Protein AF-A0A7J2TAK3-F1 (afdb_monomer)

Solvent-accessible surface area (backbone atoms only — not comparable to full-atom values): 46030 Å² total; per-residue (Å²): 134,83,87,86,80,85,81,80,74,77,54,67,67,63,58,49,37,69,74,68,71,42,61,80,59,68,40,57,73,60,48,61,27,37,39,28,51,55,88,46,75,88,52,72,43,82,33,35,56,68,49,40,39,70,77,58,27,58,76,41,50,37,58,92,56,64,46,81,28,64,81,44,62,29,28,11,36,32,45,41,62,66,52,39,29,75,47,44,73,47,36,70,60,52,43,52,39,35,40,47,46,31,66,73,40,34,87,84,36,78,68,59,37,30,60,67,46,42,42,23,35,68,48,78,74,84,84,28,30,39,65,47,31,41,51,31,43,30,31,45,68,47,43,84,53,54,41,31,44,78,47,38,40,42,40,56,65,65,50,68,34,40,38,36,40,39,54,50,71,66,58,53,51,52,50,50,51,58,52,45,68,69,35,70,84,70,77,68,54,74,67,59,58,51,56,37,63,72,30,55,50,58,40,44,62,38,64,73,59,54,47,53,42,52,51,48,31,68,72,55,80,78,52,62,58,47,42,36,38,40,31,25,23,19,49,56,45,36,37,34,27,18,27,62,84,44,51,78,34,72,32,79,84,33,69,83,44,87,77,86,50,80,42,40,35,98,39,74,21,16,18,15,17,23,70,45,99,50,68,50,66,56,50,48,56,32,61,38,41,34,70,39,68,72,57,49,59,62,56,54,71,70,46,36,34,63,33,27,35,33,41,33,46,56,46,47,30,29,44,38,34,49,44,36,35,36,49,48,87,74,38,43,42,77,44,44,38,80,61,27,46,31,44,68,80,42,39,14,26,36,42,37,35,42,32,50,45,68,58,53,52,41,51,53,53,27,42,59,63,14,40,92,32,30,32,33,57,44,77,49,86,95,50,66,47,77,29,28,51,47,33,45,52,46,29,52,52,51,42,50,34,36,32,42,31,30,64,52,36,45,73,49,50,47,50,38,80,89,78,71,39,63,42,50,31,45,31,52,62,94,47,78,31,49,44,62,39,45,70,38,37,50,55,51,44,53,61,48,68,70,34,68,67,46,52,50,48,52,51,48,38,51,34,35,48,50,3,50,44,38,31,53,18,43,37,75,76,27,87,65,33,75,79,45,39,42,54,28,52,36,80,56,97,63,37,33,38,22,13,30,31,42,41,23,54,57,24,65,80,50,70,65,52,61,55,56,62,77,38,51,92,39,57,72,47,74,40,79,91,61,45,32,38,33,27,40,56,74,47,52,55,74,40,30,38,65,60,48,47,56,56,44,64,67,78,74,59,66,64,32,54,53,44,56,70,46,36,68,60,52,53,52,52,52,38,51,52,45,53,51,51,42,46,55,64,39,67,60,79,76,57,102,80,41,78,73,55,42,61,51,41,47,64,57,56,70,40,57,69,56,54,42,48,50,54,51,48,49,52,50,50,51,41,52,37,51,53,37,25,45,73,24,38,37,57,80,52,41,56,42,42,46,57,40,54,52,48,43,42,76,68,36,66,69,35,32,48,27,52,48,52,48,45,52,59,62,50,48,79,36,82,92,50,64,84,62,55,71,70,61,54,49,52,49,53,53,48,50,58,55,43,40,56,75,70,58,42,58,64,57,52,35,42,61,68,40,35,57,72,44,51,74,77,55,91,42,73,80,65,62,73,73,86,76,85,66,78,89,51,64,48,67,68,58,48,49,53,50,52,51,50,41,35,67,51,16,40,96,74,74,41,84,51,46,49,68,80,54,44,28,34,34,38,54,47,56,49,54,53,58,69,58,41,54,58,33,36,39,36,38,21,37,51,71,41,73,55,25,54,49,52,52,50,51,49,56,75,76,33,90,76,38,34,38,40,38,39,33,21,40,67,40,66,79,73,38,57,72,55,49,51,55,48,54,53,50,28,64,75,38,62,92,29,42,46,85,43,66,41,96,59,84,53,81,60,27,35,40,32,24,54,39,27,33,36,42,35,71,51,37,48,47,53,59,51,79,50,82,22,50,46,46,44,34,63,108

Foldseek 3Di:
DDDDDDDPPPDVCVVCCPPPVCVVFLDFDFQWEWEDEPPRRVDTDIDGPVCCCVQQNAPAQHQPAWDDAAPATAGSQWHWHFLQWPFWPCSVVVLQQQVQLCVVCCVVVVQFDSHRTTGARWDCPPQFIAGHYHYIYTQAPRGQPHFWDWTWGAFQQRQIAIEIQGADPVLVVVLLVVVCVVCVVPPDDSVVSVVQVSGSNSSVNDPVVVVVQVVLCVVVVPDRQSYQQWWWAALLRSYIYSHSPQAQAFDPVLPPVPDDFQQCDSDDRRGGTHTDPDTAFDKFWFWAKDFDQVLLVVVCLLAFPAKWKKKFFFTKIKTKTQWIWTQTSLFIEITGGPGIHIGPIFTFIWTKIKGWLLSLVLLLQLLVQCQVFKWFWDDAAVGTFTFRLLQALLLQVLLLCQRSVNHQWAWFWFQDPVVLAIWIWITGRPDIATLLALVSSNVSSVVSSPDPVSSVQLLLLLLLLLQVLLQVLLCVVFPCCLVFKAWHFDDDPTITMHYMIGSTGSNSVVRCVVLCVVQVVQWDDDDVVRRMTMGDPLSSCNSNVVVLVLLAPPDDDVLNNVLLVCLVVLLVVLLVQLLVVLVVQLPDDDDPPCVVPNVLSVVLSVPSVLSSLLSVQLLVSLLRNQVSSSVSNHHDALCSCVSHVLSCCSGDPVRVVSSLVSSVSVSCVPPVPVPDDPVSSSVSSVSSSVSCVVVVVSSSSSCSNHVQQDDVPVSRSRGHNDPRPPVNHDDRSSVSSNVSVCQLSAHDGDGPRMGGPFTKAFLVSVLSLQLSFQAEKEKEAAEDDPQLLVSVLVSCVVHPRYAYEYEYEQVRVVVPVVVVVSLVVSCVVNPPRYHYHYDPHGDHWTWMDRRQKIWGKNDGRRPGRPDMMTTGIHGD

Radius of gyration: 32.24 Å; Cα contacts (8 Å, |Δi|>4): 1624; chains: 1; bounding box: 97×80×96 Å

Secondary structure (DSSP, 8-state):
-----------HHHHHHHHH--TTTS-B---EEEEEETT-TT-EEEEEHHHHHHHS-TTS-B-SSPEEETTEEEBT-B----S-BTTBTTHHHHHHHHHHHHHHHTTT-TT-EESSS-EEEEEE-SS-EEEEEEEE-BSSSSSSSTTEEEEEEEPTTSPEEEEEEE--HHHHHHHHHHHHHHHTTTT--HHHHHHHHT-HHHHTT-HHHHHHHHHHHHHHSS--TTBTTEEEEEGGGTEEE--GGGTTSBPHHHHS--SS-GGGSSSBTTTBPEEEEEES--EEE--EEEE-HHHHHHHHTT--SSEEEEEEEEEEEEEEEEEEEEEETTEEEEEEEEEEEEPPPEEEEEEEEEEEHHHHHHHHHHHHHTTTTEEEEEEETTEEEEEEHHHHHHHHHHHHHHHTT-TTEEEEEEEETTTTEEEEEEEETTEEEETTSHHHHHHHHHHHHTSHHHHHHHHHHHHHHHHHHHHHHHHHHSTTHHHHEEEEEEE-SSEEEEEEEE-BGGGTT-TTHHHHHHTGGGEEEEETTTTEEEE-TTHHHHHSHHHHHHHHH--S-HHHHHHHHTHHHHHHHHHHHHHHHHHHHHSS---TT-HHHHHHHHHHHT-HHHHHHHHHHHHHHHHHHHHHHHHTT----HHHIIIIIIHHHHH-HHHHHHHHHHHHHHHHTSGGGTTS-HHHHHHHHHHHHHHHHHTTTHHHHHHHH---S----SSSTTT-S---S-TTS--HHHHHHHHHHHHHTT-----TTEEES-EEE-HHHHHHHHTT-SSEEEEEES---HHHHHHHHHHHHH-TT-EEEEEE-HHHHHH-HHHHHHHHHHHHHTBTTEEEEE-SS-----EEEETTEEEEES--TTS-TTS-EEEEEEE-

pLDDT: mean 80.83, std 14.64, range [25.64, 97.62]

Nearest PDB structures (foldseek):
  4urj-assembly2_C  TM=7.783E-01  e=2.666E-03  Homo sapiens
  4urj-assembly1_B-2  TM=7.807E-01  e=3.561E-03  Homo sapiens
  4urj-assembly1_A  TM=7.771E-01  e=4.116E-03  Homo sapiens
  7wh9-assembly1_C-2  TM=1.720E-01  e=3.175E-01  Aspergillus terreus

Mean predicted aligned error: 11.28 Å

Structure (mmCIF, N/CA/C/O backbone):
data_AF-A0A7J2TAK3-F1
#
_entry.id   AF-A0A7J2TAK3-F1
#
loop_
_atom_site.group_PDB
_atom_site.id
_atom_site.type_symbol
_atom_site.label_atom_id
_atom_site.label_alt_id
_atom_site.label_comp_id
_atom_site.label_asym_id
_atom_site.label_entity_id
_atom_site.label_seq_id
_atom_site.pdbx_PDB_ins_code
_atom_site.Cartn_x
_atom_site.Cartn_y
_atom_site.Cartn_z
_atom_site.occupancy
_atom_site.B_iso_or_equiv
_atom_site.auth_seq_id
_atom_site.auth_comp_id
_atom_site.auth_asym_id
_atom_site.auth_atom_id
_atom_site.pdbx_PDB_model_num
ATOM 1 N N . MET A 1 1 ? 51.349 2.290 15.892 1.00 32.50 1 MET A N 1
ATOM 2 C CA . MET A 1 1 ? 51.416 1.454 14.673 1.00 32.50 1 MET A CA 1
ATOM 3 C C . MET A 1 1 ? 50.927 0.058 15.023 1.00 32.50 1 MET A C 1
ATOM 5 O O . MET A 1 1 ? 51.165 -0.361 16.147 1.00 32.50 1 MET A O 1
ATOM 9 N N . SER A 1 2 ? 50.256 -0.596 14.066 1.00 25.98 2 SER A N 1
ATOM 10 C CA . SER A 1 2 ? 49.608 -1.926 14.119 1.00 25.98 2 SER A CA 1
ATOM 11 C C . SER A 1 2 ? 48.403 -2.078 15.063 1.00 25.98 2 SER A C 1
ATOM 13 O O . SER A 1 2 ? 48.522 -1.979 16.279 1.00 25.98 2 SER A O 1
ATOM 15 N N . ALA A 1 3 ? 47.239 -2.351 14.461 1.00 31.78 3 ALA A N 1
ATOM 16 C CA . ALA A 1 3 ? 46.054 -2.881 15.135 1.00 31.78 3 ALA A CA 1
ATOM 17 C C . ALA A 1 3 ? 46.351 -4.247 15.774 1.00 31.78 3 ALA A C 1
ATOM 19 O O . ALA A 1 3 ? 47.253 -4.951 15.306 1.00 31.78 3 ALA A O 1
ATOM 20 N N . PRO A 1 4 ? 45.539 -4.663 16.762 1.00 31.47 4 PRO A N 1
ATOM 21 C CA . PRO A 1 4 ? 44.892 -5.958 16.565 1.00 31.47 4 PRO A CA 1
ATOM 22 C C . PRO A 1 4 ? 43.457 -6.088 17.127 1.00 31.47 4 PRO A C 1
ATOM 24 O O . PRO A 1 4 ? 43.064 -5.445 18.093 1.00 31.47 4 PRO A O 1
ATOM 27 N N . HIS A 1 5 ? 42.744 -7.029 16.500 1.00 25.64 5 HIS A N 1
ATOM 28 C CA . HIS A 1 5 ? 41.582 -7.799 16.966 1.00 25.64 5 HIS A CA 1
ATOM 29 C C . HIS A 1 5 ? 40.221 -7.102 17.101 1.00 25.64 5 HIS A C 1
ATOM 31 O O . HIS A 1 5 ? 39.834 -6.577 18.141 1.00 25.64 5 HIS A O 1
ATOM 37 N N . GLY A 1 6 ? 39.427 -7.260 16.034 1.00 25.98 6 GLY A N 1
ATOM 38 C CA . GLY A 1 6 ? 37.974 -7.239 16.119 1.00 25.98 6 GLY A CA 1
ATOM 39 C C . GLY A 1 6 ? 37.487 -8.342 17.055 1.00 25.98 6 GLY A C 1
ATOM 40 O O . GLY A 1 6 ? 37.754 -9.525 16.843 1.00 25.98 6 GLY A O 1
ATOM 41 N N . ILE A 1 7 ? 36.775 -7.933 18.097 1.00 25.84 7 ILE A N 1
ATOM 42 C CA . ILE A 1 7 ? 36.016 -8.830 18.957 1.00 25.84 7 ILE A CA 1
ATOM 43 C C . ILE A 1 7 ? 34.811 -9.291 18.131 1.00 25.84 7 ILE A C 1
ATOM 45 O O . ILE A 1 7 ? 33.858 -8.541 17.931 1.00 25.84 7 ILE A O 1
ATOM 49 N N . TYR A 1 8 ? 34.872 -10.520 17.616 1.00 31.34 8 TYR A N 1
ATOM 50 C CA . TYR A 1 8 ? 33.673 -11.272 17.262 1.00 31.34 8 TYR A CA 1
ATOM 51 C C . TYR A 1 8 ? 32.900 -11.495 18.563 1.00 31.34 8 TYR A C 1
ATOM 53 O O . TYR A 1 8 ? 33.270 -12.356 19.356 1.00 31.34 8 TYR A O 1
ATOM 61 N N . THR A 1 9 ? 31.852 -10.717 18.817 1.00 30.14 9 THR A N 1
ATOM 62 C CA . THR A 1 9 ? 30.815 -11.122 19.769 1.00 30.14 9 THR A CA 1
ATOM 63 C C . THR A 1 9 ? 29.998 -12.214 19.076 1.00 30.14 9 THR A C 1
ATOM 65 O O . THR A 1 9 ? 29.328 -11.911 18.084 1.00 30.14 9 THR A O 1
ATOM 68 N N . PRO A 1 10 ? 30.054 -13.484 19.519 1.00 34.38 10 PRO A N 1
ATOM 69 C CA . PRO A 1 10 ? 29.175 -14.514 18.976 1.00 34.38 10 PRO A CA 1
ATOM 70 C C . PRO A 1 10 ? 27.734 -14.070 19.238 1.00 34.38 10 PRO A C 1
ATOM 72 O O . PRO A 1 10 ? 27.425 -13.613 20.344 1.00 34.38 10 PRO A O 1
ATOM 75 N N . ARG A 1 11 ? 26.849 -14.147 18.235 1.00 40.47 11 ARG A N 1
ATOM 76 C CA . ARG A 1 11 ? 25.433 -13.832 18.471 1.00 40.47 11 ARG A CA 1
ATOM 77 C C . ARG A 1 11 ? 24.904 -14.858 19.468 1.00 40.47 11 ARG A C 1
ATOM 79 O O . ARG A 1 11 ? 25.290 -16.021 19.403 1.00 40.47 11 ARG A O 1
ATOM 86 N N . LEU A 1 12 ? 24.003 -14.465 20.372 1.00 41.81 12 LEU A N 1
ATOM 87 C CA . LEU A 1 12 ? 23.429 -15.408 21.342 1.00 41.81 12 LEU A CA 1
ATOM 88 C C . LEU A 1 12 ? 22.787 -16.623 20.637 1.00 41.81 12 LEU A C 1
ATOM 90 O O . LEU A 1 12 ? 22.801 -17.711 21.201 1.00 41.81 12 LEU A O 1
ATOM 94 N N . LYS A 1 13 ? 22.335 -16.466 19.376 1.00 39.38 13 LYS A N 1
ATOM 95 C CA . LYS A 1 13 ? 21.905 -17.573 18.506 1.00 39.38 13 LYS A CA 1
ATOM 96 C C . LYS A 1 13 ? 22.957 -18.685 18.414 1.00 39.38 13 LYS A C 1
ATOM 98 O O . LYS A 1 13 ? 22.604 -19.842 18.564 1.00 39.38 13 LYS A O 1
ATOM 103 N N . ASP A 1 14 ? 24.229 -18.333 18.226 1.00 40.69 14 ASP A N 1
ATOM 104 C CA . ASP A 1 14 ? 25.319 -19.292 18.025 1.00 40.69 14 ASP A CA 1
ATOM 105 C C . ASP A 1 14 ? 25.689 -19.965 19.364 1.00 40.69 14 ASP A C 1
ATOM 107 O O . ASP A 1 14 ? 26.089 -21.122 19.404 1.00 40.69 14 ASP A O 1
ATOM 111 N N . ILE A 1 15 ? 25.466 -19.268 20.487 1.00 42.84 15 ILE A N 1
ATOM 112 C CA . ILE A 1 15 ? 25.710 -19.776 21.848 1.00 42.84 15 ILE A CA 1
ATOM 113 C C . ILE A 1 15 ? 24.562 -20.683 22.335 1.00 42.84 15 ILE A C 1
ATOM 115 O O . ILE A 1 15 ? 24.816 -21.652 23.052 1.00 42.84 15 ILE A O 1
ATOM 119 N N . ILE A 1 16 ? 23.311 -20.389 21.965 1.00 44.22 16 ILE A N 1
ATOM 120 C CA . ILE A 1 16 ? 22.124 -21.185 22.325 1.00 44.22 16 ILE A CA 1
ATOM 121 C C . ILE A 1 16 ? 21.993 -22.420 21.420 1.00 44.22 16 ILE A C 1
ATOM 123 O O . ILE A 1 16 ? 21.718 -23.503 21.945 1.00 44.22 16 ILE A O 1
ATOM 127 N N . ASP A 1 17 ? 22.226 -22.287 20.104 1.00 47.31 17 ASP A N 1
ATOM 128 C CA . ASP A 1 17 ? 22.142 -23.403 19.143 1.00 47.31 17 ASP A CA 1
ATOM 129 C C . ASP A 1 17 ? 23.120 -24.531 19.491 1.00 47.31 17 ASP A C 1
ATOM 131 O O . ASP A 1 17 ? 22.739 -25.704 19.465 1.00 47.31 17 ASP A O 1
ATOM 135 N N . GLU A 1 18 ? 24.361 -24.192 19.857 1.00 42.88 18 GLU A N 1
ATOM 136 C CA . GLU A 1 18 ? 25.398 -25.194 20.127 1.00 42.88 18 GLU A CA 1
ATOM 137 C C . GLU A 1 18 ? 25.330 -25.790 21.540 1.00 42.88 18 GLU A C 1
ATOM 139 O O . GLU A 1 18 ? 25.600 -26.978 21.709 1.00 42.88 18 GLU A O 1
ATOM 144 N N . ARG A 1 19 ? 24.969 -25.016 22.576 1.00 39.50 19 ARG A N 1
ATOM 145 C CA . ARG A 1 19 ? 25.058 -25.502 23.972 1.00 39.50 19 ARG A CA 1
ATOM 146 C C . ARG A 1 19 ? 23.868 -26.326 24.451 1.00 39.50 19 ARG A C 1
ATOM 148 O O . ARG A 1 19 ? 24.023 -27.075 25.411 1.00 39.50 19 ARG A O 1
ATOM 155 N N . LEU A 1 20 ? 22.693 -26.174 23.840 1.00 44.03 20 LEU A N 1
ATOM 156 C CA . LEU A 1 20 ? 21.459 -26.811 24.319 1.00 44.03 20 LEU A CA 1
ATOM 157 C C . LEU A 1 20 ? 20.864 -27.835 23.331 1.00 44.03 20 LEU A C 1
ATOM 159 O O . LEU A 1 20 ? 19.877 -28.485 23.665 1.00 44.03 20 LEU A O 1
ATOM 163 N N . GLY A 1 21 ? 21.425 -27.987 22.124 1.00 41.50 21 GLY A N 1
ATOM 164 C CA . GLY A 1 21 ? 20.898 -28.914 21.108 1.00 41.50 21 GLY A CA 1
ATOM 165 C C . GLY A 1 21 ? 19.514 -28.529 20.559 1.00 41.50 21 GLY A C 1
ATOM 166 O O . GLY A 1 21 ? 18.783 -29.384 20.067 1.00 41.50 21 GLY A O 1
ATOM 167 N N . VAL A 1 22 ? 19.130 -27.248 20.651 1.00 46.75 22 VAL A N 1
ATOM 168 C CA . VAL A 1 22 ? 17.756 -26.744 20.407 1.00 46.75 22 VAL A CA 1
ATOM 169 C C . VAL A 1 22 ? 17.540 -26.310 18.946 1.00 46.75 22 VAL A C 1
ATOM 171 O O . VAL A 1 22 ? 16.461 -25.833 18.599 1.00 46.75 22 VAL A O 1
ATOM 174 N N . SER A 1 23 ? 18.516 -26.509 18.052 1.00 46.81 23 SER A N 1
ATOM 175 C CA . SER A 1 23 ? 18.500 -25.929 16.693 1.00 46.81 23 SER A CA 1
ATOM 176 C C . SER A 1 23 ? 17.376 -26.417 15.770 1.00 46.81 23 SER A C 1
ATOM 178 O O . SER A 1 23 ? 17.109 -25.797 14.739 1.00 46.81 23 SER A O 1
ATOM 180 N N . GLU A 1 24 ? 16.672 -27.499 16.119 1.00 43.91 24 GLU A N 1
ATOM 181 C CA . GLU A 1 24 ? 15.434 -27.911 15.440 1.00 43.91 24 GLU A CA 1
ATOM 182 C C . GLU A 1 24 ? 14.173 -27.212 15.982 1.00 43.91 24 GLU A C 1
ATOM 184 O O . GLU A 1 24 ? 13.219 -27.018 15.229 1.00 43.91 24 GLU A O 1
ATOM 189 N N . PHE A 1 25 ? 14.165 -26.780 17.249 1.00 46.09 25 PHE A N 1
ATOM 190 C CA . PHE A 1 25 ? 13.003 -26.182 17.926 1.00 46.09 25 PHE A CA 1
ATOM 191 C C . PHE A 1 25 ? 12.935 -24.650 17.820 1.00 46.09 25 PHE A C 1
ATOM 193 O O . PHE A 1 25 ? 11.857 -24.080 18.003 1.00 46.09 25 PHE A O 1
ATOM 200 N N . VAL A 1 26 ? 14.056 -23.989 17.506 1.00 52.34 26 VAL A N 1
ATOM 201 C CA . VAL A 1 26 ? 14.146 -22.527 17.282 1.00 52.34 26 VAL A CA 1
ATOM 202 C C . VAL A 1 26 ? 13.926 -22.154 15.806 1.00 52.34 26 VAL A C 1
ATOM 204 O O . VAL A 1 26 ? 13.909 -20.978 15.446 1.00 52.34 26 VAL A O 1
ATOM 207 N N . ARG A 1 27 ? 13.726 -23.136 14.911 1.00 53.94 27 ARG A N 1
ATOM 208 C CA . ARG A 1 27 ? 13.572 -22.837 13.481 1.00 53.94 27 ARG A CA 1
ATOM 209 C C . ARG A 1 27 ? 12.295 -22.034 13.221 1.00 53.94 27 ARG A C 1
ATOM 211 O O . ARG A 1 27 ? 11.221 -22.427 13.695 1.00 53.94 27 ARG A O 1
ATOM 218 N N . PRO A 1 28 ? 12.381 -20.956 12.421 1.00 59.78 28 PRO A N 1
ATOM 219 C CA . PRO A 1 28 ? 11.207 -20.232 11.985 1.00 59.78 28 PRO A CA 1
ATOM 220 C C . PRO A 1 28 ? 10.205 -21.144 11.291 1.00 59.78 28 PRO A C 1
ATOM 222 O O . PRO A 1 28 ? 10.577 -22.128 10.640 1.00 59.78 28 PRO A O 1
ATOM 225 N N . ILE A 1 29 ? 8.924 -20.796 11.388 1.00 64.31 29 ILE A N 1
ATOM 226 C CA . ILE A 1 29 ? 7.881 -21.550 10.700 1.00 64.31 29 ILE A CA 1
ATOM 227 C C . ILE A 1 29 ? 8.069 -21.372 9.195 1.00 64.31 29 ILE A C 1
ATOM 229 O O . ILE A 1 29 ? 7.879 -20.292 8.623 1.00 64.31 29 ILE A O 1
ATOM 233 N N . THR A 1 30 ? 8.474 -22.465 8.558 1.00 67.69 30 THR A N 1
ATOM 234 C CA . THR A 1 30 ? 8.828 -22.511 7.147 1.00 67.69 30 THR A CA 1
ATOM 235 C C . THR A 1 30 ? 7.935 -23.524 6.455 1.00 67.69 30 THR A C 1
ATOM 237 O O . THR A 1 30 ? 8.177 -24.728 6.456 1.00 67.69 30 THR A O 1
ATOM 240 N N . HIS A 1 31 ? 6.869 -23.016 5.839 1.00 82.88 31 HIS A N 1
ATOM 241 C CA . HIS A 1 31 ? 6.178 -23.769 4.801 1.00 82.88 31 HIS A CA 1
ATOM 242 C C . HIS A 1 31 ? 7.172 -24.002 3.670 1.00 82.88 31 HIS A C 1
ATOM 244 O O . HIS A 1 31 ? 7.650 -23.039 3.072 1.00 82.88 31 HIS A O 1
ATOM 250 N N . THR A 1 32 ? 7.560 -25.256 3.459 1.00 87.94 32 THR A N 1
ATOM 251 C CA . THR A 1 32 ? 8.576 -25.605 2.467 1.00 87.94 32 THR A CA 1
ATOM 252 C C . THR A 1 32 ? 7.905 -25.815 1.122 1.00 87.94 32 THR A C 1
ATOM 254 O O . THR A 1 32 ? 6.969 -26.601 1.006 1.00 87.94 32 THR A O 1
ATOM 257 N N . ILE A 1 33 ? 8.406 -25.121 0.110 1.00 90.62 33 ILE A N 1
ATOM 258 C CA . ILE A 1 33 ? 8.011 -25.271 -1.281 1.00 90.62 33 ILE A CA 1
ATOM 259 C C . ILE A 1 33 ? 9.182 -25.921 -2.009 1.00 90.62 33 ILE A C 1
ATOM 261 O O . ILE A 1 33 ? 10.312 -25.424 -1.985 1.00 90.62 33 ILE A O 1
ATOM 265 N N . GLU A 1 34 ? 8.908 -27.045 -2.654 1.00 94.25 34 GLU A N 1
ATOM 266 C CA . GLU A 1 34 ? 9.864 -27.691 -3.544 1.00 94.25 34 GLU A CA 1
ATOM 267 C C . GLU A 1 34 ? 9.886 -26.959 -4.887 1.00 94.25 34 GLU A C 1
ATOM 269 O O . GLU A 1 34 ? 8.843 -26.671 -5.458 1.00 94.25 34 GLU A O 1
ATOM 274 N N . VAL A 1 35 ? 11.062 -26.638 -5.406 1.00 93.50 35 VAL A N 1
ATOM 275 C CA . VAL A 1 35 ? 11.251 -25.944 -6.679 1.00 93.50 35 VAL A CA 1
ATOM 276 C C . VAL A 1 35 ? 12.054 -26.840 -7.603 1.00 93.50 35 VAL A C 1
ATOM 278 O O . VAL A 1 35 ? 13.119 -27.330 -7.229 1.00 93.50 35 VAL A O 1
ATOM 281 N N . VAL A 1 36 ? 11.549 -27.022 -8.819 1.00 92.31 36 VAL A N 1
ATOM 282 C CA . VAL A 1 36 ? 12.165 -27.857 -9.852 1.00 92.31 36 VAL A CA 1
ATOM 283 C C . VAL A 1 36 ? 12.317 -27.042 -11.132 1.00 92.31 36 VAL A C 1
ATOM 285 O O . VAL A 1 36 ? 11.351 -26.460 -11.634 1.00 92.31 36 VAL A O 1
ATOM 288 N N . PHE A 1 37 ? 13.534 -27.015 -11.674 1.00 91.06 37 PHE A N 1
ATOM 289 C CA . PHE A 1 37 ? 13.861 -26.343 -12.932 1.00 91.06 37 PHE A CA 1
ATOM 290 C C . PHE A 1 37 ? 13.795 -27.344 -14.089 1.00 91.06 37 PHE A C 1
ATOM 292 O O . PHE A 1 37 ? 14.625 -28.249 -14.189 1.00 91.06 37 PHE A O 1
ATOM 299 N N . LEU A 1 38 ? 12.812 -27.198 -14.976 1.00 89.19 38 LEU A N 1
ATOM 300 C CA . LEU A 1 38 ? 12.600 -28.141 -16.080 1.00 89.19 38 LEU A CA 1
ATOM 301 C C . LEU A 1 38 ? 13.701 -28.010 -17.153 1.00 89.19 38 LEU A C 1
ATOM 303 O O . LEU A 1 38 ? 14.136 -26.897 -17.436 1.00 89.19 38 LEU A O 1
ATOM 307 N N . PRO A 1 39 ? 14.164 -29.108 -17.785 1.00 85.00 39 PRO A N 1
ATOM 308 C CA . PRO A 1 39 ? 13.696 -30.495 -17.681 1.00 85.00 39 PRO A CA 1
ATOM 309 C C . PRO A 1 39 ? 14.374 -31.324 -16.570 1.00 85.00 39 PRO A C 1
ATOM 311 O O . PRO A 1 39 ? 14.222 -32.541 -16.563 1.00 85.00 39 PRO A O 1
ATOM 314 N N . ASN A 1 40 ? 15.144 -30.721 -15.659 1.00 85.12 40 ASN A N 1
ATOM 315 C CA . ASN A 1 40 ? 15.936 -31.454 -14.661 1.00 85.12 40 ASN A CA 1
ATOM 316 C C . ASN A 1 40 ? 15.063 -31.888 -13.470 1.00 85.12 40 ASN A C 1
ATOM 318 O O . ASN A 1 40 ? 15.146 -31.316 -12.387 1.00 85.12 40 ASN A O 1
ATOM 322 N N . ILE A 1 41 ? 14.194 -32.877 -13.686 1.00 84.50 41 ILE A N 1
ATOM 323 C CA . ILE A 1 41 ? 13.166 -33.298 -12.715 1.00 84.50 41 ILE A CA 1
ATOM 324 C C . ILE A 1 41 ? 13.784 -33.866 -11.426 1.00 84.50 41 ILE A C 1
ATOM 326 O O . ILE A 1 41 ? 13.212 -33.695 -10.352 1.00 84.50 41 ILE A O 1
ATOM 330 N N . ASP A 1 42 ? 14.965 -34.480 -11.521 1.00 85.25 42 ASP A N 1
ATOM 331 C CA . ASP A 1 42 ? 15.661 -35.087 -10.379 1.00 85.25 42 ASP A CA 1
ATOM 332 C C . ASP A 1 42 ? 16.314 -34.049 -9.445 1.00 85.25 42 ASP A C 1
ATOM 334 O O . ASP A 1 42 ? 16.671 -34.358 -8.308 1.00 85.25 42 ASP A O 1
ATOM 338 N N . GLU A 1 43 ? 16.459 -32.799 -9.897 1.00 87.00 43 GLU A N 1
ATOM 339 C CA . GLU A 1 43 ? 17.036 -31.716 -9.103 1.00 87.00 43 GLU A CA 1
ATOM 340 C C . GLU A 1 43 ? 15.940 -30.914 -8.390 1.00 87.00 43 GLU A C 1
ATOM 342 O O . GLU A 1 43 ? 15.370 -29.959 -8.927 1.00 87.00 43 GLU A O 1
ATOM 347 N N . VAL A 1 44 ? 15.661 -31.302 -7.143 1.00 89.31 44 VAL A N 1
ATOM 348 C CA . VAL A 1 44 ? 14.654 -30.657 -6.292 1.00 89.31 44 VAL A CA 1
ATOM 349 C C . VAL A 1 44 ? 15.320 -29.739 -5.270 1.00 89.31 44 VAL A C 1
ATOM 351 O O . VAL A 1 44 ? 16.072 -30.184 -4.402 1.00 89.31 44 VAL A O 1
ATOM 354 N N . TYR A 1 45 ? 14.982 -28.454 -5.322 1.00 90.06 45 TYR A N 1
ATOM 355 C CA . TYR A 1 45 ? 15.431 -27.453 -4.357 1.00 90.06 45 TYR A CA 1
ATOM 356 C C . TYR A 1 45 ? 14.329 -27.167 -3.343 1.00 90.06 45 TYR A C 1
ATOM 358 O O . TYR A 1 45 ? 13.170 -27.009 -3.708 1.00 90.06 45 TYR A O 1
ATOM 366 N N . LYS A 1 46 ? 14.670 -27.070 -2.059 1.00 89.25 46 LYS A N 1
ATOM 367 C CA . LYS A 1 46 ? 13.706 -26.758 -0.997 1.00 89.25 46 LYS A CA 1
ATOM 368 C C . LYS A 1 46 ? 13.915 -25.331 -0.524 1.00 89.25 46 LYS A C 1
ATOM 370 O O . LYS A 1 46 ? 14.995 -24.996 -0.047 1.00 89.25 46 LYS A O 1
ATOM 375 N N . TYR A 1 47 ? 12.875 -24.516 -0.641 1.00 86.06 47 TYR A N 1
ATOM 376 C CA . TYR A 1 47 ? 12.862 -23.135 -0.168 1.00 86.06 47 TYR A CA 1
ATOM 377 C C . TYR A 1 47 ? 11.704 -22.938 0.802 1.00 86.06 47 TYR A C 1
ATOM 379 O O . TYR A 1 47 ? 10.664 -23.583 0.680 1.00 86.06 47 TYR A O 1
ATOM 387 N N . SER A 1 48 ? 11.849 -22.021 1.754 1.00 85.06 48 SER A N 1
ATOM 388 C CA . SER A 1 48 ? 10.685 -21.561 2.516 1.00 85.06 48 SER A CA 1
ATOM 389 C C . SER A 1 48 ? 9.737 -20.730 1.637 1.00 85.06 48 SER A C 1
ATOM 391 O O . SER A 1 48 ? 10.150 -20.169 0.624 1.00 85.06 48 SER A O 1
ATOM 393 N N . PHE A 1 49 ? 8.469 -20.612 2.041 1.00 85.50 49 PHE A N 1
ATOM 394 C CA . PHE A 1 49 ? 7.451 -19.798 1.368 1.00 85.50 49 PHE A CA 1
ATOM 395 C C . PHE A 1 49 ? 7.961 -18.389 1.055 1.00 85.50 49 PHE A C 1
ATOM 397 O O . PHE A 1 49 ? 7.901 -17.950 -0.089 1.00 85.50 49 PHE A O 1
ATOM 404 N N . ASP A 1 50 ? 8.545 -17.714 2.048 1.00 81.56 50 ASP A N 1
ATOM 405 C CA . ASP A 1 50 ? 9.086 -16.367 1.867 1.00 81.56 50 ASP A CA 1
ATOM 406 C C . ASP A 1 50 ? 10.275 -16.366 0.897 1.00 81.56 50 ASP A C 1
ATOM 408 O O . ASP A 1 50 ? 10.376 -15.490 0.044 1.00 81.56 50 ASP A O 1
ATOM 412 N N . GLU A 1 51 ? 11.170 -17.356 0.981 1.00 84.62 51 GLU A N 1
ATOM 413 C CA . GLU A 1 51 ? 12.327 -17.447 0.086 1.00 84.62 51 GLU A CA 1
ATOM 414 C C . GLU A 1 51 ? 11.950 -17.711 -1.366 1.00 84.62 51 GLU A C 1
ATOM 416 O O . GLU A 1 51 ? 12.617 -17.160 -2.237 1.00 84.62 51 GLU A O 1
ATOM 421 N N . VAL A 1 52 ? 10.901 -18.491 -1.648 1.00 87.31 52 VAL A N 1
ATOM 422 C CA . VAL A 1 52 ? 10.415 -18.660 -3.027 1.00 87.31 52 VAL A CA 1
ATOM 423 C C . VAL A 1 52 ? 10.039 -17.308 -3.606 1.00 87.31 52 VAL A C 1
ATOM 425 O O . VAL A 1 52 ? 10.550 -16.927 -4.651 1.00 87.31 52 VAL A O 1
ATOM 428 N N . PHE A 1 53 ? 9.213 -16.538 -2.905 1.00 84.50 53 PHE A N 1
ATOM 429 C CA . PHE A 1 53 ? 8.737 -15.260 -3.426 1.00 84.50 53 PHE A CA 1
ATOM 430 C C . PHE A 1 53 ? 9.774 -14.127 -3.354 1.00 84.50 53 PHE A C 1
ATOM 432 O O . PHE A 1 53 ? 9.594 -13.113 -4.019 1.00 84.50 53 PHE A O 1
ATOM 439 N N . LEU A 1 54 ? 10.855 -14.286 -2.583 1.00 78.06 54 LEU A N 1
ATOM 440 C CA . LEU A 1 54 ? 11.948 -13.308 -2.492 1.00 78.06 54 LEU A CA 1
ATOM 441 C C . LEU A 1 54 ? 13.133 -13.611 -3.415 1.00 78.06 54 LEU A C 1
ATOM 443 O O . LEU A 1 54 ? 13.765 -12.683 -3.908 1.00 78.06 54 LEU A O 1
ATOM 447 N N . ARG A 1 55 ? 13.494 -14.887 -3.594 1.00 79.81 55 ARG A N 1
ATOM 448 C CA . ARG A 1 55 ? 14.650 -15.306 -4.410 1.00 79.81 55 ARG A CA 1
ATOM 449 C C . ARG A 1 55 ? 14.255 -15.722 -5.818 1.00 79.81 55 ARG A C 1
ATOM 451 O O . ARG A 1 55 ? 15.085 -15.665 -6.718 1.00 79.81 55 ARG A O 1
ATOM 458 N N . LEU A 1 56 ? 13.022 -16.189 -5.977 1.00 87.06 56 LEU A N 1
ATOM 459 C CA . LEU A 1 56 ? 12.460 -16.672 -7.229 1.00 87.06 56 LEU A CA 1
ATOM 460 C C . LEU A 1 56 ? 11.108 -15.995 -7.488 1.00 87.06 56 LEU A C 1
ATOM 462 O O . LEU A 1 56 ? 10.130 -16.706 -7.716 1.00 87.06 56 LEU A O 1
ATOM 466 N N . PRO A 1 57 ? 10.990 -14.658 -7.407 1.00 86.88 57 PRO A N 1
ATOM 467 C CA . PRO A 1 57 ? 9.714 -14.004 -7.658 1.00 86.88 57 PRO A CA 1
ATOM 468 C C . PRO A 1 57 ? 9.208 -14.319 -9.080 1.00 86.88 57 PRO A C 1
ATOM 470 O O . PRO A 1 57 ? 10.004 -14.498 -10.008 1.00 86.88 57 PRO A O 1
ATOM 473 N N . PRO A 1 58 ? 7.881 -14.410 -9.278 1.00 89.44 58 PRO A N 1
ATOM 474 C CA . PRO A 1 58 ? 7.316 -14.610 -10.609 1.00 89.44 58 PRO A CA 1
ATOM 475 C C . PRO A 1 58 ? 7.663 -13.426 -11.511 1.00 89.44 58 PRO A C 1
ATOM 477 O O . PRO A 1 58 ? 7.858 -12.319 -11.026 1.00 89.44 58 PRO A O 1
ATOM 480 N N . PHE A 1 59 ? 7.677 -13.641 -12.824 1.00 88.81 59 PHE A N 1
ATOM 481 C CA . PHE A 1 59 ? 8.037 -12.644 -13.840 1.00 88.81 59 PHE A CA 1
ATOM 482 C C . PHE A 1 59 ? 9.509 -12.190 -13.824 1.00 88.81 59 PHE A C 1
ATOM 484 O O . PHE A 1 59 ? 9.909 -11.479 -14.740 1.00 88.81 59 PHE A O 1
ATOM 491 N N . GLU A 1 60 ? 10.355 -12.615 -12.884 1.00 87.62 60 GLU A N 1
ATOM 492 C CA . 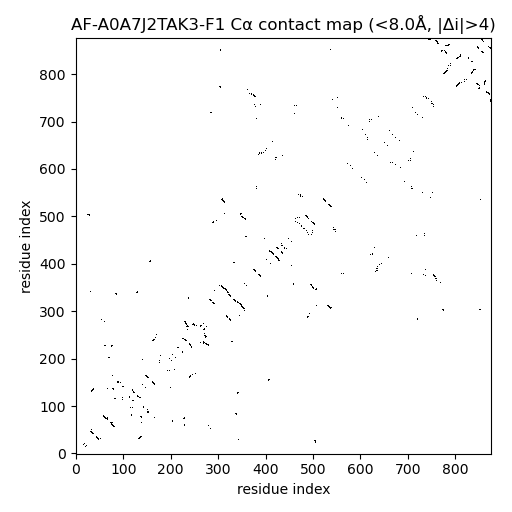GLU A 1 60 ? 11.788 -12.293 -12.940 1.00 87.62 60 GLU A CA 1
ATOM 493 C C . GLU A 1 60 ? 12.620 -13.406 -13.597 1.00 87.62 60 GLU A C 1
ATOM 495 O O . GLU A 1 60 ? 12.438 -14.579 -13.263 1.00 87.62 60 GLU A O 1
ATOM 500 N N . PRO A 1 61 ? 13.575 -13.061 -14.487 1.00 87.62 61 PRO A N 1
ATOM 501 C CA . PRO A 1 61 ? 14.620 -13.970 -14.962 1.00 87.62 61 PRO A CA 1
ATOM 502 C C . PRO A 1 61 ? 15.472 -14.539 -13.824 1.00 87.62 61 PRO A C 1
ATOM 504 O O . PRO A 1 61 ? 16.208 -13.821 -13.147 1.00 87.62 61 PRO A O 1
ATOM 507 N N . ILE A 1 62 ? 15.437 -15.859 -13.657 1.00 86.94 62 ILE A N 1
ATOM 508 C CA . ILE A 1 62 ? 16.166 -16.572 -12.608 1.00 86.94 62 ILE A CA 1
ATOM 509 C C . ILE A 1 62 ? 17.532 -17.008 -13.141 1.00 86.94 62 ILE A C 1
ATOM 511 O O . ILE A 1 62 ? 17.642 -17.836 -14.046 1.00 86.94 62 ILE A O 1
ATOM 515 N N . ALA A 1 63 ? 18.597 -16.462 -12.548 1.00 79.31 63 ALA A N 1
ATOM 516 C CA . ALA A 1 63 ? 19.981 -16.710 -12.963 1.00 79.31 63 ALA A CA 1
ATOM 517 C C . ALA A 1 63 ? 20.723 -17.766 -12.123 1.00 79.31 63 ALA A C 1
ATOM 519 O O . ALA A 1 63 ? 21.915 -17.974 -12.336 1.00 79.31 63 ALA A O 1
ATOM 520 N N . ILE A 1 64 ? 20.042 -18.424 -11.174 1.00 75.44 64 ILE A N 1
ATOM 521 C CA . ILE A 1 64 ? 20.660 -19.395 -10.250 1.00 75.44 64 ILE A CA 1
ATOM 522 C C . ILE A 1 64 ? 21.307 -20.562 -11.009 1.00 75.44 64 ILE A C 1
ATOM 524 O O . ILE A 1 64 ? 22.377 -21.024 -10.620 1.00 75.44 64 ILE A O 1
ATOM 528 N N . LYS A 1 65 ? 20.680 -21.012 -12.102 1.00 78.00 65 LYS A N 1
ATOM 529 C CA . LYS A 1 65 ? 21.179 -22.089 -12.956 1.00 78.00 65 LYS A CA 1
ATOM 530 C C . LYS A 1 65 ? 21.112 -21.669 -14.428 1.00 78.00 65 LYS A C 1
ATOM 532 O O . LYS A 1 65 ? 20.088 -21.123 -14.843 1.00 78.00 65 LYS A O 1
ATOM 537 N N . PRO A 1 66 ? 22.163 -21.908 -15.224 1.00 85.81 66 PRO A N 1
ATOM 538 C CA . PRO A 1 66 ? 22.103 -21.699 -16.660 1.00 85.81 66 PRO A CA 1
ATOM 539 C C . PRO A 1 66 ? 21.388 -22.846 -17.389 1.00 85.81 66 PRO A C 1
ATOM 541 O O . PRO A 1 66 ? 21.359 -23.989 -16.928 1.00 85.81 66 PRO A O 1
ATOM 544 N N . SER A 1 67 ? 20.868 -22.550 -18.576 1.00 88.69 67 SER A N 1
ATOM 545 C CA . SER A 1 67 ? 20.421 -23.545 -19.552 1.00 88.69 67 SER A CA 1
ATOM 546 C C . SER A 1 67 ? 21.488 -23.742 -20.624 1.00 88.69 67 SER A C 1
ATOM 548 O O . SER A 1 67 ? 21.995 -22.768 -21.174 1.00 88.69 67 SER A O 1
ATOM 550 N N . ILE A 1 68 ? 21.803 -24.990 -20.965 1.00 88.62 68 ILE A N 1
ATOM 551 C CA . ILE A 1 68 ? 22.795 -25.307 -22.000 1.00 88.62 68 ILE A CA 1
ATOM 552 C C . ILE A 1 68 ? 22.071 -25.681 -23.296 1.00 88.62 68 ILE A C 1
ATOM 554 O O . ILE A 1 68 ? 21.267 -26.613 -23.316 1.00 88.62 68 ILE A O 1
ATOM 558 N N . TYR A 1 69 ? 22.382 -24.974 -24.385 1.00 87.19 69 TYR A N 1
ATOM 559 C CA . TYR A 1 69 ? 21.860 -25.239 -25.727 1.00 87.19 69 TYR A CA 1
ATOM 560 C C . TYR A 1 69 ? 23.008 -25.317 -26.734 1.00 87.19 69 TYR A C 1
ATOM 562 O O . TYR A 1 69 ? 23.575 -24.301 -27.139 1.00 87.19 69 TYR A O 1
ATOM 570 N N . GLY A 1 70 ? 23.351 -26.526 -27.179 1.00 83.50 70 GLY A N 1
ATOM 571 C CA . GLY A 1 70 ? 24.495 -26.703 -28.075 1.00 83.50 70 GLY A CA 1
ATOM 572 C C . GLY A 1 70 ? 25.798 -26.288 -27.387 1.00 83.50 70 GLY A C 1
ATOM 573 O O . GLY A 1 70 ? 26.206 -26.950 -26.439 1.00 83.50 70 GLY A O 1
ATOM 574 N N . GLN A 1 71 ? 26.441 -25.221 -27.874 1.00 83.81 71 GLN A N 1
ATOM 575 C CA . GLN A 1 71 ? 27.677 -24.665 -27.293 1.00 83.81 71 GLN A CA 1
ATOM 576 C C . GLN A 1 71 ? 27.444 -23.402 -26.446 1.00 83.81 71 GLN A C 1
ATOM 578 O O . GLN A 1 71 ? 28.396 -22.851 -25.904 1.00 83.81 71 GLN A O 1
ATOM 583 N N . VAL A 1 72 ? 26.198 -22.928 -26.337 1.00 88.00 72 VAL A N 1
ATOM 584 C CA . VAL A 1 72 ? 25.867 -21.683 -25.635 1.00 88.00 72 VAL A CA 1
ATOM 585 C C . VAL A 1 72 ? 25.206 -21.994 -24.295 1.00 88.00 72 VAL A C 1
ATOM 587 O O . VAL A 1 72 ? 24.228 -22.739 -24.221 1.00 88.00 72 VAL A O 1
ATOM 590 N N . GLU A 1 73 ? 25.731 -21.385 -23.237 1.00 90.62 73 GLU A N 1
ATOM 591 C CA . GLU A 1 73 ? 25.177 -21.415 -21.886 1.00 90.62 73 GLU A CA 1
ATOM 592 C C . GLU A 1 73 ? 24.389 -20.123 -21.636 1.00 90.62 73 GLU A C 1
ATOM 594 O O . GLU A 1 73 ? 24.983 -19.051 -21.625 1.00 90.62 73 GLU A O 1
ATOM 599 N N . LEU A 1 74 ? 23.070 -20.197 -21.437 1.00 90.56 74 LEU A N 1
ATOM 600 C CA . LEU A 1 74 ? 22.211 -19.033 -21.198 1.00 90.56 74 LEU A CA 1
ATOM 601 C C . LEU A 1 74 ? 21.850 -18.891 -19.717 1.00 90.56 74 LEU A C 1
ATOM 603 O O . LEU A 1 74 ? 21.201 -19.763 -19.139 1.00 90.56 74 LEU A O 1
ATOM 607 N N . LYS A 1 75 ? 22.210 -17.758 -19.108 1.00 89.38 75 LYS A N 1
ATOM 608 C CA . LYS A 1 75 ? 21.825 -17.397 -17.730 1.00 89.38 75 LYS A CA 1
ATOM 609 C C . LYS A 1 75 ? 20.558 -16.547 -17.743 1.00 89.38 75 LYS A C 1
ATOM 611 O O . LYS A 1 75 ? 20.432 -15.669 -18.586 1.00 89.38 75 LYS A O 1
ATOM 616 N N . GLY A 1 76 ? 19.635 -16.764 -16.804 1.00 86.56 76 GLY A N 1
ATOM 617 C CA . GLY A 1 76 ? 18.354 -16.036 -16.770 1.00 86.56 76 GLY A CA 1
ATOM 618 C C . GLY A 1 76 ? 17.270 -16.627 -17.677 1.00 86.56 76 GLY A C 1
ATOM 619 O O . GLY A 1 76 ? 16.224 -16.017 -17.856 1.00 86.56 76 GLY A O 1
ATOM 620 N N . ASP A 1 77 ? 17.504 -17.811 -18.245 1.00 90.31 77 ASP A N 1
ATOM 621 C CA . ASP A 1 77 ? 16.550 -18.500 -19.120 1.00 90.31 77 ASP A CA 1
ATOM 622 C C . ASP A 1 77 ? 15.351 -19.100 -18.360 1.00 90.31 77 ASP A C 1
ATOM 624 O O . ASP A 1 77 ? 14.373 -19.512 -18.966 1.00 90.31 77 ASP A O 1
ATOM 628 N N . TYR A 1 78 ? 15.370 -19.142 -17.030 1.00 91.25 78 TYR A N 1
ATOM 629 C CA . TYR A 1 78 ? 14.260 -19.666 -16.233 1.00 91.25 78 TYR A CA 1
ATOM 630 C C . TYR A 1 78 ? 13.339 -18.544 -15.761 1.00 91.25 78 TYR A C 1
ATOM 632 O O . TYR A 1 78 ? 13.795 -17.630 -15.081 1.00 91.25 78 TYR A O 1
ATOM 640 N N . VAL A 1 79 ? 12.042 -18.635 -16.071 1.00 90.56 79 VAL A N 1
ATOM 641 C CA . VAL A 1 79 ? 11.006 -17.718 -15.560 1.00 90.56 79 VAL A CA 1
ATOM 642 C C . VAL A 1 79 ? 9.691 -18.466 -15.386 1.00 90.56 79 VAL A C 1
ATOM 644 O O . VAL A 1 79 ? 9.289 -19.260 -16.239 1.00 90.56 79 VAL A O 1
ATOM 647 N N . TRP A 1 80 ? 8.982 -18.160 -14.304 1.00 91.06 80 TRP A N 1
ATOM 648 C CA . TRP A 1 80 ? 7.614 -18.613 -14.072 1.00 91.06 80 TRP A CA 1
ATOM 649 C C . TRP A 1 80 ? 6.666 -17.419 -13.914 1.00 91.06 80 TRP A C 1
ATOM 651 O O . TRP A 1 80 ? 7.080 -16.302 -13.609 1.00 91.06 80 TRP A O 1
ATOM 661 N N . PHE A 1 81 ? 5.382 -17.653 -14.157 1.00 87.81 81 PHE A N 1
ATOM 662 C CA . PHE A 1 81 ? 4.327 -16.647 -14.202 1.00 87.81 81 PHE A CA 1
ATOM 663 C C . PHE A 1 81 ? 3.124 -17.140 -13.405 1.00 87.81 81 PHE A C 1
ATOM 665 O O . PHE A 1 81 ? 2.895 -18.346 -13.274 1.00 87.81 81 PHE A O 1
ATOM 672 N N . ILE A 1 82 ? 2.317 -16.192 -12.936 1.00 89.19 82 ILE A N 1
ATOM 673 C CA . ILE A 1 82 ? 1.002 -16.478 -12.368 1.00 89.19 82 ILE A CA 1
ATOM 674 C C . ILE A 1 82 ? -0.050 -16.032 -13.379 1.00 89.19 82 ILE A C 1
ATOM 676 O O . ILE A 1 82 ? -0.086 -14.865 -13.761 1.00 89.19 82 ILE A O 1
ATOM 680 N N . THR A 1 83 ? -0.886 -16.960 -13.844 1.00 86.00 83 THR A N 1
ATOM 681 C CA . THR A 1 83 ? -1.860 -16.678 -14.918 1.00 86.00 83 THR A CA 1
ATOM 682 C C . THR A 1 83 ? -3.187 -16.115 -14.398 1.00 86.00 83 THR A C 1
ATOM 684 O O . THR A 1 83 ? -3.883 -15.416 -15.133 1.00 86.00 83 THR A O 1
ATOM 687 N N . SER A 1 84 ? -3.491 -16.289 -13.109 1.00 82.94 84 SER A N 1
ATOM 688 C CA . SER A 1 84 ? -4.702 -15.793 -12.435 1.00 82.94 84 SER A CA 1
ATOM 689 C C . SER A 1 84 ? -4.591 -14.336 -11.965 1.00 82.94 84 SER A C 1
ATOM 691 O O . SER A 1 84 ? -5.087 -13.988 -10.891 1.00 82.94 84 SER A O 1
ATOM 693 N N . ILE A 1 85 ? -3.891 -13.488 -12.715 1.00 84.00 85 ILE A N 1
ATOM 694 C CA . ILE A 1 85 ? -3.735 -12.063 -12.396 1.00 84.00 85 ILE A CA 1
ATOM 695 C C . ILE A 1 85 ? -4.808 -11.280 -13.135 1.00 84.00 85 ILE A C 1
ATOM 697 O O . ILE A 1 85 ? -4.964 -11.473 -14.337 1.00 84.00 85 ILE A O 1
ATOM 701 N N . GLU A 1 86 ? -5.543 -10.402 -12.455 1.00 79.69 86 GLU A N 1
ATOM 702 C CA . GLU A 1 86 ? -6.652 -9.633 -13.051 1.00 79.69 86 GLU A CA 1
ATOM 703 C C . GLU A 1 86 ? -6.211 -8.832 -14.287 1.00 79.69 86 GLU A C 1
ATOM 705 O O . GLU A 1 86 ? -6.814 -8.992 -15.348 1.00 79.69 86 GLU A O 1
ATOM 710 N N . ASN A 1 87 ? -5.092 -8.113 -14.183 1.00 78.62 87 ASN A N 1
ATOM 711 C CA . ASN A 1 87 ? -4.592 -7.172 -15.192 1.00 78.62 87 ASN A CA 1
ATOM 712 C C . ASN A 1 87 ? -3.651 -7.785 -16.253 1.00 78.62 87 ASN A C 1
ATOM 714 O O . ASN A 1 87 ? -2.935 -7.070 -16.948 1.00 78.62 87 ASN A O 1
ATOM 718 N N . LEU A 1 88 ? -3.575 -9.110 -16.364 1.00 86.81 88 LEU A N 1
ATOM 719 C CA . LEU A 1 88 ? -2.775 -9.766 -17.404 1.00 86.81 88 LEU A CA 1
ATOM 720 C C . LEU A 1 88 ? -3.599 -9.841 -18.704 1.00 86.81 88 LEU A C 1
ATOM 722 O O . LEU A 1 88 ? -4.645 -10.479 -18.713 1.00 86.81 88 LEU A O 1
ATOM 726 N N . ASN A 1 89 ? -3.159 -9.224 -19.804 1.00 86.69 89 ASN A N 1
ATOM 727 C CA . ASN A 1 89 ? -3.958 -9.149 -21.042 1.00 86.69 89 ASN A CA 1
ATOM 728 C C . ASN A 1 89 ? -3.922 -10.440 -21.858 1.00 86.69 89 ASN A C 1
ATOM 730 O O . ASN A 1 89 ? -4.919 -10.859 -22.442 1.00 86.69 89 ASN A O 1
ATOM 734 N N . ASN A 1 90 ? -2.777 -11.115 -21.871 1.00 87.38 90 ASN A N 1
ATOM 735 C CA . ASN A 1 90 ? -2.543 -12.274 -22.721 1.00 87.38 90 ASN A CA 1
ATOM 736 C C . ASN A 1 90 ? -2.689 -13.616 -21.975 1.00 87.38 90 ASN A C 1
ATOM 738 O O . ASN A 1 90 ? -2.014 -14.592 -22.323 1.00 87.38 90 ASN A O 1
ATOM 742 N N . LYS A 1 91 ? -3.594 -13.693 -20.976 1.00 86.56 91 LYS A N 1
ATOM 743 C CA . LYS A 1 91 ? -3.779 -14.884 -20.109 1.00 86.56 91 LYS A CA 1
ATOM 744 C C . LYS A 1 91 ? -3.973 -16.156 -20.918 1.00 86.56 91 LYS A C 1
ATOM 746 O O . LYS A 1 91 ? -3.269 -17.130 -20.695 1.00 86.56 91 LYS A O 1
ATOM 751 N N . GLU A 1 92 ? -4.874 -16.136 -21.900 1.00 84.94 92 GLU A N 1
ATOM 752 C CA . GLU A 1 92 ? -5.172 -17.317 -22.717 1.00 84.94 92 GLU A CA 1
ATOM 753 C C . GLU A 1 92 ? -3.956 -17.821 -23.500 1.00 84.94 92 GLU A C 1
ATOM 755 O O . GLU A 1 92 ? -3.770 -19.029 -23.656 1.00 84.94 92 GLU A O 1
ATOM 760 N N . SER A 1 93 ? -3.124 -16.901 -23.998 1.00 84.62 93 SER A N 1
ATOM 761 C CA . SER A 1 93 ? -1.897 -17.241 -24.719 1.00 84.62 93 SER A CA 1
ATOM 762 C C . SER A 1 93 ? -0.896 -17.918 -23.782 1.00 84.62 93 SER A C 1
ATOM 764 O O . SER A 1 93 ? -0.404 -19.010 -24.077 1.00 84.62 93 SER A O 1
ATOM 766 N N . LEU A 1 94 ? -0.675 -17.336 -22.599 1.00 85.19 94 LEU A N 1
ATOM 767 C CA . LEU A 1 94 ? 0.205 -17.900 -21.575 1.00 85.19 94 LEU A CA 1
ATOM 768 C C . LEU A 1 94 ? -0.309 -19.248 -21.054 1.00 85.19 94 LEU A C 1
ATOM 770 O O . LEU A 1 94 ? 0.465 -20.201 -20.967 1.00 85.19 94 LEU A O 1
ATOM 774 N N . SER A 1 95 ? -1.614 -19.383 -20.810 1.00 85.44 95 SER A N 1
ATOM 775 C CA . SER A 1 95 ? -2.237 -20.649 -20.411 1.00 85.44 95 SER A CA 1
ATOM 776 C C . SER A 1 95 ? -2.066 -21.739 -21.473 1.00 85.44 95 SER A C 1
ATOM 778 O O . SER A 1 95 ? -1.856 -22.897 -21.123 1.00 85.44 95 SER A O 1
ATOM 780 N N . LYS A 1 96 ? -2.106 -21.406 -22.773 1.00 85.12 96 LYS A N 1
ATOM 781 C CA . LYS A 1 96 ? -1.809 -22.371 -23.850 1.00 85.12 96 LYS A CA 1
ATOM 782 C C . LYS A 1 96 ? -0.352 -22.830 -23.809 1.00 85.12 96 LYS A C 1
ATOM 784 O O . LYS A 1 96 ? -0.099 -24.023 -23.941 1.00 85.12 96 LYS A O 1
ATOM 789 N N . VAL A 1 97 ? 0.597 -21.916 -23.593 1.00 82.50 97 VAL A N 1
ATOM 790 C CA . VAL A 1 97 ? 2.020 -22.273 -23.423 1.00 82.50 97 VAL A CA 1
ATOM 791 C C . VAL A 1 97 ? 2.197 -23.207 -22.223 1.00 82.50 97 VAL A C 1
ATOM 793 O O . VAL A 1 97 ? 2.905 -24.205 -22.316 1.00 82.50 97 VAL A O 1
ATOM 796 N N . TYR A 1 98 ? 1.511 -22.916 -21.122 1.00 87.06 98 TYR A N 1
ATOM 797 C CA . TYR A 1 98 ? 1.582 -23.668 -19.870 1.00 87.06 98 TYR A CA 1
ATOM 798 C C . TYR A 1 98 ? 0.981 -25.068 -19.987 1.00 87.06 98 TYR A C 1
ATOM 800 O O . TYR A 1 98 ? 1.590 -26.029 -19.524 1.00 87.06 98 TYR A O 1
ATOM 808 N N . LYS A 1 99 ? -0.142 -25.213 -20.698 1.00 87.62 99 LYS A N 1
ATOM 809 C CA . LYS A 1 99 ? -0.718 -26.525 -21.024 1.00 87.62 99 LYS A CA 1
ATOM 810 C C . LYS A 1 99 ? 0.234 -27.397 -21.839 1.00 87.62 99 LYS A C 1
ATOM 812 O O . LYS A 1 99 ? 0.324 -28.585 -21.572 1.00 87.62 99 LYS A O 1
ATOM 817 N N . ILE A 1 100 ? 0.978 -26.819 -22.783 1.00 87.12 100 ILE A N 1
ATOM 818 C CA . ILE A 1 100 ? 1.962 -27.574 -23.577 1.00 87.12 100 ILE A CA 1
ATOM 819 C C . ILE A 1 100 ? 3.106 -28.076 -22.692 1.00 87.12 100 ILE A C 1
ATOM 821 O O . ILE A 1 100 ? 3.524 -29.222 -22.832 1.00 87.12 100 ILE A O 1
ATOM 825 N N . VAL A 1 101 ? 3.593 -27.244 -21.764 1.00 88.38 101 VAL A N 1
ATOM 826 C CA . VAL A 1 101 ? 4.587 -27.672 -20.767 1.00 88.38 101 VAL A CA 1
ATOM 827 C C . VAL A 1 101 ? 4.013 -28.803 -19.905 1.00 88.38 101 VAL A C 1
ATOM 829 O O . VAL A 1 101 ? 4.669 -29.824 -19.728 1.00 88.38 101 VAL A O 1
ATOM 832 N N . GLU A 1 102 ? 2.775 -28.668 -19.423 1.00 90.50 102 GLU A N 1
ATOM 833 C CA . GLU A 1 102 ? 2.095 -29.719 -18.657 1.00 90.50 102 GLU A CA 1
ATOM 834 C C . GLU A 1 102 ? 2.017 -31.032 -19.438 1.00 90.50 102 GLU A C 1
ATOM 836 O O . GLU A 1 102 ? 2.449 -32.060 -18.935 1.00 90.50 102 GLU A O 1
ATOM 841 N N . GLU A 1 103 ? 1.518 -31.003 -20.674 1.00 89.62 103 GLU A N 1
ATOM 842 C CA . GLU A 1 103 ? 1.385 -32.177 -21.544 1.00 89.62 103 GLU A CA 1
ATOM 843 C C . GLU A 1 103 ? 2.735 -32.842 -21.827 1.00 89.62 103 GLU A C 1
ATOM 845 O O . GLU A 1 103 ? 2.834 -34.068 -21.769 1.00 89.62 103 GLU A O 1
ATOM 850 N N . GLN A 1 104 ? 3.778 -32.044 -22.074 1.00 88.44 104 GLN A N 1
ATOM 851 C CA . GLN A 1 104 ? 5.131 -32.532 -22.335 1.00 88.44 104 GLN A CA 1
ATOM 852 C C . GLN A 1 104 ? 5.709 -33.308 -21.143 1.00 88.44 104 GLN A C 1
ATOM 854 O O . GLN A 1 104 ? 6.391 -34.311 -21.349 1.00 88.44 104 GLN A O 1
ATOM 859 N N . TYR A 1 105 ? 5.451 -32.862 -19.909 1.00 89.31 105 TYR A N 1
ATOM 860 C CA . TYR A 1 105 ? 6.063 -33.446 -18.710 1.00 89.31 105 TYR A CA 1
ATOM 861 C C . TYR A 1 105 ? 5.125 -34.337 -17.887 1.00 89.31 105 TYR A C 1
ATOM 863 O O . TYR A 1 105 ? 5.614 -35.057 -17.020 1.00 89.31 105 TYR A O 1
ATOM 871 N N . ARG A 1 106 ? 3.813 -34.376 -18.165 1.00 87.88 106 ARG A N 1
ATOM 872 C CA . ARG A 1 106 ? 2.822 -35.162 -17.399 1.00 87.88 106 ARG A CA 1
ATOM 873 C C . ARG A 1 106 ? 3.170 -36.650 -17.300 1.00 87.88 106 ARG A C 1
ATOM 875 O O . ARG A 1 106 ? 2.873 -37.266 -16.283 1.00 87.88 106 ARG A O 1
ATOM 882 N N . GLY A 1 107 ? 3.810 -37.219 -18.325 1.00 86.19 107 GLY A N 1
ATOM 883 C CA . GLY A 1 107 ? 4.261 -38.617 -18.307 1.00 86.19 107 GLY A CA 1
ATOM 884 C C . GLY A 1 107 ? 5.326 -38.904 -17.240 1.00 86.19 107 GLY A C 1
ATOM 885 O O . GLY A 1 107 ? 5.279 -39.950 -16.602 1.00 86.19 107 GLY A O 1
ATOM 886 N N . ASN A 1 108 ? 6.234 -37.952 -17.004 1.00 86.06 108 ASN A N 1
ATOM 887 C CA . ASN A 1 108 ? 7.307 -38.069 -16.009 1.00 86.06 108 ASN A CA 1
ATOM 888 C C . ASN A 1 108 ? 6.916 -37.452 -14.656 1.00 86.06 108 ASN A C 1
ATOM 890 O O . ASN A 1 108 ? 7.494 -37.788 -13.628 1.00 86.06 108 ASN A O 1
ATOM 894 N N . ILE A 1 109 ? 5.934 -36.546 -14.656 1.00 88.12 109 ILE A N 1
ATOM 895 C CA . ILE A 1 109 ? 5.471 -35.793 -13.492 1.00 88.12 109 ILE A CA 1
ATOM 896 C C . ILE A 1 109 ? 3.936 -35.874 -13.419 1.00 88.12 109 ILE A C 1
ATOM 898 O O . ILE A 1 109 ? 3.250 -34.918 -13.780 1.00 88.12 109 ILE A O 1
ATOM 902 N N . PRO A 1 110 ? 3.345 -36.984 -12.945 1.00 83.50 110 PRO A N 1
ATOM 903 C CA . PRO A 1 110 ? 1.888 -37.160 -12.971 1.00 83.50 110 PRO A CA 1
ATOM 904 C C . PRO A 1 110 ? 1.108 -36.094 -12.182 1.00 83.50 110 PRO A C 1
ATOM 906 O O . PRO A 1 110 ? -0.052 -35.821 -12.487 1.00 83.50 110 PRO A O 1
ATOM 909 N N . GLY A 1 111 ? 1.737 -35.491 -11.166 1.00 84.38 111 GLY A N 1
ATOM 910 C CA . GLY A 1 111 ? 1.137 -34.477 -10.296 1.00 84.38 111 GLY A CA 1
ATOM 911 C C . GLY A 1 111 ? 1.144 -33.045 -10.845 1.00 84.38 111 GLY A C 1
ATOM 912 O O . GLY A 1 111 ? 0.490 -32.186 -10.251 1.00 84.38 111 GLY A O 1
ATOM 913 N N . ILE A 1 112 ? 1.851 -32.766 -11.951 1.00 89.19 112 ILE A N 1
ATOM 914 C CA . ILE A 1 112 ? 1.974 -31.402 -12.485 1.00 89.19 112 ILE A CA 1
ATOM 915 C C . ILE A 1 112 ? 0.615 -30.850 -12.925 1.00 89.19 112 ILE A C 1
ATOM 917 O O . ILE A 1 112 ? -0.110 -31.462 -13.708 1.00 89.19 112 ILE A O 1
ATOM 921 N N . LYS A 1 113 ? 0.280 -29.656 -12.429 1.00 89.44 113 LYS A N 1
ATOM 922 C CA . LYS A 1 113 ? -0.884 -28.875 -12.853 1.00 89.44 113 LYS A CA 1
ATOM 923 C C . LYS A 1 113 ? -0.387 -27.517 -13.332 1.00 89.44 113 LYS A C 1
ATOM 925 O O . LYS A 1 113 ? 0.114 -26.747 -12.521 1.00 89.44 113 LYS A O 1
ATOM 930 N N . CYS A 1 114 ? -0.575 -27.188 -14.605 1.00 85.44 114 CYS A N 1
ATOM 931 C CA . CYS A 1 114 ? -0.345 -25.856 -15.167 1.00 85.44 114 CYS A CA 1
ATOM 932 C C . CYS A 1 114 ? -1.681 -25.249 -15.617 1.00 85.44 114 CYS A C 1
ATOM 934 O O . CYS A 1 114 ? -1.902 -24.930 -16.787 1.00 85.44 114 CYS A O 1
ATOM 936 N N . ARG A 1 115 ? -2.605 -25.139 -14.657 1.00 73.00 115 ARG A N 1
ATOM 937 C CA . ARG A 1 115 ? -3.956 -24.595 -14.863 1.00 73.00 115 ARG A CA 1
ATOM 938 C C . ARG A 1 115 ? -3.948 -23.062 -14.743 1.00 73.00 115 ARG A C 1
ATOM 940 O O . ARG A 1 115 ? -2.974 -22.415 -15.101 1.00 73.00 115 ARG A O 1
ATOM 947 N N . GLU A 1 116 ? -5.029 -22.482 -14.232 1.00 66.06 116 GLU A N 1
ATOM 948 C CA . GLU A 1 116 ? -5.272 -21.033 -14.201 1.00 66.06 116 GLU A CA 1
ATOM 949 C C . GLU A 1 116 ? -4.372 -20.239 -13.251 1.00 66.06 116 GLU A C 1
ATOM 951 O O . GLU A 1 116 ? -4.411 -19.018 -13.289 1.00 66.06 116 GLU A O 1
ATOM 956 N N . ILE A 1 117 ? -3.583 -20.887 -12.388 1.00 72.94 117 ILE A N 1
ATOM 957 C CA . ILE A 1 117 ? -2.808 -20.184 -11.358 1.00 72.94 117 ILE A CA 1
ATOM 958 C C . ILE A 1 117 ? -1.315 -20.255 -11.676 1.00 72.94 117 ILE A C 1
ATOM 960 O O . ILE A 1 117 ? -0.723 -19.249 -12.051 1.00 72.94 117 ILE A O 1
ATOM 964 N N . ILE A 1 118 ? -0.707 -21.437 -11.586 1.00 88.12 118 ILE A N 1
ATOM 965 C CA . ILE A 1 118 ? 0.744 -21.653 -11.687 1.00 88.12 118 ILE A CA 1
ATOM 966 C C . ILE A 1 118 ? 1.025 -23.069 -12.209 1.00 88.12 118 ILE A C 1
ATOM 968 O O . ILE A 1 118 ? 0.159 -23.936 -12.084 1.00 88.12 118 ILE A O 1
ATOM 972 N N . CYS A 1 119 ? 2.219 -23.314 -12.758 1.00 91.19 119 CYS A N 1
ATOM 973 C CA . CYS A 1 119 ? 2.744 -24.664 -12.984 1.00 91.19 119 CYS A CA 1
ATOM 974 C C . CYS A 1 119 ? 3.296 -25.249 -11.677 1.00 91.19 119 CYS A C 1
ATOM 976 O O . CYS A 1 119 ? 4.363 -24.851 -11.213 1.00 91.19 119 CYS A O 1
ATOM 978 N N . GLY A 1 120 ? 2.582 -26.196 -11.071 1.00 93.50 120 GLY A N 1
ATOM 979 C CA . GLY A 1 120 ? 2.970 -26.748 -9.774 1.00 93.50 120 GLY A CA 1
ATOM 980 C C . GLY A 1 120 ? 2.122 -27.924 -9.302 1.00 93.50 120 GLY A C 1
ATOM 981 O O . GLY A 1 120 ? 1.176 -28.345 -9.966 1.00 93.50 120 GLY A O 1
ATOM 982 N N . GLU A 1 121 ? 2.446 -28.415 -8.110 1.00 93.06 121 GLU A N 1
ATOM 983 C CA . GLU A 1 121 ? 1.580 -29.255 -7.285 1.00 93.06 121 GLU A CA 1
ATOM 984 C C . GLU A 1 121 ? 1.037 -28.406 -6.139 1.00 93.06 121 GLU A C 1
ATOM 986 O O . GLU A 1 121 ? 1.787 -27.903 -5.298 1.00 93.06 121 GLU A O 1
ATOM 991 N N . TYR A 1 122 ? -0.279 -28.231 -6.117 1.00 91.88 122 TYR A N 1
ATOM 992 C CA . TYR A 1 122 ? -0.966 -27.445 -5.102 1.00 91.88 122 TYR A CA 1
ATOM 993 C C . TYR A 1 122 ? -2.357 -28.001 -4.796 1.00 91.88 122 TYR A C 1
ATOM 995 O O . TYR A 1 122 ? -2.965 -28.736 -5.594 1.00 91.88 122 TYR A O 1
ATOM 1003 N N . GLU A 1 123 ? -2.835 -27.620 -3.616 1.00 91.19 123 GLU A N 1
ATOM 1004 C CA . GLU A 1 123 ? -4.159 -27.904 -3.071 1.00 91.19 123 GLU A CA 1
ATOM 1005 C C . GLU A 1 123 ? -4.993 -26.616 -3.051 1.00 91.19 123 GLU A C 1
ATOM 1007 O O . GLU A 1 123 ? -4.488 -25.563 -2.667 1.00 91.19 123 GLU A O 1
ATOM 1012 N N . ASP A 1 124 ? -6.246 -26.683 -3.503 1.00 88.25 124 ASP A N 1
ATOM 1013 C CA . ASP A 1 124 ? -7.189 -25.556 -3.493 1.00 88.25 124 ASP A CA 1
ATOM 1014 C C . ASP A 1 124 ? -8.174 -25.760 -2.344 1.00 88.25 124 ASP A C 1
ATOM 1016 O O . ASP A 1 124 ? -8.954 -26.712 -2.363 1.00 88.25 124 ASP A O 1
ATOM 1020 N N . ILE A 1 125 ? -8.120 -24.881 -1.343 1.00 87.31 125 ILE A N 1
ATOM 1021 C CA . ILE A 1 125 ? -8.954 -24.970 -0.135 1.00 87.31 125 ILE A CA 1
ATOM 1022 C C . ILE A 1 125 ? -10.124 -23.972 -0.157 1.00 87.31 125 ILE A C 1
ATOM 1024 O O . ILE A 1 125 ? -10.726 -23.673 0.874 1.00 87.31 125 ILE A O 1
ATOM 1028 N N . GLY A 1 126 ? -10.428 -23.391 -1.322 1.00 83.00 126 GLY A N 1
ATOM 1029 C CA . GLY A 1 126 ? -11.478 -22.387 -1.503 1.00 83.00 126 GLY A CA 1
ATOM 1030 C C . GLY A 1 126 ? -11.042 -20.967 -1.132 1.00 83.00 126 GLY A C 1
ATOM 1031 O O . GLY A 1 126 ? -11.188 -20.059 -1.948 1.00 83.00 126 GLY A O 1
ATOM 1032 N N . THR A 1 127 ? -10.462 -20.761 0.055 1.00 78.44 127 THR A N 1
ATOM 1033 C CA . THR A 1 127 ? -9.984 -19.439 0.526 1.00 78.44 127 THR A CA 1
ATOM 1034 C C . THR A 1 127 ? -8.610 -19.039 -0.026 1.00 78.44 127 THR A C 1
ATOM 1036 O O . THR A 1 127 ? -8.198 -17.887 0.120 1.00 78.44 127 THR A O 1
ATOM 1039 N N . GLY A 1 128 ? -7.909 -19.972 -0.672 1.00 88.19 128 GLY A N 1
ATOM 1040 C CA . GLY A 1 128 ? -6.591 -19.800 -1.274 1.00 88.19 128 GLY A CA 1
ATOM 1041 C C . GLY A 1 128 ? -6.038 -21.130 -1.784 1.00 88.19 128 GLY A C 1
ATOM 1042 O O . GLY A 1 128 ? -6.717 -22.158 -1.712 1.00 88.19 128 GLY A O 1
ATOM 1043 N N . ILE A 1 129 ? -4.803 -21.107 -2.288 1.00 90.38 129 ILE A N 1
ATOM 1044 C CA . ILE A 1 129 ? -4.071 -22.322 -2.667 1.00 90.38 129 ILE A CA 1
ATOM 1045 C C . ILE A 1 129 ? -2.834 -22.540 -1.796 1.00 90.38 129 ILE A C 1
ATOM 1047 O O . ILE A 1 129 ? -2.109 -21.593 -1.494 1.00 90.38 129 ILE A O 1
ATOM 1051 N N . ILE A 1 130 ? -2.568 -23.796 -1.444 1.00 91.62 130 ILE A N 1
ATOM 1052 C CA . ILE A 1 130 ? -1.351 -24.218 -0.742 1.00 91.62 130 ILE A CA 1
ATOM 1053 C C . ILE A 1 130 ? -0.400 -24.819 -1.777 1.00 91.62 130 ILE A C 1
ATOM 1055 O O . ILE A 1 130 ? -0.647 -25.904 -2.312 1.00 91.62 130 ILE A O 1
ATOM 1059 N N . LEU A 1 131 ? 0.679 -24.096 -2.082 1.00 92.31 131 LEU A N 1
ATOM 1060 C CA . LEU A 1 131 ? 1.692 -24.521 -3.050 1.00 92.31 131 LEU A CA 1
ATOM 1061 C C . LEU A 1 131 ? 2.687 -25.480 -2.389 1.00 92.31 131 LEU A C 1
ATOM 1063 O O . LEU A 1 131 ? 3.397 -25.082 -1.469 1.00 92.31 131 LEU A O 1
ATOM 1067 N N . LYS A 1 132 ? 2.750 -26.729 -2.864 1.00 91.94 132 LYS A N 1
ATOM 1068 C CA . LYS A 1 132 ? 3.675 -27.761 -2.359 1.00 91.94 132 LYS A CA 1
ATOM 1069 C C . LYS A 1 132 ? 4.935 -27.841 -3.222 1.00 91.94 132 LYS A C 1
ATOM 1071 O O . LYS A 1 132 ? 6.044 -27.873 -2.692 1.00 91.94 132 LYS A O 1
ATOM 1076 N N . ARG A 1 133 ? 4.770 -27.805 -4.549 1.00 93.44 133 ARG A N 1
ATOM 1077 C CA . ARG A 1 133 ? 5.879 -27.840 -5.511 1.00 93.44 133 ARG A CA 1
ATOM 1078 C C . ARG A 1 133 ? 5.662 -26.869 -6.670 1.00 93.44 133 ARG A C 1
ATOM 1080 O O . ARG A 1 133 ? 4.564 -26.805 -7.215 1.00 93.44 133 ARG A O 1
ATOM 1087 N N . LEU A 1 134 ? 6.702 -26.142 -7.059 1.00 94.56 134 LEU A N 1
ATOM 1088 C CA . LEU A 1 134 ? 6.757 -25.188 -8.163 1.00 94.56 134 LEU A CA 1
ATOM 1089 C C . LEU A 1 134 ? 7.637 -25.740 -9.290 1.00 94.56 134 LEU A C 1
ATOM 1091 O O . LEU A 1 134 ? 8.808 -26.047 -9.072 1.00 94.56 134 LEU A O 1
ATOM 1095 N N . TYR A 1 135 ? 7.090 -25.807 -10.502 1.00 93.69 135 TYR A N 1
ATOM 1096 C CA . TYR A 1 135 ? 7.834 -26.168 -11.708 1.00 93.69 135 TYR A CA 1
ATOM 1097 C C . TYR A 1 135 ? 8.138 -24.916 -12.533 1.00 93.69 135 TYR A C 1
ATOM 1099 O O . TYR A 1 135 ? 7.220 -24.225 -12.980 1.00 93.69 135 TYR A O 1
ATOM 1107 N N . ILE A 1 136 ? 9.423 -24.630 -12.751 1.00 93.19 136 ILE A N 1
ATOM 1108 C CA . ILE A 1 136 ? 9.888 -23.436 -13.467 1.00 93.19 136 ILE A CA 1
ATOM 1109 C C . ILE A 1 136 ? 10.364 -23.842 -14.871 1.00 93.19 136 ILE A C 1
ATOM 1111 O O . ILE A 1 136 ? 11.399 -24.505 -14.990 1.00 93.19 136 ILE A O 1
ATOM 1115 N N . PRO A 1 137 ? 9.629 -23.477 -15.939 1.00 91.44 137 PRO A N 1
ATOM 1116 C CA . PRO A 1 137 ? 10.026 -23.777 -17.310 1.00 91.44 137 PRO A CA 1
ATOM 1117 C C . PRO A 1 137 ? 11.095 -22.804 -17.827 1.00 91.44 137 PRO A C 1
ATOM 1119 O O . PRO A 1 137 ? 11.168 -21.647 -17.403 1.00 91.44 137 PRO A O 1
ATOM 1122 N N . ARG A 1 138 ? 11.859 -23.238 -18.829 1.00 91.62 138 ARG A N 1
ATOM 1123 C CA . ARG A 1 138 ? 12.791 -22.386 -19.581 1.00 91.62 138 ARG A CA 1
ATOM 1124 C C . ARG A 1 138 ? 12.040 -21.491 -20.563 1.00 91.62 138 ARG A C 1
ATOM 1126 O O . ARG A 1 138 ? 11.007 -21.882 -21.111 1.00 91.62 138 ARG A O 1
ATOM 1133 N N . ILE A 1 139 ? 12.497 -20.261 -20.762 1.00 89.94 139 ILE A N 1
ATOM 1134 C CA . ILE A 1 139 ? 11.952 -19.311 -21.736 1.00 89.94 139 ILE A CA 1
ATOM 1135 C C . ILE A 1 139 ? 12.278 -19.805 -23.141 1.00 89.94 139 ILE A C 1
ATOM 1137 O O . ILE A 1 139 ? 11.397 -19.905 -23.995 1.00 89.94 139 ILE A O 1
ATOM 1141 N N . VAL A 1 140 ? 13.546 -20.132 -23.366 1.00 89.94 140 VAL A N 1
ATOM 1142 C CA . VAL A 1 140 ? 14.043 -20.806 -24.556 1.00 89.94 140 VAL A CA 1
ATOM 1143 C C . VAL A 1 140 ? 13.782 -22.308 -24.392 1.00 89.94 140 VAL A C 1
ATOM 1145 O O . VAL A 1 140 ? 13.744 -22.837 -23.293 1.00 89.94 140 VAL A O 1
ATOM 1148 N N . GLY A 1 141 ? 13.528 -23.031 -25.479 1.00 84.88 141 GLY A N 1
ATOM 1149 C CA . GLY A 1 141 ? 13.422 -24.496 -25.438 1.00 84.88 141 GLY A CA 1
ATOM 1150 C C . GLY A 1 141 ? 12.071 -25.076 -24.997 1.00 84.88 141 GLY A C 1
ATOM 1151 O O . GLY A 1 141 ? 11.608 -25.995 -25.672 1.00 84.88 141 GLY A O 1
ATOM 1152 N N . ASP A 1 142 ? 11.418 -24.544 -23.956 1.00 83.38 142 ASP A N 1
ATOM 1153 C CA . ASP A 1 142 ? 10.154 -25.102 -23.440 1.00 83.38 142 ASP A CA 1
ATOM 1154 C C . ASP A 1 142 ? 8.908 -24.374 -23.992 1.00 83.38 142 ASP A C 1
ATOM 1156 O O . ASP A 1 142 ? 8.763 -23.154 -23.884 1.00 83.38 142 ASP A O 1
ATOM 1160 N N . GLY A 1 143 ? 7.964 -25.142 -24.548 1.00 78.50 143 GLY A N 1
ATOM 1161 C CA . GLY A 1 143 ? 6.718 -24.637 -25.138 1.00 78.50 143 GLY A CA 1
ATOM 1162 C C . GLY A 1 143 ? 6.760 -24.450 -26.664 1.00 78.50 143 GLY A C 1
ATOM 1163 O O . GLY A 1 143 ? 7.677 -24.893 -27.356 1.00 78.50 143 GLY A O 1
ATOM 1164 N N . LYS A 1 144 ? 5.714 -23.816 -27.216 1.00 70.75 144 LYS A N 1
ATOM 1165 C CA . LYS A 1 144 ? 5.512 -23.685 -28.675 1.00 70.75 144 LYS A CA 1
ATOM 1166 C C . LYS A 1 144 ? 6.355 -22.577 -29.309 1.00 70.75 144 LYS A C 1
ATOM 1168 O O . LYS A 1 144 ? 6.963 -22.792 -30.354 1.00 70.75 144 LYS A O 1
ATOM 1173 N N . SER A 1 145 ? 6.388 -21.399 -28.691 1.00 71.25 145 SER A N 1
ATOM 1174 C CA . SER A 1 145 ? 7.237 -20.275 -29.091 1.00 71.25 145 SER A CA 1
ATOM 1175 C C . SER A 1 145 ? 8.619 -20.450 -28.474 1.00 71.25 145 SER A C 1
ATOM 1177 O O . SER A 1 145 ? 8.997 -19.773 -27.524 1.00 71.25 145 SER A O 1
ATOM 1179 N N . LYS A 1 146 ? 9.383 -21.413 -28.996 1.00 82.25 146 LYS A N 1
ATOM 1180 C CA . LYS A 1 146 ? 10.803 -21.526 -28.650 1.00 82.25 146 LYS A CA 1
ATOM 1181 C C . LYS A 1 146 ? 11.459 -20.164 -28.922 1.00 82.25 146 LYS A C 1
ATOM 1183 O O . LYS A 1 146 ? 11.062 -19.505 -29.879 1.00 82.25 146 LYS A O 1
ATOM 1188 N N . TRP A 1 147 ? 12.420 -19.769 -28.084 1.00 89.75 147 TRP A N 1
ATOM 1189 C CA . TRP A 1 147 ? 13.173 -18.495 -28.093 1.00 89.75 147 TRP A CA 1
ATOM 1190 C C . TRP A 1 147 ? 12.602 -17.328 -27.311 1.00 89.75 147 TRP A C 1
ATOM 1192 O O . TRP A 1 147 ? 13.398 -16.486 -26.893 1.00 89.75 147 TRP A O 1
ATOM 1202 N N . SER A 1 148 ? 11.287 -17.242 -27.126 1.00 90.50 148 SER A N 1
ATOM 1203 C CA . SER A 1 148 ? 10.725 -16.121 -26.383 1.00 90.50 148 SER A CA 1
ATOM 1204 C C . SER A 1 148 ? 9.354 -16.386 -25.787 1.00 90.50 148 SER A C 1
ATOM 1206 O O . SER A 1 148 ? 8.543 -17.174 -26.286 1.00 90.50 148 SER A O 1
ATOM 1208 N N . LYS A 1 149 ? 9.093 -15.677 -24.691 1.00 89.75 149 LYS A N 1
ATOM 1209 C CA . LYS A 1 149 ? 7.788 -15.610 -24.042 1.00 89.75 149 LYS A CA 1
ATOM 1210 C C . LYS A 1 149 ? 7.427 -14.150 -23.858 1.00 89.75 149 LYS A C 1
ATOM 1212 O O . LYS A 1 149 ? 8.239 -13.357 -23.390 1.00 89.75 149 LYS A O 1
ATOM 1217 N N . GLU A 1 150 ? 6.207 -13.812 -24.235 1.00 91.19 150 GLU A N 1
ATOM 1218 C CA . GLU A 1 150 ? 5.690 -12.459 -24.124 1.00 91.19 150 GLU A CA 1
ATOM 1219 C C . GLU A 1 150 ? 4.662 -12.391 -23.000 1.00 91.19 150 GLU A C 1
ATOM 1221 O O . GLU A 1 150 ? 3.775 -13.240 -22.907 1.00 91.19 150 GLU A O 1
ATOM 1226 N N . VAL A 1 151 ? 4.781 -11.375 -22.154 1.00 91.50 151 VAL A N 1
ATOM 1227 C CA . VAL A 1 151 ? 3.823 -11.052 -21.099 1.00 91.50 151 VAL A CA 1
ATOM 1228 C C . VAL A 1 151 ? 3.322 -9.638 -21.350 1.00 91.50 151 VAL A C 1
ATOM 1230 O O . VAL A 1 151 ? 4.118 -8.707 -21.474 1.00 91.50 151 VAL A O 1
ATOM 1233 N N . GLU A 1 152 ? 2.003 -9.488 -21.419 1.00 92.38 152 GLU A N 1
ATOM 1234 C CA . GLU A 1 152 ? 1.350 -8.191 -21.571 1.00 92.38 152 GLU A CA 1
ATOM 1235 C C . GLU A 1 152 ? 0.614 -7.843 -20.281 1.00 92.38 152 GLU A C 1
ATOM 1237 O O . GLU A 1 152 ? -0.386 -8.474 -19.928 1.00 92.38 152 GLU A O 1
ATOM 1242 N N . LEU A 1 153 ? 1.118 -6.840 -19.569 1.00 89.81 153 LEU A N 1
ATOM 1243 C CA . LEU A 1 153 ? 0.526 -6.338 -18.336 1.00 89.81 153 LEU A CA 1
ATOM 1244 C C . LEU A 1 153 ? -0.248 -5.064 -18.636 1.00 89.81 153 LEU A C 1
ATOM 1246 O O . LEU A 1 153 ? 0.289 -4.125 -19.218 1.00 89.81 153 LEU A O 1
ATOM 1250 N N . GLN A 1 154 ? -1.501 -5.020 -18.213 1.00 86.50 154 GLN A N 1
ATOM 1251 C CA . GLN A 1 154 ? -2.301 -3.813 -18.259 1.00 86.50 154 GLN A CA 1
ATOM 1252 C C . GLN A 1 154 ? -2.075 -2.994 -16.986 1.00 86.50 154 GLN A C 1
ATOM 1254 O O . GLN A 1 154 ? -2.197 -3.487 -15.865 1.00 86.50 154 GLN A O 1
ATOM 1259 N N . LEU A 1 155 ? -1.734 -1.728 -17.167 1.00 80.56 155 LEU A N 1
ATOM 1260 C CA . LEU A 1 155 ? -1.791 -0.706 -16.134 1.00 80.56 155 LEU A CA 1
ATOM 1261 C C . LEU A 1 155 ? -3.250 -0.416 -15.788 1.00 80.56 155 LEU A C 1
ATOM 1263 O O . LEU A 1 155 ? -4.151 -0.650 -16.595 1.00 80.56 155 LEU A O 1
ATOM 1267 N N . ASN A 1 156 ? -3.497 0.109 -14.592 1.00 75.44 156 ASN A N 1
ATOM 1268 C CA . ASN A 1 156 ? -4.860 0.424 -14.173 1.00 75.44 156 ASN A CA 1
ATOM 1269 C C . ASN A 1 156 ? -5.503 1.514 -15.073 1.00 75.44 156 ASN A C 1
ATOM 1271 O O . ASN A 1 156 ? -6.715 1.500 -15.278 1.00 75.44 156 ASN A O 1
ATOM 1275 N N . ASP A 1 157 ? -4.700 2.374 -15.714 1.00 71.75 157 ASP A N 1
ATOM 1276 C CA . ASP A 1 157 ? -5.118 3.381 -16.707 1.00 71.75 157 ASP A CA 1
ATOM 1277 C C . ASP A 1 157 ? -5.358 2.796 -18.116 1.00 71.75 157 ASP A C 1
ATOM 1279 O O . ASP A 1 157 ? -5.628 3.529 -19.067 1.00 71.75 157 ASP A O 1
ATOM 1283 N N . ARG A 1 158 ? -5.283 1.465 -18.249 1.00 80.06 158 ARG A N 1
ATOM 1284 C CA . ARG A 1 158 ? -5.386 0.672 -19.485 1.00 80.06 158 ARG A CA 1
ATOM 1285 C C . ARG A 1 158 ? -4.174 0.725 -20.413 1.00 80.06 158 ARG A C 1
ATOM 1287 O O . ARG A 1 158 ? -4.208 0.051 -21.446 1.00 80.06 158 ARG A O 1
ATOM 1294 N N . THR A 1 159 ? -3.108 1.444 -20.069 1.00 80.44 159 THR A N 1
ATOM 1295 C CA . THR A 1 159 ? -1.837 1.372 -20.801 1.00 80.44 159 THR A CA 1
ATOM 1296 C C . THR A 1 159 ? -1.300 -0.059 -20.749 1.00 80.44 159 THR A C 1
ATOM 1298 O O . THR A 1 159 ? -1.356 -0.716 -19.715 1.00 80.44 159 THR A O 1
ATOM 1301 N N . VAL A 1 160 ? -0.758 -0.566 -21.856 1.00 86.62 160 VAL A N 1
ATOM 1302 C CA . VAL A 1 160 ? -0.185 -1.919 -21.905 1.00 86.62 160 VAL A CA 1
ATOM 1303 C C . VAL A 1 160 ? 1.335 -1.844 -21.817 1.00 86.62 160 VAL A C 1
ATOM 1305 O O . VAL A 1 160 ? 1.973 -1.118 -22.581 1.00 86.62 160 VAL A O 1
ATOM 1308 N N . ILE A 1 161 ? 1.906 -2.605 -20.886 1.00 88.12 161 ILE A N 1
ATOM 1309 C CA . ILE A 1 161 ? 3.334 -2.895 -20.792 1.00 88.12 161 ILE A CA 1
ATOM 1310 C C . ILE A 1 161 ? 3.586 -4.255 -21.424 1.00 88.12 161 ILE A C 1
ATOM 1312 O O . ILE A 1 161 ? 2.985 -5.257 -21.033 1.00 88.12 161 ILE A O 1
ATOM 1316 N N . LYS A 1 162 ? 4.520 -4.297 -22.367 1.00 91.31 162 LYS A N 1
ATOM 1317 C CA . LYS A 1 162 ? 4.933 -5.510 -23.063 1.00 91.31 162 LYS A CA 1
ATOM 1318 C C . LYS A 1 162 ? 6.321 -5.925 -22.600 1.00 91.31 162 LYS A C 1
ATOM 1320 O O . LYS A 1 162 ? 7.282 -5.167 -22.737 1.00 91.31 162 LYS A O 1
ATOM 1325 N N . ILE A 1 163 ? 6.429 -7.141 -22.078 1.00 91.19 163 ILE A N 1
ATOM 1326 C CA . ILE A 1 163 ? 7.685 -7.728 -21.615 1.00 91.19 163 ILE A CA 1
ATOM 1327 C C . ILE A 1 163 ? 8.003 -8.951 -22.469 1.00 91.19 163 ILE A C 1
ATOM 1329 O O . ILE A 1 163 ? 7.247 -9.921 -22.493 1.00 91.19 163 ILE A O 1
ATOM 1333 N N . ILE A 1 164 ? 9.135 -8.901 -23.168 1.00 91.56 164 ILE A N 1
ATOM 1334 C CA . ILE A 1 164 ? 9.617 -9.970 -24.043 1.00 91.56 164 ILE A CA 1
ATOM 1335 C C . ILE A 1 164 ? 10.810 -10.648 -23.371 1.00 91.56 164 ILE A C 1
ATOM 1337 O O . ILE A 1 164 ? 11.933 -10.137 -23.403 1.00 91.56 164 ILE A O 1
ATOM 1341 N N . TYR A 1 165 ? 10.565 -11.817 -22.793 1.00 91.50 165 TYR A N 1
ATOM 1342 C CA . TYR A 1 165 ? 11.612 -12.690 -22.282 1.00 91.50 165 TYR A CA 1
ATOM 1343 C C . TYR A 1 165 ? 12.221 -13.496 -23.429 1.00 91.50 165 TYR A C 1
ATOM 1345 O O . TYR A 1 165 ? 11.490 -14.009 -24.276 1.00 91.50 165 TYR A O 1
ATOM 1353 N N . GLY A 1 166 ? 13.541 -13.658 -23.429 1.00 91.50 166 GLY A N 1
ATOM 1354 C CA . GLY A 1 166 ? 14.295 -14.301 -24.503 1.00 91.50 166 GLY A CA 1
ATOM 1355 C C . GLY A 1 166 ? 14.675 -13.327 -25.619 1.00 91.50 166 GLY A C 1
ATOM 1356 O O . GLY A 1 166 ? 15.066 -12.192 -25.345 1.00 91.50 166 GLY A O 1
ATOM 1357 N N . PHE A 1 167 ? 14.589 -13.779 -26.872 1.00 90.69 167 PHE A N 1
ATOM 1358 C CA . PHE A 1 167 ? 15.033 -13.024 -28.050 1.00 90.69 167 PHE A CA 1
ATOM 1359 C C . PHE A 1 167 ? 13.861 -12.379 -28.805 1.00 90.69 167 PHE A C 1
ATOM 1361 O O . PHE A 1 167 ? 12.805 -12.988 -28.991 1.00 90.69 167 PHE A O 1
ATOM 1368 N N . THR A 1 168 ? 14.050 -11.150 -29.290 1.00 89.06 168 THR A N 1
ATOM 1369 C CA . THR A 1 168 ? 13.041 -10.424 -30.075 1.00 89.06 168 THR A CA 1
ATOM 1370 C C . THR A 1 168 ? 12.854 -11.027 -31.468 1.00 89.06 168 THR A C 1
ATOM 1372 O O . THR A 1 168 ? 13.735 -11.691 -32.026 1.00 89.06 168 THR A O 1
ATOM 1375 N N . HIS A 1 169 ? 11.705 -10.744 -32.088 1.00 85.31 169 HIS A N 1
ATOM 1376 C CA . HIS A 1 169 ? 11.445 -11.147 -33.471 1.00 85.31 169 HIS A CA 1
ATOM 1377 C C . HIS A 1 169 ? 12.474 -10.580 -34.453 1.00 85.31 169 HIS A C 1
ATOM 1379 O O . HIS A 1 169 ? 12.835 -11.267 -35.409 1.00 85.31 169 HIS A O 1
ATOM 1385 N N . GLU A 1 170 ? 12.969 -9.361 -34.233 1.00 84.75 170 GLU A N 1
ATOM 1386 C CA . GLU A 1 170 ? 14.020 -8.773 -35.062 1.00 84.75 170 GLU A CA 1
ATOM 1387 C C . GLU A 1 170 ? 15.327 -9.569 -34.989 1.00 84.75 170 GLU A C 1
ATOM 1389 O O . GLU A 1 170 ? 15.936 -9.852 -36.026 1.00 84.75 170 GLU A O 1
ATOM 1394 N N . THR A 1 171 ? 15.759 -9.967 -33.792 1.00 88.38 171 THR A N 1
ATOM 1395 C CA . THR A 1 171 ? 16.960 -10.796 -33.620 1.00 88.38 171 THR A CA 1
ATOM 1396 C C . THR A 1 171 ? 16.821 -12.118 -34.365 1.00 88.38 171 THR A C 1
ATOM 1398 O O . THR A 1 171 ? 17.696 -12.470 -35.161 1.00 88.38 171 THR A O 1
ATOM 1401 N N . LEU A 1 172 ? 15.672 -12.786 -34.227 1.00 87.50 172 LEU A N 1
ATOM 1402 C CA . LEU A 1 172 ? 15.389 -14.035 -34.937 1.00 87.50 172 LEU A CA 1
ATOM 1403 C C . LEU A 1 172 ? 15.350 -13.847 -36.463 1.00 87.50 172 LEU A C 1
ATOM 1405 O O . LEU A 1 172 ? 15.943 -14.641 -37.191 1.00 87.50 172 LEU A O 1
ATOM 1409 N N . ARG A 1 173 ? 14.726 -12.775 -36.975 1.00 85.00 173 ARG A N 1
ATOM 1410 C CA . ARG A 1 173 ? 14.737 -12.446 -38.418 1.00 85.00 173 ARG A CA 1
ATOM 1411 C C . ARG A 1 173 ? 16.152 -12.197 -38.933 1.00 85.00 173 ARG A C 1
ATOM 1413 O O . ARG A 1 173 ? 16.503 -12.659 -40.017 1.00 85.00 173 ARG A O 1
ATOM 1420 N N . ASN A 1 174 ? 16.979 -11.500 -38.158 1.00 85.44 174 ASN A N 1
ATOM 1421 C CA . ASN A 1 174 ? 18.376 -11.267 -38.509 1.00 85.44 174 ASN A CA 1
ATOM 1422 C C . ASN A 1 174 ? 19.184 -12.568 -38.530 1.00 85.44 174 ASN A C 1
ATOM 1424 O O . ASN A 1 174 ? 20.048 -12.726 -39.389 1.00 85.44 174 ASN A O 1
ATOM 1428 N N . TRP A 1 175 ? 18.907 -13.512 -37.629 1.00 88.19 175 TRP A N 1
ATOM 1429 C CA . TRP A 1 175 ? 19.521 -14.841 -37.667 1.00 88.19 175 TRP A CA 1
ATOM 1430 C C . TRP A 1 175 ? 19.060 -15.650 -38.882 1.00 88.19 175 TRP A C 1
ATOM 1432 O O . TRP A 1 175 ? 19.907 -16.224 -39.561 1.00 88.19 175 TRP A O 1
ATOM 1442 N N . ILE A 1 176 ? 17.764 -15.614 -39.228 1.00 84.06 176 ILE A N 1
ATOM 1443 C CA . ILE A 1 176 ? 17.239 -16.217 -40.467 1.00 84.06 176 ILE A CA 1
ATOM 1444 C C . ILE A 1 176 ? 18.000 -15.683 -41.679 1.00 84.06 176 ILE A C 1
ATOM 1446 O O . ILE A 1 176 ? 18.468 -16.473 -42.493 1.00 84.06 176 ILE A O 1
ATOM 1450 N N . ARG A 1 177 ? 18.138 -14.357 -41.802 1.00 83.19 177 ARG A N 1
ATOM 1451 C CA . ARG A 1 177 ? 18.830 -13.730 -42.935 1.00 83.19 177 ARG A CA 1
ATOM 1452 C C . ARG A 1 177 ? 20.294 -14.165 -43.023 1.00 83.19 177 ARG A C 1
ATOM 1454 O O . ARG A 1 177 ? 20.723 -14.586 -44.089 1.00 83.19 177 ARG A O 1
ATOM 1461 N N . THR A 1 178 ? 21.017 -14.146 -41.904 1.00 81.88 178 THR A N 1
ATOM 1462 C CA . THR A 1 178 ? 22.422 -14.585 -41.858 1.00 81.88 178 THR A CA 1
ATOM 1463 C C . THR A 1 178 ? 22.584 -16.057 -42.239 1.00 81.88 178 THR A C 1
ATOM 1465 O O . THR A 1 178 ? 23.494 -16.397 -42.989 1.00 81.88 178 THR A O 1
ATOM 1468 N N . ILE A 1 179 ? 21.689 -16.937 -41.777 1.00 79.62 179 ILE A N 1
ATOM 1469 C CA . ILE A 1 179 ? 21.710 -18.349 -42.179 1.00 79.62 179 ILE A CA 1
ATOM 1470 C C . ILE A 1 179 ? 21.391 -18.473 -43.677 1.00 79.62 179 ILE A C 1
ATOM 1472 O O . ILE A 1 179 ? 22.112 -19.162 -44.395 1.00 79.62 179 ILE A O 1
ATOM 1476 N N . LYS A 1 180 ? 20.352 -17.782 -44.171 1.00 78.50 180 LYS A N 1
ATOM 1477 C CA . LYS A 1 180 ? 19.962 -17.799 -45.591 1.00 78.50 180 LYS A CA 1
ATOM 1478 C C . LYS A 1 180 ? 21.126 -17.414 -46.498 1.00 78.50 180 LYS A C 1
ATOM 1480 O O . LYS A 1 180 ? 21.448 -18.187 -47.388 1.00 78.50 180 LYS A O 1
ATOM 1485 N N . GLU A 1 181 ? 21.797 -16.295 -46.232 1.00 77.00 181 GLU A N 1
ATOM 1486 C CA . GLU A 1 181 ? 22.937 -15.806 -47.027 1.00 77.00 181 GLU A CA 1
ATOM 1487 C C . GLU A 1 181 ? 24.046 -16.862 -47.190 1.00 77.00 181 GLU A C 1
ATOM 1489 O O . GLU A 1 181 ? 24.610 -16.998 -48.276 1.00 77.00 181 GLU A O 1
ATOM 1494 N N . ARG A 1 182 ? 24.300 -17.683 -46.161 1.00 70.12 182 ARG A N 1
ATOM 1495 C CA . ARG A 1 182 ? 25.278 -18.783 -46.216 1.00 70.12 182 ARG A CA 1
ATOM 1496 C C . ARG A 1 182 ? 24.821 -19.950 -47.096 1.00 70.12 182 ARG A C 1
ATOM 1498 O O . ARG A 1 182 ? 25.635 -20.550 -47.797 1.00 70.12 182 ARG A O 1
ATOM 1505 N N . PHE A 1 183 ? 23.536 -20.288 -47.053 1.00 71.88 183 PHE A N 1
ATOM 1506 C CA . PHE A 1 183 ? 22.971 -21.439 -47.762 1.00 71.88 183 PHE A CA 1
ATOM 1507 C C . PHE A 1 183 ? 22.399 -21.113 -49.151 1.00 71.88 183 PHE A C 1
ATOM 1509 O O . PHE A 1 183 ? 22.108 -22.041 -49.909 1.00 71.88 183 PHE A O 1
ATOM 1516 N N . SER A 1 184 ? 22.328 -19.832 -49.534 1.00 61.91 184 SER A N 1
ATOM 1517 C CA . SER A 1 184 ? 21.962 -19.372 -50.885 1.00 61.91 184 SER A CA 1
ATOM 1518 C C . SER A 1 184 ? 22.829 -19.990 -51.991 1.00 61.91 184 SER A C 1
ATOM 1520 O O . SER A 1 184 ? 22.382 -20.122 -53.124 1.00 61.91 184 SER A O 1
ATOM 1522 N N . SER A 1 185 ? 24.050 -20.424 -51.662 1.00 57.09 185 SER A N 1
ATOM 1523 C CA . SER A 1 185 ? 24.975 -21.115 -52.572 1.00 57.09 185 SER A CA 1
ATOM 1524 C C . SER A 1 185 ? 24.749 -22.635 -52.682 1.00 57.09 185 SER A C 1
ATOM 1526 O O . SER A 1 185 ? 25.394 -23.285 -53.501 1.00 57.09 185 SER A O 1
ATOM 1528 N N . ARG A 1 186 ? 23.850 -23.222 -51.873 1.00 57.62 186 ARG A N 1
ATOM 1529 C CA . ARG A 1 186 ? 23.636 -24.682 -51.748 1.00 57.62 186 ARG A CA 1
ATOM 1530 C C . ARG A 1 186 ? 22.199 -25.150 -52.024 1.00 57.62 186 ARG A C 1
ATOM 1532 O O . ARG A 1 186 ? 21.909 -26.324 -51.827 1.00 57.62 186 ARG A O 1
ATOM 1539 N N . GLY A 1 187 ? 21.303 -24.264 -52.466 1.00 57.53 187 GLY A N 1
ATOM 1540 C CA . GLY A 1 187 ? 19.930 -24.630 -52.854 1.00 57.53 187 GLY A CA 1
ATOM 1541 C C . GLY A 1 187 ? 19.005 -25.047 -51.699 1.00 57.53 187 GLY A C 1
ATOM 1542 O O . GLY A 1 187 ? 18.024 -25.747 -51.930 1.00 57.53 187 GLY A O 1
ATOM 1543 N N . VAL A 1 188 ? 19.306 -24.641 -50.461 1.00 58.47 188 VAL A N 1
ATOM 1544 C CA . VAL A 1 188 ? 18.492 -24.964 -49.273 1.00 58.47 188 VAL A CA 1
ATOM 1545 C C . VAL A 1 188 ? 17.192 -24.158 -49.278 1.00 58.47 188 VAL A C 1
ATOM 1547 O O . VAL A 1 188 ? 17.205 -22.934 -49.411 1.00 58.47 188 VAL A O 1
ATOM 1550 N N . TYR A 1 189 ? 16.064 -24.846 -49.093 1.00 65.31 189 TYR A N 1
ATOM 1551 C CA . TYR A 1 189 ? 14.731 -24.243 -49.078 1.00 65.31 189 TYR A CA 1
ATOM 1552 C C . TYR A 1 189 ? 14.416 -23.584 -47.726 1.00 65.31 189 TYR A C 1
ATOM 1554 O O . TYR A 1 189 ? 14.780 -24.097 -46.667 1.00 65.31 189 TYR A O 1
ATOM 1562 N N . ASP A 1 190 ? 13.619 -22.509 -47.742 1.00 68.75 190 ASP A N 1
ATOM 1563 C CA . ASP A 1 190 ? 13.151 -21.776 -46.549 1.00 68.75 190 ASP A CA 1
ATOM 1564 C C . ASP A 1 190 ? 12.599 -22.678 -45.426 1.00 68.75 190 ASP A C 1
ATOM 1566 O O . ASP A 1 190 ? 12.731 -22.361 -44.243 1.00 68.75 190 ASP A O 1
ATOM 1570 N N . LYS A 1 191 ? 12.026 -23.835 -45.784 1.00 74.81 191 LYS A N 1
ATOM 1571 C CA . LYS A 1 191 ? 11.488 -24.821 -44.836 1.00 74.81 191 LYS A CA 1
ATOM 1572 C C . LYS A 1 191 ? 12.560 -25.461 -43.941 1.00 74.81 191 LYS A C 1
ATOM 1574 O O . LYS A 1 191 ? 12.290 -25.653 -42.758 1.00 74.81 191 LYS A O 1
ATOM 1579 N N . GLU A 1 192 ? 13.757 -25.758 -44.451 1.00 76.88 192 GLU A N 1
ATOM 1580 C CA . GLU A 1 192 ? 14.838 -26.360 -43.647 1.00 76.88 192 GLU A CA 1
ATOM 1581 C C . GLU A 1 192 ? 15.415 -25.364 -42.635 1.00 76.88 192 GLU A C 1
ATOM 1583 O O . GLU A 1 192 ? 15.645 -25.711 -41.476 1.00 76.88 192 GLU A O 1
ATOM 1588 N N . ILE A 1 193 ? 15.566 -24.097 -43.026 1.00 77.69 193 ILE A N 1
ATOM 1589 C CA . ILE A 1 193 ? 16.049 -23.030 -42.133 1.00 77.69 193 ILE A CA 1
ATOM 1590 C C . ILE A 1 193 ? 15.055 -22.791 -40.991 1.00 77.69 193 ILE A C 1
ATOM 1592 O O . ILE A 1 193 ? 15.450 -22.665 -39.829 1.00 77.69 193 ILE A O 1
ATOM 1596 N N . ILE A 1 194 ? 13.755 -22.792 -41.302 1.00 77.50 194 ILE A N 1
ATOM 1597 C CA . ILE A 1 194 ? 12.694 -22.692 -40.294 1.00 77.50 194 ILE A CA 1
ATOM 1598 C C . ILE A 1 194 ? 12.730 -23.901 -39.344 1.00 77.50 194 ILE A C 1
ATOM 1600 O O . ILE A 1 194 ? 12.594 -23.726 -38.134 1.00 77.50 194 ILE A O 1
ATOM 1604 N N . GLN A 1 195 ? 12.971 -25.116 -39.848 1.00 80.81 195 GLN A N 1
ATOM 1605 C CA . GLN A 1 195 ? 13.110 -26.307 -39.001 1.00 80.81 195 GLN A CA 1
ATOM 1606 C C . GLN A 1 195 ? 14.335 -26.241 -38.079 1.00 80.81 195 GLN A C 1
ATOM 1608 O O . GLN A 1 195 ? 14.223 -26.606 -36.908 1.00 80.81 195 GLN A O 1
ATOM 1613 N N . ILE A 1 196 ? 15.477 -25.740 -38.556 1.00 80.75 196 ILE A N 1
ATOM 1614 C CA . ILE A 1 196 ? 16.674 -25.535 -37.725 1.00 80.75 196 ILE A CA 1
ATOM 1615 C C . ILE A 1 196 ? 16.371 -24.556 -36.591 1.00 80.75 196 ILE A C 1
ATOM 1617 O O . ILE A 1 196 ? 16.603 -24.871 -35.424 1.00 80.75 196 ILE A O 1
ATOM 1621 N N . LEU A 1 197 ? 15.791 -23.398 -36.915 1.00 81.75 197 LEU A N 1
ATOM 1622 C CA . LEU A 1 197 ? 15.439 -22.391 -35.916 1.00 81.75 197 LEU A CA 1
ATOM 1623 C C . LEU A 1 197 ? 14.295 -22.832 -35.005 1.00 81.75 197 LEU A C 1
ATOM 1625 O O . LEU A 1 197 ? 14.189 -22.336 -33.895 1.00 81.75 197 LEU A O 1
ATOM 1629 N N . SER A 1 198 ? 13.486 -23.819 -35.380 1.00 82.69 198 SER A N 1
ATOM 1630 C CA . SER A 1 198 ? 12.503 -24.417 -34.466 1.00 82.69 198 SER A CA 1
ATOM 1631 C C . SER A 1 198 ? 13.132 -25.277 -33.350 1.00 82.69 198 SER A C 1
ATOM 1633 O O . SER A 1 198 ? 12.416 -25.861 -32.535 1.00 82.69 198 SER A O 1
ATOM 1635 N N . SER A 1 199 ? 14.462 -25.386 -33.283 1.00 87.12 199 SER A N 1
ATOM 1636 C CA . SER A 1 199 ? 15.191 -26.086 -32.224 1.00 87.12 199 SER A CA 1
ATOM 1637 C C . SER A 1 199 ? 16.381 -25.241 -31.749 1.00 87.12 199 SER A C 1
ATOM 1639 O O . SER A 1 199 ? 17.395 -25.177 -32.446 1.00 87.12 199 SER A O 1
ATOM 1641 N N . PRO A 1 200 ? 16.301 -24.629 -30.550 1.00 88.69 200 PRO A N 1
ATOM 1642 C CA . PRO A 1 200 ? 17.418 -23.883 -29.973 1.00 88.69 200 PRO A CA 1
ATOM 1643 C C . PRO A 1 200 ? 18.724 -24.671 -29.911 1.00 88.69 200 PRO A C 1
ATOM 1645 O O . PRO A 1 200 ? 19.774 -24.150 -30.272 1.00 88.69 200 PRO A O 1
ATOM 1648 N N . GLU A 1 201 ? 18.650 -25.959 -29.573 1.00 86.88 201 GLU A N 1
ATOM 1649 C CA . GLU A 1 201 ? 19.801 -26.868 -29.545 1.00 86.88 201 GLU A CA 1
ATOM 1650 C C . GLU A 1 201 ? 20.476 -27.057 -30.909 1.00 86.88 201 GLU A C 1
ATOM 1652 O O . GLU A 1 201 ? 21.688 -27.264 -30.968 1.00 86.88 201 GLU A O 1
ATOM 1657 N N . LYS A 1 202 ? 19.713 -27.021 -32.012 1.00 86.31 202 LYS A N 1
ATOM 1658 C CA . LYS A 1 202 ? 20.265 -27.108 -33.372 1.00 86.31 202 LYS A CA 1
ATOM 1659 C C . LYS A 1 202 ? 20.791 -25.756 -33.842 1.00 86.31 202 LYS A C 1
ATOM 1661 O O . LYS A 1 202 ? 21.875 -25.695 -34.411 1.00 86.31 202 LYS A O 1
ATOM 1666 N N . ALA A 1 203 ? 20.043 -24.683 -33.602 1.00 86.31 203 ALA A N 1
ATOM 1667 C CA . ALA A 1 203 ? 20.405 -23.339 -34.039 1.00 86.31 203 ALA A CA 1
ATOM 1668 C C . ALA A 1 203 ? 21.665 -22.802 -33.335 1.00 86.31 203 ALA A C 1
ATOM 1670 O O . ALA A 1 203 ? 22.545 -22.265 -34.000 1.00 86.31 203 ALA A O 1
ATOM 1671 N N . LEU A 1 204 ? 21.814 -23.019 -32.023 1.00 87.12 204 LEU A N 1
ATOM 1672 C CA . LEU A 1 204 ? 22.984 -22.584 -31.236 1.00 87.12 204 LEU A CA 1
ATOM 1673 C C . LEU A 1 204 ? 24.217 -23.498 -31.400 1.00 87.12 204 LEU A C 1
ATOM 1675 O O . LEU A 1 204 ? 25.141 -23.463 -30.591 1.00 87.12 204 LEU A O 1
ATOM 1679 N N . LYS A 1 205 ? 24.250 -24.315 -32.461 1.00 85.62 205 LYS A N 1
ATOM 1680 C CA . LYS A 1 205 ? 25.458 -24.994 -32.965 1.00 85.62 205 LYS A CA 1
ATOM 1681 C C . LYS A 1 205 ? 26.038 -24.318 -34.211 1.00 85.62 205 LYS A C 1
ATOM 1683 O O . LYS A 1 205 ? 27.120 -24.692 -34.653 1.00 85.62 205 LYS A O 1
ATOM 1688 N N . PHE A 1 206 ? 25.330 -23.351 -34.800 1.00 85.56 206 PHE A N 1
ATOM 1689 C CA . PHE A 1 206 ? 25.803 -22.636 -35.982 1.00 85.56 206 PHE A CA 1
ATOM 1690 C C . PHE A 1 206 ? 26.831 -21.572 -35.600 1.00 85.56 206 PHE A C 1
ATOM 1692 O O . PHE A 1 206 ? 26.526 -20.643 -34.852 1.00 85.56 206 PHE A O 1
ATOM 1699 N N . THR A 1 207 ? 28.032 -21.690 -36.167 1.00 83.88 207 THR A N 1
ATOM 1700 C CA . THR A 1 207 ? 29.175 -20.814 -35.881 1.00 83.88 207 THR A CA 1
ATOM 1701 C C . THR A 1 207 ? 28.855 -19.335 -36.097 1.00 83.88 207 THR A C 1
ATOM 1703 O O . THR A 1 207 ? 29.275 -18.518 -35.293 1.00 83.88 207 THR A O 1
ATOM 1706 N N . GLU A 1 208 ? 28.056 -18.972 -37.105 1.00 85.69 208 GLU A N 1
ATOM 1707 C CA . GLU A 1 208 ? 27.691 -17.570 -37.374 1.00 85.69 208 GLU A CA 1
ATOM 1708 C C . GLU A 1 208 ? 26.831 -16.958 -36.268 1.00 85.69 208 GLU A C 1
ATOM 1710 O O . GLU A 1 208 ? 26.929 -15.765 -35.992 1.00 85.69 208 GLU A O 1
ATOM 1715 N N . ILE A 1 209 ? 25.951 -17.752 -35.650 1.00 85.62 209 ILE A N 1
ATOM 1716 C CA . ILE A 1 209 ? 25.148 -17.269 -34.525 1.00 85.62 209 ILE A CA 1
ATOM 1717 C C . ILE A 1 209 ? 26.053 -17.110 -33.306 1.00 85.62 209 ILE A C 1
ATOM 1719 O O . ILE A 1 209 ? 25.995 -16.070 -32.659 1.00 85.62 209 ILE A O 1
ATOM 1723 N N . ILE A 1 210 ? 26.921 -18.089 -33.036 1.00 87.06 210 ILE A N 1
ATOM 1724 C CA . ILE A 1 210 ? 27.877 -18.049 -31.918 1.00 87.06 210 ILE A CA 1
ATOM 1725 C C . ILE A 1 210 ? 28.809 -16.833 -32.042 1.00 87.06 210 ILE A C 1
ATOM 1727 O O . ILE A 1 210 ? 28.950 -16.072 -31.088 1.00 87.06 210 ILE A O 1
ATOM 1731 N N . GLN A 1 211 ? 29.344 -16.571 -33.238 1.00 85.94 211 GLN A N 1
ATOM 1732 C CA . GLN A 1 211 ? 30.188 -15.405 -33.515 1.00 85.94 211 GLN A CA 1
ATOM 1733 C C . GLN A 1 211 ? 29.496 -14.082 -33.171 1.00 85.94 211 GLN A C 1
ATOM 1735 O O . GLN A 1 211 ? 30.142 -13.179 -32.652 1.00 85.94 211 GLN A O 1
ATOM 1740 N N . LYS A 1 212 ? 28.175 -13.962 -33.368 1.00 86.88 212 LYS A N 1
ATOM 1741 C CA . LYS A 1 212 ? 27.441 -12.748 -32.972 1.00 86.88 212 LYS A CA 1
ATOM 1742 C C . LYS A 1 212 ? 27.420 -12.526 -31.460 1.00 86.88 212 LYS A C 1
ATOM 1744 O O . LYS A 1 212 ? 27.432 -11.373 -31.034 1.00 86.88 212 LYS A O 1
ATOM 1749 N N . PHE A 1 213 ? 27.375 -13.589 -30.653 1.00 87.62 213 PHE A N 1
ATOM 1750 C CA . PHE A 1 213 ? 27.535 -13.459 -29.202 1.00 87.62 213 PHE A CA 1
ATOM 1751 C C . PHE A 1 213 ? 28.953 -12.962 -28.884 1.00 87.62 213 PHE A C 1
ATOM 1753 O O . PHE A 1 213 ? 29.100 -11.941 -28.220 1.00 87.62 213 PHE A O 1
ATOM 1760 N N . GLU A 1 214 ? 29.991 -13.585 -29.446 1.00 84.56 214 GLU A N 1
ATOM 1761 C CA . GLU A 1 214 ? 31.386 -13.168 -29.219 1.00 84.56 214 GLU A CA 1
ATOM 1762 C C . GLU A 1 214 ? 31.664 -11.717 -29.658 1.00 84.56 214 GLU A C 1
ATOM 1764 O O . GLU A 1 214 ? 32.398 -10.982 -28.998 1.00 84.56 214 GLU A O 1
ATOM 1769 N N . GLU A 1 215 ? 31.083 -11.275 -30.776 1.00 83.44 215 GLU A N 1
ATOM 1770 C CA . GLU A 1 215 ? 31.226 -9.906 -31.282 1.00 83.44 215 GLU A CA 1
ATOM 1771 C C . GLU A 1 215 ? 30.620 -8.864 -30.337 1.00 83.44 215 GLU A C 1
ATOM 1773 O O . GLU A 1 215 ? 31.211 -7.801 -30.130 1.00 83.44 215 GLU A O 1
ATOM 1778 N N . ILE A 1 216 ? 29.445 -9.144 -29.763 1.00 81.19 216 ILE A N 1
ATOM 1779 C CA . ILE A 1 216 ? 28.810 -8.245 -28.790 1.00 81.19 216 ILE A CA 1
ATOM 1780 C C . ILE A 1 216 ? 29.596 -8.218 -27.484 1.00 81.19 216 ILE A C 1
ATOM 1782 O O . ILE A 1 216 ? 29.796 -7.145 -26.910 1.00 81.19 216 ILE A O 1
ATOM 1786 N N . GLU A 1 217 ? 30.072 -9.373 -27.031 1.00 81.19 217 GLU A N 1
ATOM 1787 C CA . GLU A 1 217 ? 30.900 -9.476 -25.832 1.00 81.19 217 GLU A CA 1
ATOM 1788 C C . GLU A 1 217 ? 32.172 -8.624 -25.972 1.00 81.19 217 GLU A C 1
ATOM 1790 O O . GLU A 1 217 ? 32.456 -7.787 -25.114 1.00 81.19 217 GLU A O 1
ATOM 1795 N N . LYS A 1 218 ? 32.858 -8.713 -27.122 1.00 80.31 218 LYS A N 1
ATOM 1796 C CA . LYS A 1 218 ? 34.043 -7.894 -27.441 1.00 80.31 218 LYS A CA 1
ATOM 1797 C C . LYS A 1 218 ? 33.751 -6.392 -27.488 1.00 80.31 218 LYS A C 1
ATOM 1799 O O . LYS A 1 218 ? 34.570 -5.604 -27.027 1.00 80.31 218 LYS A O 1
ATOM 1804 N N . LYS A 1 219 ? 32.608 -5.978 -28.051 1.00 72.50 219 LYS A N 1
ATOM 1805 C CA . LYS A 1 219 ? 32.242 -4.553 -28.198 1.00 72.50 219 LYS A CA 1
ATOM 1806 C C . LYS A 1 219 ? 31.780 -3.903 -26.898 1.00 72.50 219 LYS A C 1
ATOM 1808 O O . LYS A 1 219 ? 31.966 -2.706 -26.719 1.00 72.50 219 LYS A O 1
ATOM 1813 N N . SER A 1 220 ? 31.126 -4.661 -26.024 1.00 64.06 220 SER A N 1
ATOM 1814 C CA . SER A 1 220 ? 30.436 -4.097 -24.860 1.00 64.06 220 SER A CA 1
ATOM 1815 C C . SER A 1 220 ? 31.348 -3.855 -23.653 1.00 64.06 220 SER A C 1
ATOM 1817 O O . SER A 1 220 ? 30.968 -3.101 -22.754 1.00 64.06 220 SER A O 1
ATOM 1819 N N . GLY A 1 221 ? 32.523 -4.502 -23.598 1.00 59.56 221 GLY A N 1
ATOM 1820 C CA . GLY A 1 221 ? 33.552 -4.352 -22.555 1.00 59.56 221 GLY A CA 1
ATOM 1821 C C . GLY A 1 221 ? 33.115 -4.690 -21.119 1.00 59.56 221 GLY A C 1
ATOM 1822 O O . GLY A 1 221 ? 33.943 -4.709 -20.215 1.00 59.56 221 GLY A O 1
ATOM 1823 N N . SER A 1 222 ? 31.820 -4.931 -20.886 1.00 57.19 222 SER A N 1
ATOM 1824 C CA . SER A 1 222 ? 31.207 -5.028 -19.557 1.00 57.19 222 SER A CA 1
ATOM 1825 C C . SER A 1 222 ? 29.934 -5.887 -19.497 1.00 57.19 222 SER A C 1
ATOM 1827 O O . SER A 1 222 ? 29.339 -5.988 -18.424 1.00 57.19 222 SER A O 1
ATOM 1829 N N . TYR A 1 223 ? 29.498 -6.510 -20.603 1.00 69.69 223 TYR A N 1
ATOM 1830 C CA . TYR A 1 223 ? 28.256 -7.292 -20.656 1.00 69.69 223 TYR A CA 1
ATOM 1831 C C . TYR A 1 223 ? 28.418 -8.619 -21.419 1.00 69.69 223 TYR A C 1
ATOM 1833 O O . TYR A 1 223 ? 28.969 -8.659 -22.517 1.00 69.69 223 TYR A O 1
ATOM 1841 N N . ALA A 1 224 ? 27.880 -9.700 -20.844 1.00 77.50 224 ALA A N 1
ATOM 1842 C CA . ALA A 1 224 ? 27.854 -11.025 -21.457 1.00 77.50 224 ALA A CA 1
ATOM 1843 C C . ALA A 1 224 ? 26.520 -11.249 -22.203 1.00 77.50 224 ALA A C 1
ATOM 1845 O O . ALA A 1 224 ? 25.476 -11.364 -21.550 1.00 77.50 224 ALA A O 1
ATOM 1846 N N . PRO A 1 225 ? 26.516 -11.382 -23.544 1.00 82.56 225 PRO A N 1
ATOM 1847 C CA . PRO A 1 225 ? 25.294 -11.545 -24.340 1.00 82.56 225 PRO A CA 1
ATOM 1848 C C . PRO A 1 225 ? 24.579 -12.879 -24.116 1.00 82.56 225 PRO A C 1
ATOM 1850 O O . PRO A 1 225 ? 23.472 -13.090 -24.590 1.00 82.56 225 PRO A O 1
ATOM 1853 N N . THR A 1 226 ? 25.182 -13.789 -23.365 1.00 86.38 226 THR A N 1
ATOM 1854 C CA . THR A 1 226 ? 24.563 -15.034 -22.905 1.00 86.38 226 THR A CA 1
ATOM 1855 C C . THR A 1 226 ? 23.700 -14.861 -21.653 1.00 86.38 226 THR A C 1
ATOM 1857 O O . THR A 1 226 ? 23.097 -15.815 -21.162 1.00 86.38 226 THR A O 1
ATOM 1860 N N . THR A 1 227 ? 23.625 -13.646 -21.111 1.00 85.19 227 THR A N 1
ATOM 1861 C CA . THR A 1 227 ? 22.929 -13.363 -19.859 1.00 85.19 227 THR A CA 1
ATOM 1862 C C . THR A 1 227 ? 21.616 -12.611 -20.121 1.00 85.19 227 THR A C 1
ATOM 1864 O O . THR A 1 227 ? 21.608 -11.403 -20.361 1.00 85.19 227 THR A O 1
ATOM 1867 N N . LEU A 1 228 ? 20.498 -13.343 -20.045 1.00 86.06 228 LEU A N 1
ATOM 1868 C CA . LEU A 1 228 ? 19.113 -12.914 -20.301 1.00 86.06 228 LEU A CA 1
ATOM 1869 C C . LEU A 1 228 ? 18.391 -12.361 -19.056 1.00 86.06 228 LEU A C 1
ATOM 1871 O O . LEU A 1 228 ? 17.167 -12.272 -19.036 1.00 86.06 228 LEU A O 1
ATOM 1875 N N . ASN A 1 229 ? 19.110 -12.011 -17.988 1.00 79.19 229 ASN A N 1
ATOM 1876 C CA . ASN A 1 229 ? 18.510 -11.379 -16.804 1.00 79.19 229 ASN A CA 1
ATOM 1877 C C . ASN A 1 229 ? 18.617 -9.840 -16.796 1.00 79.19 229 ASN A C 1
ATOM 1879 O O . ASN A 1 229 ? 18.071 -9.187 -15.904 1.00 79.19 229 ASN A O 1
ATOM 1883 N N . TYR A 1 230 ? 19.293 -9.260 -17.791 1.00 76.81 230 TYR A N 1
ATOM 1884 C CA . TYR A 1 230 ? 19.346 -7.818 -18.026 1.00 76.81 230 TYR A CA 1
ATOM 1885 C C . TYR A 1 230 ? 18.240 -7.390 -18.983 1.00 76.81 230 TYR A C 1
ATOM 1887 O O . TYR A 1 230 ? 17.826 -8.176 -19.832 1.00 76.81 230 TYR A O 1
ATOM 1895 N N . VAL A 1 231 ? 17.785 -6.139 -18.871 1.00 82.31 231 VAL A N 1
ATOM 1896 C CA . VAL A 1 231 ? 16.707 -5.604 -19.710 1.00 82.31 231 VAL A CA 1
ATOM 1897 C C . VAL A 1 231 ? 17.142 -4.403 -20.539 1.00 82.31 231 VAL A C 1
ATOM 1899 O O . VAL A 1 231 ? 17.794 -3.470 -20.065 1.00 82.31 231 VAL A O 1
ATOM 1902 N N . SER A 1 232 ? 16.698 -4.404 -21.789 1.00 86.12 232 SER A N 1
ATOM 1903 C CA . SER A 1 232 ? 16.632 -3.219 -22.634 1.00 86.12 232 SER A CA 1
ATOM 1904 C C . SER A 1 232 ? 15.210 -2.668 -22.603 1.00 86.12 232 SER A C 1
ATOM 1906 O O . SER A 1 232 ? 14.239 -3.425 -22.664 1.00 86.12 232 SER A O 1
ATOM 1908 N N . SER A 1 233 ? 15.086 -1.346 -22.516 1.00 85.69 233 SER A N 1
ATOM 1909 C CA . SER A 1 233 ? 13.798 -0.654 -22.423 1.00 85.69 233 SER A CA 1
ATOM 1910 C C . SER A 1 233 ? 13.575 0.280 -23.605 1.00 85.69 233 SER A C 1
ATOM 1912 O O . SER A 1 233 ? 14.521 0.881 -24.117 1.00 85.69 233 SER A O 1
ATOM 1914 N N . CYS A 1 234 ? 12.322 0.403 -24.031 1.00 84.44 234 CYS A N 1
ATOM 1915 C CA . CYS A 1 234 ? 11.882 1.343 -25.050 1.00 84.44 234 CYS A CA 1
ATOM 1916 C C . CYS A 1 234 ? 10.501 1.928 -24.730 1.00 84.44 234 CYS A C 1
ATOM 1918 O O . CYS A 1 234 ? 9.782 1.427 -23.862 1.00 84.44 234 CYS A O 1
ATOM 1920 N N . TYR A 1 235 ? 10.124 2.985 -25.454 1.00 79.69 235 TYR A N 1
ATOM 1921 C CA . TYR A 1 235 ? 8.837 3.664 -25.357 1.00 79.69 235 TYR A CA 1
ATOM 1922 C C . TYR A 1 235 ? 8.599 4.180 -23.927 1.00 79.69 235 TYR A C 1
ATOM 1924 O O . TYR A 1 235 ? 7.558 3.955 -23.312 1.00 79.69 235 TYR A O 1
ATOM 1932 N N . GLY A 1 236 ? 9.641 4.793 -23.357 1.00 72.69 236 GLY A N 1
ATOM 1933 C CA . GLY A 1 236 ? 9.706 5.269 -21.978 1.00 72.69 236 GLY A CA 1
ATOM 1934 C C . GLY A 1 236 ? 9.804 4.164 -20.923 1.00 72.69 236 GLY A C 1
ATOM 1935 O O . GLY A 1 236 ? 9.875 4.495 -19.749 1.00 72.69 236 GLY A O 1
ATOM 1936 N N . GLY A 1 237 ? 9.822 2.880 -21.309 1.00 79.00 237 GLY A N 1
ATOM 1937 C CA . GLY A 1 237 ? 9.733 1.718 -20.412 1.00 79.00 237 GLY A CA 1
ATOM 1938 C C . GLY A 1 237 ? 8.470 0.866 -20.604 1.00 79.00 237 GLY A C 1
ATOM 1939 O O . GLY A 1 237 ? 8.261 -0.078 -19.850 1.00 79.00 237 GLY A O 1
ATOM 1940 N N . ARG A 1 238 ? 7.632 1.172 -21.608 1.00 82.81 238 ARG A N 1
ATOM 1941 C CA . ARG A 1 238 ? 6.436 0.381 -21.969 1.00 82.81 238 ARG A CA 1
ATOM 1942 C C . ARG A 1 238 ? 6.768 -0.920 -22.692 1.00 82.81 238 ARG A C 1
ATOM 1944 O O . ARG A 1 238 ? 6.000 -1.871 -22.604 1.00 82.81 238 ARG A O 1
ATOM 1951 N N . VAL A 1 239 ? 7.898 -0.966 -23.394 1.00 88.00 239 VAL A N 1
ATOM 1952 C CA . VAL A 1 239 ? 8.388 -2.183 -24.047 1.00 88.00 239 VAL A CA 1
ATOM 1953 C C . VAL A 1 239 ? 9.714 -2.563 -23.417 1.00 88.00 239 VAL A C 1
ATOM 1955 O O . VAL A 1 239 ? 10.688 -1.814 -23.499 1.00 88.00 239 VAL A O 1
ATOM 1958 N N . LEU A 1 240 ? 9.752 -3.738 -22.802 1.00 89.50 240 LEU A N 1
ATOM 1959 C CA . LEU A 1 240 ? 10.937 -4.299 -22.173 1.00 89.50 240 LEU A CA 1
ATOM 1960 C C . LEU A 1 240 ? 11.321 -5.596 -22.858 1.00 89.50 240 LEU A C 1
ATOM 1962 O O . LEU A 1 240 ? 10.466 -6.395 -23.241 1.00 89.50 240 LEU A O 1
ATOM 1966 N N . THR A 1 241 ? 12.618 -5.836 -22.983 1.00 90.19 241 THR A N 1
ATOM 1967 C CA . THR A 1 241 ? 13.112 -7.104 -23.501 1.00 90.19 241 THR A CA 1
ATOM 1968 C C . THR A 1 241 ? 14.400 -7.521 -22.824 1.00 90.19 241 THR A C 1
ATOM 1970 O O . THR A 1 241 ? 15.253 -6.682 -22.544 1.00 90.19 241 THR A O 1
ATOM 1973 N N . THR A 1 242 ? 14.556 -8.822 -22.592 1.00 90.50 242 THR A N 1
ATOM 1974 C CA . THR A 1 242 ? 15.822 -9.398 -22.123 1.00 90.50 242 THR A CA 1
ATOM 1975 C C . THR A 1 242 ? 16.813 -9.676 -23.255 1.00 90.50 242 THR A C 1
ATOM 1977 O O . THR A 1 242 ? 17.861 -10.270 -23.021 1.00 90.50 242 THR A O 1
ATOM 1980 N N . ASP A 1 243 ? 16.468 -9.313 -24.494 1.00 89.88 243 ASP A N 1
ATOM 1981 C CA . ASP A 1 243 ? 17.279 -9.593 -25.673 1.00 89.88 243 ASP A CA 1
ATOM 1982 C C . ASP A 1 243 ? 18.584 -8.763 -25.670 1.00 89.88 243 ASP A C 1
ATOM 1984 O O . ASP A 1 243 ? 18.525 -7.529 -25.788 1.00 89.88 243 ASP A O 1
ATOM 1988 N N . PRO A 1 244 ? 19.760 -9.420 -25.610 1.00 86.50 244 PRO A N 1
ATOM 1989 C CA . PRO A 1 244 ? 21.076 -8.776 -25.674 1.00 86.50 244 PRO A CA 1
ATOM 1990 C C . PRO A 1 244 ? 21.275 -7.920 -26.923 1.00 86.50 244 PRO A C 1
ATOM 1992 O O . PRO A 1 244 ? 21.992 -6.919 -26.916 1.00 86.50 244 PRO A O 1
ATOM 1995 N N . PHE A 1 245 ? 20.679 -8.359 -28.032 1.00 87.31 245 PHE A N 1
ATOM 1996 C CA . PHE A 1 245 ? 20.940 -7.839 -29.366 1.00 87.31 245 PHE A CA 1
ATOM 1997 C C . PHE A 1 245 ? 20.098 -6.602 -29.679 1.00 87.31 245 PHE A C 1
ATOM 1999 O O . PHE A 1 245 ? 20.273 -6.027 -30.755 1.00 87.31 245 PHE A O 1
ATOM 2006 N N . SER A 1 246 ? 19.188 -6.199 -28.790 1.00 87.56 246 SER A N 1
ATOM 2007 C CA . SER A 1 246 ? 18.286 -5.062 -29.004 1.00 87.56 246 SER A CA 1
ATOM 2008 C C . SER A 1 246 ? 18.914 -3.715 -28.650 1.00 87.56 246 SER A C 1
ATOM 2010 O O . SER A 1 246 ? 18.493 -2.702 -29.201 1.00 87.56 246 SER A O 1
ATOM 2012 N N . ASN A 1 247 ? 19.920 -3.675 -27.770 1.00 85.06 247 ASN A N 1
ATOM 2013 C CA . ASN A 1 247 ? 20.521 -2.425 -27.297 1.00 85.06 247 ASN A CA 1
ATOM 2014 C C . ASN A 1 247 ? 21.012 -1.529 -28.452 1.00 85.06 247 ASN A C 1
ATOM 2016 O O . ASN A 1 247 ? 21.665 -2.002 -29.384 1.00 85.06 247 ASN A O 1
ATOM 2020 N N . GLY A 1 248 ? 20.691 -0.234 -28.388 1.00 80.12 248 GLY A N 1
ATOM 2021 C CA . GLY A 1 248 ? 21.074 0.756 -29.397 1.00 80.12 248 GLY A CA 1
ATOM 2022 C C . GLY A 1 248 ? 20.325 0.637 -30.729 1.00 80.12 248 GLY A C 1
ATOM 2023 O O . GLY A 1 248 ? 20.581 1.420 -31.642 1.00 80.12 248 GLY A O 1
ATOM 2024 N N . LYS A 1 249 ? 19.385 -0.309 -30.869 1.00 85.19 249 LYS A N 1
ATOM 2025 C CA . LYS A 1 249 ? 18.556 -0.445 -32.073 1.00 85.19 249 LYS A CA 1
ATOM 2026 C C . LYS A 1 249 ? 17.256 0.330 -31.948 1.00 85.19 249 LYS A C 1
ATOM 2028 O O . LYS A 1 249 ? 16.692 0.471 -30.862 1.00 85.19 249 LYS A O 1
ATOM 2033 N N . LYS A 1 250 ? 16.751 0.789 -33.095 1.00 86.00 250 LYS A N 1
ATOM 2034 C CA . LYS A 1 250 ? 15.423 1.393 -33.191 1.00 86.00 250 LYS A CA 1
ATOM 2035 C C . LYS A 1 250 ? 14.368 0.362 -32.811 1.00 86.00 250 LYS A C 1
ATOM 2037 O O . LYS A 1 250 ? 14.388 -0.756 -33.322 1.00 86.00 250 LYS A O 1
ATOM 2042 N N . CYS A 1 251 ? 13.447 0.747 -31.945 1.00 84.06 251 CYS A N 1
ATOM 2043 C CA . CYS A 1 251 ? 12.422 -0.163 -31.462 1.00 84.06 251 CYS A CA 1
ATOM 2044 C C . CYS A 1 251 ? 11.432 -0.508 -32.559 1.00 84.06 251 CYS A C 1
ATOM 2046 O O . CYS A 1 251 ? 11.056 0.369 -33.340 1.00 84.06 251 CYS A O 1
ATOM 2048 N N . ASP A 1 252 ? 10.981 -1.762 -32.583 1.00 79.38 252 ASP A N 1
ATOM 2049 C CA . ASP A 1 252 ? 10.077 -2.263 -33.620 1.00 79.38 252 ASP A CA 1
ATOM 2050 C C . ASP A 1 252 ? 8.832 -1.372 -33.776 1.00 79.38 252 ASP A C 1
ATOM 2052 O O . ASP A 1 252 ? 8.492 -0.990 -34.892 1.00 79.38 252 ASP A O 1
ATOM 2056 N N . GLU A 1 253 ? 8.230 -0.920 -32.672 1.00 76.75 253 GLU A N 1
ATOM 2057 C CA . GLU A 1 253 ? 7.029 -0.066 -32.687 1.00 76.75 253 GLU A CA 1
ATOM 2058 C C . GLU A 1 253 ? 7.262 1.373 -33.186 1.00 76.75 253 GLU A C 1
ATOM 2060 O O . GLU A 1 253 ? 6.322 2.042 -33.621 1.00 76.75 253 GLU A O 1
ATOM 2065 N N . CYS A 1 254 ? 8.503 1.866 -33.141 1.00 78.44 254 CYS A N 1
ATOM 2066 C CA . CYS A 1 254 ? 8.858 3.218 -33.582 1.00 78.44 254 CYS A CA 1
ATOM 2067 C C . CYS A 1 254 ? 9.431 3.243 -35.009 1.00 78.44 254 CYS A C 1
ATOM 2069 O O . CYS A 1 254 ? 9.697 4.322 -35.546 1.00 78.44 254 CYS A O 1
ATOM 2071 N N . LYS A 1 255 ? 9.629 2.082 -35.654 1.00 76.00 255 LYS A N 1
ATOM 2072 C CA . LYS A 1 255 ? 10.108 2.006 -37.047 1.00 76.00 255 LYS A CA 1
ATOM 2073 C C . LYS A 1 255 ? 9.114 2.637 -38.025 1.00 76.00 255 LYS A C 1
ATOM 2075 O O . LYS A 1 255 ? 9.554 3.397 -38.885 1.00 76.00 255 LYS A O 1
ATOM 2080 N N . ASP A 1 256 ? 7.815 2.440 -37.797 1.00 67.44 256 ASP A N 1
ATOM 2081 C CA . ASP A 1 256 ? 6.740 2.900 -38.692 1.00 67.44 256 ASP A CA 1
ATOM 2082 C C . ASP A 1 256 ? 6.160 4.283 -38.324 1.00 67.44 256 ASP A C 1
ATOM 2084 O O . ASP A 1 256 ? 5.470 4.910 -39.126 1.00 67.44 256 ASP A O 1
ATOM 2088 N N . LYS A 1 257 ? 6.450 4.804 -37.122 1.00 61.69 257 LYS A N 1
ATOM 2089 C CA . LYS A 1 257 ? 5.924 6.089 -36.619 1.00 61.69 257 LYS A CA 1
ATOM 2090 C C . LYS A 1 257 ? 7.009 7.161 -36.643 1.00 61.69 257 LYS A C 1
ATOM 2092 O O . LYS A 1 257 ? 7.698 7.389 -35.656 1.00 61.69 257 LYS A O 1
ATOM 2097 N N . SER A 1 258 ? 7.179 7.836 -37.775 1.00 51.50 258 SER A N 1
ATOM 2098 C CA . SER A 1 258 ? 8.367 8.662 -38.017 1.00 51.50 258 SER A CA 1
ATOM 2099 C C . SER A 1 258 ? 8.424 10.041 -37.338 1.00 51.50 258 SER A C 1
ATOM 2101 O O . SER A 1 258 ? 9.451 10.682 -37.535 1.00 51.50 258 SER A O 1
ATOM 2103 N N . ARG A 1 259 ? 7.442 10.525 -36.537 1.00 50.81 259 ARG A N 1
ATOM 2104 C CA . ARG A 1 259 ? 7.607 11.811 -35.785 1.00 50.81 259 ARG A CA 1
ATOM 2105 C C . ARG A 1 259 ? 6.568 12.253 -34.729 1.00 50.81 259 ARG A C 1
ATOM 2107 O O . ARG A 1 259 ? 6.646 13.387 -34.275 1.00 50.81 259 ARG A O 1
ATOM 2114 N N . GLY A 1 260 ? 5.601 11.435 -34.313 1.00 55.00 260 GLY A N 1
ATOM 2115 C CA . GLY A 1 260 ? 4.415 11.974 -33.615 1.00 55.00 260 GLY A CA 1
ATOM 2116 C C . GLY A 1 260 ? 4.444 12.093 -32.082 1.00 55.00 260 GLY A C 1
ATOM 2117 O O . GLY A 1 260 ? 3.661 12.860 -31.534 1.00 55.00 260 GLY A O 1
ATOM 2118 N N . THR A 1 261 ? 5.276 11.334 -31.360 1.00 64.69 261 THR A N 1
ATOM 2119 C CA . THR A 1 261 ? 5.148 11.204 -29.889 1.00 64.69 261 THR A CA 1
ATOM 2120 C C . THR A 1 261 ? 6.503 11.241 -29.188 1.00 64.69 261 THR A C 1
ATOM 2122 O O . THR A 1 261 ? 7.448 10.640 -29.698 1.00 64.69 261 THR A O 1
ATOM 2125 N N . LEU A 1 262 ? 6.588 11.850 -27.994 1.00 65.94 262 LEU A N 1
ATOM 2126 C CA . LEU A 1 262 ? 7.807 11.918 -27.158 1.00 65.94 262 LEU A CA 1
ATOM 2127 C C . LEU A 1 262 ? 8.477 10.554 -26.962 1.00 65.94 262 LEU A C 1
ATOM 2129 O O . LEU A 1 262 ? 9.692 10.451 -26.888 1.00 65.94 262 LEU A O 1
ATOM 2133 N N . LEU A 1 263 ? 7.663 9.505 -26.943 1.00 70.81 263 LEU A N 1
ATOM 2134 C CA . LEU A 1 263 ? 8.074 8.132 -26.718 1.00 70.81 263 LEU A CA 1
ATOM 2135 C C . LEU A 1 263 ? 8.701 7.423 -27.947 1.00 70.81 263 LEU A C 1
ATOM 2137 O O . LEU A 1 263 ? 9.175 6.303 -27.784 1.00 70.81 263 LEU A O 1
ATOM 2141 N N . CYS A 1 264 ? 8.722 8.038 -29.143 1.00 77.56 264 CYS A N 1
ATOM 2142 C CA . CYS A 1 264 ? 9.379 7.506 -30.361 1.00 77.56 264 CYS A CA 1
ATOM 2143 C C . CYS A 1 264 ? 10.426 8.466 -30.977 1.00 77.56 264 CYS A C 1
ATOM 2145 O O . CYS A 1 264 ? 10.647 8.473 -32.188 1.00 77.56 264 CY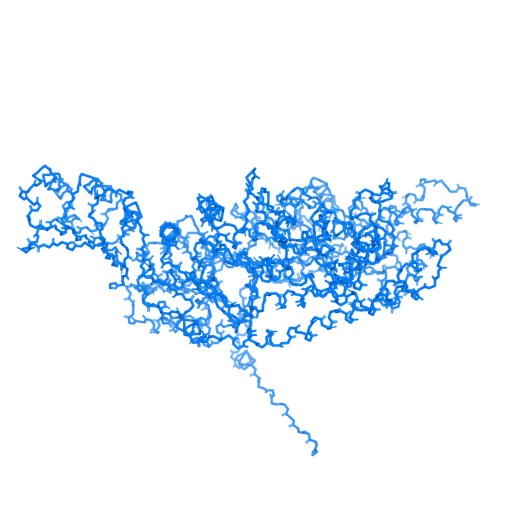S A O 1
ATOM 2147 N N . ARG A 1 265 ? 11.062 9.300 -30.153 1.00 73.25 265 ARG A N 1
ATOM 2148 C CA . ARG A 1 265 ? 12.248 10.086 -30.508 1.00 73.25 265 ARG A CA 1
ATOM 2149 C C . ARG A 1 265 ? 13.482 9.185 -30.687 1.00 73.25 265 ARG A C 1
ATOM 2151 O O . ARG A 1 265 ? 13.615 8.135 -30.069 1.00 73.25 265 ARG A O 1
ATOM 2158 N N . ASP A 1 266 ? 14.443 9.618 -31.497 1.00 72.88 266 ASP A N 1
ATOM 2159 C CA . ASP A 1 266 ? 15.727 8.913 -31.644 1.00 72.88 266 ASP A CA 1
ATOM 2160 C C . ASP A 1 266 ? 16.650 9.211 -30.443 1.00 72.88 266 ASP A C 1
ATOM 2162 O O . ASP A 1 266 ? 17.707 9.827 -30.590 1.00 72.88 266 ASP A O 1
ATOM 2166 N N . ILE A 1 267 ? 16.187 8.833 -29.248 1.00 67.81 267 ILE A N 1
ATOM 2167 C CA . ILE A 1 267 ? 16.840 8.992 -27.945 1.00 67.81 267 ILE A CA 1
ATOM 2168 C C . ILE A 1 267 ? 16.762 7.636 -27.225 1.00 67.81 267 ILE A C 1
ATOM 2170 O O . ILE A 1 267 ? 15.728 6.954 -27.319 1.00 67.81 267 ILE A O 1
ATOM 2174 N N . PRO A 1 268 ? 17.820 7.215 -26.510 1.00 73.00 268 PRO A N 1
ATOM 2175 C CA . PRO A 1 268 ? 17.787 5.986 -25.733 1.00 73.00 268 PRO A CA 1
ATOM 2176 C C . PRO A 1 268 ? 16.576 5.932 -24.776 1.00 73.00 268 PRO A C 1
ATOM 2178 O O . PRO A 1 268 ? 16.316 6.844 -24.000 1.00 73.00 268 PRO A O 1
ATOM 2181 N N . GLY A 1 269 ? 15.803 4.847 -24.853 1.00 75.31 269 GLY A N 1
ATOM 2182 C CA . GLY A 1 269 ? 14.620 4.578 -24.036 1.00 75.31 269 GLY A CA 1
ATOM 2183 C C . GLY A 1 269 ? 13.325 5.132 -24.628 1.00 75.31 269 GLY A C 1
ATOM 2184 O O . GLY A 1 269 ? 12.254 4.633 -24.297 1.00 75.31 269 GLY A O 1
ATOM 2185 N N . TYR A 1 270 ? 13.401 6.089 -25.552 1.00 75.62 270 TYR A N 1
ATOM 2186 C CA . TYR A 1 270 ? 12.256 6.804 -26.123 1.00 75.62 270 TYR A CA 1
ATOM 2187 C C . TYR A 1 270 ? 12.142 6.601 -27.634 1.00 75.62 270 TYR A C 1
ATOM 2189 O O . TYR A 1 270 ? 11.675 7.493 -28.314 1.00 75.62 270 TYR A O 1
ATOM 2197 N N . GLY A 1 271 ? 12.545 5.441 -28.161 1.00 79.00 271 GLY A N 1
ATOM 2198 C CA . GLY A 1 271 ? 12.459 5.085 -29.589 1.00 79.00 271 GLY A CA 1
ATOM 2199 C C . GLY A 1 271 ? 13.660 4.276 -30.074 1.00 79.00 271 GLY A C 1
ATOM 2200 O O . GLY A 1 271 ? 13.575 3.540 -31.062 1.00 79.00 271 GLY A O 1
ATOM 2201 N N . ILE A 1 272 ? 14.745 4.337 -29.304 1.00 82.62 272 ILE A N 1
ATOM 2202 C CA . ILE A 1 272 ? 15.888 3.431 -29.364 1.00 82.62 272 ILE A CA 1
ATOM 2203 C C . ILE A 1 272 ? 15.895 2.610 -28.077 1.00 82.62 272 ILE A C 1
ATOM 2205 O O . ILE A 1 272 ? 15.650 3.152 -27.002 1.00 82.62 272 ILE A O 1
ATOM 2209 N N . TYR A 1 273 ? 16.171 1.312 -28.156 1.00 84.69 273 TYR A N 1
ATOM 2210 C CA . TYR A 1 273 ? 16.336 0.495 -26.959 1.00 84.69 273 TYR A CA 1
ATOM 2211 C C . TYR A 1 273 ? 17.535 0.994 -26.156 1.00 84.69 273 TYR A C 1
ATOM 2213 O O . TYR A 1 273 ? 18.670 0.944 -26.630 1.00 84.69 273 TYR A O 1
ATOM 2221 N N . HIS A 1 274 ? 17.275 1.454 -24.935 1.00 79.00 274 HIS A N 1
ATOM 2222 C CA . HIS A 1 274 ? 18.319 1.802 -23.984 1.00 79.00 274 HIS A CA 1
ATOM 2223 C C . HIS A 1 274 ? 18.512 0.679 -22.991 1.00 79.00 274 HIS A C 1
ATOM 2225 O O . HIS A 1 274 ? 17.554 0.180 -22.382 1.00 79.00 274 HIS A O 1
ATOM 2231 N N . TRP A 1 275 ? 19.772 0.321 -22.815 1.00 71.69 275 TRP A N 1
ATOM 2232 C CA . TRP A 1 275 ? 20.167 -0.634 -21.814 1.00 71.69 275 TRP A CA 1
ATOM 2233 C C . TRP A 1 275 ? 20.078 -0.026 -20.418 1.00 71.69 275 TRP A C 1
ATOM 2235 O O . TRP A 1 275 ? 20.718 0.980 -20.114 1.00 71.69 275 TRP A O 1
ATOM 2245 N N . ARG A 1 276 ? 19.304 -0.660 -19.538 1.00 64.50 276 ARG A N 1
ATOM 2246 C CA . ARG A 1 276 ? 19.305 -0.299 -18.124 1.00 64.50 276 ARG A CA 1
ATOM 2247 C C . ARG A 1 276 ? 20.237 -1.250 -17.405 1.00 64.50 276 ARG A C 1
ATOM 2249 O O . ARG A 1 276 ? 19.989 -2.445 -17.315 1.00 64.50 276 ARG A O 1
ATOM 2256 N N . ARG A 1 277 ? 21.300 -0.679 -16.839 1.00 50.06 277 ARG A N 1
ATOM 2257 C CA . ARG A 1 277 ? 22.341 -1.357 -16.045 1.00 50.06 277 ARG A CA 1
ATOM 2258 C C . ARG A 1 277 ? 21.809 -1.974 -14.737 1.00 50.06 277 ARG A C 1
ATOM 2260 O O . ARG A 1 277 ? 22.586 -2.434 -13.906 1.00 50.06 277 ARG A O 1
ATOM 2267 N N . ARG A 1 278 ? 20.487 -1.982 -14.539 1.00 52.25 278 ARG A N 1
ATOM 2268 C CA . ARG A 1 278 ? 19.793 -2.584 -13.405 1.00 52.25 278 ARG A CA 1
ATOM 2269 C C . ARG A 1 278 ? 19.115 -3.874 -13.870 1.00 52.25 278 ARG A C 1
ATOM 2271 O O . ARG A 1 278 ? 18.605 -3.963 -14.982 1.00 52.25 278 ARG A O 1
ATOM 2278 N N . ILE A 1 279 ? 19.145 -4.861 -12.983 1.00 58.62 279 ILE A N 1
ATOM 2279 C CA . ILE A 1 279 ? 18.342 -6.090 -13.013 1.00 58.62 279 ILE A CA 1
ATOM 2280 C C . ILE A 1 279 ? 16.905 -5.745 -13.457 1.00 58.62 279 ILE A C 1
ATOM 2282 O O . ILE A 1 279 ? 16.435 -4.648 -13.148 1.00 58.62 279 ILE A O 1
ATOM 2286 N N . PHE A 1 280 ? 16.248 -6.654 -14.190 1.00 68.69 280 PHE A N 1
ATOM 2287 C CA . PHE A 1 280 ? 14.816 -6.622 -14.541 1.00 68.69 280 PHE A CA 1
ATOM 2288 C C . PHE A 1 280 ? 13.941 -5.889 -13.489 1.00 68.69 280 PHE A C 1
ATOM 2290 O O . PHE A 1 280 ? 14.239 -6.028 -12.298 1.00 68.69 280 PHE A O 1
ATOM 2297 N N . PRO A 1 281 ? 12.880 -5.133 -13.880 1.00 71.56 281 PRO A N 1
ATOM 2298 C CA . PRO A 1 281 ? 11.965 -4.473 -12.942 1.00 71.56 281 PRO A CA 1
ATOM 2299 C C . PRO A 1 281 ? 11.641 -5.359 -11.746 1.00 71.56 281 PRO A C 1
ATOM 2301 O O . PRO A 1 281 ? 11.032 -6.414 -11.910 1.00 71.56 281 PRO A O 1
ATOM 2304 N N . ARG A 1 282 ? 12.087 -4.956 -10.554 1.00 73.81 282 ARG A N 1
ATOM 2305 C CA . ARG A 1 282 ? 11.947 -5.804 -9.370 1.00 73.81 282 ARG A CA 1
ATOM 2306 C C . ARG A 1 282 ? 10.471 -6.070 -9.101 1.00 73.81 282 ARG A C 1
ATOM 2308 O O . ARG A 1 282 ? 9.656 -5.143 -9.058 1.00 73.81 282 ARG A O 1
ATOM 2315 N N . VAL A 1 283 ? 10.160 -7.341 -8.914 1.00 79.75 283 VAL A N 1
ATOM 2316 C CA . VAL A 1 283 ? 8.865 -7.872 -8.537 1.00 79.75 283 VAL A CA 1
ATOM 2317 C C . VAL A 1 283 ? 8.880 -8.053 -7.031 1.00 79.75 283 VAL A C 1
ATOM 2319 O O . VAL A 1 283 ? 9.479 -8.966 -6.465 1.00 79.75 283 VAL A O 1
ATOM 2322 N N . TYR A 1 284 ? 8.196 -7.145 -6.359 1.00 78.31 284 TYR A N 1
ATOM 2323 C CA . TYR A 1 284 ? 8.042 -7.150 -4.923 1.00 78.31 284 TYR A CA 1
ATOM 2324 C C . TYR A 1 284 ? 6.858 -8.037 -4.553 1.00 78.31 284 TYR A C 1
ATOM 2326 O O . TYR A 1 284 ? 5.689 -7.676 -4.710 1.00 78.31 284 TYR A O 1
ATOM 2334 N N . ALA A 1 285 ? 7.174 -9.217 -4.034 1.00 77.50 285 ALA A N 1
ATOM 2335 C CA . ALA A 1 285 ? 6.212 -10.039 -3.332 1.00 77.50 285 ALA A CA 1
ATOM 2336 C C . ALA A 1 285 ? 6.191 -9.668 -1.848 1.00 77.50 285 ALA A C 1
ATOM 2338 O O . ALA A 1 285 ? 7.233 -9.546 -1.204 1.00 77.50 285 ALA A O 1
ATOM 2339 N N . SER A 1 286 ? 4.988 -9.503 -1.302 1.00 68.69 286 SER A N 1
ATOM 2340 C CA . SER A 1 286 ? 4.781 -9.099 0.088 1.00 68.69 286 SER A CA 1
ATOM 2341 C C . SER A 1 286 ? 3.915 -10.113 0.819 1.00 68.69 286 SER A C 1
ATOM 2343 O O . SER A 1 286 ? 2.714 -9.884 1.001 1.00 68.69 286 SER A O 1
ATOM 2345 N N . PRO A 1 287 ? 4.491 -11.272 1.184 1.00 78.19 287 PRO A N 1
ATOM 2346 C CA . PRO A 1 287 ? 3.785 -12.226 2.013 1.00 78.19 287 PRO A CA 1
ATOM 2347 C C . PRO A 1 287 ? 3.485 -11.592 3.375 1.00 78.19 287 PRO A C 1
ATOM 2349 O O . PRO A 1 287 ? 4.314 -10.887 3.952 1.00 78.19 287 PRO A O 1
ATOM 2352 N N . ARG A 1 288 ? 2.281 -11.834 3.891 1.00 80.62 288 ARG A N 1
ATOM 2353 C CA . ARG A 1 288 ? 1.830 -11.335 5.193 1.00 80.62 288 ARG A CA 1
ATOM 2354 C C . ARG A 1 288 ? 1.395 -12.440 6.109 1.00 80.62 288 ARG A C 1
ATOM 2356 O O . ARG A 1 288 ? 0.782 -13.400 5.658 1.00 80.62 288 ARG A O 1
ATOM 2363 N N . ASN A 1 289 ? 1.593 -12.227 7.400 1.00 85.75 289 ASN A N 1
ATOM 2364 C CA . ASN A 1 289 ? 0.935 -13.035 8.410 1.00 85.75 289 ASN A CA 1
ATOM 2365 C C . ASN A 1 289 ? -0.533 -12.616 8.533 1.00 85.75 289 ASN A C 1
ATOM 2367 O O . ASN A 1 289 ? -0.845 -11.424 8.561 1.00 85.75 289 ASN A O 1
ATOM 2371 N N . ALA A 1 290 ? -1.420 -13.599 8.631 1.00 88.50 290 ALA A N 1
ATOM 2372 C CA . ALA A 1 290 ? -2.835 -13.411 8.917 1.00 88.50 290 ALA A CA 1
ATOM 2373 C C . ALA A 1 290 ? -3.306 -14.462 9.927 1.00 88.50 290 ALA A C 1
ATOM 2375 O O . ALA A 1 290 ? -2.839 -15.602 9.904 1.00 88.50 290 ALA A O 1
ATOM 2376 N N . VAL A 1 291 ? -4.236 -14.073 10.801 1.00 89.94 291 VAL A N 1
ATOM 2377 C CA . VAL A 1 291 ? -4.907 -14.998 11.720 1.00 89.94 291 VAL A CA 1
ATOM 2378 C C . VAL A 1 291 ? -5.960 -15.750 10.914 1.00 89.94 291 VAL A C 1
ATOM 2380 O O . VAL A 1 291 ? -6.605 -15.171 10.041 1.00 89.94 291 VAL A O 1
ATOM 2383 N N . ALA A 1 292 ? -6.143 -17.041 11.176 1.00 86.50 292 ALA A N 1
ATOM 2384 C CA . ALA A 1 292 ? -7.218 -17.793 10.543 1.00 86.50 292 ALA A CA 1
ATOM 2385 C C . ALA A 1 292 ? -8.592 -17.192 10.912 1.00 86.50 292 ALA A C 1
ATOM 2387 O O . ALA A 1 292 ? -8.843 -16.924 12.084 1.00 86.50 292 ALA A O 1
ATOM 2388 N N . SER A 1 293 ? -9.506 -17.020 9.949 1.00 83.31 293 SER A N 1
ATOM 2389 C CA . SER A 1 293 ? -10.774 -16.299 10.183 1.00 83.31 293 SER A CA 1
ATOM 2390 C C . SER A 1 293 ? -11.616 -16.851 11.344 1.00 83.31 293 SER A C 1
ATOM 2392 O O . SER A 1 293 ? -12.172 -16.077 12.111 1.00 83.31 293 SER A O 1
ATOM 2394 N N . TYR A 1 294 ? -11.656 -18.169 11.562 1.00 83.88 294 TYR A N 1
ATOM 2395 C CA . TYR A 1 294 ? -12.384 -18.738 12.708 1.00 83.88 294 TYR A CA 1
ATOM 2396 C C . TYR A 1 294 ? -11.743 -18.382 14.062 1.00 83.88 294 TYR A C 1
ATOM 2398 O O . TYR A 1 294 ? -12.454 -18.176 15.040 1.00 83.88 294 TYR A O 1
ATOM 2406 N N . ASN A 1 295 ? -10.412 -18.241 14.128 1.00 88.38 295 ASN A N 1
ATOM 2407 C CA . ASN A 1 295 ? -9.747 -17.717 15.321 1.00 88.38 295 ASN A CA 1
ATOM 2408 C C . ASN A 1 295 ? -10.062 -16.231 15.524 1.00 88.38 295 ASN A C 1
ATOM 2410 O O . ASN A 1 295 ? -10.154 -15.795 16.666 1.00 88.38 295 ASN A O 1
ATOM 2414 N N . VAL A 1 296 ? -10.249 -15.456 14.449 1.00 88.12 296 VAL A N 1
ATOM 2415 C CA . VAL A 1 296 ? -10.678 -14.053 14.556 1.00 88.12 296 VAL A CA 1
ATOM 2416 C C . VAL A 1 296 ? -12.063 -13.957 15.195 1.00 88.12 296 VAL A C 1
ATOM 2418 O O . VAL A 1 296 ? -12.243 -13.149 16.103 1.00 88.12 296 VAL A O 1
ATOM 2421 N N . ASP A 1 297 ? -13.013 -14.801 14.788 1.00 87.56 297 ASP A N 1
ATOM 2422 C CA . ASP A 1 297 ? -14.358 -14.832 15.379 1.00 87.56 297 ASP A CA 1
ATOM 2423 C C . ASP A 1 297 ? -14.332 -15.211 16.869 1.00 87.56 297 ASP A C 1
ATOM 2425 O O . ASP A 1 297 ? -15.040 -14.605 17.680 1.00 87.56 297 ASP A O 1
ATOM 2429 N N . ASP A 1 298 ? -13.486 -16.168 17.256 1.00 89.94 298 ASP A N 1
ATOM 2430 C CA . ASP A 1 298 ? -13.315 -16.564 18.657 1.00 89.94 298 ASP A CA 1
ATOM 2431 C C . ASP A 1 298 ? -12.689 -15.446 19.503 1.00 89.94 298 ASP A C 1
ATOM 2433 O O . ASP A 1 298 ? -13.201 -15.121 20.578 1.00 89.94 298 ASP A O 1
ATOM 2437 N N . LEU A 1 299 ? -11.640 -14.791 18.995 1.00 91.50 299 LEU A N 1
ATOM 2438 C CA . LEU A 1 299 ? -11.020 -13.627 19.638 1.00 91.50 299 LEU A CA 1
ATOM 2439 C C . LEU A 1 299 ? -11.987 -12.432 19.704 1.00 91.50 299 LEU A C 1
ATOM 2441 O O . LEU A 1 299 ? -12.019 -11.692 20.691 1.00 91.50 299 LEU A O 1
ATOM 2445 N N . GLY A 1 300 ? -12.832 -12.272 18.685 1.00 89.88 300 GLY A N 1
ATOM 2446 C CA . GLY A 1 300 ? -13.831 -11.214 18.568 1.00 89.88 300 GLY A CA 1
ATOM 2447 C C . GLY A 1 300 ? -14.883 -11.214 19.681 1.00 89.88 300 GLY A C 1
ATOM 2448 O O . GLY A 1 300 ? -15.476 -10.166 19.953 1.00 89.88 300 GLY A O 1
ATOM 2449 N N . ARG A 1 301 ? -15.088 -12.339 20.381 1.00 90.38 301 ARG A N 1
ATOM 2450 C CA . ARG A 1 301 ? -16.008 -12.440 21.536 1.00 90.38 301 ARG A CA 1
ATOM 2451 C C . ARG A 1 301 ? -15.533 -11.624 22.742 1.00 90.38 301 ARG A C 1
ATOM 2453 O O . ARG A 1 301 ? -16.349 -11.129 23.526 1.00 90.38 301 ARG A O 1
ATOM 2460 N N . TYR A 1 302 ? -14.220 -11.443 22.863 1.00 92.44 302 TYR A N 1
ATOM 2461 C CA . TYR A 1 302 ? -13.594 -10.670 23.935 1.00 92.44 302 TYR A CA 1
ATOM 2462 C C . TYR A 1 302 ? -13.546 -9.170 23.639 1.00 92.44 302 TYR A C 1
ATOM 2464 O O . TYR A 1 302 ? -13.268 -8.386 24.543 1.00 92.44 302 TYR A O 1
ATOM 2472 N N . TYR A 1 303 ? -13.854 -8.757 22.405 1.00 93.44 303 TYR A N 1
ATOM 2473 C CA . TYR A 1 303 ? -13.886 -7.351 22.020 1.00 93.44 303 TYR A CA 1
ATOM 2474 C C . TYR A 1 303 ? -14.790 -6.524 22.940 1.00 93.44 303 TYR A C 1
ATOM 2476 O O . TYR A 1 303 ? -15.940 -6.888 23.205 1.00 93.44 303 TYR A O 1
ATOM 2484 N N . ARG A 1 304 ? -14.276 -5.375 23.371 1.00 93.69 304 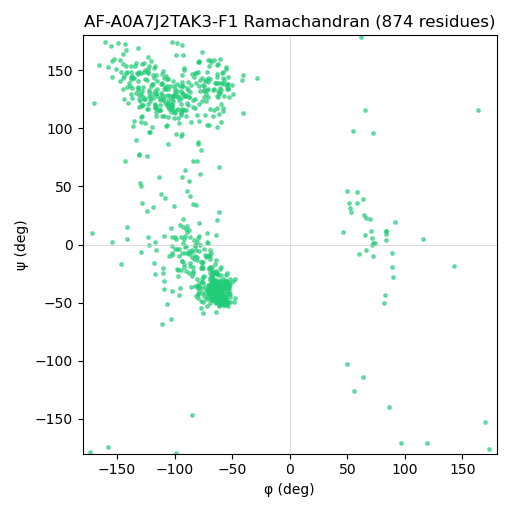ARG A N 1
ATOM 2485 C CA . ARG A 1 304 ? -14.981 -4.327 24.113 1.00 93.69 304 ARG A CA 1
ATOM 2486 C C . ARG A 1 304 ? -14.559 -2.975 23.553 1.00 93.69 304 ARG A C 1
ATOM 2488 O O . ARG A 1 304 ? -13.430 -2.839 23.086 1.00 93.69 304 ARG A O 1
ATOM 2495 N N . VAL A 1 305 ? -15.453 -1.992 23.584 1.00 95.12 305 VAL A N 1
ATOM 2496 C CA . VAL A 1 305 ? -15.159 -0.640 23.079 1.00 95.12 305 VAL A CA 1
ATOM 2497 C C . VAL A 1 305 ? -14.167 0.066 24.026 1.00 95.12 305 VAL A C 1
ATOM 2499 O O . VAL A 1 305 ? -14.366 -0.002 25.240 1.00 95.12 305 VAL A O 1
ATOM 2502 N N . PRO A 1 306 ? -13.101 0.726 23.519 1.00 95.06 306 PRO A N 1
ATOM 2503 C CA . PRO A 1 306 ? -12.765 0.917 22.102 1.00 95.06 306 PRO A CA 1
ATOM 2504 C C . PRO A 1 306 ? -12.094 -0.311 21.457 1.00 95.06 306 PRO A C 1
ATOM 2506 O O . PRO A 1 306 ? -12.391 -0.651 20.314 1.00 95.06 306 PRO A O 1
ATOM 2509 N N . PHE A 1 307 ? -11.232 -1.015 22.180 1.00 95.88 307 PHE A N 1
ATOM 2510 C CA . PHE A 1 307 ? -10.607 -2.267 21.755 1.00 95.88 307 PHE A CA 1
ATOM 2511 C C . PHE A 1 307 ? -10.083 -3.024 22.975 1.00 95.88 307 PHE A C 1
ATOM 2513 O O . PHE A 1 307 ? -10.078 -2.504 24.089 1.00 95.88 307 PHE A O 1
ATOM 2520 N N . VAL A 1 308 ? -9.598 -4.244 22.765 1.00 94.94 308 VAL A N 1
ATOM 2521 C CA . VAL A 1 308 ? -8.887 -5.016 23.793 1.00 94.94 308 VAL A CA 1
ATOM 2522 C C . VAL A 1 308 ? -7.537 -5.474 23.266 1.00 94.94 308 VAL A C 1
ATOM 2524 O O . VAL A 1 308 ? -7.392 -5.744 22.071 1.00 94.94 308 VAL A O 1
ATOM 2527 N N . CYS A 1 309 ? -6.565 -5.572 24.169 1.00 96.25 309 CYS A N 1
ATOM 2528 C CA . CYS A 1 309 ? -5.295 -6.234 23.898 1.00 96.25 309 CYS A CA 1
ATOM 2529 C C . CYS A 1 309 ? -5.414 -7.691 24.351 1.00 96.25 309 CYS A C 1
ATOM 2531 O O . CYS A 1 309 ? -5.943 -7.960 25.427 1.00 96.25 309 CYS A O 1
ATOM 2533 N N . ILE A 1 310 ? -4.935 -8.632 23.553 1.00 95.81 310 ILE A N 1
ATOM 2534 C CA . ILE A 1 310 ? -5.061 -10.063 23.802 1.00 95.81 310 ILE A CA 1
ATOM 2535 C C . ILE A 1 310 ? -3.693 -10.708 23.650 1.00 95.81 310 ILE A C 1
ATOM 2537 O O . ILE A 1 310 ? -3.088 -10.631 22.586 1.00 95.81 310 ILE A O 1
ATOM 2541 N N . PHE A 1 311 ? -3.243 -11.389 24.695 1.00 95.31 311 PHE A N 1
ATOM 2542 C CA . PHE A 1 311 ? -2.214 -12.411 24.585 1.00 95.31 311 PHE A CA 1
ATOM 2543 C C . PHE A 1 311 ? -2.897 -13.771 24.439 1.00 95.31 311 PHE A C 1
ATOM 2545 O O . PHE A 1 311 ? -3.813 -14.086 25.197 1.00 95.31 311 PHE A O 1
ATOM 2552 N N . THR A 1 312 ? -2.468 -14.574 23.475 1.00 93.75 312 THR A N 1
ATOM 2553 C CA . THR A 1 312 ? -2.989 -15.928 23.274 1.00 93.75 312 THR A CA 1
ATOM 2554 C C . THR A 1 312 ? -1.862 -16.870 22.892 1.00 93.75 312 THR A C 1
ATOM 2556 O O . THR A 1 312 ? -1.044 -16.552 22.026 1.00 93.75 312 THR A O 1
ATOM 2559 N N . GLU A 1 313 ? -1.843 -18.047 23.506 1.00 91.31 313 GLU A N 1
ATOM 2560 C CA . GLU A 1 313 ? -0.994 -19.157 23.084 1.00 91.31 313 GLU A CA 1
ATOM 2561 C C . GLU A 1 313 ? -1.686 -19.959 21.967 1.00 91.31 313 GLU A C 1
ATOM 2563 O O . GLU A 1 313 ? -2.913 -20.060 21.912 1.00 91.31 313 GLU A O 1
ATOM 2568 N N . GLY A 1 314 ? -0.902 -20.510 21.039 1.00 87.50 314 GLY A N 1
ATOM 2569 C CA . GLY A 1 314 ? -1.390 -21.465 20.036 1.00 87.50 314 GLY A CA 1
ATOM 2570 C C . GLY A 1 314 ? -2.418 -20.951 19.013 1.00 87.50 314 GLY A C 1
ATOM 2571 O O . GLY A 1 314 ? -3.163 -21.760 18.457 1.00 87.50 314 GLY A O 1
ATOM 2572 N N . VAL A 1 315 ? -2.465 -19.647 18.716 1.00 90.88 315 VAL A N 1
ATOM 2573 C CA . VAL A 1 315 ? -3.328 -19.110 17.651 1.00 90.88 315 VAL A CA 1
ATOM 2574 C C . VAL A 1 315 ? -2.886 -19.623 16.281 1.00 90.88 315 VAL A C 1
ATOM 2576 O O . VAL A 1 315 ? -1.690 -19.687 15.988 1.00 90.88 315 VAL A O 1
ATOM 2579 N N . ARG A 1 316 ? -3.852 -19.983 15.424 1.00 90.44 316 ARG A N 1
ATOM 2580 C CA . ARG A 1 316 ? -3.562 -20.421 14.055 1.00 90.44 316 ARG A CA 1
ATOM 2581 C C . ARG A 1 316 ? -3.373 -19.230 13.135 1.00 90.44 316 ARG A C 1
ATOM 2583 O O . ARG A 1 316 ? -4.268 -18.397 12.972 1.00 90.44 316 ARG A O 1
ATOM 2590 N N . CYS A 1 317 ? -2.230 -19.220 12.476 1.00 89.56 317 CYS A N 1
ATOM 2591 C CA . CYS A 1 317 ? -1.828 -18.216 11.512 1.00 89.56 317 CYS A CA 1
ATOM 2592 C C . CYS A 1 317 ? -1.493 -18.866 10.167 1.00 89.56 317 CYS A C 1
ATOM 2594 O O . CYS A 1 317 ? -1.248 -20.071 10.071 1.00 89.56 317 CYS A O 1
ATOM 2596 N N . VAL A 1 318 ? -1.484 -18.039 9.127 1.00 88.12 318 VAL A N 1
ATOM 2597 C CA . VAL A 1 318 ? -0.993 -18.371 7.786 1.00 88.12 318 VAL A CA 1
ATOM 2598 C C . VAL A 1 318 ? -0.116 -17.239 7.272 1.00 88.12 318 VAL A C 1
ATOM 2600 O O . VAL A 1 318 ? -0.312 -16.077 7.634 1.00 88.12 318 VAL A O 1
ATOM 2603 N N . LYS A 1 319 ? 0.815 -17.570 6.379 1.00 87.44 319 LYS A N 1
ATOM 2604 C CA . LYS A 1 319 ? 1.441 -16.604 5.477 1.00 87.44 319 LYS A CA 1
ATOM 2605 C C . LYS A 1 319 ? 0.606 -16.528 4.208 1.00 87.44 319 LYS A C 1
ATOM 2607 O O . LYS A 1 319 ? 0.190 -17.559 3.690 1.00 87.44 319 LYS A O 1
ATOM 2612 N N . LYS A 1 320 ? 0.335 -15.321 3.721 1.00 87.50 320 LYS A N 1
ATOM 2613 C CA . LYS A 1 320 ? -0.572 -15.058 2.602 1.00 87.50 320 LYS A CA 1
ATOM 2614 C C . LYS A 1 320 ? 0.058 -14.092 1.609 1.00 87.50 320 LYS A C 1
ATOM 2616 O O . LYS A 1 320 ? 0.519 -13.023 1.998 1.00 87.50 320 LYS A O 1
ATOM 2621 N N . LEU A 1 321 ? 0.024 -14.450 0.331 1.00 88.31 321 LEU A N 1
ATOM 2622 C CA . LEU A 1 321 ? 0.360 -13.591 -0.798 1.00 88.31 321 LEU A CA 1
ATOM 2623 C C . LEU A 1 321 ? -0.913 -13.319 -1.608 1.00 88.31 321 LEU A C 1
ATOM 2625 O O . LEU A 1 321 ? -1.496 -14.242 -2.172 1.00 88.31 321 LEU A O 1
ATOM 2629 N N . GLU A 1 322 ? -1.346 -12.059 -1.659 1.00 86.62 322 GLU A N 1
ATOM 2630 C CA . GLU A 1 322 ? -2.578 -11.632 -2.358 1.00 86.62 322 GLU A CA 1
ATOM 2631 C C . GLU A 1 322 ? -2.303 -10.807 -3.617 1.00 86.62 322 GLU A C 1
ATOM 2633 O O . GLU A 1 322 ? -3.137 -10.716 -4.516 1.00 86.62 322 GLU A O 1
ATOM 2638 N N . SER A 1 323 ? -1.140 -10.166 -3.675 1.00 86.06 323 SER A N 1
ATOM 2639 C CA . SER A 1 323 ? -0.741 -9.338 -4.801 1.00 86.06 323 SER A CA 1
ATOM 2640 C C . SER A 1 323 ? 0.773 -9.257 -4.907 1.00 86.06 323 SER A C 1
ATOM 2642 O O . SER A 1 323 ? 1.482 -9.428 -3.914 1.00 86.06 323 SER A O 1
ATOM 2644 N N . LEU A 1 324 ? 1.237 -8.938 -6.107 1.00 85.31 324 LEU A N 1
ATOM 2645 C CA . LEU A 1 324 ? 2.628 -8.635 -6.421 1.00 85.31 324 LEU A CA 1
ATOM 2646 C C . LEU A 1 324 ? 2.708 -7.206 -6.936 1.00 85.31 324 LEU A C 1
ATOM 2648 O O . LEU A 1 324 ? 1.758 -6.721 -7.547 1.00 85.31 324 LEU A O 1
ATOM 2652 N N . ASP A 1 325 ? 3.839 -6.554 -6.735 1.00 79.69 325 ASP A N 1
ATOM 2653 C CA . ASP A 1 325 ? 4.073 -5.211 -7.238 1.00 79.69 325 ASP A CA 1
ATOM 2654 C C . ASP A 1 325 ? 5.298 -5.195 -8.144 1.00 79.69 325 ASP A C 1
ATOM 2656 O O . ASP A 1 325 ? 6.360 -5.658 -7.744 1.00 79.69 325 ASP A O 1
ATOM 2660 N N . ILE A 1 326 ? 5.169 -4.659 -9.356 1.00 80.00 326 ILE A N 1
ATOM 2661 C CA . ILE A 1 326 ? 6.295 -4.500 -10.281 1.00 80.00 326 ILE A CA 1
ATOM 2662 C C . ILE A 1 326 ? 6.581 -3.016 -10.454 1.00 80.00 326 ILE A C 1
ATOM 2664 O O . ILE A 1 326 ? 5.684 -2.244 -10.801 1.00 80.00 326 ILE A O 1
ATOM 2668 N N . GLN A 1 327 ? 7.830 -2.618 -10.214 1.00 73.56 327 GLN A N 1
ATOM 2669 C CA . GLN A 1 327 ? 8.266 -1.234 -10.364 1.00 73.56 327 GLN A CA 1
ATOM 2670 C C . GLN A 1 327 ? 8.940 -1.017 -11.716 1.00 73.56 327 GLN A C 1
ATOM 2672 O O . GLN A 1 327 ? 10.067 -1.456 -11.939 1.00 73.56 327 GLN A O 1
ATOM 2677 N N . PHE A 1 328 ? 8.260 -0.295 -12.599 1.00 72.12 328 PHE A N 1
ATOM 2678 C CA . PHE A 1 328 ? 8.791 0.158 -13.875 1.00 72.12 328 PHE A CA 1
ATOM 2679 C C . PHE A 1 328 ? 9.259 1.604 -13.780 1.00 72.12 328 PHE A C 1
ATOM 2681 O O . PHE A 1 328 ? 8.816 2.392 -12.945 1.00 72.12 328 PHE A O 1
ATOM 2688 N N . ASP A 1 329 ? 10.071 2.004 -14.748 1.00 63.53 329 ASP A N 1
ATOM 2689 C CA . ASP A 1 329 ? 10.403 3.416 -14.949 1.00 63.53 329 ASP A CA 1
ATOM 2690 C C . ASP A 1 329 ? 9.187 4.240 -15.331 1.00 63.53 329 ASP A C 1
ATOM 2692 O O . ASP A 1 329 ? 9.155 5.446 -15.114 1.00 63.53 329 ASP A O 1
ATOM 2696 N N . ILE A 1 330 ? 8.171 3.568 -15.878 1.00 62.97 330 ILE A N 1
ATOM 2697 C CA . ILE A 1 330 ? 6.887 4.164 -16.208 1.00 62.97 330 ILE A CA 1
ATOM 2698 C C . ILE A 1 330 ? 5.879 4.180 -15.049 1.00 62.97 330 ILE A C 1
ATOM 2700 O O . ILE A 1 330 ? 4.743 4.600 -15.247 1.00 62.97 330 ILE A O 1
ATOM 2704 N N . GLY A 1 331 ? 6.267 3.787 -13.838 1.00 64.19 331 GLY A N 1
ATOM 2705 C CA . GLY A 1 331 ? 5.371 3.700 -12.683 1.00 64.19 331 GLY A CA 1
ATOM 2706 C C . GLY A 1 331 ? 5.270 2.282 -12.135 1.00 64.19 331 GLY A C 1
ATOM 2707 O O . GLY A 1 331 ? 6.027 1.393 -12.521 1.00 64.19 331 GLY A O 1
ATOM 2708 N N . ARG A 1 332 ? 4.347 2.061 -11.203 1.00 71.81 332 ARG A N 1
ATOM 2709 C CA . ARG A 1 332 ? 4.186 0.770 -10.528 1.00 71.81 332 ARG A CA 1
ATOM 2710 C C . ARG A 1 332 ? 2.926 0.065 -10.999 1.00 71.81 332 ARG A C 1
ATOM 2712 O O . ARG A 1 332 ? 1.904 0.696 -11.237 1.00 71.81 332 ARG A O 1
ATOM 2719 N N . VAL A 1 333 ? 2.995 -1.260 -11.073 1.00 75.75 333 VAL A N 1
ATOM 2720 C CA . VAL A 1 333 ? 1.844 -2.115 -11.372 1.00 75.75 333 VAL A CA 1
ATOM 2721 C C . VAL A 1 333 ? 1.598 -3.034 -10.217 1.00 75.75 333 VAL A C 1
ATOM 2723 O O . VAL A 1 333 ? 2.487 -3.784 -9.821 1.00 75.75 333 VAL A O 1
ATOM 2726 N N . ARG A 1 334 ? 0.364 -3.014 -9.729 1.00 81.06 334 ARG A N 1
ATOM 2727 C CA . ARG A 1 334 ? -0.079 -3.952 -8.720 1.00 81.06 334 ARG A CA 1
ATOM 2728 C C . ARG A 1 334 ? -0.865 -5.084 -9.359 1.00 81.06 334 ARG A C 1
ATOM 2730 O O . ARG A 1 334 ? -1.973 -4.902 -9.850 1.00 81.06 334 ARG A O 1
ATOM 2737 N N . LEU A 1 335 ? -0.296 -6.276 -9.308 1.00 83.25 335 LEU A N 1
ATOM 2738 C CA . LEU A 1 335 ? -0.861 -7.496 -9.857 1.00 83.25 335 LEU A CA 1
ATOM 2739 C C . LEU A 1 335 ? -1.650 -8.226 -8.766 1.00 83.25 335 LEU A C 1
ATOM 2741 O O . LEU A 1 335 ? -1.078 -8.960 -7.957 1.00 83.25 335 LEU A O 1
ATOM 2745 N N . LYS A 1 336 ? -2.966 -7.996 -8.716 1.00 85.94 336 LYS A N 1
ATOM 2746 C CA . LYS A 1 336 ? -3.873 -8.695 -7.794 1.00 85.94 336 LYS A CA 1
ATOM 2747 C C . LYS A 1 336 ? -4.111 -10.131 -8.257 1.00 85.94 336 LYS A C 1
ATOM 2749 O O . LYS A 1 336 ? -4.380 -10.378 -9.435 1.00 85.94 336 LYS A O 1
ATOM 2754 N N . LEU A 1 337 ? -4.002 -11.067 -7.318 1.00 87.62 337 LEU A N 1
ATOM 2755 C CA . LEU A 1 337 ? -4.262 -12.481 -7.549 1.00 87.62 337 LEU A CA 1
ATOM 2756 C C . LEU A 1 337 ? -5.752 -12.769 -7.360 1.00 87.62 337 LEU A C 1
ATOM 2758 O O . LEU A 1 337 ? -6.312 -12.427 -6.322 1.00 87.62 337 LEU A O 1
ATOM 2762 N N . ALA A 1 338 ? -6.375 -13.469 -8.312 1.00 85.38 338 ALA A N 1
ATOM 2763 C CA . ALA A 1 338 ? -7.771 -13.899 -8.178 1.00 85.38 338 ALA A CA 1
ATOM 2764 C C . ALA A 1 338 ? -7.986 -14.840 -6.974 1.00 85.38 338 ALA A C 1
ATOM 2766 O O . ALA A 1 338 ? -9.040 -14.828 -6.342 1.00 85.38 338 ALA A O 1
ATOM 2767 N N . LYS A 1 339 ? -6.969 -15.646 -6.641 1.00 87.31 339 LYS A N 1
ATOM 2768 C CA . LYS A 1 339 ? -6.896 -16.437 -5.409 1.00 87.31 339 LYS A CA 1
ATOM 2769 C C . LYS A 1 339 ? -5.528 -16.250 -4.752 1.00 87.31 339 LYS A C 1
ATOM 2771 O O . LYS A 1 339 ? -4.519 -16.329 -5.453 1.00 87.31 339 LYS A O 1
ATOM 2776 N N . PRO A 1 340 ? -5.466 -16.043 -3.427 1.00 89.88 340 PRO A N 1
ATOM 2777 C CA . PRO A 1 340 ? -4.196 -15.883 -2.738 1.00 89.88 340 PRO A CA 1
ATOM 2778 C C . PRO A 1 340 ? -3.432 -17.209 -2.651 1.00 89.88 340 PRO A C 1
ATOM 2780 O O . PRO A 1 340 ? -4.032 -18.278 -2.510 1.00 89.88 340 PRO A O 1
ATOM 2783 N N . ILE A 1 341 ? -2.102 -17.127 -2.673 1.00 90.69 341 ILE A N 1
ATOM 2784 C CA . ILE A 1 341 ? -1.227 -18.254 -2.330 1.00 90.69 341 ILE A CA 1
ATOM 2785 C C . ILE A 1 341 ? -0.958 -18.175 -0.829 1.00 90.69 341 ILE A C 1
ATOM 2787 O O . ILE A 1 341 ? -0.585 -17.115 -0.325 1.00 90.69 341 ILE A O 1
ATOM 2791 N N . ILE A 1 342 ? -1.173 -19.271 -0.111 1.00 91.12 342 ILE A N 1
ATOM 2792 C CA . ILE A 1 342 ? -1.042 -19.333 1.345 1.00 91.12 342 ILE A CA 1
ATOM 2793 C C . ILE A 1 342 ? -0.108 -20.463 1.778 1.00 91.12 342 ILE A C 1
ATOM 2795 O O . ILE A 1 342 ? 0.091 -21.437 1.051 1.00 91.12 342 ILE A O 1
ATOM 2799 N N . SER A 1 343 ? 0.467 -20.322 2.967 1.00 88.38 343 SER A N 1
ATOM 2800 C CA . SER A 1 343 ? 1.111 -21.430 3.667 1.00 88.38 343 SER A CA 1
ATOM 2801 C C . SER A 1 343 ? 0.080 -22.366 4.294 1.00 88.38 343 SER A C 1
ATOM 2803 O O . SER A 1 343 ? -1.069 -21.977 4.515 1.00 88.38 343 SER A O 1
ATOM 2805 N N . ASP A 1 344 ? 0.531 -23.552 4.703 1.00 84.19 344 ASP A N 1
ATOM 2806 C CA . ASP A 1 344 ? -0.195 -24.352 5.689 1.00 84.19 344 ASP A CA 1
ATOM 2807 C C . ASP A 1 344 ? -0.441 -23.560 6.987 1.00 84.19 344 ASP A C 1
ATOM 2809 O O . ASP A 1 344 ? 0.316 -22.640 7.337 1.00 84.19 344 ASP A O 1
ATOM 2813 N N . TYR A 1 345 ? -1.512 -23.923 7.702 1.00 85.56 345 TYR A N 1
ATOM 2814 C CA . TYR A 1 345 ? -1.807 -23.365 9.020 1.00 85.56 345 TYR A CA 1
ATOM 2815 C C . TYR A 1 345 ? -0.723 -23.746 10.021 1.00 85.56 345 TYR A C 1
ATOM 2817 O O . TYR A 1 345 ? -0.298 -24.900 10.100 1.00 85.56 345 TYR A O 1
ATOM 2825 N N . PHE A 1 346 ? -0.348 -22.787 10.857 1.00 85.06 346 PHE A N 1
ATOM 2826 C CA . PHE A 1 346 ? 0.586 -23.019 11.944 1.00 85.06 346 PHE A CA 1
ATOM 2827 C C . PHE A 1 346 ? 0.119 -22.364 13.237 1.00 85.06 346 PHE A C 1
ATOM 2829 O O . PHE A 1 346 ? -0.442 -21.273 13.220 1.00 85.06 346 PHE A O 1
ATOM 2836 N N . ASN A 1 347 ? 0.371 -23.030 14.361 1.00 88.56 347 ASN A N 1
ATOM 2837 C CA . ASN A 1 347 ? 0.074 -22.494 15.688 1.00 88.56 347 ASN A CA 1
ATOM 2838 C C . ASN A 1 347 ? 1.261 -21.676 16.200 1.00 88.56 347 ASN A C 1
ATOM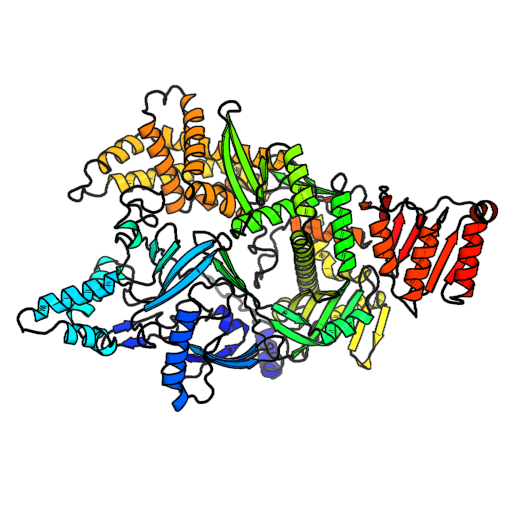 2840 O O . ASN A 1 347 ? 2.408 -22.110 16.051 1.00 88.56 347 ASN A O 1
ATOM 2844 N N . THR A 1 348 ? 0.995 -20.542 16.843 1.00 90.56 348 THR A N 1
ATOM 2845 C CA . THR A 1 348 ? 2.013 -19.748 17.539 1.00 90.56 348 THR A CA 1
ATOM 2846 C C . THR A 1 348 ? 1.410 -18.880 18.647 1.00 90.56 348 THR A C 1
ATOM 2848 O O . THR A 1 348 ? 0.192 -18.780 18.755 1.00 90.56 348 THR A O 1
ATOM 2851 N N . ASN A 1 349 ? 2.243 -18.250 19.473 1.00 92.00 349 ASN A N 1
ATOM 2852 C CA . ASN A 1 349 ? 1.785 -17.255 20.439 1.00 92.00 349 ASN A CA 1
ATOM 2853 C C . ASN A 1 349 ? 1.632 -15.896 19.756 1.00 92.00 349 ASN A C 1
ATOM 2855 O O . ASN A 1 349 ? 2.400 -15.550 18.851 1.00 92.00 349 ASN A O 1
ATOM 2859 N N . ALA A 1 350 ? 0.666 -15.107 20.215 1.00 93.75 350 ALA A N 1
ATOM 2860 C CA . ALA A 1 350 ? 0.394 -13.793 19.661 1.00 93.75 350 ALA A CA 1
ATOM 2861 C C . ALA A 1 350 ? 0.007 -12.774 20.730 1.00 93.75 350 ALA A C 1
ATOM 2863 O O . ALA A 1 350 ? -0.653 -13.100 21.715 1.00 93.75 350 ALA A O 1
ATOM 2864 N N . PHE A 1 351 ? 0.382 -11.524 20.473 1.00 95.38 351 PHE A N 1
ATOM 2865 C CA . PHE A 1 351 ? -0.101 -10.341 21.162 1.00 95.38 351 PHE A CA 1
ATOM 2866 C C . PHE A 1 351 ? -0.842 -9.476 20.142 1.00 95.38 351 PHE A C 1
ATOM 2868 O O . PHE A 1 351 ? -0.237 -8.938 19.213 1.00 95.38 351 PHE A O 1
ATOM 2875 N N . LEU A 1 352 ? -2.159 -9.380 20.286 1.00 95.69 352 LEU A N 1
ATOM 2876 C CA . LEU A 1 352 ? -3.078 -8.844 19.288 1.00 95.69 352 LEU A CA 1
ATOM 2877 C C . LEU A 1 352 ? -3.937 -7.733 19.885 1.00 95.69 352 LEU A C 1
ATOM 2879 O O . LEU A 1 352 ? -4.419 -7.837 21.006 1.00 95.69 352 LEU A O 1
ATOM 2883 N N . VAL A 1 353 ? -4.210 -6.702 19.102 1.00 96.12 353 VAL A N 1
ATOM 2884 C CA . VAL A 1 353 ? -5.268 -5.728 19.352 1.00 96.12 353 VAL A CA 1
ATOM 2885 C C . VAL A 1 353 ? -6.432 -6.064 18.436 1.00 96.12 353 VAL A C 1
ATOM 2887 O O . VAL A 1 353 ? -6.264 -6.165 17.218 1.00 96.12 353 VAL A O 1
ATOM 2890 N N . VAL A 1 354 ? -7.608 -6.246 19.034 1.00 95.69 354 VAL A N 1
ATOM 2891 C CA . VAL A 1 354 ? -8.848 -6.561 18.318 1.00 95.69 354 VAL A CA 1
ATOM 2892 C C . VAL A 1 354 ? -9.729 -5.324 18.291 1.00 95.69 354 VAL A C 1
ATOM 2894 O O . VAL A 1 354 ? -10.150 -4.835 19.340 1.00 95.69 354 VAL A O 1
ATOM 2897 N N . ILE A 1 355 ? -10.028 -4.831 17.091 1.00 94.94 355 ILE A N 1
ATOM 2898 C CA . ILE A 1 355 ? -10.812 -3.614 16.872 1.00 94.94 355 ILE A CA 1
ATOM 2899 C C . ILE A 1 355 ? -12.024 -3.960 16.015 1.00 94.94 355 ILE A C 1
ATOM 2901 O O . ILE A 1 355 ? -11.897 -4.629 14.993 1.00 94.94 355 ILE A O 1
ATOM 2905 N N . ASN A 1 356 ? -13.215 -3.508 16.402 1.00 94.19 356 ASN A N 1
ATOM 2906 C CA . ASN A 1 356 ? -14.379 -3.639 15.534 1.00 94.19 356 ASN A CA 1
ATOM 2907 C C . ASN A 1 356 ? -14.257 -2.673 14.348 1.00 94.19 356 ASN A C 1
ATOM 2909 O O . ASN A 1 356 ? -13.972 -1.489 14.531 1.00 94.19 356 ASN A O 1
ATOM 2913 N N . ARG A 1 357 ? -14.516 -3.163 13.135 1.00 93.25 357 ARG A N 1
ATOM 2914 C CA . ARG A 1 357 ? -14.435 -2.358 11.912 1.00 93.25 357 ARG A CA 1
ATOM 2915 C C . ARG A 1 357 ? -15.293 -1.084 11.968 1.00 93.25 357 ARG A C 1
ATOM 2917 O O . ARG A 1 357 ? -14.817 -0.023 11.571 1.00 93.25 357 ARG A O 1
ATOM 2924 N N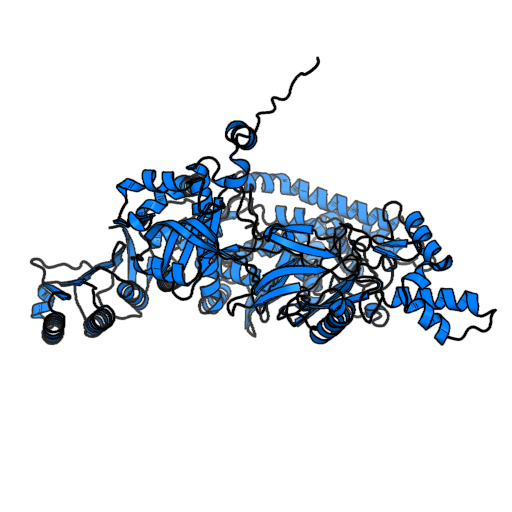 . GLN A 1 358 ? -16.502 -1.157 12.524 1.00 93.31 358 GLN A N 1
ATOM 2925 C CA . GLN A 1 358 ? -17.408 -0.005 12.628 1.00 93.31 358 GLN A CA 1
ATOM 2926 C C . GLN A 1 358 ? -16.858 1.100 13.545 1.00 93.31 358 GLN A C 1
ATOM 2928 O O . GLN A 1 358 ? -17.208 2.266 13.375 1.00 93.31 358 GLN A O 1
ATOM 2933 N N . LEU A 1 359 ? -15.966 0.774 14.492 1.00 94.06 359 LEU A N 1
ATOM 2934 C CA . LEU A 1 359 ? -15.297 1.793 15.305 1.00 94.06 359 LEU A CA 1
ATOM 2935 C C . LEU A 1 359 ? -14.351 2.648 14.454 1.00 94.06 359 LEU A C 1
ATOM 2937 O O . LEU A 1 359 ? -14.305 3.865 14.615 1.00 94.06 359 LEU A O 1
ATOM 2941 N N . ILE A 1 360 ? -13.608 2.019 13.540 1.00 91.88 360 ILE A N 1
ATOM 2942 C CA . ILE A 1 360 ? -12.687 2.721 12.637 1.00 91.88 360 ILE A CA 1
ATOM 2943 C C . ILE A 1 360 ? -13.475 3.535 11.602 1.00 91.88 360 ILE A C 1
ATOM 2945 O O . ILE A 1 360 ? -13.072 4.641 11.244 1.00 91.88 360 ILE A O 1
ATOM 2949 N N . GLU A 1 361 ? -14.632 3.038 11.162 1.00 91.31 361 GLU A N 1
ATOM 2950 C CA . GLU A 1 361 ? -15.554 3.796 10.306 1.00 91.31 361 GLU A CA 1
ATOM 2951 C C . GLU A 1 361 ? -16.094 5.041 11.035 1.00 91.31 361 GLU A C 1
ATOM 2953 O O . GLU A 1 361 ? -16.050 6.144 10.483 1.00 91.31 361 GLU A O 1
ATOM 2958 N N . ALA A 1 362 ? -16.504 4.907 12.303 1.00 92.38 362 ALA A N 1
ATOM 2959 C CA . ALA A 1 362 ? -16.914 6.039 13.137 1.00 92.38 362 ALA A CA 1
ATOM 2960 C C . ALA A 1 362 ? -15.770 7.050 13.334 1.00 92.38 362 ALA A C 1
ATOM 2962 O O . ALA A 1 362 ? -15.969 8.248 13.136 1.00 92.38 362 ALA A O 1
ATOM 2963 N N . PHE A 1 363 ? -14.561 6.575 13.640 1.00 93.56 363 PHE A N 1
ATOM 2964 C CA . PHE A 1 363 ? -13.352 7.398 13.729 1.00 93.56 363 PHE A CA 1
ATOM 2965 C C . PHE A 1 363 ? -13.085 8.183 12.438 1.00 93.56 363 PHE A C 1
ATOM 2967 O O . PHE A 1 363 ? -12.850 9.390 12.472 1.00 93.56 363 PHE A O 1
ATOM 2974 N N . THR A 1 364 ? -13.186 7.511 11.290 1.00 91.38 364 THR A N 1
ATOM 2975 C CA . THR A 1 364 ? -12.974 8.114 9.970 1.00 91.38 364 THR A CA 1
ATOM 2976 C C . THR A 1 364 ? -13.985 9.234 9.714 1.00 91.38 364 THR A C 1
ATOM 2978 O O . THR A 1 364 ? -13.610 10.314 9.261 1.00 91.38 364 THR A O 1
ATOM 2981 N N . ASN A 1 365 ? -15.258 9.030 10.065 1.00 91.12 365 ASN A N 1
ATOM 2982 C CA . ASN A 1 365 ? -16.294 10.060 9.935 1.00 91.12 365 ASN A CA 1
ATOM 2983 C C . ASN A 1 365 ? -16.102 11.233 10.906 1.00 91.12 365 ASN A C 1
ATOM 2985 O O . ASN A 1 365 ? -16.369 12.380 10.547 1.00 91.12 365 ASN A O 1
ATOM 2989 N N . ILE A 1 366 ? -15.597 10.970 12.110 1.00 91.56 366 ILE A N 1
ATOM 2990 C CA . ILE A 1 366 ? -15.278 12.012 13.090 1.00 91.56 366 ILE A CA 1
ATOM 2991 C C . ILE A 1 366 ? -14.111 12.872 12.609 1.00 91.56 366 ILE A C 1
ATOM 2993 O O . ILE A 1 366 ? -14.205 14.095 12.678 1.00 91.56 366 ILE A O 1
ATOM 2997 N N . ILE A 1 367 ? -13.048 12.278 12.055 1.00 91.69 367 ILE A N 1
ATOM 2998 C CA . ILE A 1 367 ? -11.939 13.055 11.479 1.00 91.69 367 ILE A CA 1
ATOM 2999 C C . ILE A 1 367 ? -12.434 13.956 10.342 1.00 91.69 367 ILE A C 1
ATOM 3001 O O . ILE A 1 367 ? -12.056 15.124 10.303 1.00 91.69 367 ILE A O 1
ATOM 3005 N N . LYS A 1 368 ? -13.323 13.460 9.467 1.00 90.25 368 LYS A N 1
ATOM 3006 C CA . LYS A 1 368 ? -13.937 14.280 8.404 1.00 90.25 368 LYS A CA 1
ATOM 3007 C C . LYS A 1 368 ? -14.666 15.496 8.977 1.00 90.25 368 LYS A C 1
ATOM 3009 O O . LYS A 1 368 ? -14.439 16.617 8.538 1.00 90.25 368 LYS A O 1
ATOM 3014 N N . LYS A 1 369 ? -15.516 15.285 9.988 1.00 89.25 369 LYS A N 1
ATOM 3015 C CA . LYS A 1 369 ? -16.289 16.361 10.635 1.00 89.25 369 LYS A CA 1
ATOM 3016 C C . LYS A 1 369 ? -15.417 17.314 11.456 1.00 89.25 369 LYS A C 1
ATOM 3018 O O . LYS A 1 369 ? -15.789 18.468 11.629 1.00 89.25 369 LYS A O 1
ATOM 3023 N N . SER A 1 370 ? -14.258 16.846 11.914 1.00 88.69 370 SER A N 1
ATOM 3024 C CA . SER A 1 370 ? -13.297 17.599 12.726 1.00 88.69 370 SER A CA 1
ATOM 3025 C C . SER A 1 370 ? -12.183 18.255 11.903 1.00 88.69 370 SER A C 1
ATOM 3027 O O . SER A 1 370 ? -11.162 18.630 12.477 1.00 88.69 370 SER A O 1
ATOM 3029 N N . ALA A 1 371 ? -12.342 18.399 10.581 1.00 85.75 371 ALA A N 1
ATOM 3030 C CA . ALA A 1 371 ? -11.311 18.949 9.693 1.00 85.75 371 ALA A CA 1
ATOM 3031 C C . ALA A 1 371 ? -10.772 20.316 10.155 1.00 85.75 371 ALA A C 1
ATOM 3033 O O . ALA A 1 371 ? -9.592 20.603 9.994 1.00 85.75 371 ALA A O 1
ATOM 3034 N N . SER A 1 372 ? -11.621 21.137 10.782 1.00 85.31 372 SER A N 1
ATOM 3035 C CA . SER A 1 372 ? -11.249 22.452 11.310 1.00 85.31 372 SER A CA 1
ATOM 3036 C C . SER A 1 372 ? -10.555 22.427 12.676 1.00 85.31 372 SER A C 1
ATOM 3038 O O . SER A 1 372 ? -10.166 23.490 13.150 1.00 85.31 372 SER A O 1
ATOM 3040 N N . ASN A 1 373 ? -10.422 21.266 13.326 1.00 87.25 373 ASN A N 1
ATOM 3041 C CA . ASN A 1 373 ? -9.974 21.156 14.724 1.00 87.25 373 ASN A CA 1
ATOM 3042 C C . ASN A 1 373 ? -8.829 20.148 14.924 1.00 87.25 373 ASN A C 1
ATOM 3044 O O . ASN A 1 373 ? -8.330 20.011 16.044 1.00 87.25 373 ASN A O 1
ATOM 3048 N N . ILE A 1 374 ? -8.453 19.406 13.875 1.00 90.56 374 ILE A N 1
ATOM 3049 C CA . ILE A 1 374 ? -7.411 18.375 13.912 1.00 90.56 374 ILE A CA 1
ATOM 3050 C C . ILE A 1 374 ? -6.412 18.639 12.795 1.00 90.56 374 ILE A C 1
ATOM 3052 O O . ILE A 1 374 ? -6.713 18.419 11.618 1.00 90.56 374 ILE A O 1
ATOM 3056 N N . TYR A 1 375 ? -5.206 19.044 13.174 1.00 90.00 375 TYR A N 1
ATOM 3057 C CA . TYR A 1 375 ? -4.171 19.440 12.230 1.00 90.00 375 TYR A CA 1
ATOM 3058 C C . TYR A 1 375 ? -2.834 18.803 12.551 1.00 90.00 375 TYR A C 1
ATOM 3060 O O . TYR A 1 375 ? -2.479 18.633 13.715 1.00 90.00 375 TYR A O 1
ATOM 3068 N N . CYS A 1 376 ? -2.062 18.539 11.505 1.00 85.94 376 CYS A N 1
ATOM 3069 C CA . CYS A 1 376 ? -0.657 18.203 11.634 1.00 85.94 376 CYS A CA 1
ATOM 3070 C C . CYS A 1 376 ? 0.217 19.341 11.127 1.00 85.94 376 CYS A C 1
ATOM 3072 O O . CYS A 1 376 ? -0.096 19.983 10.121 1.00 85.94 376 CYS A O 1
ATOM 3074 N N . PHE A 1 377 ? 1.335 19.546 11.811 1.00 81.06 377 PHE A N 1
ATOM 3075 C CA . PHE A 1 377 ? 2.378 20.465 11.390 1.00 81.06 377 PHE A CA 1
ATOM 3076 C C . PHE A 1 377 ? 3.366 19.740 10.480 1.00 81.06 377 PHE A C 1
ATOM 3078 O O . PHE A 1 377 ? 4.002 18.765 10.883 1.00 81.06 377 PHE A O 1
ATOM 3085 N N . VAL A 1 378 ? 3.495 20.235 9.252 1.00 77.81 378 VAL A N 1
ATOM 3086 C CA . VAL A 1 378 ? 4.448 19.747 8.254 1.00 77.81 378 VAL A CA 1
ATOM 3087 C C . VAL A 1 378 ? 5.627 20.720 8.190 1.00 77.81 378 VAL A C 1
ATOM 3089 O O . VAL A 1 378 ? 5.411 21.895 7.882 1.00 77.81 378 VAL A O 1
ATOM 3092 N N . PRO A 1 379 ? 6.863 20.288 8.494 1.00 72.31 379 PRO A N 1
ATOM 3093 C CA . PRO A 1 379 ? 8.031 21.160 8.437 1.00 72.31 379 PRO A CA 1
ATOM 3094 C C . PRO A 1 379 ? 8.407 21.502 6.985 1.00 72.31 379 PRO A C 1
ATOM 3096 O O . PRO A 1 379 ? 8.391 20.647 6.103 1.00 72.31 379 PRO A O 1
ATOM 3099 N N . THR A 1 380 ? 8.790 22.755 6.742 1.00 71.44 380 THR A N 1
ATOM 3100 C CA . THR A 1 380 ? 9.253 23.284 5.446 1.00 71.44 380 THR A CA 1
ATOM 3101 C C . THR A 1 380 ? 10.553 24.076 5.634 1.00 71.44 380 THR A C 1
ATOM 3103 O O . THR A 1 380 ? 10.952 24.369 6.762 1.00 71.44 380 THR A O 1
ATOM 3106 N N . CYS A 1 381 ? 11.252 24.443 4.550 1.00 67.25 381 CYS A N 1
ATOM 3107 C CA . CYS A 1 381 ? 12.444 25.293 4.665 1.00 67.25 381 CYS A CA 1
ATOM 3108 C C . CYS A 1 381 ? 12.097 26.648 5.309 1.00 67.25 381 CYS A C 1
ATOM 3110 O O . CYS A 1 381 ? 11.522 27.515 4.658 1.00 67.25 381 CYS A O 1
ATOM 3112 N N . GLY A 1 382 ? 12.477 26.830 6.578 1.00 65.38 382 GLY A N 1
ATOM 3113 C CA . GLY A 1 382 ? 12.299 28.077 7.330 1.00 65.38 382 GLY A CA 1
ATOM 3114 C C . GLY A 1 382 ? 10.924 28.279 7.982 1.00 65.38 382 GLY A C 1
ATOM 3115 O O . GLY A 1 382 ? 10.702 29.336 8.569 1.00 65.38 382 GLY A O 1
ATOM 3116 N N . SER A 1 383 ? 10.006 27.308 7.907 1.00 70.62 383 SER A N 1
ATOM 3117 C CA . SER A 1 383 ? 8.665 27.410 8.509 1.00 70.62 383 SER A CA 1
ATOM 3118 C C . SER A 1 383 ? 8.026 26.033 8.768 1.00 70.62 383 SER A C 1
ATOM 3120 O O . SER A 1 383 ? 8.662 24.991 8.613 1.00 70.62 383 SER A O 1
ATOM 3122 N N . SER A 1 384 ? 6.763 26.021 9.202 1.00 76.94 384 SER A N 1
ATOM 3123 C CA . SER A 1 384 ? 5.922 24.821 9.223 1.00 76.94 384 SER A CA 1
ATOM 3124 C C . SER A 1 384 ? 4.519 25.172 8.739 1.00 76.94 384 SER A C 1
ATOM 3126 O O . SER A 1 384 ? 4.020 26.256 9.046 1.00 76.94 384 SER A O 1
ATOM 3128 N N . THR A 1 385 ? 3.893 24.269 7.988 1.00 83.00 385 THR A N 1
ATOM 3129 C CA . THR A 1 385 ? 2.534 24.439 7.459 1.00 83.00 385 THR A CA 1
ATOM 3130 C C . THR A 1 385 ? 1.557 23.572 8.241 1.00 83.00 385 THR A C 1
ATOM 3132 O O . THR A 1 385 ? 1.818 22.395 8.487 1.00 83.00 385 THR A O 1
ATOM 3135 N N . LYS A 1 386 ? 0.419 24.150 8.631 1.00 87.44 386 LYS A N 1
ATOM 3136 C CA . LYS A 1 386 ? -0.657 23.463 9.352 1.00 87.44 386 LYS A CA 1
ATOM 3137 C C . LYS A 1 386 ? -1.646 22.869 8.346 1.00 87.44 386 LYS A C 1
ATOM 3139 O O . LYS A 1 386 ? -2.298 23.617 7.624 1.00 87.44 386 LYS A O 1
ATOM 3144 N N . ILE A 1 387 ? -1.774 21.542 8.305 1.00 88.69 387 ILE A N 1
ATOM 3145 C CA . ILE A 1 387 ? -2.655 20.838 7.357 1.00 88.69 387 ILE A CA 1
ATOM 3146 C C . ILE A 1 387 ? -3.673 19.981 8.124 1.00 88.69 387 ILE A C 1
ATOM 3148 O O . ILE A 1 387 ? -3.267 19.220 9.007 1.00 88.69 387 ILE A O 1
ATOM 3152 N N . PRO A 1 388 ? -4.983 20.056 7.809 1.00 91.44 388 PRO A N 1
ATOM 3153 C CA . PRO A 1 388 ? -5.981 19.161 8.391 1.00 91.44 388 PRO A CA 1
ATOM 3154 C C . PRO A 1 388 ? -5.627 17.684 8.189 1.00 91.44 388 PRO A C 1
ATOM 3156 O O . PRO A 1 388 ? -5.241 17.277 7.090 1.00 91.44 388 PRO A O 1
ATOM 3159 N N . LEU A 1 389 ? -5.826 16.844 9.211 1.00 89.88 389 LEU A N 1
ATOM 3160 C CA . LEU A 1 389 ? -5.522 15.409 9.099 1.00 89.88 389 LEU A CA 1
ATOM 3161 C C . LEU A 1 389 ? -6.318 14.729 7.976 1.00 89.88 389 LEU A C 1
ATOM 3163 O O . LEU A 1 389 ? -5.778 13.880 7.266 1.00 89.88 389 LEU A O 1
ATOM 3167 N N . ILE A 1 390 ? -7.584 15.110 7.774 1.00 91.44 390 ILE A N 1
ATOM 3168 C CA . ILE A 1 390 ? -8.378 14.550 6.675 1.00 91.44 390 ILE A CA 1
ATOM 3169 C C . ILE A 1 390 ? -7.768 14.890 5.310 1.00 91.44 390 ILE A C 1
ATOM 3171 O O . ILE A 1 390 ? -7.667 14.010 4.456 1.00 91.44 390 ILE A O 1
ATOM 3175 N N . ASN A 1 391 ? -7.275 16.118 5.130 1.00 91.62 391 ASN A N 1
ATOM 3176 C CA . ASN A 1 391 ? -6.638 16.545 3.890 1.00 91.62 391 ASN A CA 1
ATOM 3177 C C . ASN A 1 391 ? -5.327 15.793 3.647 1.00 91.62 391 ASN A C 1
ATOM 3179 O O . ASN A 1 391 ? -5.038 15.437 2.507 1.00 91.62 391 ASN A O 1
ATOM 3183 N N . LEU A 1 392 ? -4.553 15.499 4.698 1.00 87.56 392 LEU A N 1
ATOM 3184 C CA . LEU A 1 392 ? -3.343 14.671 4.606 1.00 87.56 392 LEU A CA 1
ATOM 3185 C C . LEU A 1 392 ? -3.660 13.258 4.105 1.00 87.56 392 LEU A C 1
ATOM 3187 O O . LEU A 1 392 ? -3.020 12.770 3.172 1.00 87.56 392 LEU A O 1
ATOM 3191 N N . LEU A 1 393 ? -4.678 12.618 4.686 1.00 87.19 393 LEU A N 1
ATOM 3192 C CA . LEU A 1 393 ? -5.115 11.280 4.281 1.00 87.19 393 LEU A CA 1
ATOM 3193 C C . LEU A 1 393 ? -5.640 11.272 2.840 1.00 87.19 393 LEU A C 1
ATOM 3195 O O . LEU A 1 393 ? -5.285 10.380 2.069 1.00 87.19 393 LEU A O 1
ATOM 3199 N N . VAL A 1 394 ? -6.449 12.269 2.465 1.00 91.31 394 VAL A N 1
ATOM 3200 C CA . VAL A 1 394 ? -6.954 12.427 1.093 1.00 91.31 394 VAL A CA 1
ATOM 3201 C C . VAL A 1 394 ? -5.809 12.666 0.115 1.00 91.31 394 VAL A C 1
ATOM 3203 O O . VAL A 1 394 ? -5.762 12.013 -0.923 1.00 91.31 394 VAL A O 1
ATOM 3206 N N . SER A 1 395 ? -4.852 13.531 0.456 1.00 89.19 395 SER A N 1
ATOM 3207 C CA . SER A 1 395 ? -3.681 13.790 -0.387 1.00 89.19 395 SER A CA 1
ATOM 3208 C C . SER A 1 395 ? -2.902 12.498 -0.642 1.00 89.19 395 SER A C 1
ATOM 3210 O O . SER A 1 395 ? -2.626 12.158 -1.789 1.00 89.19 395 SER A O 1
ATOM 3212 N N . LYS A 1 396 ? -2.634 11.710 0.411 1.00 83.38 396 LYS A N 1
ATOM 3213 C CA . LYS A 1 396 ? -1.951 10.411 0.295 1.00 83.38 396 LYS A CA 1
ATOM 3214 C C . LYS A 1 396 ? -2.735 9.425 -0.570 1.00 83.38 396 LYS A C 1
ATOM 3216 O O . LYS A 1 396 ? -2.137 8.730 -1.387 1.00 83.38 396 LYS A O 1
ATOM 3221 N N . PHE A 1 397 ? -4.058 9.375 -0.423 1.00 86.19 397 PHE A N 1
ATOM 3222 C CA . PHE A 1 397 ? -4.924 8.538 -1.254 1.00 86.19 397 PHE A CA 1
ATOM 3223 C C . PHE A 1 397 ? -4.865 8.944 -2.735 1.00 86.19 397 PHE A C 1
ATOM 3225 O O . PHE A 1 397 ? -4.654 8.090 -3.595 1.00 86.19 397 PHE A O 1
ATOM 3232 N N . ILE A 1 398 ? -4.980 10.241 -3.028 1.00 89.12 398 ILE A N 1
ATOM 3233 C CA . ILE A 1 398 ? -4.929 10.794 -4.386 1.00 89.12 398 ILE A CA 1
ATOM 3234 C C . ILE A 1 398 ? -3.571 10.509 -5.034 1.00 89.12 398 ILE A C 1
ATOM 3236 O O . ILE A 1 398 ? -3.520 9.915 -6.110 1.00 89.12 398 ILE A O 1
ATOM 3240 N N . TRP A 1 399 ? -2.465 10.863 -4.371 1.00 85.06 399 TRP A N 1
ATOM 3241 C CA . TRP A 1 399 ? -1.125 10.661 -4.929 1.00 85.06 399 TRP A CA 1
ATOM 3242 C C . TRP A 1 399 ? -0.774 9.194 -5.102 1.00 85.06 399 TRP A C 1
ATOM 3244 O O . TRP A 1 399 ? -0.185 8.837 -6.120 1.00 85.06 399 TRP A O 1
ATOM 3254 N N . LYS A 1 400 ? -1.182 8.332 -4.163 1.00 80.69 400 LYS A N 1
ATOM 3255 C CA . LYS A 1 400 ? -1.068 6.880 -4.319 1.00 80.69 400 LYS A CA 1
ATOM 3256 C C . LYS A 1 400 ? -1.797 6.421 -5.579 1.00 80.69 400 LYS A C 1
ATOM 3258 O O . LYS A 1 400 ? -1.207 5.691 -6.366 1.00 80.69 400 LYS A O 1
ATOM 3263 N N . ASN A 1 401 ? -3.046 6.839 -5.776 1.00 83.19 401 ASN A N 1
ATOM 3264 C CA . ASN A 1 401 ? -3.846 6.397 -6.915 1.00 83.19 401 ASN A CA 1
ATOM 3265 C C . ASN A 1 401 ? -3.274 6.902 -8.245 1.00 83.19 401 ASN A C 1
ATOM 3267 O O . ASN A 1 401 ? -3.156 6.114 -9.175 1.00 83.19 401 ASN A O 1
ATOM 3271 N N . ILE A 1 402 ? -2.827 8.159 -8.325 1.00 83.19 402 ILE A N 1
ATOM 3272 C CA . ILE A 1 402 ? -2.191 8.696 -9.541 1.00 83.19 402 ILE A CA 1
ATOM 3273 C C . ILE A 1 402 ? -0.849 8.000 -9.821 1.00 83.19 402 ILE A C 1
ATOM 3275 O O . ILE A 1 402 ? -0.574 7.611 -10.952 1.00 83.19 402 ILE A O 1
ATOM 3279 N N . SER A 1 403 ? -0.022 7.791 -8.792 1.00 77.50 403 SER A N 1
ATOM 3280 C CA . SER A 1 403 ? 1.268 7.089 -8.903 1.00 77.50 403 SER A CA 1
ATOM 3281 C C . SER A 1 403 ? 1.098 5.632 -9.360 1.00 77.50 403 SER A C 1
ATOM 3283 O O . SER A 1 403 ? 1.872 5.123 -10.174 1.00 77.50 403 SER A O 1
ATOM 3285 N N . MET A 1 404 ? 0.028 4.985 -8.890 1.00 73.75 404 MET A N 1
ATOM 3286 C CA . MET A 1 404 ? -0.406 3.647 -9.302 1.00 73.75 404 MET A CA 1
ATOM 3287 C C . MET A 1 404 ? -1.192 3.626 -10.621 1.00 73.75 404 MET A C 1
ATOM 3289 O O . MET A 1 404 ? -1.654 2.557 -11.031 1.00 73.75 404 MET A O 1
ATOM 3293 N N . GLN A 1 405 ? -1.360 4.785 -11.267 1.00 75.19 405 GLN A N 1
ATOM 3294 C CA . GLN A 1 405 ? -2.127 4.964 -12.501 1.00 75.19 405 GLN A CA 1
ATOM 3295 C C . GLN A 1 405 ? -3.538 4.377 -12.407 1.00 75.19 405 GLN A C 1
ATOM 3297 O O . GLN A 1 405 ? -4.033 3.799 -13.366 1.00 75.19 405 GLN A O 1
ATOM 3302 N N . GLU A 1 406 ? -4.172 4.460 -11.235 1.00 80.56 406 GLU A N 1
ATOM 3303 C CA . GLU A 1 406 ? -5.530 3.966 -11.021 1.00 80.56 406 GLU A CA 1
ATOM 3304 C C . GLU A 1 406 ? -6.506 4.634 -11.994 1.00 80.56 406 GLU A C 1
ATOM 3306 O O . GLU A 1 406 ? -6.454 5.843 -12.234 1.00 80.56 406 GLU A O 1
ATOM 3311 N N . TYR A 1 407 ? -7.420 3.837 -12.548 1.00 77.38 407 TYR A N 1
ATOM 3312 C CA . TYR A 1 407 ? -8.445 4.338 -13.458 1.00 77.38 407 TYR A CA 1
ATOM 3313 C C . TYR A 1 407 ? -9.215 5.493 -12.798 1.00 77.38 407 TYR A C 1
ATOM 3315 O O . TYR A 1 407 ? -9.569 5.398 -11.624 1.00 77.38 407 TYR A O 1
ATOM 3323 N N . ASN A 1 408 ? -9.500 6.556 -13.558 1.00 87.00 408 ASN A N 1
ATOM 3324 C CA . ASN A 1 408 ? -10.133 7.804 -13.102 1.00 87.00 408 ASN A CA 1
ATOM 3325 C C . ASN A 1 408 ? -9.275 8.736 -12.229 1.00 87.00 408 ASN A C 1
ATOM 3327 O O . ASN A 1 408 ? -9.810 9.740 -11.773 1.00 87.00 408 ASN A O 1
ATOM 3331 N N . TYR A 1 409 ? -7.991 8.467 -11.994 1.00 89.19 409 TYR A N 1
ATOM 3332 C CA . TYR A 1 409 ? -7.116 9.386 -11.260 1.00 89.19 409 TYR A CA 1
ATOM 3333 C C . TYR A 1 409 ? -5.983 9.871 -12.161 1.00 89.19 409 TYR A C 1
ATOM 3335 O O . TYR A 1 409 ? -5.184 9.072 -12.641 1.00 89.19 409 TYR A O 1
ATOM 3343 N N . ASP A 1 410 ? -5.890 11.183 -12.374 1.00 90.69 410 ASP A N 1
ATOM 3344 C CA . ASP A 1 410 ? -4.796 11.778 -13.146 1.00 90.69 410 ASP A CA 1
ATOM 3345 C C . ASP A 1 410 ? -4.462 13.195 -12.661 1.00 90.69 410 ASP A C 1
ATOM 3347 O O . ASP A 1 410 ? -5.159 13.770 -11.822 1.00 90.69 410 ASP A O 1
ATOM 3351 N N . ILE A 1 411 ? -3.389 13.770 -13.200 1.00 92.38 411 ILE A N 1
ATOM 3352 C CA . ILE A 1 411 ? -3.053 15.182 -13.042 1.00 92.38 411 ILE A CA 1
ATOM 3353 C C . ILE A 1 411 ? -2.802 15.857 -14.385 1.00 92.38 411 ILE A C 1
ATOM 3355 O O . ILE A 1 411 ? -2.370 15.233 -15.352 1.00 92.38 411 ILE A O 1
ATOM 3359 N N . ASP A 1 412 ? -3.003 17.165 -14.403 1.00 92.62 412 ASP A N 1
ATOM 3360 C CA . ASP A 1 412 ? -2.526 18.063 -15.446 1.00 92.62 412 ASP A CA 1
ATOM 3361 C C . ASP A 1 412 ? -1.712 19.197 -14.809 1.00 92.62 412 ASP A C 1
ATOM 3363 O O . ASP A 1 412 ? -1.952 19.574 -13.657 1.00 92.62 412 ASP A O 1
ATOM 3367 N N . LEU A 1 413 ? -0.738 19.728 -15.548 1.00 92.38 413 LEU A N 1
ATOM 3368 C CA . LEU A 1 413 ? 0.025 20.904 -15.140 1.00 92.38 413 LEU A CA 1
ATOM 3369 C C . LEU A 1 413 ? -0.108 21.980 -16.208 1.00 92.38 413 LEU A C 1
ATOM 3371 O O . LEU A 1 413 ? 0.299 21.781 -17.355 1.00 92.38 413 LEU A O 1
ATOM 3375 N N . LYS A 1 414 ? -0.627 23.142 -15.818 1.00 91.25 414 LYS A N 1
ATOM 3376 C CA . LYS A 1 414 ? -0.811 24.293 -16.708 1.00 91.25 414 LYS A CA 1
ATOM 3377 C C . LYS A 1 414 ? -0.003 25.471 -16.205 1.00 91.25 414 LYS A C 1
ATOM 3379 O O . LYS A 1 414 ? 0.034 25.732 -15.009 1.00 91.25 414 LYS A O 1
ATOM 3384 N N . PHE A 1 415 ? 0.643 26.184 -17.117 1.00 89.75 415 PHE A N 1
ATOM 3385 C CA . PHE A 1 415 ? 1.291 27.445 -16.786 1.00 89.75 415 PHE A CA 1
ATOM 3386 C C . PHE A 1 415 ? 0.330 28.594 -17.091 1.00 89.75 415 PHE A C 1
ATOM 3388 O O . PHE A 1 415 ? -0.129 28.733 -18.226 1.00 89.75 415 PHE A O 1
ATOM 3395 N N . ASP A 1 416 ? 0.004 29.377 -16.067 1.00 87.88 416 ASP A N 1
ATOM 3396 C CA . ASP A 1 416 ? -0.817 30.577 -16.183 1.00 87.88 416 ASP A CA 1
ATOM 3397 C C . ASP A 1 416 ? 0.086 31.781 -16.450 1.00 87.88 416 ASP A C 1
ATOM 3399 O O . ASP A 1 416 ? 0.850 32.202 -15.577 1.00 87.88 416 ASP A O 1
ATOM 3403 N N . ASP A 1 417 ? -0.012 32.322 -17.664 1.00 83.19 417 ASP A N 1
ATOM 3404 C CA . ASP A 1 417 ? 0.790 33.461 -18.111 1.00 83.19 417 ASP A CA 1
ATOM 3405 C C . ASP A 1 417 ? 0.483 34.731 -17.302 1.00 83.19 417 ASP A C 1
ATOM 3407 O O . ASP A 1 417 ? 1.388 35.518 -17.031 1.00 83.19 417 ASP A O 1
ATOM 3411 N N . ASN A 1 418 ? -0.773 34.920 -16.876 1.00 83.69 418 ASN A N 1
ATOM 3412 C CA . ASN A 1 418 ? -1.203 36.124 -16.161 1.00 83.69 418 ASN A CA 1
ATOM 3413 C C . ASN A 1 418 ? -0.693 36.114 -14.722 1.00 83.69 418 ASN A C 1
ATOM 3415 O O . ASN A 1 418 ? -0.198 37.123 -14.221 1.00 83.69 418 ASN A O 1
ATOM 3419 N N . ALA A 1 419 ? -0.804 34.963 -14.057 1.00 83.19 419 ALA A N 1
ATOM 3420 C CA . ALA A 1 419 ? -0.298 34.789 -12.701 1.00 83.19 419 ALA A CA 1
ATOM 3421 C C . ALA A 1 419 ? 1.218 34.527 -12.663 1.00 83.19 419 ALA A C 1
ATOM 3423 O O . ALA A 1 419 ? 1.809 34.593 -11.586 1.00 83.19 419 ALA A O 1
ATOM 3424 N N . ASN A 1 420 ? 1.839 34.215 -13.811 1.00 85.81 420 ASN A N 1
ATOM 3425 C CA . ASN A 1 420 ? 3.206 33.702 -13.927 1.00 85.81 420 ASN A CA 1
ATOM 3426 C C . ASN A 1 420 ? 3.440 32.523 -12.968 1.00 85.81 420 ASN A C 1
ATOM 3428 O O . ASN A 1 420 ? 4.434 32.483 -12.242 1.00 85.81 420 ASN A O 1
ATOM 3432 N N . LYS A 1 421 ? 2.504 31.571 -12.915 1.00 87.88 421 LYS A N 1
ATOM 3433 C CA . LYS A 1 421 ? 2.544 30.450 -11.965 1.00 87.88 421 LYS A CA 1
ATOM 3434 C C . LYS A 1 421 ? 2.192 29.134 -12.636 1.00 87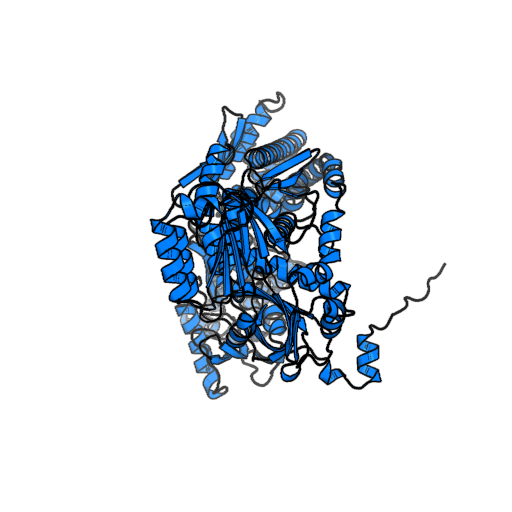.88 421 LYS A C 1
ATOM 3436 O O . LYS A 1 421 ? 1.319 29.060 -13.498 1.00 87.88 421 LYS A O 1
ATOM 3441 N N . LEU A 1 422 ? 2.874 28.082 -12.197 1.00 89.81 422 LEU A N 1
ATOM 3442 C CA . LEU A 1 422 ? 2.515 26.715 -12.539 1.00 89.81 422 LEU A CA 1
ATOM 3443 C C . LEU A 1 422 ? 1.337 26.269 -11.666 1.00 89.81 422 LEU A C 1
ATOM 3445 O O . LEU A 1 422 ? 1.322 26.520 -10.465 1.00 89.81 422 LEU A O 1
ATOM 3449 N N . GLN A 1 423 ? 0.361 25.605 -12.272 1.00 90.44 423 GLN A N 1
ATOM 3450 C CA . GLN A 1 423 ? -0.859 25.140 -11.627 1.00 90.44 423 GLN A CA 1
ATOM 3451 C C . GLN A 1 423 ? -0.965 23.625 -11.748 1.00 90.44 423 GLN A C 1
ATOM 3453 O O . GLN A 1 423 ? -0.731 23.080 -12.825 1.00 90.44 423 GLN A O 1
ATOM 3458 N N . VAL A 1 424 ? -1.355 22.960 -10.659 1.00 92.31 424 VAL A N 1
ATOM 3459 C CA . VAL A 1 424 ? -1.715 21.536 -10.660 1.00 92.31 424 VAL A CA 1
ATOM 3460 C C . VAL A 1 424 ? -3.227 21.406 -10.687 1.00 92.31 424 VAL A C 1
ATOM 3462 O O . VAL A 1 424 ? -3.931 21.994 -9.863 1.00 92.31 424 VAL A O 1
ATOM 3465 N N . ILE A 1 425 ? -3.715 20.595 -11.617 1.00 94.25 425 ILE A N 1
ATOM 3466 C CA . ILE A 1 425 ? -5.110 20.182 -11.697 1.00 94.25 425 ILE A CA 1
ATOM 3467 C C . ILE A 1 425 ? -5.155 18.688 -11.404 1.00 94.25 425 ILE A C 1
ATOM 3469 O O . ILE A 1 425 ? -4.537 17.901 -12.116 1.00 94.25 425 ILE A O 1
ATOM 3473 N N . VAL A 1 426 ? -5.878 18.295 -10.361 1.00 94.31 426 VAL A N 1
ATOM 3474 C CA . VAL A 1 426 ? -6.158 16.891 -10.047 1.00 94.31 426 VAL A CA 1
ATOM 3475 C C . VAL A 1 426 ? -7.458 16.496 -10.728 1.00 94.31 426 VAL A C 1
ATOM 3477 O O . VAL A 1 426 ? -8.475 17.166 -10.558 1.00 94.31 426 VAL A O 1
ATOM 3480 N N . LYS A 1 427 ? -7.429 15.402 -11.486 1.00 94.00 427 LYS A N 1
ATOM 3481 C CA . LYS A 1 427 ? -8.599 14.836 -12.155 1.00 94.00 427 LYS A CA 1
ATOM 3482 C C . LYS A 1 427 ? -9.071 13.608 -11.397 1.00 94.00 427 LYS A C 1
ATOM 3484 O O . LYS A 1 427 ? -8.277 12.706 -11.122 1.00 94.00 427 LYS A O 1
ATOM 3489 N N . VAL A 1 428 ? -10.357 13.586 -11.064 1.00 92.12 428 VAL A N 1
ATOM 3490 C CA . VAL A 1 428 ? -11.017 12.443 -10.428 1.00 92.12 428 VAL A CA 1
ATOM 3491 C C . VAL A 1 428 ? -12.269 12.127 -11.243 1.00 92.12 428 VAL A C 1
ATOM 3493 O O . VAL A 1 428 ? -13.234 12.887 -11.241 1.00 92.12 428 VAL A O 1
ATOM 3496 N N . GLY A 1 429 ? -12.281 11.012 -11.966 1.00 88.50 429 GLY A N 1
ATOM 3497 C CA . GLY A 1 429 ? -13.309 10.732 -12.974 1.00 88.50 429 GLY A CA 1
ATOM 3498 C C . GLY A 1 429 ? -13.378 11.863 -13.997 1.00 88.50 429 GLY A C 1
ATOM 3499 O O . GLY A 1 429 ? -12.351 12.248 -14.548 1.00 88.50 429 GLY A O 1
ATOM 3500 N N . ASP A 1 430 ? -14.573 12.417 -14.190 1.00 89.81 430 ASP A N 1
ATOM 3501 C CA . ASP A 1 430 ? -14.804 13.513 -15.135 1.00 89.81 430 ASP A CA 1
ATOM 3502 C C . ASP A 1 430 ? -14.596 14.917 -14.532 1.00 89.81 430 ASP A C 1
ATOM 3504 O O . ASP A 1 430 ? -14.611 15.897 -15.274 1.00 89.81 430 ASP A O 1
ATOM 3508 N N . ASP A 1 431 ? -14.382 15.041 -13.213 1.00 92.44 431 ASP A N 1
ATOM 3509 C CA . ASP A 1 431 ? -14.187 16.359 -12.593 1.00 92.44 431 ASP A CA 1
ATOM 3510 C C . ASP A 1 431 ? -12.705 16.726 -12.479 1.00 92.44 431 ASP A C 1
ATOM 3512 O O . ASP A 1 431 ? -11.841 15.890 -12.186 1.00 92.44 431 ASP A O 1
ATOM 3516 N N . GLU A 1 432 ? -12.437 18.022 -12.618 1.00 94.44 432 GLU A N 1
ATOM 3517 C CA . GLU A 1 432 ? -11.118 18.630 -12.500 1.00 94.44 432 GLU A CA 1
ATOM 3518 C C . GLU A 1 432 ? -11.080 19.611 -11.321 1.00 94.44 432 GLU A C 1
ATOM 3520 O O . GLU A 1 432 ? -11.941 20.480 -11.181 1.00 94.44 432 GLU A O 1
ATOM 3525 N N . PHE A 1 433 ? -10.050 19.502 -10.483 1.00 93.94 433 PHE A N 1
ATOM 3526 C CA . PHE A 1 433 ? -9.863 20.334 -9.297 1.00 93.94 433 PHE A CA 1
ATOM 3527 C C . PHE A 1 433 ? -8.509 21.024 -9.352 1.00 93.94 433 PHE A C 1
ATOM 3529 O O . PHE A 1 433 ? -7.465 20.377 -9.306 1.00 93.94 433 PHE A O 1
ATOM 3536 N N . GLN A 1 434 ? -8.507 22.351 -9.414 1.00 91.50 434 GLN A N 1
ATOM 3537 C CA . GLN A 1 434 ? -7.268 23.119 -9.381 1.00 91.50 434 GLN A CA 1
ATOM 3538 C C . GLN A 1 434 ? -6.759 23.265 -7.941 1.00 91.50 434 GLN A C 1
ATOM 3540 O O . GLN A 1 434 ? -7.352 23.987 -7.136 1.00 91.50 434 GLN A O 1
ATOM 3545 N N . VAL A 1 435 ? -5.636 22.613 -7.635 1.00 86.25 435 VAL A N 1
ATOM 3546 C CA . VAL A 1 435 ? -5.056 22.450 -6.284 1.00 86.25 435 VAL A CA 1
ATOM 3547 C C . VAL A 1 435 ? -4.143 23.627 -5.911 1.00 86.25 435 VAL A C 1
ATOM 3549 O O . VAL A 1 435 ? -3.057 23.462 -5.373 1.00 86.25 435 VAL A O 1
ATOM 3552 N N . LEU A 1 436 ? -4.582 24.840 -6.240 1.00 80.94 436 LEU A N 1
ATOM 3553 C CA . LEU A 1 436 ? -3.989 26.092 -5.748 1.00 80.94 436 LEU A CA 1
ATOM 3554 C C . LEU A 1 436 ? -4.993 26.909 -4.927 1.00 80.94 436 LEU A C 1
ATOM 3556 O O . LEU A 1 436 ? -4.616 27.827 -4.209 1.00 80.94 436 LEU A O 1
ATOM 3560 N N . TYR A 1 437 ? -6.285 26.586 -5.037 1.00 85.12 437 TYR A N 1
ATOM 3561 C CA . TYR A 1 437 ? -7.358 27.312 -4.373 1.00 85.12 437 TYR A CA 1
ATOM 3562 C C . TYR A 1 437 ? -7.994 26.430 -3.305 1.00 85.12 437 TYR A C 1
ATOM 3564 O O . TYR A 1 437 ? -8.501 25.348 -3.610 1.00 85.12 437 TYR A O 1
ATOM 3572 N N . SER A 1 438 ? -8.028 26.913 -2.063 1.00 86.88 438 SER A N 1
ATOM 3573 C CA . SER A 1 438 ? -8.569 26.163 -0.924 1.00 86.88 438 SER A CA 1
ATOM 3574 C C . SER A 1 438 ? -10.027 25.728 -1.127 1.00 86.88 438 SER A C 1
ATOM 3576 O O . SER A 1 438 ? -10.411 24.657 -0.672 1.00 86.88 438 SER A O 1
ATOM 3578 N N . GLU A 1 439 ? -10.842 26.501 -1.856 1.00 90.06 439 GLU A N 1
ATOM 3579 C CA . GLU A 1 439 ? -12.226 26.114 -2.175 1.00 90.06 439 GLU A CA 1
ATOM 3580 C C . GLU A 1 439 ? -12.288 24.837 -3.030 1.00 90.06 439 GLU A C 1
ATOM 3582 O O . GLU A 1 439 ? -13.073 23.932 -2.747 1.00 90.06 439 GLU A O 1
ATOM 3587 N N . ASN A 1 440 ? -11.430 24.731 -4.048 1.00 92.00 440 ASN A N 1
ATOM 3588 C CA . ASN A 1 440 ? -11.355 23.541 -4.896 1.00 92.00 440 ASN A CA 1
ATOM 3589 C C . ASN A 1 440 ? -10.782 22.347 -4.131 1.00 92.00 440 ASN A C 1
ATOM 3591 O O . ASN A 1 440 ? -11.254 21.226 -4.319 1.00 92.00 440 ASN A O 1
ATOM 3595 N N . VAL A 1 441 ? -9.810 22.585 -3.244 1.00 91.81 441 VAL A N 1
ATOM 3596 C CA . VAL A 1 441 ? -9.283 21.552 -2.343 1.00 91.81 441 VAL A CA 1
ATOM 3597 C C . VAL A 1 441 ? -10.377 21.019 -1.425 1.00 91.81 441 VAL A C 1
ATOM 3599 O O . VAL A 1 441 ? -10.510 19.806 -1.300 1.00 91.81 441 VAL A O 1
ATOM 3602 N N . ASN A 1 442 ? -11.206 21.884 -0.839 1.00 91.50 442 ASN A N 1
ATOM 3603 C CA . ASN A 1 442 ? -12.307 21.449 0.022 1.00 91.50 442 ASN A CA 1
ATOM 3604 C C . ASN A 1 442 ? -13.310 20.571 -0.743 1.00 91.50 442 ASN A C 1
ATOM 3606 O O . ASN A 1 442 ? -13.645 19.489 -0.265 1.00 91.50 442 ASN A O 1
ATOM 3610 N N . LYS A 1 443 ? -13.704 20.965 -1.965 1.00 93.50 443 LYS A N 1
ATOM 3611 C CA . LYS A 1 443 ? -14.587 20.152 -2.829 1.00 93.50 443 LYS A CA 1
ATOM 3612 C C . LYS A 1 443 ? -13.970 18.792 -3.175 1.00 93.50 443 LYS A C 1
ATOM 3614 O O . LYS A 1 443 ? -14.653 17.770 -3.138 1.00 93.50 443 LYS A O 1
ATOM 3619 N N . LEU A 1 444 ? -12.673 18.770 -3.488 1.00 94.06 444 LEU A N 1
ATOM 3620 C CA . LEU A 1 444 ? -11.927 17.539 -3.759 1.00 94.06 444 LEU A CA 1
ATOM 3621 C C . LEU A 1 444 ? -11.881 16.625 -2.524 1.00 94.06 444 LEU A C 1
ATOM 3623 O O . LEU A 1 444 ? -12.124 15.423 -2.634 1.00 94.06 444 LEU A O 1
ATOM 3627 N N . VAL A 1 445 ? -11.599 17.190 -1.347 1.00 93.06 445 VAL A N 1
ATOM 3628 C CA . VAL A 1 445 ? -11.554 16.463 -0.071 1.00 93.06 445 VAL A CA 1
ATOM 3629 C C . VAL A 1 445 ? -12.910 15.865 0.271 1.00 93.06 445 VAL A C 1
ATOM 3631 O O . VAL A 1 445 ? -12.962 14.677 0.583 1.00 93.06 445 VAL A O 1
ATOM 3634 N N . GLU A 1 446 ? -13.993 16.635 0.166 1.00 91.69 446 GLU A N 1
ATOM 3635 C CA . GLU A 1 446 ? -15.359 16.150 0.394 1.00 91.69 446 GLU A CA 1
ATOM 3636 C C . GLU A 1 446 ? -15.676 14.962 -0.518 1.00 91.69 446 GLU A C 1
ATOM 3638 O O . GLU A 1 446 ? -16.031 13.885 -0.035 1.00 91.69 446 GLU A O 1
ATOM 3643 N N . ARG A 1 447 ? -15.418 15.106 -1.823 1.00 92.12 447 ARG A N 1
ATOM 3644 C CA . ARG A 1 447 ? -15.675 14.045 -2.800 1.00 92.12 447 ARG A CA 1
ATOM 3645 C C . ARG A 1 447 ? -14.903 12.757 -2.509 1.00 92.12 447 ARG A C 1
ATOM 3647 O O . ARG A 1 447 ? -15.470 11.667 -2.576 1.00 92.12 447 ARG A O 1
ATOM 3654 N N . ILE A 1 448 ? -13.606 12.850 -2.213 1.00 93.31 448 ILE A N 1
ATOM 3655 C CA . ILE A 1 448 ? -12.785 11.660 -1.941 1.00 93.31 448 ILE A CA 1
ATOM 3656 C C . ILE A 1 448 ? -13.164 11.028 -0.604 1.00 93.31 448 ILE A C 1
ATOM 3658 O O . ILE A 1 448 ? -13.269 9.800 -0.513 1.00 93.31 448 ILE A O 1
ATOM 3662 N N . ALA A 1 449 ? -13.391 11.847 0.423 1.00 89.88 449 ALA A N 1
ATOM 3663 C CA . ALA A 1 449 ? -13.701 11.378 1.763 1.00 89.88 449 ALA A CA 1
ATOM 3664 C C . ALA A 1 449 ? -15.037 10.618 1.830 1.00 89.88 449 ALA A C 1
ATOM 3666 O O . ALA A 1 449 ? -15.206 9.777 2.714 1.00 89.88 449 ALA A O 1
ATOM 3667 N N . GLU A 1 450 ? -15.972 10.861 0.914 1.00 87.25 450 GLU A N 1
ATOM 3668 C CA . GLU A 1 450 ? -17.233 10.114 0.812 1.00 87.25 450 GLU A CA 1
ATOM 3669 C C . GLU A 1 450 ? -17.086 8.721 0.175 1.00 87.25 450 GLU A C 1
ATOM 3671 O O . GLU A 1 450 ? -17.973 7.880 0.324 1.00 87.25 450 GLU A O 1
ATOM 3676 N N . SER A 1 451 ? -15.963 8.425 -0.490 1.00 89.00 451 SER A N 1
ATOM 3677 C CA . SER A 1 451 ? -15.775 7.142 -1.174 1.00 89.00 451 SER A CA 1
ATOM 3678 C C . SER A 1 451 ? -15.522 5.969 -0.210 1.00 89.00 451 SER A C 1
ATOM 3680 O O . SER A 1 451 ? -14.766 6.063 0.762 1.00 89.00 451 SER A O 1
ATOM 3682 N N . ASN A 1 452 ? -16.105 4.805 -0.521 1.00 88.44 452 ASN A N 1
ATOM 3683 C CA . ASN A 1 452 ? -15.856 3.563 0.224 1.00 88.44 452 ASN A CA 1
ATOM 3684 C C . ASN A 1 452 ? -14.388 3.113 0.137 1.00 88.44 452 ASN A C 1
ATOM 3686 O O . ASN A 1 452 ? -13.854 2.555 1.098 1.00 88.44 452 ASN A O 1
ATOM 3690 N N . ASP A 1 453 ? -13.725 3.382 -0.989 1.00 87.75 453 ASP A N 1
ATOM 3691 C CA . ASP A 1 453 ? -12.312 3.056 -1.190 1.00 87.75 453 ASP A CA 1
ATOM 3692 C C . ASP A 1 453 ? -11.405 3.870 -0.267 1.00 87.75 453 ASP A C 1
ATOM 3694 O O . ASP A 1 453 ? -10.435 3.334 0.273 1.00 87.75 453 ASP A O 1
ATOM 3698 N N . PHE A 1 454 ? -11.754 5.133 -0.009 1.00 89.06 454 PHE A N 1
ATOM 3699 C CA . PHE A 1 454 ? -11.047 5.950 0.969 1.00 89.06 454 PHE A CA 1
ATOM 3700 C C . PHE A 1 454 ? -11.211 5.404 2.393 1.00 89.06 454 PHE A C 1
ATOM 3702 O O . PHE A 1 454 ? -10.229 5.292 3.126 1.00 89.06 454 PHE A O 1
ATOM 3709 N N . VAL A 1 455 ? -12.422 4.995 2.788 1.00 87.88 455 VAL A N 1
ATOM 3710 C CA . VAL A 1 455 ? -12.651 4.376 4.109 1.00 87.88 455 VAL A CA 1
ATOM 3711 C C . VAL A 1 455 ? -11.834 3.093 4.256 1.00 87.88 455 VAL A C 1
ATOM 3713 O O . VAL A 1 455 ? -11.174 2.895 5.278 1.00 87.88 455 VAL A O 1
ATOM 3716 N N . LYS A 1 456 ? -11.824 2.246 3.220 1.00 85.38 456 LYS A N 1
ATOM 3717 C CA . LYS A 1 456 ? -10.997 1.039 3.193 1.00 85.38 456 LYS A CA 1
ATOM 3718 C C . LYS A 1 456 ? -9.518 1.385 3.339 1.00 85.38 456 LYS A C 1
ATOM 3720 O O . LYS A 1 456 ? -8.862 0.764 4.164 1.00 85.38 456 LYS A O 1
ATOM 3725 N N . PHE A 1 457 ? -9.028 2.392 2.613 1.00 86.00 457 PHE A N 1
ATOM 3726 C CA . PHE A 1 457 ? -7.652 2.882 2.712 1.00 86.00 457 PHE A CA 1
ATOM 3727 C C . PHE A 1 457 ? -7.288 3.332 4.133 1.00 86.00 457 PHE A C 1
ATOM 3729 O O . PHE A 1 457 ? -6.264 2.894 4.648 1.00 86.00 457 PHE A O 1
ATOM 3736 N N . VAL A 1 458 ? -8.123 4.142 4.795 1.00 86.50 458 VAL A N 1
ATOM 3737 C CA . VAL A 1 458 ? -7.867 4.598 6.176 1.00 86.50 458 VAL A CA 1
ATOM 3738 C C . VAL A 1 458 ? -7.805 3.417 7.144 1.00 86.50 458 VAL A C 1
ATOM 3740 O O . VAL A 1 458 ? -6.910 3.353 7.987 1.00 86.50 458 VAL A O 1
ATOM 3743 N N . LEU A 1 459 ? -8.728 2.466 7.005 1.00 86.62 459 LEU A N 1
ATOM 3744 C CA . LEU A 1 459 ? -8.807 1.274 7.845 1.00 86.62 459 LEU A CA 1
ATOM 3745 C C . LEU A 1 459 ? -7.545 0.416 7.701 1.00 86.62 459 LEU A C 1
ATOM 3747 O O . LEU A 1 459 ? -6.897 0.057 8.684 1.00 86.62 459 LEU A O 1
ATOM 3751 N N . GLU A 1 460 ? -7.156 0.160 6.463 1.00 80.69 460 GLU A N 1
ATOM 3752 C CA . GLU A 1 460 ? -5.944 -0.543 6.082 1.00 80.69 460 GLU A CA 1
ATOM 3753 C C . GLU A 1 460 ? -4.665 0.160 6.605 1.00 80.69 460 GLU A C 1
ATOM 3755 O O . GLU A 1 460 ? -3.843 -0.474 7.276 1.00 80.69 460 GLU A O 1
ATOM 3760 N N . SER A 1 461 ? -4.525 1.474 6.391 1.00 81.69 461 SER A N 1
ATOM 3761 C CA . SER A 1 461 ? -3.380 2.270 6.861 1.00 81.69 461 SER A CA 1
ATOM 3762 C C . SER A 1 461 ? -3.279 2.333 8.384 1.00 81.69 461 SER A C 1
ATOM 3764 O O . SER A 1 461 ? -2.183 2.185 8.930 1.00 81.69 461 SER A O 1
ATOM 3766 N N . LEU A 1 462 ? -4.400 2.496 9.093 1.00 85.44 462 LEU A N 1
ATOM 3767 C CA . LEU A 1 462 ? -4.416 2.498 10.556 1.00 85.44 462 LEU A CA 1
ATOM 3768 C C . LEU A 1 462 ? -4.006 1.128 11.110 1.00 85.44 462 LEU A C 1
ATOM 3770 O O . LEU A 1 462 ? -3.184 1.054 12.023 1.00 85.44 462 LEU A O 1
ATOM 3774 N N . THR A 1 463 ? -4.539 0.045 10.536 1.00 84.81 463 THR A N 1
ATOM 3775 C CA . THR A 1 463 ? -4.224 -1.329 10.963 1.00 84.81 463 THR A CA 1
ATOM 3776 C C . THR A 1 463 ? -2.738 -1.620 10.824 1.00 84.81 463 THR A C 1
ATOM 3778 O O . THR A 1 463 ? -2.122 -2.194 11.722 1.00 84.81 463 THR A O 1
ATOM 3781 N N . HIS A 1 464 ? -2.157 -1.241 9.686 1.00 81.69 464 HIS A N 1
ATOM 3782 C CA . HIS A 1 464 ? -0.740 -1.431 9.419 1.00 81.69 464 HIS A CA 1
ATOM 3783 C C . HIS A 1 464 ? 0.124 -0.615 10.382 1.00 81.69 464 HIS A C 1
ATOM 3785 O O . HIS A 1 464 ? 1.004 -1.168 11.042 1.00 81.69 464 HIS A O 1
ATOM 3791 N N . THR A 1 465 ? -0.195 0.674 10.534 1.00 81.19 465 THR A N 1
ATOM 3792 C CA . THR A 1 465 ? 0.517 1.585 11.439 1.00 81.19 465 THR A CA 1
ATOM 3793 C C . THR A 1 465 ? 0.498 1.078 12.882 1.00 81.19 465 THR A C 1
ATOM 3795 O O . THR A 1 465 ? 1.533 1.067 13.554 1.00 81.19 465 THR A O 1
ATOM 3798 N N . LEU A 1 466 ? -0.660 0.616 13.362 1.00 86.06 466 LEU A N 1
ATOM 3799 C CA . LEU A 1 466 ? -0.810 0.089 14.715 1.00 86.06 466 LEU A CA 1
ATOM 3800 C C . LEU A 1 466 ? -0.035 -1.221 14.908 1.00 86.06 466 LEU A C 1
ATOM 3802 O O . LEU A 1 466 ? 0.689 -1.353 15.892 1.00 86.06 466 LEU A O 1
ATOM 3806 N N . ALA A 1 467 ? -0.143 -2.166 13.968 1.00 87.00 467 ALA A N 1
ATOM 3807 C CA . ALA A 1 467 ? 0.574 -3.441 14.034 1.00 87.00 467 ALA A CA 1
ATOM 3808 C C . ALA A 1 467 ? 2.091 -3.234 14.082 1.00 87.00 467 ALA A C 1
ATOM 3810 O O . ALA A 1 467 ? 2.784 -3.840 14.900 1.00 87.00 467 ALA A O 1
ATOM 3811 N N . HIS A 1 468 ? 2.595 -2.334 13.239 1.00 80.69 468 HIS A N 1
ATOM 3812 C CA . HIS A 1 468 ? 4.008 -1.995 13.207 1.00 80.69 468 HIS A CA 1
ATOM 3813 C C . HIS A 1 468 ? 4.456 -1.321 14.512 1.00 80.69 468 HIS A C 1
ATOM 3815 O O . HIS A 1 468 ? 5.466 -1.722 15.084 1.00 80.69 468 HIS A O 1
ATOM 3821 N N . SER A 1 469 ? 3.669 -0.376 15.042 1.00 82.88 469 SER A N 1
ATOM 3822 C CA . SER A 1 469 ? 3.950 0.282 16.331 1.00 82.88 469 SER A CA 1
ATOM 3823 C C . SER A 1 469 ? 4.014 -0.708 17.493 1.00 82.88 469 SER A C 1
ATOM 3825 O O . SER A 1 469 ? 4.906 -0.617 18.332 1.00 82.88 469 SER A O 1
ATOM 3827 N N . ILE A 1 470 ? 3.101 -1.684 17.520 1.00 87.88 470 ILE A N 1
ATOM 3828 C CA . ILE A 1 470 ? 3.108 -2.770 18.507 1.00 87.88 470 ILE A CA 1
ATOM 3829 C C . ILE A 1 470 ? 4.365 -3.620 18.358 1.00 87.88 470 ILE A C 1
ATOM 3831 O O . ILE A 1 470 ? 5.015 -3.901 19.355 1.00 87.88 470 ILE A O 1
ATOM 3835 N N . TYR A 1 471 ? 4.721 -4.011 17.134 1.00 86.69 471 TYR A N 1
ATOM 3836 C CA . TYR A 1 471 ? 5.914 -4.813 16.877 1.00 86.69 471 TYR A CA 1
ATOM 3837 C C . TYR A 1 471 ? 7.191 -4.126 17.369 1.00 86.69 471 TYR A C 1
ATOM 3839 O O . TYR A 1 471 ? 7.957 -4.743 18.098 1.00 86.69 471 TYR A O 1
ATOM 3847 N N . ILE A 1 472 ? 7.377 -2.841 17.046 1.00 79.31 472 ILE A N 1
ATOM 3848 C CA . ILE A 1 472 ? 8.524 -2.044 17.516 1.00 79.31 472 ILE A CA 1
ATOM 3849 C C . ILE A 1 472 ? 8.533 -1.971 19.043 1.00 79.31 472 ILE A C 1
ATOM 3851 O O . ILE A 1 472 ? 9.560 -2.210 19.670 1.00 79.31 472 ILE A O 1
ATOM 3855 N N . GLY A 1 473 ? 7.373 -1.674 19.634 1.00 82.88 473 GLY A N 1
ATOM 3856 C CA . GLY A 1 473 ? 7.204 -1.636 21.080 1.00 82.88 473 GLY A CA 1
ATOM 3857 C C . GLY A 1 473 ? 7.634 -2.942 21.741 1.00 82.88 473 GLY A C 1
ATOM 3858 O O . GLY A 1 473 ? 8.476 -2.934 22.633 1.00 82.88 473 GLY A O 1
ATOM 3859 N N . LEU A 1 474 ? 7.132 -4.074 21.238 1.00 86.31 474 LEU A N 1
ATOM 3860 C CA . LEU A 1 474 ? 7.507 -5.414 21.690 1.00 86.31 474 LEU A CA 1
ATOM 3861 C C . LEU A 1 474 ? 9.008 -5.682 21.516 1.00 86.31 474 LEU A C 1
ATOM 3863 O O . LEU A 1 474 ? 9.620 -6.197 22.443 1.00 86.31 474 LEU A O 1
ATOM 3867 N N . SER A 1 475 ? 9.617 -5.295 20.389 1.00 83.56 475 SER A N 1
ATOM 3868 C CA . SER A 1 475 ? 11.064 -5.432 20.153 1.00 83.56 475 SER A CA 1
ATOM 3869 C C . SER A 1 475 ? 11.926 -4.664 21.153 1.00 83.56 475 SER A C 1
ATOM 3871 O O . SER A 1 475 ? 13.027 -5.112 21.462 1.00 83.56 475 SER A O 1
ATOM 3873 N N . ASN A 1 476 ? 11.438 -3.544 21.688 1.00 81.19 476 ASN A N 1
ATOM 3874 C CA . ASN A 1 476 ? 12.174 -2.774 22.689 1.00 81.19 476 ASN A CA 1
ATOM 3875 C C . ASN A 1 476 ? 12.090 -3.384 24.095 1.00 81.19 476 ASN A C 1
ATOM 3877 O O . ASN A 1 476 ? 13.036 -3.264 24.871 1.00 81.19 476 ASN A O 1
ATOM 3881 N N . ILE A 1 477 ? 10.965 -4.023 24.437 1.00 83.88 477 ILE A N 1
ATOM 3882 C CA . ILE A 1 477 ? 10.736 -4.573 25.784 1.00 83.88 477 ILE A CA 1
ATOM 3883 C C . ILE A 1 477 ? 11.055 -6.069 25.905 1.00 83.88 477 ILE A C 1
ATOM 3885 O O . ILE A 1 477 ? 11.286 -6.554 27.013 1.00 83.88 477 ILE A O 1
ATOM 3889 N N . ILE A 1 478 ? 11.063 -6.809 24.794 1.00 84.38 478 ILE A N 1
ATOM 3890 C CA . ILE A 1 478 ? 11.324 -8.250 24.746 1.00 84.38 478 ILE A CA 1
ATOM 3891 C C . ILE A 1 478 ? 12.630 -8.487 23.980 1.00 84.38 478 ILE A C 1
ATOM 3893 O O . ILE A 1 478 ? 12.684 -8.252 22.768 1.00 84.38 478 ILE A O 1
ATOM 3897 N N . PRO A 1 479 ? 13.673 -9.017 24.643 1.00 80.38 479 PRO A N 1
ATOM 3898 C CA . PRO A 1 479 ? 14.917 -9.380 23.977 1.00 80.38 479 PRO A CA 1
ATOM 3899 C C . PRO A 1 479 ? 14.686 -10.331 22.793 1.00 80.38 479 PRO A C 1
ATOM 3901 O O . PRO A 1 479 ? 13.941 -11.304 22.913 1.00 80.38 479 PRO A O 1
ATOM 3904 N N . TYR A 1 480 ? 15.367 -10.075 21.671 1.00 74.75 480 TYR A N 1
ATOM 3905 C CA . TYR A 1 480 ? 15.368 -10.913 20.458 1.00 74.75 480 TYR A CA 1
ATOM 3906 C C . TYR A 1 480 ? 14.024 -11.019 19.717 1.00 74.75 480 TYR A C 1
ATOM 3908 O O . TYR A 1 480 ? 13.897 -11.804 18.773 1.00 74.75 480 TYR A O 1
ATOM 3916 N N . PHE A 1 481 ? 13.003 -10.245 20.100 1.00 80.06 481 PHE A N 1
ATOM 3917 C CA . PHE A 1 481 ? 11.728 -10.253 19.378 1.00 80.06 481 PHE A CA 1
ATOM 3918 C C . PHE A 1 481 ? 11.855 -9.674 17.960 1.00 80.06 481 PHE A C 1
ATOM 3920 O O . PHE A 1 481 ? 11.093 -10.041 17.076 1.00 80.06 481 PHE A O 1
ATOM 3927 N N . ASP A 1 482 ? 12.845 -8.824 17.698 1.00 72.88 482 ASP A N 1
ATOM 3928 C CA . ASP A 1 482 ? 13.194 -8.366 16.349 1.00 72.88 482 ASP A CA 1
ATOM 3929 C C . ASP A 1 482 ? 13.771 -9.475 15.444 1.00 72.88 482 ASP A C 1
ATOM 3931 O O . ASP A 1 482 ? 13.640 -9.402 14.221 1.00 72.88 482 ASP A O 1
ATOM 3935 N N . GLU A 1 483 ? 14.391 -10.504 16.030 1.00 73.19 483 GLU A N 1
ATOM 3936 C CA . GLU A 1 483 ? 14.951 -11.654 15.308 1.00 73.19 483 GLU A CA 1
ATOM 3937 C C . GLU A 1 483 ? 13.911 -12.758 15.054 1.00 73.19 483 GLU A C 1
ATOM 3939 O O . GLU A 1 483 ? 13.926 -13.392 13.995 1.00 73.19 483 GLU A O 1
ATOM 3944 N N . TYR A 1 484 ? 13.004 -12.988 16.010 1.00 77.94 484 TYR A N 1
ATOM 3945 C CA . TYR A 1 484 ? 12.079 -14.134 16.011 1.00 77.94 484 TYR A CA 1
ATOM 3946 C C . TYR A 1 484 ? 10.596 -13.755 16.048 1.00 77.94 484 TYR A C 1
ATOM 3948 O O . TYR A 1 484 ? 9.739 -14.639 16.058 1.00 77.94 484 TYR A O 1
ATOM 3956 N N . GLY A 1 485 ? 10.264 -12.471 16.082 1.00 80.88 485 GLY A N 1
ATOM 3957 C CA . GLY A 1 485 ? 8.902 -11.966 15.986 1.00 80.88 485 GLY A CA 1
ATOM 3958 C C . GLY A 1 485 ? 8.516 -11.640 14.547 1.00 80.88 485 GLY A C 1
ATOM 3959 O O . GLY A 1 485 ? 9.350 -11.477 13.657 1.00 80.88 485 GLY A O 1
ATOM 3960 N N . ALA A 1 486 ? 7.218 -11.515 14.308 1.00 82.31 486 ALA A N 1
ATOM 3961 C CA . ALA A 1 486 ? 6.696 -10.905 13.094 1.00 82.31 486 ALA A CA 1
ATOM 3962 C C . ALA A 1 486 ? 5.434 -10.108 13.420 1.00 82.31 486 ALA A C 1
ATOM 3964 O O . ALA A 1 486 ? 4.651 -10.511 14.278 1.00 82.31 486 ALA A O 1
ATOM 3965 N N . TYR A 1 487 ? 5.206 -8.987 12.739 1.00 84.75 487 TYR A N 1
ATOM 3966 C CA . TYR A 1 487 ? 3.955 -8.254 12.914 1.00 84.75 487 TYR A CA 1
ATOM 3967 C C . TYR A 1 487 ? 2.811 -8.911 12.126 1.00 84.75 487 TYR A C 1
ATOM 3969 O O . TYR A 1 487 ? 3.020 -9.646 11.151 1.00 84.75 487 TYR A O 1
ATOM 3977 N N . ILE A 1 488 ? 1.585 -8.626 12.557 1.00 87.25 488 ILE A N 1
ATOM 3978 C CA . ILE A 1 488 ? 0.347 -9.091 11.940 1.00 87.25 488 ILE A CA 1
ATOM 3979 C C . ILE A 1 488 ? -0.607 -7.916 11.754 1.00 87.25 488 ILE A C 1
ATOM 3981 O O . ILE A 1 488 ? -0.892 -7.176 12.690 1.00 87.25 488 ILE A O 1
ATOM 3985 N N . SER A 1 489 ? -1.063 -7.727 10.519 1.00 86.62 489 SER A N 1
ATOM 3986 C CA . SER A 1 489 ? -1.966 -6.651 10.114 1.00 86.62 489 SER A CA 1
ATOM 3987 C C . SER A 1 489 ? -3.021 -7.265 9.209 1.00 86.62 489 SER A C 1
ATOM 3989 O O . SER A 1 489 ? -2.743 -7.617 8.060 1.00 86.62 489 SER A O 1
ATOM 3991 N N . HIS A 1 490 ? -4.206 -7.489 9.767 1.00 85.50 490 HIS A N 1
ATOM 3992 C CA . HIS A 1 490 ? -5.242 -8.286 9.133 1.00 85.50 490 HIS A CA 1
ATOM 3993 C C . HIS A 1 490 ? -6.612 -7.631 9.296 1.00 85.50 490 HIS A C 1
ATOM 3995 O O . HIS A 1 490 ? -7.022 -7.280 10.399 1.00 85.50 490 HIS A O 1
ATOM 4001 N N . VAL A 1 491 ? -7.323 -7.485 8.180 1.00 84.50 491 VAL A N 1
ATOM 4002 C CA . VAL A 1 491 ? -8.702 -6.998 8.139 1.00 84.50 491 VAL A CA 1
ATOM 4003 C C . VAL A 1 491 ? -9.593 -8.178 7.765 1.00 84.50 491 VAL A C 1
ATOM 4005 O O . VAL A 1 491 ? -9.527 -8.669 6.639 1.00 84.50 491 VAL A O 1
ATOM 4008 N N . ASP A 1 492 ? -10.400 -8.636 8.718 1.00 86.44 492 ASP A N 1
ATOM 4009 C CA . ASP A 1 492 ? -11.439 -9.649 8.520 1.00 86.44 492 ASP A CA 1
ATOM 4010 C C . ASP A 1 492 ? -12.815 -8.959 8.352 1.00 86.44 492 ASP A C 1
ATOM 4012 O O . ASP A 1 492 ? -12.921 -7.729 8.362 1.00 86.44 492 ASP A O 1
ATOM 4016 N N . LYS A 1 493 ? -13.897 -9.726 8.167 1.00 83.50 493 LYS A N 1
ATOM 4017 C CA . LYS A 1 493 ? -15.246 -9.217 7.867 1.00 83.50 493 LYS A CA 1
ATOM 4018 C C . LYS A 1 493 ? -15.718 -8.180 8.888 1.00 83.50 493 LYS A C 1
ATOM 4020 O O . LYS A 1 493 ? -16.182 -7.109 8.500 1.00 83.50 493 LYS A O 1
ATOM 4025 N N . ASN A 1 494 ? -15.586 -8.506 10.174 1.00 89.12 494 ASN A N 1
ATOM 4026 C CA . ASN A 1 494 ? -16.118 -7.702 11.280 1.00 89.12 494 ASN A CA 1
ATOM 4027 C C . ASN A 1 494 ? -15.028 -7.014 12.112 1.00 89.12 494 ASN A C 1
ATOM 4029 O O . ASN A 1 494 ? -15.310 -6.047 12.828 1.00 89.12 494 ASN A O 1
ATOM 4033 N N . TYR A 1 495 ? -13.798 -7.519 12.039 1.00 92.94 495 TYR A N 1
ATOM 4034 C CA . TYR A 1 495 ? -12.721 -7.142 12.940 1.00 92.94 495 TYR A CA 1
ATOM 4035 C C . TYR A 1 495 ? -11.447 -6.792 12.191 1.00 92.94 495 TYR A C 1
ATOM 4037 O O . TYR A 1 495 ? -11.116 -7.348 11.148 1.00 92.94 495 TYR A O 1
ATOM 4045 N N . VAL A 1 496 ? -10.714 -5.880 12.801 1.00 92.31 496 VAL A N 1
ATOM 4046 C CA . VAL A 1 496 ? -9.357 -5.509 12.459 1.00 92.31 496 VAL A CA 1
ATOM 4047 C C . VAL A 1 496 ? -8.442 -6.050 13.547 1.00 92.31 496 VAL A C 1
ATOM 4049 O O . VAL A 1 496 ? -8.678 -5.819 14.734 1.00 92.31 496 VAL A O 1
ATOM 4052 N N . ILE A 1 497 ? -7.411 -6.776 13.128 1.00 93.88 497 ILE A N 1
ATOM 4053 C CA . ILE A 1 497 ? -6.418 -7.408 13.988 1.00 93.88 497 ILE A CA 1
ATOM 4054 C C . ILE A 1 497 ? -5.054 -6.792 13.685 1.00 93.88 497 ILE A C 1
ATOM 4056 O O . ILE A 1 497 ? -4.563 -6.860 12.555 1.00 93.88 497 ILE A O 1
ATOM 4060 N N . ALA A 1 498 ? -4.437 -6.208 14.707 1.00 92.75 498 ALA A N 1
ATOM 4061 C CA . ALA A 1 498 ? -3.116 -5.596 14.628 1.00 92.75 498 ALA A CA 1
ATOM 4062 C C . ALA A 1 498 ? -2.243 -6.086 15.786 1.00 92.75 498 ALA A C 1
ATOM 4064 O O . ALA A 1 498 ? -2.698 -6.078 16.924 1.00 92.75 498 ALA A O 1
ATOM 4065 N N . GLY A 1 499 ? -0.999 -6.497 15.545 1.00 92.56 499 GLY A N 1
ATOM 4066 C CA . GLY A 1 499 ? -0.129 -6.923 16.644 1.00 92.56 499 GLY A CA 1
ATOM 4067 C C . GLY A 1 499 ? 1.163 -7.607 16.223 1.00 92.56 499 GLY A C 1
ATOM 4068 O O . GLY A 1 499 ? 1.664 -7.375 15.123 1.00 92.56 499 GLY A O 1
ATOM 4069 N N . GLY A 1 500 ? 1.674 -8.475 17.097 1.00 91.44 500 GLY A N 1
ATOM 4070 C CA . GLY A 1 500 ? 2.865 -9.295 16.879 1.00 91.44 500 GLY A CA 1
ATOM 4071 C C . GLY A 1 500 ? 2.618 -10.775 17.175 1.00 91.44 500 GLY A C 1
ATOM 4072 O O . GLY A 1 500 ? 1.828 -11.123 18.051 1.00 91.44 500 GLY A O 1
ATOM 4073 N N . ILE A 1 501 ? 3.306 -11.647 16.446 1.00 91.00 501 ILE A N 1
ATOM 4074 C CA . ILE A 1 501 ? 3.328 -13.097 16.651 1.00 91.00 501 ILE A CA 1
ATOM 4075 C C . ILE A 1 501 ? 4.760 -13.573 16.870 1.00 91.00 501 ILE A C 1
ATOM 4077 O O . ILE A 1 501 ? 5.708 -12.973 16.359 1.00 91.00 501 ILE A O 1
ATOM 4081 N N . GLU A 1 502 ? 4.917 -14.689 17.573 1.00 87.62 502 GLU A N 1
ATOM 4082 C CA . GLU A 1 502 ? 6.175 -15.429 17.552 1.00 87.62 502 GLU A CA 1
ATOM 4083 C C . GLU A 1 502 ? 6.291 -16.166 16.214 1.00 87.62 502 GLU A C 1
ATOM 4085 O O . GLU A 1 502 ? 5.406 -16.919 15.810 1.00 87.62 502 GLU A O 1
ATOM 4090 N N . ASN A 1 503 ? 7.389 -15.982 15.495 1.00 79.69 503 ASN A N 1
ATOM 4091 C CA . ASN A 1 503 ? 7.657 -16.699 14.255 1.00 79.69 503 ASN A CA 1
ATOM 4092 C C . ASN A 1 503 ? 8.403 -18.013 14.543 1.00 79.69 503 ASN A C 1
ATOM 4094 O O . ASN A 1 503 ? 9.392 -18.320 13.889 1.00 79.69 503 ASN A O 1
ATOM 4098 N N . THR A 1 504 ? 7.949 -18.783 15.538 1.00 73.44 504 THR A N 1
ATOM 4099 C CA . THR A 1 504 ? 8.537 -20.074 15.939 1.00 73.44 504 THR A CA 1
ATOM 4100 C C . THR A 1 504 ? 7.464 -21.143 16.083 1.00 73.44 504 THR A C 1
ATOM 4102 O O . THR A 1 504 ? 6.321 -20.849 16.439 1.00 73.44 504 THR A O 1
ATOM 4105 N N . ARG A 1 505 ? 7.805 -22.397 15.761 1.00 68.88 505 ARG A N 1
ATOM 4106 C CA . ARG A 1 505 ? 6.839 -23.505 15.706 1.00 68.88 505 ARG A CA 1
ATOM 4107 C C . ARG A 1 505 ? 6.142 -23.686 17.053 1.00 68.88 505 ARG A C 1
ATOM 4109 O O . ARG A 1 505 ? 6.780 -24.074 18.018 1.00 68.88 505 ARG A O 1
ATOM 4116 N N . GLY A 1 506 ? 4.829 -23.458 17.106 1.00 71.62 506 GLY A N 1
ATOM 4117 C CA . GLY A 1 506 ? 4.049 -23.604 18.337 1.00 71.62 506 GLY A CA 1
ATOM 4118 C C . GLY A 1 506 ? 4.331 -22.538 19.400 1.00 71.62 506 GLY A C 1
ATOM 4119 O O . GLY A 1 506 ? 3.909 -22.734 20.532 1.00 71.62 506 GLY A O 1
ATOM 4120 N N . GLY A 1 507 ? 5.046 -21.451 19.073 1.00 74.19 507 GLY A N 1
ATOM 4121 C CA . GLY A 1 507 ? 5.459 -20.447 20.061 1.00 74.19 507 GLY A CA 1
ATOM 4122 C C . GLY A 1 507 ? 6.418 -21.011 21.116 1.00 74.19 507 GLY A C 1
ATOM 4123 O O . GLY A 1 507 ? 6.285 -20.725 22.307 1.00 74.19 507 GLY A O 1
ATOM 4124 N N . THR A 1 508 ? 7.344 -21.882 20.701 1.00 77.69 508 THR A N 1
ATOM 4125 C CA . THR A 1 508 ? 8.252 -22.629 21.591 1.00 77.69 508 THR A CA 1
ATOM 4126 C C . THR A 1 508 ? 9.141 -21.735 22.443 1.00 77.69 508 THR A C 1
ATOM 4128 O O . THR A 1 508 ? 9.462 -22.108 23.570 1.00 77.69 508 THR A O 1
ATOM 4131 N N . LEU A 1 509 ? 9.523 -20.561 21.931 1.00 76.75 509 LEU A N 1
ATOM 4132 C CA . LEU A 1 509 ? 10.375 -19.623 22.660 1.00 76.75 509 LEU A CA 1
ATOM 4133 C C . LEU A 1 509 ? 9.628 -18.856 23.758 1.00 76.75 509 LEU A C 1
ATOM 4135 O O . LEU A 1 509 ? 10.273 -18.332 24.664 1.00 76.75 509 LEU A O 1
ATOM 4139 N N . LYS A 1 510 ? 8.291 -18.783 23.693 1.00 83.19 510 LYS A N 1
ATOM 4140 C CA . LYS A 1 510 ? 7.449 -18.032 24.639 1.00 83.19 510 LYS A CA 1
ATOM 4141 C C . LYS A 1 510 ? 7.891 -16.572 24.807 1.00 83.19 510 LYS A C 1
ATOM 4143 O O . LYS A 1 510 ? 7.720 -15.994 25.880 1.00 83.19 510 LYS A O 1
ATOM 4148 N N . LEU A 1 511 ? 8.446 -15.971 23.749 1.00 83.00 511 LEU A N 1
ATOM 4149 C CA . LEU A 1 511 ? 8.955 -14.593 23.748 1.00 83.00 511 LEU A CA 1
ATOM 4150 C C . LEU A 1 511 ? 7.888 -13.571 24.125 1.00 83.00 511 LEU A C 1
ATOM 4152 O O . LEU A 1 511 ? 8.212 -12.536 24.692 1.00 83.00 511 LEU A O 1
ATOM 4156 N N . LEU A 1 512 ? 6.618 -13.839 23.823 1.00 89.25 512 LEU A N 1
ATOM 4157 C CA . LEU A 1 512 ? 5.528 -12.922 24.136 1.00 89.25 512 LEU A CA 1
ATOM 4158 C C . LEU A 1 512 ? 5.017 -13.065 25.573 1.00 89.25 512 LEU A C 1
ATOM 4160 O O . LEU A 1 512 ? 4.304 -12.179 26.041 1.00 89.25 512 LEU A O 1
ATOM 4164 N N . ARG A 1 513 ? 5.389 -14.114 26.315 1.00 86.50 513 ARG A N 1
ATOM 4165 C CA . ARG A 1 513 ? 4.935 -14.316 27.701 1.00 86.50 513 ARG A CA 1
ATOM 4166 C C . ARG A 1 513 ? 5.337 -13.181 28.662 1.00 86.50 513 ARG A C 1
ATOM 4168 O O . ARG A 1 513 ? 4.468 -12.757 29.421 1.00 86.50 513 ARG A O 1
ATOM 4175 N N . PRO A 1 514 ? 6.556 -12.606 28.599 1.00 86.44 514 PRO A N 1
ATOM 4176 C CA . PRO A 1 514 ? 6.904 -11.401 29.352 1.00 86.44 514 PRO A CA 1
ATOM 4177 C C . PRO A 1 514 ? 5.920 -10.238 29.163 1.00 86.44 514 PRO A C 1
ATOM 4179 O O . PRO A 1 514 ? 5.650 -9.512 30.117 1.00 86.44 514 PRO A O 1
ATOM 4182 N N . SER A 1 515 ? 5.313 -10.074 27.976 1.00 84.62 515 SER A N 1
ATOM 4183 C CA . SER A 1 515 ? 4.297 -9.026 27.771 1.00 84.62 515 SER A CA 1
ATOM 4184 C C . SER A 1 515 ? 3.079 -9.226 28.680 1.00 84.62 515 SER A C 1
ATOM 4186 O O . SER A 1 515 ? 2.558 -8.262 29.235 1.00 84.62 515 SER A O 1
ATOM 4188 N N . ALA A 1 516 ? 2.669 -10.473 28.917 1.00 85.88 516 ALA A N 1
ATOM 4189 C CA . ALA A 1 516 ? 1.555 -10.789 29.800 1.00 85.88 516 ALA A CA 1
ATOM 4190 C C . ALA A 1 516 ? 1.872 -10.519 31.283 1.00 85.88 516 ALA A C 1
ATOM 4192 O O . ALA A 1 516 ? 0.980 -10.155 32.053 1.00 85.88 516 ALA A O 1
ATOM 4193 N N . GLU A 1 517 ? 3.138 -10.664 31.678 1.00 85.62 517 GLU A N 1
ATOM 4194 C CA . GLU A 1 517 ? 3.621 -10.349 33.027 1.00 85.62 517 GLU A CA 1
ATOM 4195 C C . GLU A 1 517 ? 3.689 -8.832 33.247 1.00 85.62 517 GLU A C 1
ATOM 4197 O O . GLU A 1 517 ? 3.139 -8.327 34.231 1.00 85.62 517 GLU A O 1
ATOM 4202 N N . ILE A 1 518 ? 4.254 -8.094 32.283 1.00 86.19 518 ILE A N 1
ATOM 4203 C CA . ILE A 1 518 ? 4.320 -6.620 32.278 1.00 86.19 518 ILE A CA 1
ATOM 4204 C C . ILE A 1 518 ? 2.917 -6.001 32.364 1.00 86.19 518 ILE A C 1
ATOM 4206 O O . ILE A 1 518 ? 2.708 -4.979 33.023 1.00 86.19 518 ILE A O 1
ATOM 4210 N N . LEU A 1 519 ? 1.939 -6.623 31.705 1.00 91.00 519 LEU A N 1
ATOM 4211 C CA . LEU A 1 519 ? 0.561 -6.142 31.632 1.00 91.00 519 LEU A CA 1
ATOM 4212 C C . LEU A 1 519 ? -0.366 -6.754 32.688 1.00 91.00 519 LEU A C 1
ATOM 4214 O O . LEU A 1 519 ? -1.566 -6.487 32.670 1.00 91.00 519 LEU A O 1
ATOM 4218 N N . SER A 1 520 ? 0.158 -7.543 33.629 1.00 87.44 520 SER A N 1
ATOM 4219 C CA . SER A 1 520 ? -0.643 -8.253 34.638 1.00 87.44 520 SER A CA 1
ATOM 4220 C C . SER A 1 520 ? -1.599 -7.342 35.421 1.00 87.44 520 SER A C 1
ATOM 4222 O O . SER A 1 520 ? -2.735 -7.738 35.680 1.00 87.44 520 SER A O 1
ATOM 4224 N N . SER A 1 521 ? -1.197 -6.099 35.716 1.00 88.06 521 SER A N 1
ATOM 4225 C CA . SER A 1 521 ? -2.034 -5.107 36.412 1.00 88.06 521 SER A CA 1
ATOM 4226 C C . SER A 1 521 ? -3.246 -4.624 35.602 1.00 88.06 521 SER A C 1
ATOM 4228 O O . SER A 1 521 ? -4.179 -4.067 36.169 1.00 88.06 521 SER A O 1
ATOM 4230 N N . GLU A 1 522 ? -3.232 -4.801 34.280 1.00 89.31 522 GLU A N 1
ATOM 4231 C CA . GLU A 1 522 ? -4.284 -4.361 33.351 1.00 89.31 522 GLU A CA 1
ATOM 4232 C C . GLU A 1 522 ? -5.198 -5.517 32.908 1.00 89.31 522 GLU A C 1
ATOM 4234 O O . GLU A 1 522 ? -6.024 -5.356 32.003 1.00 89.31 522 GLU A O 1
ATOM 4239 N N . ARG A 1 523 ? -5.029 -6.706 33.500 1.00 93.12 523 ARG A N 1
ATOM 4240 C CA . ARG A 1 523 ? -5.760 -7.922 33.131 1.00 93.12 523 ARG A CA 1
ATOM 4241 C C . ARG A 1 523 ? -7.260 -7.742 33.374 1.00 93.12 523 ARG A C 1
ATOM 4243 O O . ARG A 1 523 ? -7.697 -7.381 34.464 1.00 93.12 523 ARG A O 1
ATOM 4250 N N . TYR A 1 524 ? -8.047 -8.002 32.336 1.00 90.00 524 TYR A N 1
ATOM 4251 C CA . TYR A 1 524 ? -9.509 -7.961 32.357 1.00 90.00 524 TYR A CA 1
ATOM 4252 C C . TYR A 1 524 ? -10.119 -9.363 32.443 1.00 90.00 524 TYR A C 1
ATOM 4254 O O . TYR A 1 524 ? -11.102 -9.565 33.152 1.00 90.00 524 TYR A O 1
ATOM 4262 N N . PHE A 1 525 ? -9.544 -10.325 31.724 1.00 93.31 525 PHE A N 1
ATOM 4263 C CA . PHE A 1 525 ? -10.023 -11.702 31.675 1.00 93.31 525 PHE A CA 1
ATOM 4264 C C . PHE A 1 525 ? -8.855 -12.658 31.417 1.00 93.31 525 PHE A C 1
ATOM 4266 O O . PHE A 1 525 ? -7.877 -12.288 30.767 1.00 93.31 525 PHE A O 1
ATOM 4273 N N . GLU A 1 526 ? -8.966 -13.887 31.910 1.00 93.12 526 GLU A N 1
ATOM 4274 C CA . GLU A 1 526 ? -7.989 -14.951 31.702 1.00 93.12 526 GLU A CA 1
ATOM 4275 C C . GLU A 1 526 ? -8.704 -16.295 31.580 1.00 93.12 526 GLU A C 1
ATOM 4277 O O . GLU A 1 526 ? -9.592 -16.614 32.369 1.00 93.12 526 GLU A O 1
ATOM 4282 N N . ASP A 1 527 ? -8.297 -17.069 30.581 1.00 91.88 527 ASP A N 1
ATOM 4283 C CA . ASP A 1 527 ? -8.659 -18.469 30.402 1.00 91.88 527 ASP A CA 1
ATOM 4284 C C . ASP A 1 527 ? -7.345 -19.253 30.369 1.00 91.88 527 ASP A C 1
ATOM 4286 O O . ASP A 1 527 ? -6.632 -19.288 29.360 1.00 91.88 527 ASP A O 1
ATOM 4290 N N . THR A 1 528 ? -6.987 -19.809 31.526 1.00 88.12 528 THR A N 1
ATOM 4291 C CA . THR A 1 528 ? -5.724 -20.523 31.734 1.00 88.12 528 THR A CA 1
ATOM 4292 C C . THR A 1 528 ? -5.650 -21.813 30.926 1.00 88.12 528 THR A C 1
ATOM 4294 O O . THR A 1 528 ? -4.560 -22.183 30.497 1.00 88.12 528 THR A O 1
ATOM 4297 N N . GLU A 1 529 ? -6.785 -22.470 30.664 1.00 88.31 529 GLU A N 1
ATOM 4298 C CA . GLU A 1 529 ? -6.842 -23.689 29.848 1.00 88.31 529 GLU A CA 1
ATOM 4299 C C . GLU A 1 529 ? -6.499 -23.397 28.386 1.00 88.31 529 GLU A C 1
ATOM 4301 O O . GLU A 1 529 ? -5.830 -24.197 27.732 1.00 88.31 529 GLU A O 1
ATOM 4306 N N . LYS A 1 530 ? -6.921 -22.233 27.878 1.00 85.31 530 LYS A N 1
ATOM 4307 C CA . LYS A 1 530 ? -6.622 -21.791 26.508 1.00 85.31 530 LYS A CA 1
ATOM 4308 C C . LYS A 1 530 ? -5.336 -20.974 26.373 1.00 85.31 530 LYS A C 1
ATOM 4310 O O . LYS A 1 530 ? -5.021 -20.556 25.262 1.00 85.31 530 LYS A O 1
ATOM 4315 N N . GLY A 1 531 ? -4.619 -20.703 27.465 1.00 89.50 531 GLY A N 1
ATOM 4316 C CA . GLY A 1 531 ? -3.452 -19.813 27.443 1.00 89.50 531 GLY A CA 1
ATOM 4317 C C . GLY A 1 531 ? -3.799 -18.404 26.942 1.00 89.50 531 GLY A C 1
ATOM 4318 O O . GLY A 1 531 ? -3.027 -17.792 26.205 1.00 89.50 531 GLY A O 1
ATOM 4319 N N . LEU A 1 532 ? -4.993 -17.912 27.286 1.00 94.19 532 LEU A N 1
ATOM 4320 C CA . LEU A 1 532 ? -5.545 -16.650 26.801 1.00 94.19 532 LEU A CA 1
ATOM 4321 C C . LEU A 1 532 ? -5.611 -15.630 27.940 1.00 94.19 532 LEU A C 1
ATOM 4323 O O . LEU A 1 532 ? -6.209 -15.884 28.984 1.00 94.19 532 LEU A O 1
ATOM 4327 N N . MET A 1 533 ? -5.075 -14.436 27.704 1.00 96.12 533 MET A N 1
ATOM 4328 C CA . MET A 1 533 ? -5.198 -13.289 28.601 1.00 96.12 533 MET A CA 1
ATOM 4329 C C . MET A 1 533 ? -5.684 -12.073 27.822 1.00 96.12 533 MET A C 1
ATOM 4331 O O . MET A 1 533 ? -5.125 -11.710 26.789 1.00 96.12 533 MET A O 1
ATOM 4335 N N . VAL A 1 534 ? -6.721 -11.422 28.334 1.00 95.88 534 VAL A N 1
ATOM 4336 C CA . VAL A 1 534 ? -7.300 -10.211 27.753 1.00 95.88 534 VAL A CA 1
ATOM 4337 C C . VAL A 1 534 ? -7.018 -9.055 28.696 1.00 95.88 534 VAL A C 1
ATOM 4339 O O . VAL A 1 534 ? -7.299 -9.132 29.893 1.00 95.88 534 VAL A O 1
ATOM 4342 N N . PHE A 1 535 ? -6.493 -7.969 28.149 1.00 95.94 535 PHE A N 1
ATOM 4343 C CA . PHE A 1 535 ? -6.113 -6.772 28.880 1.00 95.94 535 PHE A CA 1
ATOM 4344 C C . PHE A 1 535 ? -6.939 -5.567 28.439 1.00 95.94 535 PHE A C 1
ATOM 4346 O O . PHE A 1 535 ? -7.419 -5.479 27.302 1.00 95.94 535 PHE A O 1
ATOM 4353 N N . LYS A 1 536 ? -7.070 -4.610 29.358 1.00 93.50 536 LYS A N 1
ATOM 4354 C CA . LYS A 1 536 ? -7.730 -3.328 29.109 1.00 93.50 536 LYS A CA 1
ATOM 4355 C C . LYS A 1 536 ? -6.994 -2.507 28.036 1.00 93.50 536 LYS A C 1
ATOM 4357 O O . LYS A 1 536 ? -5.775 -2.652 27.900 1.00 93.50 536 LYS A O 1
ATOM 4362 N N . PRO A 1 537 ? -7.691 -1.595 27.329 1.00 93.19 537 PRO A N 1
ATOM 4363 C CA . PRO A 1 537 ? -7.089 -0.755 26.289 1.00 93.19 537 PRO A CA 1
ATOM 4364 C C . PRO A 1 537 ? -5.873 0.066 26.756 1.00 93.19 537 PRO A C 1
ATOM 4366 O O . PRO A 1 537 ? -4.941 0.260 25.981 1.00 93.19 537 PRO A O 1
ATOM 4369 N N . SER A 1 538 ? -5.833 0.487 28.027 1.00 90.44 538 SER A N 1
ATOM 4370 C CA . SER A 1 538 ? -4.705 1.195 28.667 1.00 90.44 538 SER A CA 1
ATOM 4371 C C . SER A 1 538 ? -3.359 0.480 28.507 1.00 90.44 538 SER A C 1
ATOM 4373 O O . SER A 1 538 ? -2.313 1.125 28.424 1.00 90.44 538 SER A O 1
ATOM 4375 N N . SER A 1 539 ? -3.380 -0.850 28.398 1.00 90.69 539 SER A N 1
ATOM 4376 C CA . SER A 1 539 ? -2.198 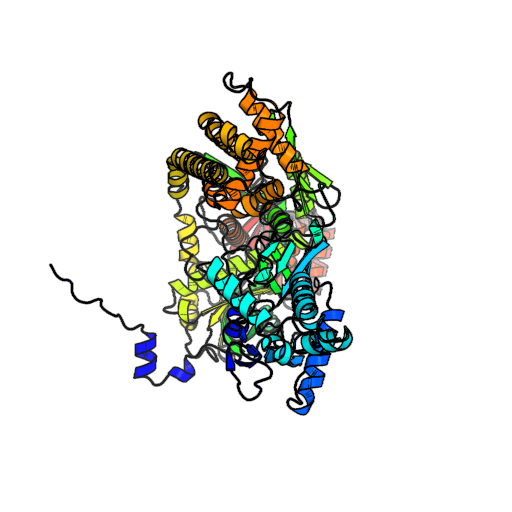-1.699 28.217 1.00 90.69 539 SER A CA 1
ATOM 4377 C C . SER A 1 539 ? -1.368 -1.326 26.997 1.00 90.69 539 SER A C 1
ATOM 4379 O O . SER A 1 539 ? -0.149 -1.481 27.018 1.00 90.69 539 SER A O 1
ATOM 4381 N N . ILE A 1 540 ? -2.007 -0.821 25.935 1.00 90.38 540 ILE A N 1
ATOM 4382 C CA . ILE A 1 540 ? -1.300 -0.489 24.698 1.00 90.38 540 ILE A CA 1
ATOM 4383 C C . ILE A 1 540 ? -0.235 0.584 24.934 1.00 90.38 540 ILE A C 1
ATOM 4385 O O . ILE A 1 540 ? 0.836 0.496 24.346 1.00 90.38 540 ILE A O 1
ATOM 4389 N N . ILE A 1 541 ? -0.475 1.531 25.854 1.00 87.94 541 ILE A N 1
ATOM 4390 C CA . ILE A 1 541 ? 0.467 2.610 26.190 1.00 87.94 541 ILE A CA 1
ATOM 4391 C C . ILE A 1 541 ? 1.796 2.029 26.666 1.00 87.94 541 ILE A C 1
ATOM 4393 O O . ILE A 1 541 ? 2.844 2.527 26.280 1.00 87.94 541 ILE A O 1
ATOM 4397 N N . LYS A 1 542 ? 1.757 0.966 27.481 1.00 88.62 542 LYS A N 1
ATOM 4398 C CA . LYS A 1 542 ? 2.960 0.306 28.008 1.00 88.62 542 LYS A CA 1
ATOM 4399 C C . LYS A 1 542 ? 3.764 -0.372 26.898 1.00 88.62 542 LYS A C 1
ATOM 4401 O O . LYS A 1 542 ? 4.985 -0.371 26.966 1.00 88.62 542 LYS A O 1
ATOM 4406 N N . ILE A 1 543 ? 3.086 -0.910 25.883 1.00 88.75 543 ILE A N 1
ATOM 4407 C CA . ILE A 1 543 ? 3.728 -1.576 24.743 1.00 88.75 543 ILE A CA 1
ATOM 4408 C C . ILE A 1 543 ? 4.314 -0.555 23.769 1.00 88.75 543 ILE A C 1
ATOM 4410 O O . ILE A 1 543 ? 5.472 -0.670 23.394 1.00 88.75 543 ILE A O 1
ATOM 4414 N N . VAL A 1 544 ? 3.552 0.467 23.374 1.00 85.25 544 VAL A N 1
ATOM 4415 C CA . VAL A 1 544 ? 3.992 1.447 22.363 1.00 85.25 544 VAL A CA 1
ATOM 4416 C C . VAL A 1 544 ? 4.660 2.689 22.966 1.00 85.25 544 VAL A C 1
ATOM 4418 O O . VAL A 1 544 ? 4.806 3.699 22.278 1.00 85.25 544 VAL A O 1
ATOM 4421 N N . LYS A 1 545 ? 5.058 2.637 24.244 1.00 82.38 545 LYS A N 1
ATOM 4422 C CA . LYS A 1 545 ? 5.576 3.783 25.007 1.00 82.38 545 LYS A CA 1
ATOM 4423 C C . LYS A 1 545 ? 6.730 4.474 24.291 1.00 82.38 545 LYS A C 1
ATOM 4425 O O . LYS A 1 545 ? 6.658 5.673 24.047 1.00 82.38 545 LYS A O 1
ATOM 4430 N N . ASP A 1 546 ? 7.755 3.719 23.913 1.00 70.38 546 ASP A N 1
ATOM 4431 C CA . ASP A 1 546 ? 8.953 4.279 23.282 1.00 70.38 546 ASP A CA 1
ATOM 4432 C C . ASP A 1 546 ? 8.641 4.887 21.916 1.00 70.38 546 ASP A C 1
ATOM 4434 O O . ASP A 1 546 ? 9.173 5.937 21.567 1.00 70.38 546 ASP A O 1
ATOM 4438 N N . VAL A 1 547 ? 7.723 4.271 21.162 1.00 71.06 547 VAL A N 1
ATOM 4439 C CA . VAL A 1 547 ? 7.246 4.813 19.884 1.00 71.06 547 VAL A CA 1
ATOM 4440 C C . VAL A 1 547 ? 6.576 6.167 20.120 1.00 71.06 547 VAL A C 1
ATOM 4442 O O . VAL A 1 547 ? 6.911 7.136 19.447 1.00 71.06 547 VAL A O 1
ATOM 4445 N N . ILE A 1 548 ? 5.686 6.265 21.112 1.00 72.94 548 ILE A N 1
ATOM 4446 C CA . ILE A 1 548 ? 5.035 7.523 21.502 1.00 72.94 548 ILE A CA 1
ATOM 4447 C C . ILE A 1 548 ? 6.065 8.563 21.973 1.00 72.94 548 ILE A C 1
ATOM 4449 O O . ILE A 1 548 ? 5.983 9.723 21.577 1.00 72.94 548 ILE A O 1
ATOM 4453 N N . GLU A 1 549 ? 7.044 8.174 22.790 1.00 70.50 549 GLU A N 1
ATOM 4454 C CA . GLU A 1 549 ? 8.074 9.089 23.289 1.00 70.50 549 GLU A CA 1
ATOM 4455 C C . GLU A 1 549 ? 8.978 9.615 22.172 1.00 70.50 549 GLU A C 1
ATOM 4457 O O . GLU A 1 549 ? 9.299 10.801 22.168 1.00 70.50 549 GLU A O 1
ATOM 4462 N N . ILE A 1 550 ? 9.364 8.775 21.208 1.00 65.31 550 ILE A N 1
ATOM 4463 C CA . ILE A 1 550 ? 10.127 9.201 20.025 1.00 65.31 550 ILE A CA 1
ATOM 4464 C C . ILE A 1 550 ? 9.323 10.229 19.225 1.00 65.31 550 ILE A C 1
ATOM 4466 O O . ILE A 1 550 ? 9.875 11.240 18.797 1.00 65.31 550 ILE A O 1
ATOM 4470 N N . VAL A 1 551 ? 8.016 10.012 19.054 1.00 62.31 551 VAL A N 1
ATOM 4471 C CA . VAL A 1 551 ? 7.123 10.986 18.403 1.00 62.31 551 VAL A CA 1
ATOM 4472 C C . VAL A 1 551 ? 7.086 12.302 19.189 1.00 62.31 551 VAL A C 1
ATOM 4474 O O . VAL A 1 551 ? 7.219 13.376 18.602 1.00 62.31 551 VAL A O 1
ATOM 4477 N N . GLY A 1 552 ? 6.963 12.214 20.516 1.00 58.62 552 GLY A N 1
ATOM 4478 C CA . GLY A 1 552 ? 6.881 13.363 21.417 1.00 58.62 552 GLY A CA 1
ATOM 4479 C C . GLY A 1 552 ? 8.174 14.177 21.550 1.00 58.62 552 GLY A C 1
ATOM 4480 O O . GLY A 1 552 ? 8.092 15.377 21.786 1.00 58.62 552 GLY A O 1
ATOM 4481 N N . LYS A 1 553 ? 9.350 13.553 21.384 1.00 57.34 553 LYS A N 1
ATOM 4482 C CA . LYS A 1 553 ? 10.679 14.171 21.591 1.00 57.34 553 LYS A CA 1
ATOM 4483 C C . LYS A 1 553 ? 11.291 14.820 20.344 1.00 57.34 553 LYS A C 1
ATOM 4485 O O . LYS A 1 553 ? 12.334 15.461 20.458 1.00 57.34 553 LYS A O 1
ATOM 4490 N N . ILE A 1 554 ? 10.697 14.668 19.157 1.00 57.00 554 ILE A N 1
ATOM 4491 C CA . ILE A 1 554 ? 11.193 15.331 17.936 1.00 57.00 554 ILE A CA 1
ATOM 4492 C C . ILE A 1 554 ? 10.764 16.805 17.964 1.00 57.00 554 ILE A C 1
ATOM 4494 O O . ILE A 1 554 ? 9.765 17.211 17.367 1.00 57.00 554 ILE A O 1
ATOM 4498 N N . GLU A 1 555 ? 11.527 17.604 18.704 1.00 48.16 555 GLU A N 1
ATOM 4499 C CA . GLU A 1 555 ? 11.452 19.063 18.723 1.00 48.16 555 GLU A CA 1
ATOM 4500 C C . GLU A 1 555 ? 12.201 19.646 17.504 1.00 48.16 555 GLU A C 1
ATOM 4502 O O . GLU A 1 555 ? 13.374 19.993 17.591 1.00 48.16 555 GLU A O 1
ATOM 4507 N N . SER A 1 556 ? 11.523 19.811 16.361 1.00 48.78 556 SER A N 1
ATOM 4508 C CA . SER A 1 556 ? 11.959 20.678 15.235 1.00 48.78 556 SER A CA 1
ATOM 4509 C C . SER A 1 556 ? 13.314 20.322 14.537 1.00 48.78 556 SER A C 1
ATOM 4511 O O . SER A 1 556 ? 13.923 19.290 14.812 1.00 48.78 556 SER A O 1
ATOM 4513 N N . PRO A 1 557 ? 13.763 21.046 13.492 1.00 52.81 557 PRO A N 1
ATOM 4514 C CA . PRO A 1 557 ? 13.867 20.572 12.117 1.00 52.81 557 PRO A CA 1
ATOM 4515 C C . PRO A 1 557 ? 15.331 20.364 11.691 1.00 52.81 557 PRO A C 1
ATOM 4517 O O . PRO A 1 557 ? 15.692 20.721 10.577 1.00 52.81 557 PRO A O 1
ATOM 4520 N N . LYS A 1 558 ? 16.209 19.823 12.550 1.00 52.09 558 LYS A N 1
ATOM 4521 C CA . LYS A 1 558 ? 17.664 19.787 12.259 1.00 52.09 558 LYS A CA 1
ATOM 4522 C C . LYS A 1 558 ? 18.006 19.189 10.884 1.00 52.09 558 LYS A C 1
ATOM 4524 O O . LYS A 1 558 ? 18.790 19.780 10.152 1.00 52.09 558 LYS A O 1
ATOM 4529 N N . GLY A 1 559 ? 17.352 18.090 10.497 1.00 57.50 559 GLY A N 1
ATOM 4530 C CA . GLY A 1 559 ? 17.541 17.478 9.175 1.00 57.50 559 GLY A CA 1
ATOM 4531 C C . GLY A 1 559 ? 17.027 18.335 8.009 1.00 57.50 559 GLY A C 1
ATOM 4532 O O . GLY A 1 559 ? 17.695 18.437 6.983 1.00 57.50 559 GLY A O 1
ATOM 4533 N N . VAL A 1 560 ? 15.879 19.003 8.175 1.00 63.38 560 VAL A N 1
ATOM 4534 C CA . VAL A 1 560 ? 15.317 19.916 7.163 1.00 63.38 560 VAL A CA 1
ATOM 4535 C C . VAL A 1 560 ? 16.198 21.158 7.026 1.00 63.38 560 VAL A C 1
ATOM 4537 O O . VAL A 1 560 ? 16.566 21.528 5.917 1.00 63.38 560 VAL A O 1
ATOM 4540 N N . GLU A 1 561 ? 16.615 21.769 8.137 1.00 64.94 561 GLU A N 1
ATOM 4541 C CA . GLU A 1 561 ? 17.514 22.925 8.140 1.00 64.94 561 GLU A CA 1
ATOM 4542 C C . GLU A 1 561 ? 18.860 22.629 7.474 1.00 64.94 561 GLU A C 1
ATOM 4544 O O . GLU A 1 561 ? 19.363 23.466 6.726 1.00 64.94 561 GLU A O 1
ATOM 4549 N N . GLU A 1 562 ? 19.454 21.460 7.727 1.00 68.06 562 GLU A N 1
ATOM 4550 C CA . GLU A 1 562 ? 20.703 21.038 7.086 1.00 68.06 562 GLU A CA 1
ATOM 4551 C C . GLU A 1 562 ? 20.551 20.900 5.568 1.00 68.06 562 GLU A C 1
ATOM 4553 O O . GLU A 1 562 ? 21.381 21.430 4.826 1.00 68.06 562 GLU A O 1
ATOM 4558 N N . ILE A 1 563 ? 19.466 20.281 5.088 1.00 67.38 563 ILE A N 1
ATOM 4559 C CA . ILE A 1 563 ? 19.196 20.155 3.647 1.00 67.38 563 ILE A CA 1
ATOM 4560 C C . ILE A 1 563 ? 18.939 21.530 3.013 1.00 67.38 563 ILE A C 1
ATOM 4562 O O . ILE A 1 563 ? 19.479 21.830 1.945 1.00 67.38 563 ILE A O 1
ATOM 4566 N N . CYS A 1 564 ? 18.179 22.402 3.683 1.00 71.94 564 CYS A N 1
ATOM 4567 C CA . CYS A 1 564 ? 17.924 23.759 3.199 1.00 71.94 564 CYS A CA 1
ATOM 4568 C C . CYS A 1 564 ? 19.215 24.603 3.142 1.00 71.94 564 CYS A C 1
ATOM 4570 O O . CYS A 1 564 ? 19.350 25.439 2.246 1.00 71.94 564 CYS A O 1
ATOM 4572 N N . LYS A 1 565 ? 20.193 24.368 4.035 1.00 76.75 565 LYS A N 1
ATOM 4573 C CA . LYS A 1 565 ? 21.500 25.059 4.038 1.00 76.75 565 LYS A CA 1
ATOM 4574 C C . LYS A 1 565 ? 22.375 24.695 2.832 1.00 76.75 565 LYS A C 1
ATOM 4576 O O . LYS A 1 565 ? 23.048 25.573 2.299 1.00 76.75 565 LYS A O 1
ATOM 4581 N N . VAL A 1 566 ? 22.339 23.446 2.358 1.00 80.75 566 VAL A N 1
ATOM 4582 C CA . VAL A 1 566 ? 23.150 22.971 1.209 1.00 80.75 566 VAL A CA 1
ATOM 4583 C C . VAL A 1 566 ? 22.450 23.114 -0.152 1.00 80.75 566 VAL A C 1
ATOM 4585 O O . VAL A 1 566 ? 22.950 22.658 -1.180 1.00 80.75 566 VAL A O 1
ATOM 4588 N N . LYS A 1 567 ? 21.282 23.766 -0.200 1.00 82.94 567 LYS A N 1
ATOM 4589 C CA . LYS A 1 567 ? 20.480 23.933 -1.423 1.00 82.94 567 LYS A CA 1
ATOM 4590 C C . LYS A 1 567 ? 21.260 24.553 -2.586 1.00 82.94 567 LYS A C 1
ATOM 4592 O O . LYS A 1 567 ? 21.220 24.024 -3.693 1.00 82.94 567 LYS A O 1
ATOM 4597 N N . VAL A 1 568 ? 21.960 25.664 -2.346 1.00 85.44 568 VAL A N 1
ATOM 4598 C CA . VAL A 1 568 ? 22.700 26.388 -3.398 1.00 85.44 568 VAL A CA 1
ATOM 4599 C C . VAL A 1 568 ? 23.808 25.512 -3.988 1.00 85.44 568 VAL A C 1
ATOM 4601 O O . VAL A 1 568 ? 23.947 25.437 -5.206 1.00 85.44 568 VAL A O 1
ATOM 4604 N N . GLU A 1 569 ? 24.533 24.787 -3.134 1.00 85.56 569 GLU A N 1
ATOM 4605 C CA . GLU A 1 569 ? 25.564 23.831 -3.549 1.00 85.56 569 GLU A CA 1
ATOM 4606 C C . GLU A 1 569 ? 24.977 22.708 -4.421 1.00 85.56 569 GLU A C 1
ATOM 4608 O O . GLU A 1 569 ? 25.529 22.373 -5.470 1.00 85.56 569 GLU A O 1
ATOM 4613 N N . ASN A 1 570 ? 23.814 22.168 -4.044 1.00 85.81 570 ASN A N 1
ATOM 4614 C CA . ASN A 1 570 ? 23.150 21.116 -4.814 1.00 85.81 570 ASN A CA 1
ATOM 4615 C C . ASN A 1 570 ? 22.664 21.595 -6.193 1.00 85.81 570 ASN A C 1
ATOM 4617 O O . ASN A 1 570 ? 22.768 20.841 -7.162 1.00 85.81 570 ASN A O 1
ATOM 4621 N N . ILE A 1 571 ? 22.175 22.836 -6.313 1.00 87.50 571 ILE A N 1
ATOM 4622 C CA . ILE A 1 571 ? 21.800 23.427 -7.612 1.00 87.50 571 ILE A CA 1
ATOM 4623 C C . ILE A 1 571 ? 23.029 23.518 -8.529 1.00 87.50 571 ILE A C 1
ATOM 4625 O O . ILE A 1 571 ? 22.963 23.103 -9.688 1.00 87.50 571 ILE A O 1
ATOM 4629 N N . GLU A 1 572 ? 24.166 23.990 -8.011 1.00 88.19 572 GLU A N 1
ATOM 4630 C CA . GLU A 1 572 ? 25.413 24.068 -8.786 1.00 88.19 572 GLU A CA 1
ATOM 4631 C C . GLU A 1 572 ? 25.949 22.688 -9.178 1.00 88.19 572 GLU A C 1
ATOM 4633 O O . GLU A 1 572 ? 26.454 22.504 -10.292 1.00 88.19 572 GLU A O 1
ATOM 4638 N N . ARG A 1 573 ? 25.792 21.688 -8.305 1.00 87.38 573 ARG A N 1
ATOM 4639 C CA . ARG A 1 573 ? 26.139 20.295 -8.609 1.00 87.38 573 ARG A CA 1
ATOM 4640 C C . ARG A 1 573 ? 25.308 19.746 -9.770 1.00 87.38 573 ARG A C 1
ATOM 4642 O O . ARG A 1 573 ? 25.874 19.126 -10.670 1.00 87.38 573 ARG A O 1
ATOM 4649 N N . ILE A 1 574 ? 23.996 20.000 -9.775 1.00 86.88 574 ILE A N 1
ATOM 4650 C CA . ILE A 1 574 ? 23.103 19.607 -10.875 1.00 86.88 574 ILE A CA 1
ATOM 4651 C C . ILE A 1 574 ? 23.535 20.296 -12.173 1.00 86.88 574 ILE A C 1
ATOM 4653 O O . ILE A 1 574 ? 23.739 19.629 -13.187 1.00 86.88 574 ILE A O 1
ATOM 4657 N N . ALA A 1 575 ? 23.729 21.617 -12.145 1.00 88.56 575 ALA A N 1
ATOM 4658 C CA . ALA A 1 575 ? 24.117 22.373 -13.332 1.00 88.56 575 ALA A CA 1
ATOM 4659 C C . ALA A 1 575 ? 25.463 21.920 -13.907 1.00 88.56 575 ALA A C 1
ATOM 4661 O O . ALA A 1 575 ? 25.598 21.768 -15.120 1.00 88.56 575 ALA A O 1
ATOM 4662 N N . SER A 1 576 ? 26.437 21.638 -13.043 1.00 87.50 576 SER A N 1
ATOM 4663 C CA . SER A 1 576 ? 27.745 21.124 -13.456 1.00 87.50 576 SER A CA 1
ATOM 4664 C C . SER A 1 576 ? 27.636 19.754 -14.125 1.00 87.50 576 SER A C 1
ATOM 4666 O O . SER A 1 576 ? 28.276 19.530 -15.150 1.00 87.50 576 SER A O 1
ATOM 4668 N N . ALA A 1 577 ? 26.799 18.854 -13.601 1.00 85.94 577 ALA A N 1
ATOM 4669 C CA . ALA A 1 577 ? 26.576 17.545 -14.211 1.00 85.94 577 ALA A CA 1
ATOM 4670 C C . ALA A 1 577 ? 25.899 17.650 -15.585 1.00 85.94 577 ALA A C 1
ATOM 4672 O O . ALA A 1 577 ? 26.338 16.997 -16.533 1.00 85.94 577 ALA A O 1
ATOM 4673 N N . VAL A 1 578 ? 24.889 18.519 -15.714 1.00 85.50 578 VAL A N 1
ATOM 4674 C CA . VAL A 1 578 ? 24.220 18.776 -16.997 1.00 85.50 578 VAL A CA 1
ATOM 4675 C C . VAL A 1 578 ? 25.216 19.318 -18.022 1.00 85.50 578 VAL A C 1
ATOM 4677 O O . VAL A 1 578 ? 25.321 18.794 -19.127 1.00 85.50 578 VAL A O 1
ATOM 4680 N N . LEU A 1 579 ? 26.006 20.326 -17.645 1.00 86.06 579 LEU A N 1
ATOM 4681 C CA . LEU A 1 579 ? 27.016 20.923 -18.520 1.00 86.06 579 LEU A CA 1
ATOM 4682 C C . LEU A 1 579 ? 28.095 19.929 -18.959 1.00 86.06 579 LEU A C 1
ATOM 4684 O O . LEU A 1 579 ? 28.541 19.997 -20.104 1.00 86.06 579 LEU A O 1
ATOM 4688 N N . SER A 1 580 ? 28.524 19.023 -18.079 1.00 83.81 580 SER A N 1
ATOM 4689 C CA . SER A 1 580 ? 29.474 17.965 -18.436 1.00 83.81 580 SER A CA 1
ATOM 4690 C C . SER A 1 580 ? 28.885 17.011 -19.473 1.00 83.81 580 SER A C 1
ATOM 4692 O O . SER A 1 580 ? 29.536 16.751 -20.483 1.00 83.81 580 SER A O 1
ATOM 4694 N N . ARG A 1 581 ? 27.631 16.573 -19.296 1.00 79.00 581 ARG A N 1
ATOM 4695 C CA . ARG A 1 581 ? 26.975 15.659 -20.241 1.00 79.00 581 ARG A CA 1
ATOM 4696 C C . ARG A 1 581 ? 26.758 16.290 -21.618 1.00 79.00 581 ARG A C 1
ATOM 4698 O O . ARG A 1 581 ? 27.052 15.673 -22.635 1.00 79.00 581 ARG A O 1
ATOM 4705 N N . LEU A 1 582 ? 26.338 17.557 -21.651 1.00 76.31 582 LEU A N 1
ATOM 4706 C CA . LEU A 1 582 ? 26.191 18.322 -22.895 1.00 76.31 582 LEU A CA 1
ATOM 4707 C C . LEU A 1 582 ? 27.507 18.444 -23.676 1.00 76.31 582 LEU A C 1
ATOM 4709 O O . LEU A 1 582 ? 27.501 18.434 -24.907 1.00 76.31 582 LEU A O 1
ATOM 4713 N N . LYS A 1 583 ? 28.639 18.566 -22.969 1.00 75.62 583 LYS A N 1
ATOM 4714 C CA . LYS A 1 583 ? 29.968 18.610 -23.591 1.00 75.62 583 LYS A CA 1
ATOM 4715 C C . LYS A 1 583 ? 30.358 17.256 -24.177 1.00 75.62 583 LYS A C 1
ATOM 4717 O O . LYS A 1 583 ? 30.837 17.236 -25.305 1.00 75.62 583 LYS A O 1
ATOM 4722 N N . GLU A 1 584 ? 30.115 16.156 -23.466 1.00 70.62 584 GLU A N 1
ATOM 4723 C CA . GLU A 1 584 ? 30.406 14.799 -23.954 1.00 70.62 584 GLU A CA 1
ATOM 4724 C C . GLU A 1 584 ? 29.689 14.494 -25.279 1.00 70.62 584 GLU A C 1
ATOM 4726 O O . GLU A 1 584 ? 30.341 14.091 -26.243 1.00 70.62 584 GLU A O 1
ATOM 4731 N N . GLU A 1 585 ? 28.386 14.786 -25.375 1.00 64.94 585 GLU A N 1
ATOM 4732 C CA . GLU A 1 585 ? 27.606 14.577 -26.610 1.00 64.94 585 GLU A CA 1
ATOM 4733 C C . GLU A 1 585 ? 28.044 15.490 -27.769 1.00 64.94 585 GLU A C 1
ATOM 4735 O O . GLU A 1 585 ? 27.851 15.162 -28.940 1.00 64.94 585 GLU A O 1
ATOM 4740 N N . SER A 1 586 ? 28.669 16.633 -27.468 1.00 62.84 586 SER A N 1
ATOM 4741 C CA . SER A 1 586 ? 29.237 17.521 -28.492 1.00 62.84 586 SER A CA 1
ATOM 4742 C C . SER A 1 586 ? 30.565 17.016 -29.076 1.00 62.84 586 SER A C 1
ATOM 4744 O O . SER A 1 586 ? 30.959 17.457 -30.156 1.00 62.84 586 SER A O 1
ATOM 4746 N N . SER A 1 587 ? 31.241 16.097 -28.377 1.00 53.59 587 SER A N 1
ATOM 4747 C CA . SER A 1 587 ? 32.565 15.561 -28.728 1.00 53.59 587 SER A CA 1
ATOM 4748 C C . SER A 1 587 ? 32.555 14.188 -29.418 1.00 53.59 587 SER A C 1
ATOM 4750 O O . SER A 1 587 ? 33.619 13.729 -29.832 1.00 53.59 587 SER A O 1
ATOM 4752 N N . GLU A 1 588 ? 31.399 13.535 -29.586 1.00 52.44 588 GLU A N 1
ATOM 4753 C CA . GLU A 1 588 ? 31.302 12.296 -30.374 1.00 52.44 588 GLU A CA 1
ATOM 4754 C C . GLU A 1 588 ? 31.481 12.576 -31.882 1.00 52.44 588 GLU A C 1
ATOM 4756 O O . GLU A 1 588 ? 30.806 13.431 -32.462 1.00 52.44 588 GLU A O 1
ATOM 4761 N N . GLU A 1 589 ? 32.408 11.857 -32.533 1.00 40.75 589 GLU A N 1
ATOM 4762 C CA . GLU A 1 589 ? 32.716 12.029 -33.958 1.00 40.75 589 GLU A CA 1
ATOM 4763 C C . GLU A 1 589 ? 31.476 11.841 -34.856 1.00 40.75 589 GLU A C 1
ATOM 4765 O O . GLU A 1 589 ? 30.646 10.952 -34.631 1.00 40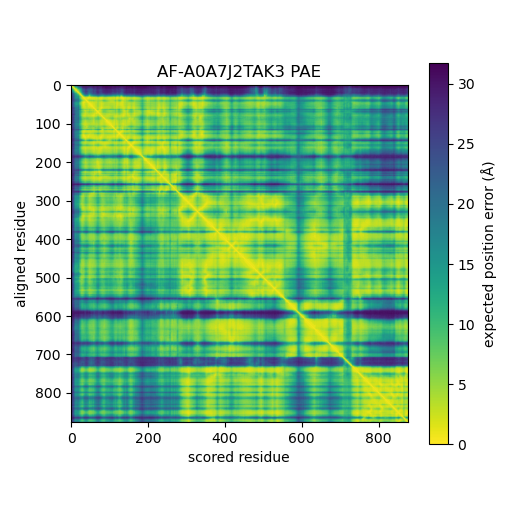.75 589 GLU A O 1
ATOM 4770 N N . PRO A 1 590 ? 31.337 12.647 -35.925 1.00 40.34 590 PRO A N 1
ATOM 4771 C CA . PRO A 1 590 ? 30.167 12.604 -36.781 1.00 40.34 590 PRO A CA 1
ATOM 4772 C C . PRO A 1 590 ? 30.138 11.310 -37.602 1.00 40.34 590 PRO A C 1
ATOM 4774 O O . PRO A 1 590 ? 30.792 11.188 -38.637 1.00 40.34 590 PRO A O 1
ATOM 4777 N N . SER A 1 591 ? 29.301 10.355 -37.195 1.00 41.31 591 SER A N 1
ATOM 4778 C CA . SER A 1 591 ? 28.784 9.356 -38.132 1.00 41.31 591 SER A CA 1
ATOM 4779 C C . SER A 1 591 ? 28.043 10.067 -39.280 1.00 41.31 591 SER A C 1
ATOM 4781 O O . SER A 1 591 ? 27.473 11.144 -39.095 1.00 41.31 591 SER A O 1
ATOM 4783 N N . VAL A 1 592 ? 28.077 9.482 -40.483 1.00 40.72 592 VAL A N 1
ATOM 4784 C CA . VAL A 1 592 ? 27.852 10.095 -41.821 1.00 40.72 592 VAL A CA 1
ATOM 4785 C C . VAL A 1 592 ? 26.434 10.693 -42.073 1.00 40.72 592 VAL A C 1
ATOM 4787 O O . VAL A 1 592 ? 26.037 10.947 -43.203 1.00 40.72 592 VAL A O 1
ATOM 4790 N N . GLY A 1 593 ? 25.660 11.017 -41.032 1.00 43.12 593 GLY A N 1
ATOM 4791 C CA . GLY A 1 593 ? 24.401 11.771 -41.109 1.00 43.12 593 GLY A CA 1
ATOM 4792 C C . GLY A 1 593 ? 24.146 12.793 -39.983 1.00 43.12 593 GLY A C 1
ATOM 4793 O O . GLY A 1 593 ? 23.061 13.371 -39.949 1.00 43.12 593 GLY A O 1
ATOM 4794 N N . SER A 1 594 ? 25.085 13.041 -39.055 1.00 40.91 594 SER A N 1
ATOM 4795 C CA . SER A 1 594 ? 24.828 13.783 -37.797 1.00 40.91 594 SER A CA 1
ATOM 4796 C C . SER A 1 594 ? 25.241 15.269 -37.770 1.00 40.91 594 SER A C 1
ATOM 4798 O O . SER A 1 594 ? 25.103 15.934 -36.739 1.00 40.91 594 SER A O 1
ATOM 4800 N N . THR A 1 595 ? 25.679 15.849 -38.891 1.00 44.94 595 THR A N 1
ATOM 4801 C CA . THR A 1 595 ? 26.323 17.183 -38.953 1.00 44.94 595 THR A CA 1
ATOM 4802 C C . THR A 1 595 ? 25.481 18.371 -38.455 1.00 44.94 595 THR A C 1
ATOM 4804 O O . THR A 1 595 ? 26.050 19.399 -38.090 1.00 44.94 595 THR A O 1
ATOM 4807 N N . LYS A 1 596 ? 24.145 18.257 -38.369 1.00 47.94 596 LYS A N 1
ATOM 4808 C CA . LYS A 1 596 ? 23.275 19.288 -37.756 1.00 47.94 596 LYS A CA 1
ATOM 4809 C C . LYS A 1 596 ? 23.077 19.139 -36.241 1.00 47.94 596 LYS A C 1
ATOM 4811 O O . LYS A 1 596 ? 22.782 20.139 -35.596 1.00 47.94 596 LYS A O 1
ATOM 4816 N N . LYS A 1 597 ? 23.231 17.936 -35.667 1.00 45.44 597 LYS A N 1
ATOM 4817 C CA . LYS A 1 597 ? 23.087 17.706 -34.216 1.00 45.44 597 LYS A CA 1
ATOM 4818 C C . LYS A 1 597 ? 24.330 18.202 -33.468 1.00 45.44 597 LYS A C 1
ATOM 4820 O O . LYS A 1 597 ? 24.195 19.095 -32.647 1.00 45.44 597 LYS A O 1
ATOM 4825 N N . GLY A 1 598 ? 25.541 17.764 -33.826 1.00 46.97 598 GLY A N 1
ATOM 4826 C CA . GLY A 1 598 ? 26.769 18.141 -33.095 1.00 46.97 598 GLY A CA 1
ATOM 4827 C C . GLY A 1 598 ? 27.030 19.657 -33.002 1.00 46.97 598 GLY A C 1
ATOM 4828 O O . GLY A 1 598 ? 27.394 20.167 -31.947 1.00 46.97 598 GLY A O 1
ATOM 4829 N N . ARG A 1 599 ? 26.732 20.421 -34.065 1.00 47.41 599 ARG A N 1
ATOM 4830 C CA . ARG A 1 599 ? 26.888 21.894 -34.091 1.00 47.41 599 ARG A CA 1
ATOM 4831 C C . ARG A 1 599 ? 25.925 22.635 -33.151 1.00 47.41 599 ARG A C 1
ATOM 4833 O O . ARG A 1 599 ? 26.236 23.728 -32.691 1.00 47.41 599 ARG A O 1
ATOM 4840 N N . LYS A 1 600 ? 24.767 22.036 -32.879 1.00 54.53 600 LYS A N 1
ATOM 4841 C CA . LYS A 1 600 ? 23.670 22.600 -32.084 1.00 54.53 600 LYS A CA 1
ATOM 4842 C C . LYS A 1 600 ? 23.928 22.473 -30.584 1.00 54.53 600 LYS A C 1
ATOM 4844 O O . LYS A 1 600 ? 23.777 23.440 -29.850 1.00 54.53 600 LYS A O 1
ATOM 4849 N N . TYR A 1 601 ? 24.427 21.315 -30.155 1.00 54.44 601 TYR A N 1
ATOM 4850 C CA . TYR A 1 601 ? 24.876 21.084 -28.779 1.00 54.44 601 TYR A CA 1
ATOM 4851 C C . TYR A 1 601 ? 26.083 21.962 -28.420 1.00 54.44 601 TYR A C 1
ATOM 4853 O O . TYR A 1 601 ? 26.187 22.443 -27.296 1.00 54.44 601 TYR A O 1
ATOM 4861 N N . MET A 1 602 ? 26.950 22.252 -29.396 1.00 53.25 602 MET A N 1
ATOM 4862 C CA . MET A 1 602 ? 28.126 23.109 -29.219 1.00 53.25 602 MET A CA 1
ATOM 4863 C C . MET A 1 602 ? 27.776 24.573 -28.884 1.00 53.25 602 MET A C 1
ATOM 4865 O O . MET A 1 602 ? 28.385 25.149 -27.986 1.00 53.25 602 MET A O 1
ATOM 4869 N N . ILE A 1 603 ? 26.787 25.169 -29.566 1.00 56.66 603 ILE A N 1
ATOM 4870 C CA . ILE A 1 603 ? 26.320 26.551 -29.310 1.00 56.66 603 ILE A CA 1
ATOM 4871 C C . ILE A 1 603 ? 25.634 26.647 -27.936 1.00 56.66 603 ILE A C 1
ATOM 4873 O O . ILE A 1 603 ? 25.797 27.622 -27.203 1.00 56.66 603 ILE A O 1
ATOM 4877 N N . LEU A 1 604 ? 24.908 25.599 -27.548 1.00 57.56 604 LEU A N 1
ATOM 4878 C CA . LEU A 1 604 ? 24.182 25.530 -26.283 1.00 57.56 604 LEU A CA 1
ATOM 4879 C C . LEU A 1 604 ? 25.108 25.271 -25.076 1.00 57.56 604 LEU A C 1
ATOM 4881 O O . LEU A 1 604 ? 24.934 25.889 -24.026 1.00 57.56 604 LEU A O 1
ATOM 4885 N N . ALA A 1 605 ? 26.148 24.443 -25.231 1.00 57.41 605 ALA A N 1
ATOM 4886 C CA . ALA A 1 605 ? 27.144 24.156 -24.189 1.00 57.41 605 ALA A CA 1
ATOM 4887 C C . ALA A 1 605 ? 28.086 25.340 -23.880 1.00 57.41 605 ALA A C 1
ATOM 4889 O O . ALA A 1 605 ? 28.689 25.393 -22.802 1.00 57.41 605 ALA A O 1
ATOM 4890 N N . GLN A 1 606 ? 28.213 26.302 -24.802 1.00 64.31 606 GLN A N 1
ATOM 4891 C CA . GLN A 1 606 ? 28.980 27.536 -24.596 1.00 64.31 606 GLN A CA 1
ATOM 4892 C C . GLN A 1 606 ? 28.250 28.546 -23.688 1.00 64.31 606 GLN A C 1
ATOM 4894 O O . GLN A 1 606 ? 28.905 29.363 -23.043 1.00 64.31 606 GLN A O 1
ATOM 4899 N N . ASN A 1 607 ? 26.925 28.432 -23.529 1.00 70.12 607 ASN A N 1
ATOM 4900 C CA . ASN A 1 607 ? 26.102 29.315 -22.693 1.00 70.12 607 ASN A CA 1
ATOM 4901 C C . ASN A 1 607 ? 25.905 28.763 -21.268 1.00 70.12 607 ASN A C 1
ATOM 4903 O O . ASN A 1 607 ? 24.787 28.550 -20.799 1.00 70.12 607 ASN A O 1
ATOM 4907 N N . GLN A 1 608 ? 27.005 28.536 -20.542 1.00 78.88 608 GLN A N 1
ATOM 4908 C CA . GLN A 1 608 ? 26.962 27.944 -19.193 1.00 78.88 608 GLN A CA 1
ATOM 4909 C C . GLN A 1 608 ? 26.115 28.749 -18.192 1.00 78.88 608 GLN A C 1
ATOM 4911 O O . GLN A 1 608 ? 25.473 28.161 -17.321 1.00 78.88 608 GLN A O 1
ATOM 4916 N N . GLY A 1 609 ? 26.101 30.083 -18.315 1.00 79.50 609 GLY A N 1
ATOM 4917 C CA . GLY A 1 609 ? 25.260 30.962 -17.495 1.00 79.50 609 GLY A CA 1
ATOM 4918 C C . GLY A 1 609 ? 23.765 30.715 -17.713 1.00 79.50 609 GLY A C 1
ATOM 4919 O O . GLY A 1 609 ? 23.014 30.606 -16.747 1.00 79.50 609 GLY A O 1
ATOM 4920 N N . LEU A 1 610 ? 23.351 30.512 -18.968 1.00 80.31 610 LEU A N 1
ATOM 4921 C CA . LEU A 1 610 ? 21.963 30.222 -19.327 1.00 80.31 610 LEU A CA 1
ATOM 4922 C C . LEU A 1 610 ? 21.501 28.870 -18.774 1.00 80.31 610 LEU A C 1
ATOM 4924 O O . LEU A 1 610 ? 20.419 28.789 -18.203 1.00 80.31 610 LEU A O 1
ATOM 4928 N N . VAL A 1 611 ? 22.320 27.817 -18.887 1.00 85.19 611 VAL A N 1
ATOM 4929 C CA . VAL A 1 611 ? 21.981 26.484 -18.350 1.00 85.19 611 VAL A CA 1
ATOM 4930 C C . VAL A 1 611 ? 21.782 26.536 -16.833 1.00 85.19 611 VAL A C 1
ATOM 4932 O O . VAL A 1 611 ? 20.778 26.031 -16.329 1.00 85.19 611 VAL A O 1
ATOM 4935 N N . ARG A 1 612 ? 22.694 27.198 -16.103 1.00 87.94 612 ARG A N 1
ATOM 4936 C CA . ARG A 1 612 ? 22.550 27.419 -14.652 1.00 87.94 612 ARG A CA 1
ATOM 4937 C C . ARG A 1 612 ? 21.257 28.162 -14.326 1.00 87.94 612 ARG A C 1
ATOM 4939 O O . ARG A 1 612 ? 20.523 27.755 -13.426 1.00 87.94 612 ARG A O 1
ATOM 4946 N N . GLN A 1 613 ? 20.958 29.220 -15.076 1.00 87.12 613 GLN A N 1
ATOM 4947 C CA . GLN A 1 613 ? 19.771 30.034 -14.848 1.00 87.12 613 GLN A CA 1
ATOM 4948 C C . GLN A 1 613 ? 18.475 29.271 -15.150 1.00 87.12 613 GLN A C 1
ATOM 4950 O O . GLN A 1 613 ? 17.537 29.355 -14.362 1.00 87.12 613 GLN A O 1
ATOM 4955 N N . ILE A 1 614 ? 18.430 28.478 -16.225 1.00 89.12 614 ILE A N 1
ATOM 4956 C CA . ILE A 1 614 ? 17.291 27.608 -16.548 1.00 89.12 614 ILE A CA 1
ATOM 4957 C C . ILE A 1 614 ? 17.039 26.618 -15.409 1.00 89.12 614 ILE A C 1
ATOM 4959 O O . ILE A 1 614 ? 15.912 26.524 -14.932 1.00 89.12 614 ILE A O 1
ATOM 4963 N N . ILE A 1 615 ? 18.077 25.930 -14.921 1.00 89.88 615 ILE A N 1
ATOM 4964 C CA . ILE A 1 615 ? 17.943 24.968 -13.813 1.00 89.88 615 ILE A CA 1
ATOM 4965 C C . ILE A 1 615 ? 17.433 25.667 -12.548 1.00 89.88 615 ILE A C 1
ATOM 4967 O O . ILE A 1 615 ? 16.525 25.162 -11.888 1.00 89.88 615 ILE A O 1
ATOM 4971 N N . LYS A 1 616 ? 17.959 26.856 -12.235 1.00 90.75 616 LYS A N 1
ATOM 4972 C CA . LYS A 1 616 ? 17.505 27.660 -11.094 1.00 90.75 616 LYS A CA 1
ATOM 4973 C C . LYS A 1 616 ? 16.037 28.076 -11.229 1.00 90.75 616 LYS A C 1
ATOM 4975 O O . LYS A 1 616 ? 15.288 27.953 -10.262 1.00 90.75 616 LYS A O 1
ATOM 4980 N N . VAL A 1 617 ? 15.616 28.531 -12.412 1.00 91.19 617 VAL A N 1
ATOM 4981 C CA . VAL A 1 617 ? 14.221 28.901 -12.706 1.00 91.19 617 VAL A CA 1
ATOM 4982 C C . VAL A 1 617 ? 13.301 27.686 -12.613 1.00 91.19 617 VAL A C 1
ATOM 4984 O O . VAL A 1 617 ? 12.252 27.778 -11.984 1.00 91.19 617 VAL A O 1
ATOM 4987 N N . MET A 1 618 ? 13.701 26.545 -13.178 1.00 90.38 618 MET A N 1
ATOM 4988 C CA . MET A 1 618 ? 12.946 25.291 -13.107 1.00 90.38 618 MET A CA 1
ATOM 4989 C C . MET A 1 618 ? 12.729 24.840 -11.661 1.00 90.38 618 MET A C 1
ATOM 4991 O O . MET A 1 618 ? 11.599 24.554 -11.274 1.00 90.38 618 MET A O 1
ATOM 4995 N N . ILE A 1 619 ? 13.795 24.803 -10.853 1.00 89.56 619 ILE A N 1
ATOM 4996 C CA . ILE A 1 619 ? 13.699 24.433 -9.435 1.00 89.56 619 ILE A CA 1
ATOM 4997 C C . ILE A 1 619 ? 12.801 25.431 -8.698 1.00 89.56 619 ILE A C 1
ATOM 4999 O O . ILE A 1 619 ? 11.873 25.001 -8.024 1.00 89.56 619 ILE A O 1
ATOM 5003 N N . GLY A 1 620 ? 12.991 26.740 -8.899 1.00 90.06 620 GLY A N 1
ATOM 5004 C CA . GLY A 1 620 ? 12.147 27.769 -8.281 1.00 90.06 620 GLY A CA 1
ATOM 5005 C C . GLY A 1 620 ? 10.660 27.640 -8.637 1.00 90.06 620 GLY A C 1
ATOM 5006 O O . GLY A 1 620 ? 9.810 27.737 -7.758 1.00 90.06 620 GLY A O 1
ATOM 5007 N N . MET A 1 621 ? 10.330 27.334 -9.896 1.00 91.44 621 MET A N 1
ATOM 5008 C CA . MET A 1 621 ? 8.946 27.078 -10.320 1.00 91.44 621 MET A CA 1
ATOM 5009 C C . MET A 1 621 ? 8.318 25.888 -9.585 1.00 91.44 621 MET A C 1
ATOM 5011 O O . MET A 1 621 ? 7.151 25.949 -9.201 1.00 91.44 621 MET A O 1
ATOM 5015 N N . PHE A 1 622 ? 9.071 24.803 -9.392 1.00 90.62 622 PHE A N 1
ATOM 5016 C CA . PHE A 1 622 ? 8.581 23.642 -8.650 1.00 90.62 622 PHE A CA 1
ATOM 5017 C C . PHE A 1 622 ? 8.453 23.913 -7.147 1.00 90.62 622 PHE A C 1
ATOM 5019 O O . PHE A 1 622 ? 7.517 23.416 -6.527 1.00 90.62 622 PHE A O 1
ATOM 5026 N N . GLU A 1 623 ? 9.346 24.714 -6.564 1.00 88.50 623 GLU A N 1
ATOM 5027 C CA . GLU A 1 623 ? 9.241 25.138 -5.161 1.00 88.50 623 GLU A CA 1
ATOM 5028 C C . GLU A 1 623 ? 7.989 25.968 -4.923 1.00 88.50 623 GLU A C 1
ATOM 5030 O O . GLU A 1 623 ? 7.234 25.684 -3.995 1.00 88.50 623 GLU A O 1
ATOM 5035 N N . GLU A 1 624 ? 7.744 26.958 -5.782 1.00 90.12 624 GLU A N 1
ATOM 5036 C CA . GLU A 1 624 ? 6.526 27.762 -5.731 1.00 90.12 624 GLU A CA 1
ATOM 5037 C C . GLU A 1 624 ? 5.287 26.875 -5.848 1.00 90.12 624 GLU A C 1
ATOM 5039 O O . GLU A 1 624 ? 4.375 27.000 -5.037 1.00 90.12 624 GLU A O 1
ATOM 5044 N N . LEU A 1 625 ? 5.279 25.921 -6.785 1.00 90.88 625 LEU A N 1
ATOM 5045 C CA . LEU A 1 625 ? 4.167 24.984 -6.928 1.00 90.88 625 LEU A CA 1
ATOM 5046 C C . LEU A 1 625 ? 3.903 24.194 -5.635 1.00 90.88 625 LEU A C 1
ATOM 5048 O O . LEU A 1 625 ? 2.754 24.070 -5.218 1.00 90.88 625 LEU A O 1
ATOM 5052 N N . ILE A 1 626 ? 4.949 23.663 -4.998 1.00 88.38 626 ILE A N 1
ATOM 5053 C CA . ILE A 1 626 ? 4.825 22.906 -3.743 1.00 88.38 626 ILE A CA 1
ATOM 5054 C C . ILE A 1 626 ? 4.263 23.789 -2.631 1.00 88.38 626 ILE A C 1
ATOM 5056 O O . ILE A 1 626 ? 3.359 23.360 -1.918 1.00 88.38 626 ILE A O 1
ATOM 5060 N N . GLN A 1 627 ? 4.766 25.017 -2.491 1.00 86.88 627 GLN A N 1
ATOM 5061 C CA . GLN A 1 627 ? 4.269 25.948 -1.478 1.00 86.88 627 GLN A CA 1
ATOM 5062 C C . GLN A 1 627 ? 2.792 26.278 -1.692 1.00 86.88 627 GLN A C 1
ATOM 5064 O O . GLN A 1 627 ? 2.031 26.302 -0.732 1.00 86.88 627 GLN A O 1
ATOM 5069 N N . GLU A 1 628 ? 2.356 26.468 -2.936 1.00 88.88 628 GLU A N 1
ATOM 5070 C CA . GLU A 1 628 ? 0.945 26.720 -3.234 1.00 88.88 628 GLU A CA 1
ATOM 5071 C C . GLU A 1 628 ? 0.055 25.501 -2.928 1.00 88.88 628 GLU A C 1
ATOM 5073 O O . GLU A 1 628 ? -1.015 25.669 -2.348 1.00 88.88 628 GLU A O 1
ATOM 5078 N N . ILE A 1 629 ? 0.504 24.271 -3.222 1.00 90.69 629 ILE A N 1
ATOM 5079 C CA . ILE A 1 629 ? -0.218 23.038 -2.837 1.00 90.69 629 ILE A CA 1
ATOM 5080 C C . ILE A 1 629 ? -0.382 22.964 -1.309 1.00 90.69 629 ILE A C 1
ATOM 5082 O O . ILE A 1 629 ? -1.486 22.713 -0.815 1.00 90.69 629 ILE A O 1
ATOM 5086 N N . LEU A 1 630 ? 0.706 23.212 -0.569 1.00 88.31 630 LEU A N 1
ATOM 5087 C CA . LEU A 1 630 ? 0.724 23.205 0.898 1.00 88.31 630 LEU A CA 1
ATOM 5088 C C . LEU A 1 630 ? -0.198 24.286 1.476 1.00 88.31 630 LEU A C 1
ATOM 5090 O O . LEU A 1 630 ? -1.021 23.989 2.343 1.00 88.31 630 LEU A O 1
ATOM 5094 N N . ASN A 1 631 ? -0.124 25.510 0.950 1.00 88.25 631 ASN A N 1
ATOM 5095 C CA . ASN A 1 631 ? -0.963 26.639 1.361 1.00 88.25 631 ASN A CA 1
ATOM 5096 C C . ASN A 1 631 ? -2.446 26.423 1.031 1.00 88.25 631 ASN A C 1
ATOM 5098 O O . ASN A 1 631 ? -3.317 26.852 1.787 1.00 88.25 631 ASN A O 1
ATOM 5102 N N . ALA A 1 632 ? -2.752 25.718 -0.062 1.00 90.38 632 ALA A N 1
ATOM 5103 C CA . ALA A 1 632 ? -4.115 25.321 -0.400 1.00 90.38 632 ALA A CA 1
ATOM 5104 C C . ALA A 1 632 ? -4.673 24.242 0.552 1.00 90.38 632 ALA A C 1
ATOM 5106 O O . ALA A 1 632 ? -5.871 23.958 0.518 1.00 90.38 632 ALA A O 1
ATOM 5107 N N . GLY A 1 633 ? -3.834 23.672 1.426 1.00 89.00 633 GLY A N 1
ATOM 5108 C CA . GLY A 1 633 ? -4.212 22.683 2.429 1.00 89.00 633 GLY A CA 1
ATOM 5109 C C . GLY A 1 633 ? -4.077 21.240 1.953 1.00 89.00 633 GLY A C 1
ATOM 5110 O O . GLY A 1 633 ? -4.707 20.365 2.543 1.00 89.00 633 GLY A O 1
ATOM 5111 N N . MET A 1 634 ? -3.292 20.974 0.904 1.00 89.00 634 MET A N 1
ATOM 5112 C CA . MET A 1 634 ? -2.933 19.623 0.468 1.00 89.00 634 MET A CA 1
ATOM 5113 C C . MET A 1 634 ? -1.462 19.325 0.739 1.00 89.00 634 MET A C 1
ATOM 5115 O O . MET A 1 634 ? -0.614 20.203 0.716 1.00 89.00 634 MET A O 1
ATOM 5119 N N . TYR A 1 635 ? -1.143 18.061 0.988 1.00 86.44 635 TYR A N 1
ATOM 5120 C CA . TYR A 1 635 ? 0.224 17.632 1.275 1.00 86.44 635 TYR A CA 1
ATOM 5121 C C . TYR A 1 635 ? 0.817 16.886 0.095 1.00 86.44 635 TYR A C 1
ATOM 5123 O O . TYR A 1 635 ? 0.117 16.088 -0.511 1.00 86.44 635 TYR A O 1
ATOM 5131 N N . ILE A 1 636 ? 2.100 17.070 -0.200 1.00 81.25 636 ILE A N 1
ATOM 5132 C CA . ILE A 1 636 ? 2.824 16.259 -1.179 1.00 81.25 636 ILE A CA 1
ATOM 5133 C C . ILE A 1 636 ? 4.205 15.910 -0.628 1.00 81.25 636 ILE A C 1
ATOM 5135 O O . ILE A 1 636 ? 4.954 16.791 -0.216 1.00 81.25 636 ILE A O 1
ATOM 5139 N N . ASP A 1 637 ? 4.531 14.618 -0.601 1.00 75.19 637 ASP A N 1
ATOM 5140 C CA . ASP A 1 637 ? 5.845 14.138 -0.178 1.00 75.19 637 ASP A CA 1
ATOM 5141 C C . ASP A 1 637 ? 6.799 13.944 -1.364 1.00 75.19 637 ASP A C 1
ATOM 5143 O O . ASP A 1 637 ? 6.425 14.024 -2.539 1.00 75.19 637 ASP A O 1
ATOM 5147 N N . ARG A 1 638 ? 8.066 13.677 -1.043 1.00 74.50 638 ARG A N 1
ATOM 5148 C CA . ARG A 1 638 ? 9.145 13.481 -2.014 1.00 74.50 638 ARG A CA 1
ATOM 5149 C C . ARG A 1 638 ? 8.836 12.395 -3.051 1.00 74.50 638 ARG A C 1
ATOM 5151 O O . ARG A 1 638 ? 9.133 12.562 -4.239 1.00 74.50 638 ARG A O 1
ATOM 5158 N N . TYR A 1 639 ? 8.270 11.273 -2.610 1.00 73.75 639 TYR A N 1
ATOM 5159 C CA . TYR A 1 639 ? 7.922 10.160 -3.485 1.00 73.75 639 TYR A CA 1
ATOM 5160 C C . TYR A 1 639 ? 6.746 10.525 -4.386 1.00 73.75 639 TYR A C 1
ATOM 5162 O O . TYR A 1 639 ? 6.828 10.317 -5.596 1.00 73.75 639 TYR A O 1
ATOM 5170 N N . ALA A 1 640 ? 5.684 11.109 -3.830 1.00 76.62 640 ALA A N 1
ATOM 5171 C CA . ALA A 1 640 ? 4.535 11.595 -4.584 1.00 76.62 640 ALA A CA 1
ATOM 5172 C C . ALA A 1 640 ? 4.963 12.628 -5.635 1.00 76.62 640 ALA A C 1
ATOM 5174 O O . ALA A 1 640 ? 4.640 12.476 -6.808 1.00 76.62 640 ALA A O 1
ATOM 5175 N N . PHE A 1 641 ? 5.784 13.615 -5.270 1.00 82.25 641 PHE A N 1
ATOM 5176 C CA . PHE A 1 641 ? 6.293 14.610 -6.216 1.00 82.25 641 PHE A CA 1
ATOM 5177 C C . PHE A 1 641 ? 7.084 13.971 -7.363 1.00 82.25 641 PHE A C 1
ATOM 5179 O O . PHE A 1 641 ? 6.876 14.304 -8.531 1.00 82.25 641 PHE A O 1
ATOM 5186 N N . THR A 1 642 ? 7.959 13.013 -7.045 1.00 76.56 642 THR A N 1
ATOM 5187 C CA . THR A 1 642 ? 8.727 12.291 -8.065 1.00 76.56 642 THR A CA 1
ATOM 5188 C C . THR A 1 642 ? 7.801 11.475 -8.965 1.00 76.56 642 THR A C 1
ATOM 5190 O O . THR A 1 642 ? 7.788 11.680 -10.177 1.00 76.56 642 THR A O 1
ATOM 5193 N N . SER A 1 643 ? 7.029 10.559 -8.370 1.00 72.75 643 SER A N 1
ATOM 5194 C CA . SER A 1 643 ? 6.195 9.549 -9.041 1.00 72.75 643 SER A CA 1
ATOM 5195 C C . SER A 1 643 ? 4.997 10.124 -9.796 1.00 72.75 643 SER A C 1
ATOM 5197 O O . SER A 1 643 ? 4.592 9.543 -10.800 1.00 72.75 643 SER A O 1
ATOM 5199 N N . VAL A 1 644 ? 4.479 11.274 -9.360 1.00 82.12 644 VAL A N 1
ATOM 5200 C CA . VAL A 1 644 ? 3.314 11.937 -9.953 1.00 82.12 644 VAL A CA 1
ATOM 5201 C C . VAL A 1 644 ? 3.740 13.127 -10.809 1.00 82.12 644 VAL A C 1
ATOM 5203 O O . VAL A 1 644 ? 3.562 13.088 -12.020 1.00 82.12 644 VAL A O 1
ATOM 5206 N N . ILE A 1 645 ? 4.338 14.170 -10.224 1.00 86.88 645 ILE A N 1
ATOM 5207 C CA . ILE A 1 645 ? 4.578 15.443 -10.928 1.00 86.88 645 ILE A CA 1
ATOM 5208 C C . ILE A 1 645 ? 5.742 15.329 -11.914 1.00 86.88 645 ILE A C 1
ATOM 5210 O O . ILE A 1 645 ? 5.544 15.535 -13.113 1.00 86.88 645 ILE A O 1
ATOM 5214 N N . LEU A 1 646 ? 6.946 14.980 -11.442 1.00 82.25 646 LEU A N 1
ATOM 5215 C CA . LEU A 1 646 ? 8.123 14.918 -12.319 1.00 82.25 646 LEU A CA 1
ATOM 5216 C C . LEU A 1 646 ? 7.913 13.905 -13.441 1.00 82.25 646 LEU A C 1
ATOM 5218 O O . LEU A 1 646 ? 8.104 14.232 -14.607 1.00 82.25 646 LEU A O 1
ATOM 5222 N N . TRP A 1 647 ? 7.451 12.696 -13.126 1.00 76.94 647 TRP A N 1
ATOM 5223 C CA . TRP A 1 647 ? 7.211 11.686 -14.156 1.00 76.94 647 TRP A CA 1
ATOM 5224 C C . TRP A 1 647 ? 6.126 12.073 -15.165 1.00 76.94 647 TRP A C 1
ATOM 5226 O O . TRP A 1 647 ? 6.258 11.714 -16.337 1.00 76.94 647 TRP A O 1
ATOM 5236 N N . LYS A 1 648 ? 5.097 12.832 -14.766 1.00 83.19 648 LYS A N 1
ATOM 5237 C CA . LYS A 1 648 ? 4.102 13.353 -15.711 1.00 83.19 648 LYS A CA 1
ATOM 5238 C C . LYS A 1 648 ? 4.728 14.363 -16.677 1.00 83.19 648 LYS A C 1
ATOM 5240 O O . LYS A 1 648 ? 4.537 14.219 -17.885 1.00 83.19 648 LYS A O 1
ATOM 5245 N N . VAL A 1 649 ? 5.557 15.290 -16.179 1.00 84.56 649 VAL A N 1
ATOM 5246 C CA . VAL A 1 649 ? 6.340 16.230 -17.016 1.00 84.56 649 VAL A CA 1
ATOM 5247 C C . VAL A 1 649 ? 7.198 15.494 -18.037 1.00 84.56 649 VAL A C 1
ATOM 5249 O O . VAL A 1 649 ? 7.340 15.937 -19.172 1.00 84.56 649 VAL A O 1
ATOM 5252 N N . LEU A 1 650 ? 7.748 14.344 -17.667 1.00 75.44 650 LEU A N 1
ATOM 5253 C CA . LEU A 1 650 ? 8.642 13.602 -18.545 1.00 75.44 650 LEU A CA 1
ATOM 5254 C C . LEU A 1 650 ? 7.931 12.828 -19.653 1.00 75.44 650 LEU A C 1
ATOM 5256 O O . LEU A 1 650 ? 8.585 12.477 -20.630 1.00 75.44 650 LEU A O 1
ATOM 5260 N N . ARG A 1 651 ? 6.633 12.534 -19.524 1.00 73.25 651 ARG A N 1
ATOM 5261 C CA . ARG A 1 651 ? 5.931 11.611 -20.436 1.00 73.25 651 ARG A CA 1
ATOM 5262 C C . ARG A 1 651 ? 4.811 12.247 -21.239 1.00 73.25 651 ARG A C 1
ATOM 5264 O O . ARG A 1 651 ? 4.490 11.739 -22.313 1.00 73.25 651 ARG A O 1
ATOM 5271 N N . ASP A 1 652 ? 4.230 13.330 -20.742 1.00 78.94 652 ASP A N 1
ATOM 5272 C CA . ASP A 1 652 ? 3.154 14.041 -21.416 1.00 78.94 652 ASP A CA 1
ATOM 5273 C C . ASP A 1 652 ? 3.705 15.289 -22.119 1.00 78.94 652 ASP A C 1
ATOM 5275 O O . ASP A 1 652 ? 4.188 16.224 -21.481 1.00 78.94 652 ASP A O 1
ATOM 5279 N N . LEU A 1 653 ? 3.638 15.292 -23.455 1.00 78.69 653 LEU A N 1
ATOM 5280 C CA . LEU A 1 653 ? 4.124 16.392 -24.295 1.00 78.69 653 LEU A CA 1
ATOM 5281 C C . LEU A 1 653 ? 3.447 17.722 -23.980 1.00 78.69 653 LEU A C 1
ATOM 5283 O O . LEU A 1 653 ? 4.102 18.761 -24.030 1.00 78.69 653 LEU A O 1
ATOM 5287 N N . THR A 1 654 ? 2.151 17.687 -23.683 1.00 85.31 654 THR A N 1
ATOM 5288 C CA . THR A 1 654 ? 1.360 18.890 -23.419 1.00 85.31 654 THR A CA 1
ATOM 5289 C C . THR A 1 654 ? 1.841 19.528 -22.126 1.00 85.31 654 THR A C 1
ATOM 5291 O O . THR A 1 654 ? 2.160 20.715 -22.083 1.00 85.31 654 THR A O 1
ATOM 5294 N N . ILE A 1 655 ? 1.992 18.705 -21.091 1.00 88.19 655 ILE A N 1
ATOM 5295 C CA . ILE A 1 655 ? 2.468 19.137 -19.779 1.00 88.19 655 ILE A CA 1
ATOM 5296 C C . ILE A 1 655 ? 3.918 19.613 -19.854 1.00 88.19 655 ILE A C 1
ATOM 5298 O O . ILE A 1 655 ? 4.237 20.689 -19.351 1.00 88.19 655 ILE A O 1
ATOM 5302 N N . ARG A 1 656 ? 4.799 18.865 -20.528 1.00 86.56 656 ARG A N 1
ATOM 5303 C CA . ARG A 1 656 ? 6.193 19.274 -20.745 1.00 86.56 656 ARG A CA 1
ATOM 5304 C C . ARG A 1 656 ? 6.275 20.622 -21.456 1.00 86.56 656 ARG A C 1
ATOM 5306 O O . ARG A 1 656 ? 7.019 21.497 -21.019 1.00 86.56 656 ARG A O 1
ATOM 5313 N N . GLY A 1 657 ? 5.460 20.813 -22.495 1.00 87.56 657 GLY A N 1
ATOM 5314 C CA . GLY A 1 657 ? 5.333 22.079 -23.216 1.00 87.56 657 GLY A CA 1
ATOM 5315 C C . GLY A 1 657 ? 4.909 23.238 -22.312 1.00 87.56 657 GLY A C 1
ATOM 5316 O O . GLY A 1 657 ? 5.485 24.320 -22.407 1.00 87.56 657 GLY A O 1
ATOM 5317 N N . ASN A 1 658 ? 3.983 23.008 -21.376 1.00 89.44 658 ASN A N 1
ATOM 5318 C CA . ASN A 1 658 ? 3.573 24.019 -20.397 1.00 89.44 658 ASN A CA 1
ATOM 5319 C C . ASN A 1 658 ? 4.723 24.424 -19.460 1.00 89.44 658 ASN A C 1
ATOM 5321 O O . ASN A 1 658 ? 4.892 25.612 -19.179 1.00 89.44 658 ASN A O 1
ATOM 5325 N N . ILE A 1 659 ? 5.549 23.470 -19.014 1.00 89.06 659 ILE A N 1
ATOM 5326 C CA . ILE A 1 659 ? 6.729 23.783 -18.192 1.00 89.06 659 ILE A CA 1
ATOM 5327 C C . ILE A 1 659 ? 7.762 24.573 -18.996 1.00 89.06 659 ILE A C 1
ATOM 5329 O O . ILE A 1 659 ? 8.238 25.603 -18.523 1.00 89.06 659 ILE A O 1
ATOM 5333 N N . ILE A 1 660 ? 8.074 24.129 -20.219 1.00 89.88 660 ILE A N 1
ATOM 5334 C CA . ILE A 1 660 ? 9.010 24.821 -21.118 1.00 89.88 660 ILE A CA 1
ATOM 5335 C C . ILE A 1 660 ? 8.550 26.264 -21.346 1.00 89.88 660 ILE A C 1
ATOM 5337 O O . ILE A 1 660 ? 9.338 27.196 -21.183 1.00 89.88 660 ILE A O 1
ATOM 5341 N N . LYS A 1 661 ? 7.259 26.465 -21.633 1.00 88.50 661 LYS A N 1
ATOM 5342 C CA . LYS A 1 661 ? 6.655 27.792 -21.789 1.00 88.50 661 LYS A CA 1
ATOM 5343 C C . LYS A 1 661 ? 6.892 28.674 -20.558 1.00 88.50 661 LYS A C 1
ATOM 5345 O O . LYS A 1 661 ? 7.328 29.815 -20.708 1.00 88.50 661 LYS A O 1
ATOM 5350 N N . GLY A 1 662 ? 6.663 28.146 -19.355 1.00 88.88 662 GLY A N 1
ATOM 5351 C CA . GLY A 1 662 ? 6.865 28.896 -18.115 1.00 88.88 662 GLY A CA 1
ATOM 5352 C C . GLY A 1 662 ? 8.328 29.247 -17.834 1.00 88.88 662 GLY A C 1
ATOM 5353 O O . GLY A 1 662 ? 8.636 30.380 -17.460 1.00 88.88 662 GLY A O 1
ATOM 5354 N N . VAL A 1 663 ? 9.252 28.318 -18.096 1.00 89.44 663 VAL A N 1
ATOM 5355 C CA . VAL A 1 663 ? 10.697 28.575 -17.983 1.00 89.44 663 VAL A CA 1
ATOM 5356 C C . VAL A 1 663 ? 11.118 29.674 -18.957 1.00 89.44 663 VAL A C 1
ATOM 5358 O O . VAL A 1 663 ? 11.793 30.621 -18.554 1.00 89.44 663 VAL A O 1
ATOM 5361 N N . LYS A 1 664 ? 10.669 29.603 -20.217 1.00 86.81 664 LYS A N 1
ATOM 5362 C CA . LYS A 1 664 ? 10.942 30.632 -21.234 1.00 86.81 664 LYS A CA 1
ATOM 5363 C C . LYS A 1 664 ? 10.464 32.003 -20.799 1.00 86.81 664 LYS A C 1
ATOM 5365 O O . LYS A 1 664 ? 11.222 32.965 -20.885 1.00 86.81 664 LYS A O 1
ATOM 5370 N N . TYR A 1 665 ? 9.230 32.078 -20.310 1.00 86.00 665 TYR A N 1
ATOM 5371 C CA . TYR A 1 665 ? 8.643 33.323 -19.833 1.00 86.00 665 TYR A CA 1
ATOM 5372 C C . TYR A 1 665 ? 9.499 33.969 -18.732 1.00 86.00 665 TYR A C 1
ATOM 5374 O O . TYR A 1 665 ? 9.796 35.159 -18.791 1.00 86.00 665 TYR A O 1
ATOM 5382 N N . ARG A 1 666 ? 9.976 33.179 -17.762 1.00 86.06 666 ARG A N 1
ATOM 5383 C CA . ARG A 1 666 ? 10.775 33.681 -16.631 1.00 86.06 666 ARG A CA 1
ATOM 5384 C C . ARG A 1 666 ? 12.223 34.019 -16.988 1.00 86.06 666 ARG A C 1
ATOM 5386 O O . ARG A 1 666 ? 12.780 34.941 -16.400 1.00 86.06 666 ARG A O 1
ATOM 5393 N N . VAL A 1 667 ? 12.831 33.304 -17.935 1.00 83.44 667 VAL A N 1
ATOM 5394 C CA . VAL A 1 667 ? 14.212 33.566 -18.382 1.00 83.44 667 VAL A CA 1
ATOM 5395 C C . VAL A 1 667 ? 14.291 34.797 -19.295 1.00 83.44 667 VAL A C 1
ATOM 5397 O O . VAL A 1 667 ? 15.290 35.504 -19.257 1.00 83.44 667 VAL A O 1
ATOM 5400 N N . ARG A 1 668 ? 13.236 35.110 -20.061 1.00 74.56 668 ARG A N 1
ATOM 5401 C CA . ARG A 1 668 ? 13.173 36.305 -20.935 1.00 74.56 668 ARG A CA 1
ATOM 5402 C C . ARG A 1 668 ? 13.148 37.638 -20.207 1.00 74.56 668 ARG A C 1
ATOM 5404 O O . ARG A 1 668 ? 13.574 38.649 -20.746 1.00 74.56 668 ARG A O 1
ATOM 5411 N N . ASN A 1 669 ? 12.715 37.649 -18.955 1.00 66.62 669 ASN A N 1
ATOM 5412 C CA . ASN A 1 669 ? 12.782 38.857 -18.133 1.00 66.62 669 ASN A CA 1
ATOM 5413 C C . ASN A 1 669 ? 14.224 39.203 -17.698 1.00 66.62 669 ASN A C 1
ATOM 5415 O O . ASN A 1 669 ? 14.416 40.066 -16.847 1.00 66.62 669 ASN A O 1
ATOM 5419 N N . ILE A 1 670 ? 15.234 38.521 -18.252 1.00 70.06 670 ILE A N 1
ATOM 5420 C CA . ILE A 1 670 ? 16.658 38.733 -18.009 1.00 70.06 670 ILE A CA 1
ATOM 5421 C C . ILE A 1 670 ? 17.290 39.188 -19.333 1.00 70.06 670 ILE A C 1
ATOM 5423 O O . ILE A 1 670 ? 17.343 38.423 -20.298 1.00 70.06 670 ILE A O 1
ATOM 5427 N N . ASP A 1 671 ? 17.777 40.432 -19.371 1.00 61.72 671 ASP A N 1
ATOM 5428 C CA . ASP A 1 671 ? 18.203 41.130 -20.596 1.00 61.72 671 ASP A CA 1
ATOM 5429 C C . ASP A 1 671 ? 19.251 40.374 -21.435 1.00 61.72 671 ASP A C 1
ATOM 5431 O O . ASP A 1 671 ? 19.227 40.444 -22.665 1.00 61.72 671 ASP A O 1
ATOM 5435 N N . GLU A 1 672 ? 20.129 39.595 -20.795 1.00 62.81 672 GLU A N 1
ATOM 5436 C CA . GLU A 1 672 ? 21.193 38.817 -21.452 1.00 62.81 672 GLU A CA 1
ATOM 5437 C C . GLU A 1 672 ? 20.681 37.692 -22.373 1.00 62.81 672 GLU A C 1
ATOM 5439 O O . GLU A 1 672 ? 21.434 37.206 -23.217 1.00 62.81 672 GLU A O 1
ATOM 5444 N N . PHE A 1 673 ? 19.412 37.280 -22.254 1.00 65.81 673 PHE A N 1
ATOM 5445 C CA . PHE A 1 673 ? 18.882 36.086 -22.930 1.00 65.81 673 PHE A CA 1
ATOM 5446 C C . PHE A 1 673 ? 17.762 36.370 -23.940 1.00 65.81 673 PHE A C 1
ATOM 5448 O O . PHE A 1 673 ? 17.261 35.446 -24.584 1.00 65.81 673 PHE A O 1
ATOM 5455 N N . ASN A 1 674 ? 17.410 37.642 -24.143 1.00 65.25 674 ASN A N 1
ATOM 5456 C CA . ASN A 1 674 ? 16.387 38.069 -25.106 1.00 65.25 674 ASN A CA 1
ATOM 5457 C C . ASN A 1 674 ? 16.790 37.885 -26.579 1.00 65.25 674 ASN A C 1
ATOM 5459 O O . ASN A 1 674 ? 15.944 37.965 -27.467 1.00 65.25 674 ASN A O 1
ATOM 5463 N N . SER A 1 675 ? 18.069 37.618 -26.848 1.00 67.12 675 SER A N 1
ATOM 5464 C CA . SER A 1 675 ? 18.626 37.433 -28.192 1.00 67.12 675 SER A CA 1
ATOM 5465 C C . SER A 1 675 ? 18.535 35.996 -28.728 1.00 67.12 675 SER A C 1
ATOM 5467 O O . SER A 1 675 ? 18.836 35.778 -29.901 1.00 67.12 675 SER A O 1
ATOM 5469 N N . ILE A 1 676 ? 18.122 35.018 -27.909 1.00 73.00 676 ILE A N 1
ATOM 5470 C CA . ILE A 1 676 ? 18.070 33.597 -28.291 1.00 73.00 676 ILE A CA 1
ATOM 5471 C C . ILE A 1 676 ? 16.688 33.244 -28.877 1.00 73.00 676 ILE A C 1
ATOM 5473 O O . ILE A 1 676 ? 15.670 33.487 -28.217 1.00 73.00 676 ILE A O 1
ATOM 5477 N N . PRO A 1 677 ? 16.611 32.635 -30.080 1.00 79.00 677 PRO A N 1
ATOM 5478 C CA . PRO A 1 677 ? 15.344 32.230 -30.692 1.00 79.00 677 PRO A CA 1
ATOM 5479 C C . PRO A 1 677 ? 14.520 31.262 -29.827 1.00 79.00 677 PRO A C 1
ATOM 5481 O O . PRO A 1 677 ? 15.063 30.342 -29.214 1.00 79.00 677 PRO A O 1
ATOM 5484 N N . ASP A 1 678 ? 13.187 31.402 -29.853 1.00 74.81 678 ASP A N 1
ATOM 5485 C CA . ASP A 1 678 ? 12.235 30.534 -29.136 1.00 74.81 678 ASP A CA 1
ATOM 5486 C C . ASP A 1 678 ? 12.510 29.043 -29.309 1.00 74.81 678 ASP A C 1
ATOM 5488 O O . ASP A 1 678 ? 12.486 28.311 -28.323 1.00 74.81 678 ASP A O 1
ATOM 5492 N N . SER A 1 679 ? 12.765 28.620 -30.548 1.00 78.31 679 SER A N 1
ATOM 5493 C CA . SER A 1 679 ? 12.983 27.220 -30.904 1.00 78.31 679 SER A CA 1
ATOM 5494 C C . SER A 1 679 ? 14.272 26.660 -30.313 1.00 78.31 679 SER A C 1
ATOM 5496 O O . SER A 1 679 ? 14.309 25.495 -29.939 1.00 78.31 679 SER A O 1
ATOM 5498 N N . GLU A 1 680 ? 15.322 27.479 -30.210 1.00 76.38 680 GLU A N 1
ATOM 5499 C CA . GLU A 1 680 ? 16.596 27.054 -29.618 1.00 76.38 680 GLU A CA 1
ATOM 5500 C C . GLU A 1 680 ? 16.476 26.930 -28.098 1.00 76.38 680 GLU A C 1
ATOM 5502 O O . GLU A 1 680 ? 17.024 26.003 -27.501 1.00 76.38 680 GLU A O 1
ATOM 5507 N N . LEU A 1 681 ? 15.709 27.827 -27.471 1.00 78.62 681 LEU A N 1
ATOM 5508 C CA . LEU A 1 681 ? 15.443 27.783 -26.038 1.00 78.62 681 LEU A CA 1
ATOM 5509 C C . LEU A 1 681 ? 14.519 26.612 -25.662 1.00 78.62 681 LEU A C 1
ATOM 5511 O O . LEU A 1 681 ? 14.777 25.947 -24.660 1.00 78.62 681 LEU A O 1
ATOM 5515 N N . ASP A 1 682 ? 13.496 26.324 -26.477 1.00 82.00 682 ASP A N 1
ATOM 5516 C CA . ASP A 1 682 ? 12.634 25.143 -26.311 1.00 82.00 682 ASP A CA 1
ATOM 5517 C C . ASP A 1 682 ? 13.480 23.865 -26.299 1.00 82.00 682 ASP A C 1
ATOM 5519 O O . ASP A 1 682 ? 13.377 23.051 -25.385 1.00 82.00 682 ASP A O 1
ATOM 5523 N N . GLU A 1 683 ? 14.366 23.721 -27.282 1.00 77.31 683 GLU A N 1
ATOM 5524 C CA . GLU A 1 683 ? 15.229 22.549 -27.426 1.00 77.31 683 GLU A CA 1
ATOM 5525 C C . GLU A 1 683 ? 16.281 22.447 -26.320 1.00 77.31 683 GLU A C 1
ATOM 5527 O O . GLU A 1 683 ? 16.582 21.340 -25.878 1.00 77.31 683 GLU A O 1
ATOM 5532 N N . LEU A 1 684 ? 16.814 23.574 -25.835 1.00 80.31 684 LEU A N 1
ATOM 5533 C CA . LEU A 1 684 ? 17.735 23.583 -24.700 1.00 80.31 684 LEU A CA 1
ATOM 5534 C C . LEU A 1 684 ? 17.055 23.101 -23.416 1.00 80.31 684 LEU A C 1
ATOM 5536 O O . LEU A 1 684 ? 17.610 22.266 -22.707 1.00 80.31 684 LEU A O 1
ATOM 5540 N N . ILE A 1 685 ? 15.867 23.622 -23.104 1.00 85.19 685 ILE A N 1
ATOM 5541 C CA . ILE A 1 685 ? 15.129 23.224 -21.899 1.00 85.19 685 ILE A CA 1
ATOM 5542 C C . ILE A 1 685 ? 14.729 21.749 -22.006 1.00 85.19 685 ILE A C 1
ATOM 5544 O O . ILE A 1 685 ? 14.874 20.999 -21.040 1.00 85.19 685 ILE A O 1
ATOM 5548 N N . ASP A 1 686 ? 14.286 21.319 -23.191 1.00 79.75 686 ASP A N 1
ATOM 5549 C CA . ASP A 1 686 ? 13.960 19.922 -23.473 1.00 79.75 686 ASP A CA 1
ATOM 5550 C C . ASP A 1 686 ? 15.173 19.014 -23.226 1.00 79.75 686 ASP A C 1
ATOM 5552 O O . ASP A 1 686 ? 15.072 18.004 -22.533 1.00 79.75 686 ASP A O 1
ATOM 5556 N N . LEU A 1 687 ? 16.346 19.419 -23.701 1.00 77.56 687 LEU A N 1
ATOM 5557 C CA . LEU A 1 687 ? 17.581 18.676 -23.507 1.00 77.56 687 LEU A CA 1
ATOM 5558 C C . LEU A 1 687 ? 18.034 18.643 -22.040 1.00 77.56 687 LEU A C 1
ATOM 5560 O O . LEU A 1 687 ? 18.490 17.607 -21.564 1.00 77.56 687 LEU A O 1
ATOM 5564 N N . ILE A 1 688 ? 17.873 19.742 -21.297 1.00 84.19 688 ILE A N 1
ATOM 5565 C CA . ILE A 1 688 ? 18.159 19.776 -19.855 1.00 84.19 688 ILE A CA 1
ATOM 5566 C C . ILE A 1 688 ? 17.286 18.753 -19.122 1.00 84.19 688 ILE A C 1
ATOM 5568 O O . ILE A 1 688 ? 17.810 17.994 -18.309 1.00 84.19 688 ILE A O 1
ATOM 5572 N N . PHE A 1 689 ? 15.985 18.675 -19.425 1.00 81.94 689 PHE A N 1
ATOM 5573 C CA . PHE A 1 689 ? 15.110 17.652 -18.842 1.00 81.94 689 PHE A CA 1
ATOM 5574 C C . PHE A 1 689 ? 15.595 16.230 -19.137 1.00 81.94 689 PHE A C 1
ATOM 5576 O O . PHE A 1 689 ? 15.622 15.408 -18.221 1.00 81.94 689 PHE A O 1
ATOM 5583 N N . ASP A 1 690 ? 16.007 15.949 -20.374 1.00 74.88 690 ASP A N 1
ATOM 5584 C CA . ASP A 1 690 ? 16.495 14.620 -20.760 1.00 74.88 690 ASP A CA 1
ATOM 5585 C C . ASP A 1 690 ? 17.790 14.256 -20.010 1.00 74.88 690 ASP A C 1
ATOM 5587 O O . ASP A 1 690 ? 17.890 13.164 -19.442 1.00 74.88 690 ASP A O 1
ATOM 5591 N N . VAL A 1 691 ? 18.735 15.196 -19.899 1.00 76.25 691 VAL A N 1
ATOM 5592 C CA . VAL A 1 691 ? 19.995 14.991 -19.166 1.00 76.25 691 VAL A CA 1
ATOM 5593 C C . VAL A 1 691 ? 19.748 14.784 -17.671 1.00 76.25 691 VAL A C 1
ATOM 5595 O O . VAL A 1 691 ? 20.321 13.870 -17.083 1.00 76.25 691 VAL A O 1
ATOM 5598 N N . LEU A 1 692 ? 18.870 15.575 -17.039 1.00 78.06 692 LEU A N 1
ATOM 5599 C CA . LEU A 1 692 ? 18.550 15.435 -15.609 1.00 78.06 692 LEU A CA 1
ATOM 5600 C C . LEU A 1 692 ? 18.071 14.020 -15.245 1.00 78.06 692 LEU A C 1
ATOM 5602 O O . LEU A 1 692 ? 18.343 13.547 -14.138 1.00 78.06 692 LEU A O 1
ATOM 5606 N N . ILE A 1 693 ? 17.370 13.351 -16.164 1.00 66.94 693 ILE A N 1
ATOM 5607 C CA . ILE A 1 693 ? 16.930 11.961 -16.002 1.00 66.94 693 ILE A CA 1
ATOM 5608 C C . ILE A 1 693 ? 18.098 11.001 -16.193 1.00 66.94 693 ILE A C 1
ATOM 5610 O O . ILE A 1 693 ? 18.281 10.106 -15.370 1.00 66.94 693 ILE A O 1
ATOM 5614 N N . GLU A 1 694 ? 18.860 11.169 -17.276 1.00 65.06 694 GLU A N 1
ATOM 5615 C CA . GLU A 1 694 ? 19.964 10.277 -17.636 1.00 65.06 694 GLU A CA 1
ATOM 5616 C C . GLU A 1 694 ? 20.996 10.175 -16.509 1.00 65.06 694 GLU A C 1
ATOM 5618 O O . GLU A 1 694 ? 21.443 9.080 -16.169 1.00 65.06 694 GLU A O 1
ATOM 5623 N N . VAL A 1 695 ? 21.315 11.305 -15.875 1.00 70.38 695 VAL A N 1
ATOM 5624 C CA . VAL A 1 695 ? 22.259 11.360 -14.750 1.00 70.38 695 VAL A CA 1
ATOM 5625 C C . VAL A 1 695 ? 21.605 11.118 -13.379 1.00 70.38 695 VAL A C 1
ATOM 5627 O O . VAL A 1 695 ? 22.226 11.374 -12.349 1.00 70.38 695 VAL A O 1
ATOM 5630 N N . GLU A 1 696 ? 20.356 10.636 -13.346 1.00 67.88 696 GLU A N 1
ATOM 5631 C CA . GLU A 1 696 ? 19.574 10.321 -12.135 1.00 67.88 696 GLU A CA 1
ATOM 5632 C C . GLU A 1 696 ? 19.483 11.488 -11.112 1.00 67.88 696 GLU A C 1
ATOM 5634 O O . GLU A 1 696 ? 19.291 11.285 -9.908 1.00 67.88 696 GLU A O 1
ATOM 5639 N N . MET A 1 697 ? 19.569 12.743 -11.580 1.00 76.19 697 MET A N 1
ATOM 5640 C CA . MET A 1 697 ? 19.582 13.954 -10.735 1.00 76.19 697 MET A CA 1
ATOM 5641 C C . MET A 1 697 ? 18.219 14.277 -10.106 1.00 76.19 697 MET A C 1
ATOM 5643 O O . MET A 1 697 ? 18.139 15.118 -9.207 1.00 76.19 697 MET A O 1
ATOM 5647 N N . SER A 1 698 ? 17.147 13.590 -10.513 1.00 73.06 698 SER A N 1
ATOM 5648 C CA . SER A 1 698 ? 15.799 13.718 -9.932 1.00 73.06 698 SER A CA 1
ATOM 5649 C C . SER A 1 698 ? 15.784 13.513 -8.411 1.00 73.06 698 SER A C 1
ATOM 5651 O O . SER A 1 698 ? 15.059 14.195 -7.687 1.00 73.06 698 SER A O 1
ATOM 5653 N N . THR A 1 699 ? 16.649 12.635 -7.901 1.00 71.75 699 THR A N 1
ATOM 5654 C CA . THR A 1 699 ? 16.836 12.376 -6.466 1.00 71.75 699 THR A CA 1
ATOM 5655 C C . THR A 1 699 ? 17.341 13.618 -5.723 1.00 71.75 699 THR A C 1
ATOM 5657 O O . THR A 1 699 ? 16.881 13.891 -4.615 1.00 71.75 699 THR A O 1
ATOM 5660 N N . ILE A 1 700 ? 18.258 14.380 -6.330 1.00 76.88 700 ILE A N 1
ATOM 5661 C CA . ILE A 1 700 ? 18.826 15.609 -5.753 1.00 76.88 700 ILE A CA 1
ATOM 5662 C C . ILE A 1 700 ? 17.815 16.752 -5.864 1.00 76.88 700 ILE A C 1
ATOM 5664 O O . ILE A 1 700 ? 17.608 17.462 -4.885 1.00 76.88 700 ILE A O 1
ATOM 5668 N N . ILE A 1 701 ? 17.125 16.879 -7.004 1.00 79.56 701 ILE A N 1
ATOM 5669 C CA . ILE A 1 701 ? 16.039 17.857 -7.180 1.00 79.56 701 ILE A CA 1
ATOM 5670 C C . ILE A 1 701 ? 14.977 17.661 -6.097 1.00 79.56 701 ILE A C 1
ATOM 5672 O O . ILE A 1 701 ? 14.640 18.591 -5.378 1.00 79.56 701 ILE A O 1
ATOM 5676 N N . THR A 1 702 ? 14.484 16.437 -5.924 1.00 74.81 702 THR A N 1
ATOM 5677 C CA . THR A 1 702 ? 13.418 16.153 -4.953 1.00 74.81 702 THR A CA 1
ATOM 5678 C C . THR A 1 702 ? 13.857 16.366 -3.505 1.00 74.81 702 THR A C 1
ATOM 5680 O O . THR A 1 702 ? 13.043 16.814 -2.709 1.00 74.81 702 THR A O 1
ATOM 5683 N N . ASN A 1 703 ? 15.136 16.138 -3.178 1.00 73.19 703 ASN A N 1
ATOM 5684 C CA . ASN A 1 703 ? 15.713 16.500 -1.876 1.00 73.19 703 ASN A CA 1
ATOM 5685 C C . ASN A 1 703 ? 15.733 18.015 -1.634 1.00 73.19 703 ASN A C 1
ATOM 5687 O O . ASN A 1 703 ? 15.502 18.447 -0.512 1.00 73.19 703 ASN A O 1
ATOM 5691 N N . ILE A 1 704 ? 16.032 18.817 -2.663 1.00 74.88 704 ILE A N 1
ATOM 5692 C CA . ILE A 1 704 ? 16.002 20.285 -2.560 1.00 74.88 704 ILE A CA 1
ATOM 5693 C C . ILE A 1 704 ? 14.569 20.763 -2.295 1.00 74.88 704 ILE A C 1
ATOM 5695 O O . ILE A 1 704 ? 14.348 21.605 -1.430 1.00 74.88 704 ILE A O 1
ATOM 5699 N N . LEU A 1 705 ? 13.613 20.224 -3.055 1.00 76.81 705 LEU A N 1
ATOM 5700 C CA . LEU A 1 705 ? 12.219 20.661 -3.054 1.00 76.81 705 LEU A CA 1
ATOM 5701 C C . LEU A 1 705 ? 11.448 20.225 -1.801 1.00 76.81 705 LEU A C 1
ATOM 5703 O O . LEU A 1 705 ? 10.630 20.977 -1.275 1.00 76.81 705 LEU A O 1
ATOM 5707 N N . LEU A 1 706 ? 11.687 18.993 -1.350 1.00 73.31 706 LEU A N 1
ATOM 5708 C CA . LEU A 1 706 ? 10.993 18.345 -0.240 1.00 73.31 706 LEU A CA 1
ATOM 5709 C C . LEU A 1 706 ? 12.054 17.753 0.697 1.00 73.31 706 LEU A C 1
ATOM 5711 O O . LEU A 1 706 ? 12.307 16.547 0.659 1.00 73.31 706 LEU A O 1
ATOM 5715 N N . PRO A 1 707 ? 12.699 18.606 1.518 1.00 56.44 707 PRO A N 1
ATOM 5716 C CA . PRO A 1 707 ? 13.806 18.236 2.404 1.00 56.44 707 PRO A CA 1
ATOM 5717 C C . PRO A 1 707 ? 13.366 17.388 3.602 1.00 56.44 707 PRO A C 1
ATOM 5719 O O . PRO A 1 707 ? 14.180 17.097 4.475 1.00 56.44 707 PRO A O 1
ATOM 5722 N N . ASP A 1 708 ? 12.081 17.037 3.690 1.00 52.25 708 ASP A N 1
ATOM 5723 C CA . ASP A 1 708 ? 11.578 16.217 4.778 1.00 52.25 708 ASP A CA 1
ATOM 5724 C C . ASP A 1 708 ? 12.351 14.893 4.823 1.00 52.25 708 ASP A C 1
ATOM 5726 O O . ASP A 1 708 ? 12.516 14.192 3.816 1.00 52.25 708 ASP A O 1
ATOM 5730 N N . TYR A 1 709 ? 12.878 14.580 6.006 1.00 48.22 709 TYR A N 1
ATOM 5731 C CA . TYR A 1 709 ? 13.865 13.523 6.230 1.00 48.22 709 TYR A CA 1
ATOM 5732 C C . TYR A 1 709 ? 13.205 12.146 6.321 1.00 48.22 709 TYR A C 1
ATOM 5734 O O . TYR A 1 709 ? 13.622 11.286 7.087 1.00 48.22 709 TYR A O 1
ATOM 5742 N N . CYS A 1 710 ? 12.141 11.934 5.562 1.00 44.25 710 CYS A N 1
ATOM 5743 C CA . CYS A 1 710 ? 11.658 10.626 5.193 1.00 44.25 710 CYS A CA 1
ATOM 5744 C C . CYS A 1 710 ? 10.590 10.816 4.118 1.00 44.25 710 CYS A C 1
ATOM 5746 O O . CYS A 1 710 ? 9.550 11.427 4.343 1.00 44.25 710 CYS A O 1
ATOM 5748 N N . SER A 1 711 ? 10.805 10.210 2.952 1.00 38.97 711 SER A N 1
ATOM 5749 C CA . SER A 1 711 ? 9.698 9.532 2.277 1.00 38.97 711 SER A CA 1
ATOM 5750 C C . SER A 1 711 ? 8.886 8.786 3.337 1.00 38.97 711 SER A C 1
ATOM 5752 O O . SER A 1 711 ? 9.522 8.170 4.180 1.00 38.97 711 SER A O 1
ATOM 5754 N N . ASP A 1 712 ? 7.557 8.723 3.287 1.00 42.25 712 ASP A N 1
ATOM 5755 C CA . ASP A 1 712 ? 6.807 7.634 3.939 1.00 42.25 712 ASP A CA 1
ATOM 5756 C C . ASP A 1 712 ? 7.239 6.295 3.276 1.00 42.25 712 ASP A C 1
ATOM 5758 O O . ASP A 1 712 ? 6.538 5.650 2.495 1.00 42.25 712 ASP A O 1
ATOM 5762 N N . GLY A 1 713 ? 8.502 5.937 3.503 1.00 35.34 713 GLY A N 1
ATOM 5763 C CA . GLY A 1 713 ? 9.382 5.138 2.679 1.00 35.34 713 GLY A CA 1
ATOM 5764 C C . GLY A 1 713 ? 9.244 3.697 3.077 1.00 35.34 713 GLY A C 1
ATOM 5765 O O . GLY A 1 713 ? 10.180 3.070 3.549 1.00 35.34 713 GLY A O 1
ATOM 5766 N N . CYS A 1 714 ? 8.047 3.183 2.869 1.00 40.19 714 CYS A N 1
ATOM 5767 C CA . CYS A 1 714 ? 7.891 1.814 2.430 1.00 40.19 714 CYS A CA 1
ATOM 5768 C C . CYS A 1 714 ? 6.981 1.810 1.177 1.00 40.19 714 CYS A C 1
ATOM 5770 O O . CYS A 1 714 ? 6.158 0.926 1.038 1.00 40.19 714 CYS A O 1
ATOM 5772 N N . GLU A 1 715 ? 7.057 2.819 0.292 1.00 39.38 715 GLU A N 1
ATOM 5773 C CA . GLU A 1 715 ? 6.396 2.915 -1.037 1.00 39.38 715 GLU A CA 1
ATOM 5774 C C . GLU A 1 715 ? 4.889 2.541 -1.134 1.00 39.38 715 GLU A C 1
ATOM 5776 O O . GLU A 1 715 ? 4.350 2.383 -2.222 1.00 39.38 715 GLU A O 1
ATOM 5781 N N . ALA A 1 716 ? 4.200 2.365 -0.007 1.00 39.19 716 ALA A N 1
ATOM 5782 C CA . ALA A 1 716 ? 2.766 2.236 0.226 1.00 39.19 716 ALA A CA 1
ATOM 5783 C C . ALA A 1 716 ? 2.629 1.636 1.631 1.00 39.19 716 ALA A C 1
ATOM 5785 O O . ALA A 1 716 ? 3.001 0.478 1.823 1.00 39.19 716 ALA A O 1
ATOM 5786 N N . ASP A 1 717 ? 2.041 2.373 2.577 1.00 39.25 717 ASP A N 1
ATOM 5787 C CA . ASP A 1 717 ? 1.743 1.999 3.981 1.00 39.25 717 ASP A CA 1
ATOM 5788 C C . ASP A 1 717 ? 0.786 0.802 4.156 1.00 39.25 717 ASP A C 1
ATOM 5790 O O . ASP A 1 717 ? 0.016 0.693 5.106 1.00 39.25 717 ASP A O 1
ATOM 5794 N N . LEU A 1 718 ? 0.788 -0.094 3.181 1.00 42.78 718 LEU A N 1
ATOM 5795 C CA . LEU A 1 718 ? -0.084 -1.224 3.071 1.00 42.78 718 LEU A CA 1
ATOM 5796 C C . LEU A 1 718 ? 0.550 -2.440 2.421 1.00 42.78 718 LEU A C 1
ATOM 5798 O O . LEU A 1 718 ? -0.066 -3.483 2.561 1.00 42.78 718 LEU A O 1
ATOM 5802 N N . HIS A 1 719 ? 1.687 -2.381 1.698 1.00 35.28 719 HIS A N 1
ATOM 5803 C CA . HIS A 1 719 ? 2.164 -3.554 0.936 1.00 35.28 719 HIS A CA 1
ATOM 5804 C C . HIS A 1 719 ? 3.665 -3.872 0.871 1.00 35.28 719 HIS A C 1
ATOM 5806 O O . HIS A 1 719 ? 4.006 -4.777 0.120 1.00 35.28 719 HIS A O 1
ATOM 5812 N N . LEU A 1 720 ? 4.559 -3.326 1.703 1.00 35.78 720 LEU A N 1
ATOM 5813 C CA . LEU A 1 720 ? 5.947 -3.839 1.766 1.00 35.78 720 LEU A CA 1
ATOM 5814 C C . LEU A 1 720 ? 6.230 -4.709 3.011 1.00 35.78 720 LEU A C 1
ATOM 5816 O O . LEU A 1 720 ? 5.831 -4.345 4.116 1.00 35.78 720 LEU A O 1
ATOM 5820 N N . PRO A 1 721 ? 6.929 -5.857 2.867 1.00 33.59 721 PRO A N 1
ATOM 5821 C CA . PRO A 1 721 ? 7.152 -6.815 3.954 1.00 33.59 721 PRO A CA 1
ATOM 5822 C C . PRO A 1 721 ? 8.467 -6.585 4.725 1.00 33.59 721 PRO A C 1
ATOM 5824 O O . PRO A 1 721 ? 8.788 -7.368 5.614 1.00 33.59 721 PRO A O 1
ATOM 5827 N N . ARG A 1 722 ? 9.272 -5.562 4.401 1.00 35.47 722 ARG A N 1
ATOM 5828 C CA . ARG A 1 722 ? 10.594 -5.357 5.027 1.00 35.47 722 ARG A CA 1
ATOM 5829 C C . ARG A 1 722 ? 10.933 -3.885 5.250 1.00 35.47 722 ARG A C 1
ATOM 5831 O O . ARG A 1 722 ? 11.845 -3.353 4.633 1.00 35.47 722 ARG A O 1
ATOM 5838 N N . CYS A 1 723 ? 10.258 -3.267 6.210 1.00 37.84 723 CYS A N 1
ATOM 5839 C CA . CYS A 1 723 ? 10.793 -2.107 6.924 1.00 37.84 723 CYS A CA 1
ATOM 5840 C C . CYS A 1 723 ? 11.636 -2.616 8.128 1.00 37.84 723 CYS A C 1
ATOM 5842 O O . CYS A 1 723 ? 11.375 -2.299 9.280 1.00 37.84 723 CYS A O 1
ATOM 5844 N N . SER A 1 724 ? 12.625 -3.490 7.887 1.00 34.59 724 SER A N 1
ATOM 5845 C CA . SER A 1 724 ? 13.545 -3.967 8.934 1.00 34.59 724 SER A CA 1
ATOM 5846 C C . SER A 1 724 ? 14.806 -3.095 8.951 1.00 34.59 724 SER A C 1
ATOM 5848 O O . SER A 1 724 ? 15.561 -3.116 7.980 1.00 34.59 724 SER A O 1
ATOM 5850 N N . LYS A 1 725 ? 15.027 -2.389 10.072 1.00 33.50 725 LYS A N 1
ATOM 5851 C CA . LYS A 1 725 ? 16.173 -1.521 10.450 1.00 33.50 725 LYS A CA 1
ATOM 5852 C C . LYS A 1 725 ? 16.159 -0.026 10.085 1.00 33.50 725 LYS A C 1
ATOM 5854 O O . LYS A 1 725 ? 17.004 0.685 10.608 1.00 33.50 725 LYS A O 1
ATOM 5859 N N . ALA A 1 726 ? 15.209 0.495 9.308 1.00 35.91 726 ALA A N 1
ATOM 5860 C CA . ALA A 1 726 ? 15.140 1.939 8.992 1.00 35.91 726 ALA A CA 1
ATOM 5861 C C . ALA A 1 726 ? 14.237 2.757 9.951 1.00 35.91 726 ALA A C 1
ATOM 5863 O O . ALA A 1 726 ? 13.745 3.824 9.603 1.00 35.91 726 ALA A O 1
ATOM 5864 N N . LEU A 1 727 ? 14.002 2.243 11.162 1.00 37.97 727 LEU A N 1
ATOM 5865 C CA . LEU A 1 727 ? 13.041 2.764 12.147 1.00 37.97 727 LEU A CA 1
ATOM 5866 C C . LEU A 1 727 ? 13.460 4.047 12.872 1.00 37.97 727 LEU A C 1
ATOM 5868 O O . LEU A 1 727 ? 12.669 4.612 13.625 1.00 37.97 727 LEU A O 1
ATOM 5872 N N . GLU A 1 728 ? 14.669 4.538 12.617 1.00 37.09 728 GLU A N 1
ATOM 5873 C CA . GLU A 1 728 ? 15.077 5.872 13.061 1.00 37.09 728 GLU A CA 1
ATOM 5874 C C . GLU A 1 728 ? 14.424 6.989 12.231 1.00 37.09 728 GLU A C 1
ATOM 5876 O O . GLU A 1 728 ? 14.508 8.155 12.615 1.00 37.09 728 GLU A O 1
ATOM 5881 N N . GLN A 1 729 ? 13.743 6.671 11.121 1.00 40.00 729 GLN A N 1
ATOM 5882 C CA . GLN A 1 729 ? 13.165 7.700 10.262 1.00 40.00 729 GLN A CA 1
ATOM 5883 C C . GLN A 1 729 ? 11.693 8.047 10.610 1.00 40.00 729 GLN A C 1
ATOM 5885 O O . GLN A 1 729 ? 10.881 7.161 10.898 1.00 40.00 729 GLN A O 1
ATOM 5890 N N . PRO A 1 730 ? 11.324 9.343 10.636 1.00 45.47 730 PRO A N 1
ATOM 5891 C CA . PRO A 1 730 ? 10.011 9.810 11.088 1.00 45.47 730 PRO A CA 1
ATOM 5892 C C . PRO A 1 730 ? 8.899 9.767 10.015 1.00 45.47 730 PRO A C 1
ATOM 5894 O O . PRO A 1 730 ? 9.010 10.422 8.990 1.00 45.47 730 PRO A O 1
ATOM 5897 N N . TYR A 1 731 ? 7.779 9.076 10.299 1.00 59.75 731 TYR A N 1
ATOM 5898 C CA . TYR A 1 731 ? 6.565 9.005 9.451 1.00 59.75 731 TYR A CA 1
ATOM 5899 C C . TYR A 1 731 ? 5.461 9.970 9.930 1.00 59.75 731 TYR A C 1
ATOM 5901 O O . TYR A 1 731 ? 4.693 9.624 10.833 1.00 59.75 731 TYR A O 1
ATOM 5909 N N . ILE A 1 732 ? 5.352 11.181 9.377 1.00 59.47 732 ILE A N 1
ATOM 5910 C CA . ILE A 1 732 ? 4.455 12.228 9.919 1.00 59.47 732 ILE A CA 1
ATOM 5911 C C . ILE A 1 732 ? 2.972 11.824 9.849 1.00 59.47 732 ILE A C 1
ATOM 5913 O O . ILE A 1 732 ? 2.267 11.901 10.859 1.00 59.47 732 ILE A O 1
ATOM 5917 N N . ILE A 1 733 ? 2.493 11.342 8.695 1.00 66.38 733 ILE A N 1
ATOM 5918 C CA . ILE A 1 733 ? 1.065 11.029 8.494 1.00 66.38 733 ILE A CA 1
ATOM 5919 C C . ILE A 1 733 ? 0.635 9.858 9.377 1.00 66.38 733 ILE A C 1
ATOM 5921 O O . ILE A 1 733 ? -0.378 9.939 10.074 1.00 66.38 733 ILE A O 1
ATOM 5925 N N . SER A 1 734 ? 1.412 8.778 9.376 1.00 70.31 734 SER A N 1
ATOM 5926 C CA . SER A 1 734 ? 1.085 7.561 10.122 1.00 70.31 734 SER A CA 1
ATOM 5927 C C . SER A 1 734 ? 1.122 7.817 11.631 1.00 70.31 734 SER A C 1
ATOM 5929 O O . SER A 1 734 ? 0.239 7.360 12.356 1.00 70.31 734 SER A O 1
ATOM 5931 N N . ARG A 1 735 ? 2.047 8.662 12.112 1.00 74.19 735 ARG A N 1
ATOM 5932 C CA . ARG A 1 735 ? 2.067 9.126 13.511 1.00 74.19 735 ARG A CA 1
ATOM 5933 C C . ARG A 1 735 ? 0.839 9.957 13.850 1.00 74.19 735 ARG A C 1
ATOM 5935 O O . ARG A 1 735 ? 0.162 9.648 14.825 1.00 74.19 735 ARG A O 1
ATOM 5942 N N . CYS A 1 736 ? 0.514 10.962 13.040 1.00 81.12 736 CYS A N 1
ATOM 5943 C CA . CYS A 1 736 ? -0.686 11.764 13.248 1.00 81.12 736 CYS A CA 1
ATOM 5944 C C . CYS A 1 736 ? -1.958 10.909 13.291 1.00 81.12 736 CYS A C 1
ATOM 5946 O O . CYS A 1 736 ? -2.776 11.078 14.194 1.00 81.12 736 CYS A O 1
ATOM 5948 N N . LEU A 1 737 ? -2.105 9.964 12.356 1.00 86.38 737 LEU A N 1
ATOM 5949 C CA . LEU A 1 737 ? -3.241 9.045 12.290 1.00 86.38 737 LEU A CA 1
ATOM 5950 C C . LEU A 1 737 ? -3.326 8.167 13.546 1.00 86.38 737 LEU A C 1
ATOM 5952 O O . LEU A 1 737 ? -4.386 8.094 14.169 1.00 86.38 737 LEU A O 1
ATOM 5956 N N . LEU A 1 738 ? -2.210 7.547 13.944 1.00 86.00 738 LEU A N 1
ATOM 5957 C CA . LEU A 1 738 ? -2.132 6.699 15.132 1.00 86.00 738 LEU A CA 1
ATOM 5958 C C . LEU A 1 738 ? -2.449 7.479 16.408 1.00 86.00 738 LEU A C 1
ATOM 5960 O O . LEU A 1 738 ? -3.311 7.059 17.173 1.00 86.00 738 LEU A O 1
ATOM 5964 N N . ILE A 1 739 ? -1.785 8.614 16.645 1.00 87.38 739 ILE A N 1
ATOM 5965 C CA . ILE A 1 739 ? -1.988 9.403 17.868 1.00 87.38 739 ILE A CA 1
ATOM 5966 C C . ILE A 1 739 ? -3.415 9.960 17.924 1.00 87.38 739 ILE A C 1
ATOM 5968 O O . ILE A 1 739 ? -4.043 9.909 18.982 1.00 87.38 739 ILE A O 1
ATOM 5972 N N . THR A 1 740 ? -3.969 10.414 16.795 1.00 91.69 740 THR A N 1
ATOM 5973 C CA . THR A 1 740 ? -5.372 10.850 16.724 1.00 91.69 740 THR A CA 1
ATOM 5974 C C . THR A 1 740 ? -6.321 9.694 17.042 1.00 91.69 740 THR A C 1
ATOM 5976 O O . THR A 1 740 ? -7.263 9.882 17.811 1.00 91.69 740 THR A O 1
ATOM 5979 N N . PHE A 1 741 ? -6.056 8.485 16.533 1.00 93.31 741 PHE A N 1
ATOM 5980 C CA . PHE A 1 741 ? -6.845 7.295 16.855 1.00 93.31 741 PHE A CA 1
ATOM 5981 C C . PHE A 1 741 ? -6.761 6.920 18.338 1.00 93.31 741 PHE A C 1
ATOM 5983 O O . PHE A 1 741 ? -7.788 6.669 18.965 1.00 93.31 741 PHE A O 1
ATOM 5990 N N . LEU A 1 742 ? -5.562 6.933 18.928 1.00 92.06 742 LEU A N 1
ATOM 5991 C CA . LEU A 1 742 ? -5.376 6.650 20.351 1.00 92.06 742 LEU A CA 1
ATOM 5992 C C . LEU A 1 742 ? -6.126 7.676 21.217 1.00 92.06 742 LEU A C 1
ATOM 5994 O O . LEU A 1 742 ? -6.862 7.278 22.120 1.00 92.06 742 LEU A O 1
ATOM 5998 N N . ARG A 1 743 ? -6.042 8.978 20.900 1.00 91.62 743 ARG A N 1
ATOM 5999 C CA . ARG A 1 743 ? -6.816 10.017 21.606 1.00 91.62 743 ARG A CA 1
ATOM 6000 C C . ARG A 1 743 ? -8.321 9.842 21.432 1.00 91.62 743 ARG A C 1
ATOM 6002 O O . ARG A 1 743 ? -9.046 9.964 22.414 1.00 91.62 743 ARG A O 1
ATOM 6009 N N . PHE A 1 744 ? -8.783 9.504 20.227 1.00 93.94 744 PHE A N 1
ATOM 6010 C CA . PHE A 1 744 ? -10.183 9.157 19.959 1.00 93.94 744 PHE A CA 1
ATOM 6011 C C . PHE A 1 744 ? -10.652 7.936 20.772 1.00 93.94 744 PHE A C 1
ATOM 6013 O O . PHE A 1 744 ? -11.795 7.886 21.221 1.00 93.94 744 PHE A O 1
ATOM 6020 N N . ALA A 1 745 ? -9.765 6.970 21.005 1.00 94.50 745 ALA A N 1
ATOM 6021 C CA . ALA A 1 745 ? -10.006 5.811 21.859 1.00 94.50 745 ALA A CA 1
ATOM 6022 C C . ALA A 1 745 ? -9.868 6.120 23.368 1.00 94.50 745 ALA A C 1
ATOM 6024 O O . ALA A 1 745 ? -9.907 5.206 24.183 1.00 94.50 745 ALA A O 1
ATOM 6025 N N . GLY A 1 746 ? -9.703 7.387 23.761 1.00 92.50 746 GLY A N 1
ATOM 6026 C CA . GLY A 1 746 ? -9.617 7.807 25.164 1.00 92.50 746 GLY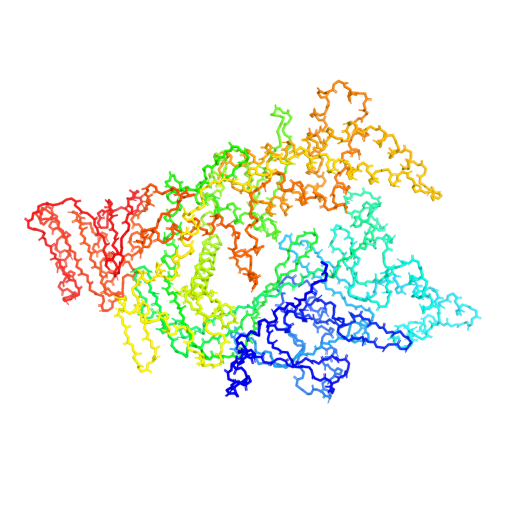 A CA 1
ATOM 6027 C C . GLY A 1 746 ? -8.234 7.672 25.804 1.00 92.50 746 GLY A C 1
ATOM 6028 O O . GLY A 1 746 ? -8.111 7.803 27.021 1.00 92.50 746 GLY A O 1
ATOM 6029 N N . ILE A 1 747 ? -7.190 7.422 25.009 1.00 90.38 747 ILE A N 1
ATOM 6030 C CA . ILE A 1 747 ? -5.810 7.301 25.485 1.00 90.38 747 ILE A CA 1
ATOM 6031 C C . ILE A 1 747 ? -5.140 8.687 25.478 1.00 90.38 747 ILE A C 1
ATOM 6033 O O . ILE A 1 747 ? -5.037 9.308 24.415 1.00 90.38 747 ILE A O 1
ATOM 6037 N N . PRO A 1 748 ? -4.643 9.186 26.626 1.00 84.62 748 PRO A N 1
ATOM 6038 C CA . PRO A 1 748 ? -4.076 10.526 26.727 1.00 84.62 748 PRO A CA 1
ATOM 6039 C C . PRO A 1 748 ? -2.635 10.557 26.198 1.00 84.62 748 PRO A C 1
ATOM 6041 O O . PRO A 1 748 ? -1.678 10.402 26.952 1.00 84.62 748 PRO A O 1
ATOM 6044 N N . VAL A 1 749 ? -2.480 10.757 24.888 1.00 82.81 749 VAL A N 1
ATOM 6045 C CA . VAL A 1 749 ? -1.170 10.904 24.234 1.00 82.81 749 VAL A CA 1
ATOM 6046 C C . VAL A 1 749 ? -0.973 12.332 23.728 1.00 82.81 749 VAL A C 1
ATOM 6048 O O . VAL A 1 749 ? -1.891 12.917 23.155 1.00 82.81 749 VAL A O 1
ATOM 6051 N N . TYR A 1 750 ? 0.229 12.878 23.916 1.00 79.44 750 TYR A N 1
ATOM 6052 C CA . TYR A 1 750 ? 0.635 14.187 23.404 1.00 79.44 750 TYR A CA 1
ATOM 6053 C C . TYR A 1 750 ? 1.683 14.035 22.297 1.00 79.44 750 TYR A C 1
ATOM 6055 O O . TYR A 1 750 ? 2.597 13.221 22.420 1.00 79.44 750 TYR A O 1
ATOM 6063 N N . ALA A 1 751 ? 1.560 14.833 21.235 1.00 77.06 751 ALA A N 1
ATOM 6064 C CA . ALA A 1 751 ? 2.545 14.924 20.163 1.00 77.06 751 ALA A CA 1
ATOM 6065 C C . ALA A 1 751 ? 2.628 16.379 19.669 1.00 77.06 751 ALA A C 1
ATOM 6067 O O . ALA A 1 751 ? 1.596 16.929 19.287 1.00 77.06 751 ALA A O 1
ATOM 6068 N N . PRO A 1 752 ? 3.816 17.008 19.641 1.00 73.12 752 PRO A N 1
ATOM 6069 C CA . PRO A 1 752 ? 3.945 18.414 19.261 1.00 73.12 752 PRO A CA 1
ATOM 6070 C C . PRO A 1 752 ? 3.638 18.674 17.779 1.00 73.12 752 PRO A C 1
ATOM 6072 O O . PRO A 1 752 ? 3.284 19.790 17.418 1.00 73.12 752 PRO A O 1
ATOM 6075 N N . GLN A 1 753 ? 3.720 17.655 16.914 1.00 73.75 753 GLN A N 1
ATOM 6076 C CA . GLN A 1 753 ? 3.379 17.780 15.492 1.00 73.75 753 GLN A CA 1
ATOM 6077 C C . GLN A 1 753 ? 1.867 17.666 15.222 1.00 73.75 753 GLN A C 1
ATOM 6079 O O . GLN A 1 753 ? 1.460 17.749 14.066 1.00 73.75 753 GLN A O 1
ATOM 6084 N N . LEU A 1 754 ? 1.042 17.463 16.257 1.00 82.56 754 LEU A N 1
ATOM 6085 C CA . LEU A 1 754 ? -0.398 17.236 16.149 1.00 82.56 754 LEU A CA 1
ATOM 6086 C C . LEU A 1 754 ? -1.165 18.176 17.082 1.00 82.56 754 LEU A C 1
ATOM 6088 O O . LEU A 1 754 ? -1.072 18.095 18.305 1.00 82.56 754 LEU A O 1
ATOM 6092 N N . GLU A 1 755 ? -2.007 19.012 16.493 1.00 85.50 755 GLU A N 1
ATOM 6093 C CA . GLU A 1 755 ? -2.933 19.874 17.211 1.00 85.50 755 GLU A CA 1
ATOM 6094 C C . GLU A 1 755 ? -4.333 19.261 17.154 1.00 85.50 755 GLU A C 1
ATOM 6096 O O . GLU A 1 755 ? -4.910 19.104 16.078 1.00 85.50 755 GLU A O 1
ATOM 6101 N N . ILE A 1 756 ? -4.877 18.900 18.317 1.00 85.31 756 ILE A N 1
ATOM 6102 C CA . ILE A 1 756 ? -6.274 18.477 18.463 1.00 85.31 756 ILE A CA 1
ATOM 6103 C C . ILE A 1 756 ? -6.892 19.349 19.545 1.00 85.31 756 ILE A C 1
ATOM 6105 O O . ILE A 1 756 ? -6.628 19.130 20.732 1.00 85.31 756 ILE A O 1
ATOM 6109 N N . GLU A 1 757 ? -7.717 20.310 19.132 1.00 78.38 757 GLU A N 1
ATOM 6110 C CA . GLU A 1 757 ? -8.506 21.118 20.064 1.00 78.38 757 GLU A CA 1
ATOM 6111 C C . GLU A 1 757 ? -9.638 20.277 20.668 1.00 78.38 757 GLU A C 1
ATOM 6113 O O . GLU A 1 757 ? -9.778 20.175 21.886 1.00 78.38 757 GLU A O 1
ATOM 6118 N N . ARG A 1 758 ? -10.444 19.645 19.802 1.00 80.50 758 ARG A N 1
ATOM 6119 C CA . ARG A 1 758 ? -11.593 18.796 20.157 1.00 80.50 758 ARG A CA 1
ATOM 6120 C C . ARG A 1 758 ? -12.056 17.969 18.958 1.00 80.50 758 ARG A C 1
ATOM 6122 O O . ARG A 1 758 ? -11.911 18.408 17.817 1.00 80.50 758 ARG A O 1
ATOM 6129 N N . PHE A 1 759 ? -12.691 16.826 19.207 1.00 90.12 759 PHE A N 1
ATOM 6130 C CA . PHE A 1 759 ? -13.393 16.096 18.153 1.00 90.12 759 PHE A CA 1
ATOM 6131 C C . PHE A 1 759 ? -14.820 16.637 17.985 1.00 90.12 759 PHE A C 1
ATOM 6133 O O . PHE A 1 759 ? -15.535 16.876 18.962 1.00 90.12 759 PHE A O 1
ATOM 6140 N N . GLU A 1 760 ? -15.236 16.801 16.734 1.00 89.00 760 GLU A N 1
ATOM 6141 C CA . GLU A 1 760 ? -16.604 17.105 16.323 1.00 89.00 760 GLU A CA 1
ATOM 6142 C C . GLU A 1 760 ? -17.235 15.879 15.655 1.00 89.00 760 GLU A C 1
ATOM 6144 O O . GLU A 1 760 ? -16.628 15.198 14.828 1.00 89.00 760 GLU A O 1
ATOM 6149 N N . CYS A 1 761 ? -18.482 15.591 16.016 1.00 89.50 761 CYS A N 1
ATOM 6150 C CA . CYS A 1 761 ? -19.247 14.462 15.491 1.00 89.50 761 CYS A CA 1
ATOM 6151 C C . CYS A 1 761 ? -20.727 14.832 15.320 1.00 89.50 761 CYS A C 1
ATOM 6153 O O . CYS A 1 761 ? -21.148 15.915 15.705 1.00 89.50 761 CYS A O 1
ATOM 6155 N N . GLY A 1 762 ? -21.529 13.970 14.705 1.00 88.06 762 GLY A N 1
ATOM 6156 C CA . GLY A 1 762 ? -22.990 14.040 14.753 1.00 88.06 762 GLY A CA 1
ATOM 6157 C C . GLY A 1 762 ? -23.564 13.009 15.726 1.00 88.06 762 GLY A C 1
ATOM 6158 O O . GLY A 1 762 ? -22.859 12.137 16.239 1.00 88.06 762 GLY A O 1
ATOM 6159 N N . GLY A 1 763 ? -24.880 13.065 15.941 1.00 87.25 763 GLY A N 1
ATOM 6160 C CA . GLY A 1 763 ? -25.584 12.050 16.732 1.00 87.25 763 GLY A CA 1
ATOM 6161 C C . GLY A 1 763 ? -25.510 10.648 16.107 1.00 87.25 763 GLY A C 1
ATOM 6162 O O . GLY A 1 763 ? -25.538 9.657 16.832 1.00 87.25 763 GLY A O 1
ATOM 6163 N N . SER A 1 764 ? -25.341 10.549 14.782 1.00 88.56 764 SER A N 1
ATOM 6164 C CA . SER A 1 764 ? -25.183 9.276 14.060 1.00 88.56 764 SER A CA 1
ATOM 6165 C C . SER A 1 764 ? -23.931 8.495 14.474 1.00 88.56 764 SER A C 1
ATOM 6167 O O . SER A 1 764 ? -23.995 7.275 14.653 1.00 88.56 764 SER A O 1
ATOM 6169 N N . GLU A 1 765 ? -22.791 9.167 14.667 1.00 90.88 765 GLU A N 1
ATOM 6170 C CA . GLU A 1 765 ? -21.564 8.492 15.109 1.00 90.88 765 GLU A CA 1
ATOM 6171 C C . GLU A 1 765 ? -21.685 8.053 16.571 1.00 90.88 765 GLU A C 1
ATOM 6173 O O . GLU A 1 765 ? -21.335 6.923 16.895 1.00 90.88 765 GLU A O 1
ATOM 6178 N N . LEU A 1 766 ? -22.273 8.882 17.441 1.00 91.69 766 LEU A N 1
ATOM 6179 C CA . LEU A 1 766 ? -22.522 8.524 18.845 1.00 91.69 766 LEU A CA 1
ATOM 6180 C C . LEU A 1 766 ? -23.524 7.365 18.986 1.00 91.69 766 LEU A C 1
ATOM 6182 O O . LEU A 1 766 ? -23.337 6.486 19.833 1.00 91.69 766 LEU A O 1
ATOM 6186 N N . LYS A 1 767 ? -24.552 7.313 18.126 1.00 91.56 767 LYS A N 1
ATOM 6187 C CA . LYS A 1 767 ? -25.451 6.157 17.992 1.00 91.56 767 LYS A CA 1
ATOM 6188 C C . LYS A 1 767 ? -24.665 4.911 17.588 1.00 91.56 767 LYS A C 1
ATOM 6190 O O . LYS A 1 767 ? -24.790 3.888 18.256 1.00 91.56 767 LYS A O 1
ATOM 6195 N N . THR A 1 768 ? -23.832 5.006 16.549 1.00 91.81 768 THR A N 1
ATOM 6196 C CA . THR A 1 768 ? -22.998 3.888 16.069 1.00 91.81 768 THR A CA 1
ATOM 6197 C C . THR A 1 768 ? -22.095 3.358 17.182 1.00 91.81 768 THR A C 1
ATOM 6199 O O . THR A 1 768 ? -22.080 2.159 17.439 1.00 91.81 768 THR A O 1
ATOM 6202 N N . LEU A 1 769 ? -21.417 4.244 17.918 1.00 93.31 769 LEU A N 1
ATOM 6203 C CA . LEU A 1 769 ? -20.594 3.863 19.066 1.00 93.31 769 LEU A CA 1
ATOM 6204 C C . LEU A 1 769 ? -21.425 3.173 20.157 1.00 93.31 769 LEU A C 1
ATOM 6206 O O . LEU A 1 769 ? -21.038 2.116 20.653 1.00 93.31 769 LEU A O 1
ATOM 6210 N N . SER A 1 770 ? -22.598 3.712 20.498 1.00 93.69 770 SER A N 1
ATOM 6211 C CA . SER A 1 770 ? -23.502 3.104 21.491 1.00 93.69 770 SER A CA 1
ATOM 6212 C C . SER A 1 770 ? -23.962 1.704 21.059 1.00 93.69 770 SER A C 1
ATOM 6214 O O . SER A 1 770 ? -24.028 0.776 21.868 1.00 93.69 770 SER A O 1
ATOM 6216 N N . MET A 1 771 ? -24.203 1.518 19.757 1.00 93.19 771 MET A N 1
ATOM 6217 C CA . MET A 1 771 ? -24.514 0.229 19.140 1.00 93.19 771 MET A CA 1
ATOM 6218 C C . MET A 1 771 ? -23.337 -0.748 19.119 1.00 93.19 771 MET A C 1
ATOM 6220 O O . MET A 1 771 ? -23.552 -1.905 18.765 1.00 93.19 771 MET A O 1
ATOM 6224 N N . LEU A 1 772 ? -22.128 -0.369 19.540 1.00 93.69 772 LEU A N 1
ATOM 6225 C CA . LEU A 1 772 ? -20.990 -1.285 19.672 1.00 93.69 772 LEU A CA 1
ATOM 6226 C C . LEU A 1 772 ? -20.850 -1.907 21.066 1.00 93.69 772 LEU A C 1
ATOM 6228 O O . LEU A 1 772 ? -20.243 -2.972 21.162 1.00 93.69 772 LEU A O 1
ATOM 6232 N N . ALA A 1 773 ? -21.497 -1.352 22.100 1.00 94.06 773 ALA A N 1
ATOM 6233 C CA . ALA A 1 773 ? -21.426 -1.839 23.488 1.00 94.06 773 ALA A CA 1
ATOM 6234 C C . ALA A 1 773 ? -21.666 -3.355 23.608 1.00 94.06 773 ALA A C 1
ATOM 6236 O O . ALA A 1 773 ? -22.662 -3.856 23.080 1.00 94.06 773 ALA A O 1
ATOM 6237 N N . ARG A 1 774 ? -20.810 -4.112 24.297 1.00 91.38 774 ARG A N 1
ATOM 6238 C CA . ARG A 1 774 ? -20.988 -5.573 24.431 1.00 91.38 774 ARG A CA 1
ATOM 6239 C C . ARG A 1 774 ? -21.400 -6.014 25.830 1.00 91.38 774 ARG A C 1
ATOM 6241 O O . ARG A 1 774 ? -22.227 -6.912 25.927 1.00 91.38 774 ARG A O 1
ATOM 6248 N N . ASP A 1 775 ? -20.859 -5.397 26.875 1.00 91.62 775 ASP A N 1
ATOM 6249 C CA . ASP A 1 775 ? -21.161 -5.739 28.271 1.00 91.62 775 ASP A CA 1
ATOM 6250 C C . ASP A 1 775 ? -22.041 -4.671 28.924 1.00 91.62 775 ASP A C 1
ATOM 6252 O O . ASP A 1 775 ? -23.106 -4.969 29.479 1.00 91.62 775 ASP A O 1
ATOM 6256 N N . ARG A 1 776 ? -21.635 -3.398 28.817 1.00 94.44 776 ARG A N 1
ATOM 6257 C CA . ARG A 1 776 ? -22.303 -2.298 29.522 1.00 94.44 776 ARG A CA 1
ATOM 6258 C C . ARG A 1 776 ? -22.426 -1.053 28.664 1.00 94.44 776 ARG A C 1
ATOM 6260 O O . ARG A 1 776 ? -21.481 -0.639 28.000 1.00 94.44 776 ARG A O 1
ATOM 6267 N N . LEU A 1 777 ? -23.587 -0.419 28.768 1.00 97.25 777 LEU A N 1
ATOM 6268 C CA . LEU A 1 777 ? -23.841 0.919 28.257 1.00 97.25 777 LEU A CA 1
ATOM 6269 C C . LEU A 1 777 ? -24.415 1.770 29.393 1.00 97.25 777 LEU A C 1
ATOM 6271 O O . LEU A 1 777 ? -25.455 1.431 29.954 1.00 97.25 777 LEU A O 1
ATOM 6275 N N . ARG A 1 778 ? -23.747 2.864 29.759 1.00 97.62 778 ARG A N 1
ATOM 6276 C CA . ARG A 1 778 ? -24.302 3.858 30.687 1.00 97.62 778 ARG A CA 1
ATOM 6277 C C . ARG A 1 778 ? -24.493 5.174 29.968 1.00 97.62 778 ARG A C 1
ATOM 6279 O O . ARG A 1 778 ? -23.594 5.622 29.268 1.00 97.62 778 ARG A O 1
ATOM 6286 N N . ILE A 1 779 ? -25.647 5.789 30.143 1.00 96.94 779 ILE A N 1
ATOM 6287 C CA . ILE A 1 779 ? -25.991 7.051 29.498 1.00 96.94 779 ILE A CA 1
ATOM 6288 C C . ILE A 1 779 ? -26.392 8.025 30.596 1.00 96.94 779 ILE A C 1
ATOM 6290 O O . ILE A 1 779 ? -27.295 7.729 31.364 1.00 96.94 779 ILE A O 1
ATOM 6294 N N . LEU A 1 780 ? -25.745 9.182 30.652 1.00 95.69 780 LEU A N 1
ATOM 6295 C CA . LEU A 1 780 ? -26.197 10.337 31.419 1.00 95.69 780 LEU A CA 1
ATOM 6296 C C . LEU A 1 780 ? -26.734 11.355 30.421 1.00 95.69 780 LEU A C 1
ATOM 6298 O O . LEU A 1 780 ? -26.016 11.741 29.493 1.00 95.69 780 LEU A O 1
ATOM 6302 N N . THR A 1 781 ? -27.975 11.799 30.585 1.00 94.56 781 THR A N 1
ATOM 6303 C CA . THR A 1 781 ? -28.564 12.770 29.664 1.00 94.56 781 THR A CA 1
ATOM 6304 C C . THR A 1 781 ? -29.536 13.717 30.351 1.00 94.56 781 THR A C 1
ATOM 6306 O O . THR A 1 781 ? -30.198 13.361 31.315 1.00 94.56 781 THR A O 1
ATOM 6309 N N . HIS A 1 782 ? -29.622 14.951 29.860 1.00 91.31 782 HIS A N 1
ATOM 6310 C CA . HIS A 1 782 ? -30.551 15.935 30.415 1.00 91.31 782 HIS A CA 1
ATOM 6311 C C . HIS A 1 782 ? -31.986 15.698 29.916 1.00 91.31 782 HIS A C 1
ATOM 6313 O O . HIS A 1 782 ? -32.936 15.833 30.677 1.00 91.31 782 HIS A O 1
ATOM 6319 N N . VAL A 1 783 ? -32.151 15.344 28.638 1.00 88.75 783 VAL A N 1
ATOM 6320 C CA . VAL A 1 783 ? -33.451 15.105 27.986 1.00 88.75 783 VAL A CA 1
ATOM 6321 C C . VAL A 1 783 ? -33.310 13.917 27.037 1.00 88.75 783 VAL A C 1
ATOM 6323 O O . VAL A 1 783 ? -32.251 13.734 26.440 1.00 88.75 783 VAL A O 1
ATOM 6326 N N . LEU A 1 784 ? -34.378 13.139 26.858 1.00 88.94 784 LEU A N 1
ATOM 6327 C CA . LEU A 1 784 ? -34.434 12.035 25.902 1.00 88.94 784 LEU A CA 1
ATOM 6328 C C . LEU A 1 784 ? -35.659 12.167 24.985 1.00 88.94 784 LEU A C 1
ATOM 6330 O O . LEU A 1 784 ? -36.752 12.475 25.448 1.00 88.94 784 LEU A O 1
ATOM 6334 N N . GLY A 1 785 ? -35.465 11.951 23.682 1.00 85.50 785 GLY A N 1
ATOM 6335 C CA . GLY A 1 785 ? -36.530 11.956 22.671 1.00 85.50 785 GLY A CA 1
ATOM 6336 C C . GLY A 1 785 ? -37.033 10.550 22.318 1.00 85.50 785 GLY A C 1
ATOM 6337 O O . GLY A 1 785 ? -36.411 9.554 22.688 1.00 85.50 785 GLY A O 1
ATOM 6338 N N . ASP A 1 786 ? -38.096 10.458 21.513 1.00 88.38 786 ASP A N 1
ATOM 6339 C CA . ASP A 1 786 ? -38.599 9.177 20.979 1.00 88.38 786 ASP A CA 1
ATOM 6340 C C . ASP A 1 786 ? -37.513 8.361 20.266 1.00 88.38 786 ASP A C 1
ATOM 6342 O O . ASP A 1 786 ? -37.442 7.141 20.411 1.00 88.38 786 ASP A O 1
ATOM 6346 N N . ASP A 1 787 ? -36.626 9.026 19.527 1.00 88.44 787 ASP A N 1
ATOM 6347 C CA . ASP A 1 787 ? -35.518 8.355 18.850 1.00 88.44 787 ASP A CA 1
ATOM 6348 C C . ASP A 1 787 ? -34.511 7.761 19.842 1.00 88.44 787 ASP A C 1
ATOM 6350 O O . ASP A 1 787 ? -33.965 6.691 19.589 1.00 88.44 787 ASP A O 1
ATOM 6354 N N . GLY A 1 788 ? -34.332 8.373 21.017 1.00 91.19 788 GLY A N 1
ATOM 6355 C CA . GLY A 1 788 ? -33.547 7.792 22.106 1.00 91.19 788 GLY A CA 1
ATOM 6356 C C . GLY A 1 788 ? -34.154 6.479 22.605 1.00 91.19 788 GLY A C 1
ATOM 6357 O O . GLY A 1 788 ? -33.435 5.490 22.752 1.00 91.19 788 GLY A O 1
ATOM 6358 N N . VAL A 1 789 ? -35.482 6.425 22.776 1.00 93.56 789 VAL A N 1
ATOM 6359 C CA . VAL A 1 789 ? -36.195 5.184 23.141 1.00 93.56 789 VAL A CA 1
ATOM 6360 C C . VAL A 1 789 ? -36.036 4.122 22.050 1.00 93.56 789 VAL A C 1
ATOM 6362 O O . VAL A 1 789 ? -35.769 2.958 22.358 1.00 93.56 789 VAL A O 1
ATOM 6365 N N . LYS A 1 790 ? -36.143 4.508 20.770 1.00 92.56 790 LYS A N 1
ATOM 6366 C CA . LYS A 1 790 ? -35.936 3.589 19.638 1.00 92.56 790 LYS A CA 1
ATOM 6367 C C . LYS A 1 790 ? -34.521 3.017 19.626 1.00 92.56 790 LYS A C 1
ATOM 6369 O O . LYS A 1 790 ? -34.381 1.805 19.491 1.00 92.56 790 LYS A O 1
ATOM 6374 N N . ILE A 1 791 ? -33.496 3.853 19.826 1.00 93.00 791 ILE A N 1
ATOM 6375 C CA . ILE A 1 791 ? -32.095 3.411 19.905 1.00 93.00 791 ILE A CA 1
ATOM 6376 C C . ILE A 1 791 ? -31.924 2.405 21.052 1.00 93.00 791 ILE A C 1
ATOM 6378 O O . ILE A 1 791 ? -31.337 1.344 20.850 1.00 93.00 791 ILE A O 1
ATOM 6382 N N . LEU A 1 792 ? -32.471 2.687 22.241 1.00 94.88 792 LEU A N 1
ATOM 6383 C CA . LEU A 1 792 ? -32.423 1.753 23.374 1.00 94.88 792 LEU A CA 1
ATOM 6384 C C . LEU A 1 792 ? -33.103 0.421 23.042 1.00 94.88 792 LEU A C 1
ATOM 6386 O O . LEU A 1 792 ? -32.537 -0.643 23.297 1.00 94.88 792 LEU A O 1
ATOM 6390 N N . SER A 1 793 ? -34.297 0.470 22.447 1.00 94.25 793 SER A N 1
ATOM 6391 C CA . SER A 1 793 ? -35.044 -0.726 22.050 1.00 94.25 793 SER A CA 1
ATOM 6392 C C . SER A 1 793 ? -34.284 -1.558 21.017 1.00 94.25 793 SER A C 1
ATOM 6394 O O . SER A 1 793 ? -34.215 -2.780 21.152 1.00 94.25 793 SER A O 1
ATOM 6396 N N . GLU A 1 794 ? -33.691 -0.911 20.013 1.00 94.38 794 GLU A N 1
ATOM 6397 C CA . GLU A 1 794 ? -32.869 -1.551 18.984 1.00 94.38 794 GLU A CA 1
ATOM 6398 C C . GLU A 1 794 ? -31.672 -2.270 19.621 1.00 94.38 794 GLU A C 1
ATOM 6400 O O . GLU A 1 794 ? -31.495 -3.477 19.429 1.00 94.38 794 GLU A O 1
ATOM 6405 N N . ILE A 1 795 ? -30.910 -1.573 20.470 1.00 93.81 795 ILE A N 1
ATOM 6406 C CA . ILE A 1 795 ? -29.750 -2.140 21.168 1.00 93.81 795 ILE A CA 1
ATOM 6407 C C . ILE A 1 795 ? -30.162 -3.344 22.036 1.00 93.81 795 ILE A C 1
ATOM 6409 O O . ILE A 1 795 ? -29.524 -4.398 21.968 1.00 93.81 795 ILE A O 1
ATOM 6413 N N . LEU A 1 796 ? -31.234 -3.221 22.827 1.00 93.94 796 LEU A N 1
ATOM 6414 C CA . LEU A 1 796 ? -31.707 -4.289 23.719 1.00 93.94 796 LEU A CA 1
ATOM 6415 C C . LEU A 1 796 ? -32.222 -5.511 22.952 1.00 93.94 796 LEU A C 1
ATOM 6417 O O . LEU A 1 796 ? -31.989 -6.642 23.390 1.00 93.94 796 LEU A O 1
ATOM 6421 N N . SER A 1 797 ? -32.886 -5.299 21.812 1.00 91.94 797 SER A N 1
ATOM 6422 C CA . SER A 1 797 ? -33.395 -6.384 20.966 1.00 91.94 797 SER A CA 1
ATOM 6423 C C . SER A 1 797 ? -32.274 -7.188 20.303 1.00 91.94 797 SER A C 1
ATOM 6425 O O . SER A 1 797 ? -32.360 -8.412 20.228 1.00 91.94 797 SER A O 1
ATOM 6427 N N . ASN A 1 798 ? -31.186 -6.519 19.912 1.00 90.00 798 ASN A N 1
ATOM 6428 C CA . ASN A 1 798 ? -30.084 -7.135 19.176 1.00 90.00 798 ASN A CA 1
ATOM 6429 C C . ASN A 1 798 ? -29.024 -7.796 20.077 1.00 90.00 798 ASN A C 1
ATOM 6431 O O . ASN A 1 798 ? -28.200 -8.564 19.581 1.00 90.00 798 ASN A O 1
ATOM 6435 N N . LYS A 1 799 ? -28.990 -7.498 21.387 1.00 86.56 799 LYS A N 1
ATOM 6436 C CA . LYS A 1 799 ? -27.878 -7.896 22.275 1.00 86.56 799 LYS A CA 1
ATOM 6437 C C . LYS A 1 799 ? -28.338 -8.496 23.593 1.00 86.56 799 LYS A C 1
ATOM 6439 O O . LYS A 1 799 ? -28.473 -7.774 24.574 1.00 86.56 799 LYS A O 1
ATOM 6444 N N . GLN A 1 800 ? -28.524 -9.814 23.629 1.00 81.25 800 GLN A N 1
ATOM 6445 C CA . GLN A 1 800 ? -29.179 -10.522 24.738 1.00 81.25 800 GLN A CA 1
ATOM 6446 C C . GLN A 1 800 ? -28.569 -10.294 26.132 1.00 81.25 800 GLN A C 1
ATOM 6448 O O . GLN A 1 800 ? -29.332 -10.235 27.093 1.00 81.25 800 GLN A O 1
ATOM 6453 N N . ASP A 1 801 ? -27.256 -10.084 26.245 1.00 87.94 801 ASP A N 1
ATOM 6454 C CA . ASP A 1 801 ? -26.574 -9.973 27.547 1.00 87.94 801 ASP A CA 1
ATOM 6455 C C . ASP A 1 801 ? -26.234 -8.536 27.969 1.00 87.94 801 ASP A C 1
ATOM 6457 O O . ASP A 1 801 ? -25.809 -8.304 29.102 1.00 87.94 801 ASP A O 1
ATOM 6461 N N . LEU A 1 802 ? -26.437 -7.550 27.086 1.00 93.56 802 LEU A N 1
ATOM 6462 C CA . LEU A 1 802 ? -26.058 -6.167 27.367 1.00 93.56 802 LEU A CA 1
ATOM 6463 C C . LEU A 1 802 ? -26.912 -5.583 28.498 1.00 93.56 802 LEU A C 1
ATOM 6465 O O . LEU A 1 802 ? -28.149 -5.657 28.457 1.00 93.56 802 LEU A O 1
ATOM 6469 N N . LYS A 1 803 ? -26.240 -4.934 29.455 1.00 96.25 803 LYS A N 1
ATOM 6470 C CA . LYS A 1 803 ? -26.870 -4.126 30.504 1.00 96.25 803 LYS A CA 1
ATOM 6471 C C . LYS A 1 803 ? -26.769 -2.643 30.174 1.00 96.25 803 LYS A C 1
ATOM 6473 O O . LYS A 1 803 ? -25.678 -2.122 29.944 1.00 96.25 803 LYS A O 1
ATOM 6478 N N . ILE A 1 804 ? -27.907 -1.967 30.206 1.00 97.19 804 ILE A N 1
ATOM 6479 C CA . ILE A 1 804 ? -28.037 -0.539 29.965 1.00 97.19 804 ILE A CA 1
ATOM 6480 C C . ILE A 1 804 ? -28.525 0.146 31.239 1.00 97.19 804 ILE A C 1
ATOM 6482 O O . ILE A 1 804 ? -29.538 -0.249 31.814 1.00 97.19 804 ILE A O 1
ATOM 6486 N N . ALA A 1 805 ? -27.817 1.188 31.662 1.00 96.81 805 ALA A N 1
ATOM 6487 C CA . ALA A 1 805 ? -28.300 2.126 32.666 1.00 96.81 805 ALA A CA 1
ATOM 6488 C C . ALA A 1 805 ? -28.432 3.505 32.025 1.00 96.81 805 ALA A C 1
ATOM 6490 O O . ALA A 1 805 ? -27.496 3.973 31.376 1.00 96.81 805 ALA A O 1
ATOM 6491 N N . ILE A 1 806 ? -29.580 4.147 32.199 1.00 96.38 806 ILE A N 1
ATOM 6492 C CA . ILE A 1 806 ? -29.789 5.519 31.752 1.00 96.38 806 ILE A CA 1
ATOM 6493 C C . ILE A 1 806 ? -30.169 6.395 32.939 1.00 96.38 806 ILE A C 1
ATOM 6495 O O . ILE A 1 806 ? -31.124 6.109 33.651 1.00 96.38 806 ILE A O 1
ATOM 6499 N N . GLU A 1 807 ? -29.390 7.446 33.148 1.00 95.69 807 GLU A N 1
ATOM 6500 C CA . GLU A 1 807 ? -29.579 8.475 34.161 1.00 95.69 807 GLU A CA 1
ATOM 6501 C C . GLU A 1 807 ? -30.093 9.749 33.481 1.00 95.69 807 GLU A C 1
ATOM 6503 O O . GLU A 1 807 ? -29.459 10.266 32.553 1.00 95.69 807 GLU A O 1
ATOM 6508 N N . ILE A 1 808 ? -31.263 10.223 33.916 1.00 94.94 808 ILE A N 1
ATOM 6509 C CA . ILE A 1 808 ? -31.989 11.350 33.318 1.00 94.94 808 ILE A CA 1
ATOM 6510 C C . ILE A 1 808 ? -32.259 12.428 34.375 1.00 94.94 808 ILE A C 1
ATOM 6512 O O . ILE A 1 808 ? -32.596 12.109 35.518 1.00 94.94 808 ILE A O 1
ATOM 6516 N N . ASP A 1 809 ? -32.162 13.704 33.991 1.00 92.81 809 ASP A N 1
ATOM 6517 C CA . ASP A 1 809 ? -32.499 14.837 34.865 1.00 92.81 809 ASP A CA 1
ATOM 6518 C C . ASP A 1 809 ? -33.920 14.694 35.432 1.00 92.81 809 ASP A C 1
ATOM 6520 O O . ASP A 1 809 ? -34.880 14.408 34.712 1.00 92.81 809 ASP A O 1
ATOM 6524 N N . LYS A 1 810 ? -34.074 14.938 36.736 1.00 91.00 810 LYS A N 1
ATOM 6525 C CA . LYS A 1 810 ? -35.357 14.789 37.438 1.00 91.00 810 LYS A CA 1
ATOM 6526 C C . LYS A 1 810 ? -36.523 15.564 36.814 1.00 91.00 810 LYS A C 1
ATOM 6528 O O . LYS A 1 810 ? -37.647 15.067 36.804 1.00 91.00 810 LYS A O 1
ATOM 6533 N N . ARG A 1 811 ? -36.267 16.758 36.263 1.00 89.38 811 ARG A N 1
ATOM 6534 C CA . ARG A 1 811 ? -37.287 17.636 35.661 1.00 89.38 811 ARG A CA 1
ATOM 6535 C C . ARG A 1 811 ? -37.865 17.028 34.386 1.00 89.38 811 ARG A C 1
ATOM 6537 O O . ARG A 1 811 ? -39.001 17.328 34.030 1.00 89.38 811 ARG A O 1
ATOM 6544 N N . PHE A 1 812 ? -37.125 16.140 33.716 1.00 88.94 812 PHE A N 1
ATOM 6545 C CA . PHE A 1 812 ? -37.610 15.447 32.525 1.00 88.94 812 PHE A CA 1
ATOM 6546 C C . PHE A 1 812 ? -38.866 14.621 32.822 1.00 88.94 812 PHE A C 1
ATOM 6548 O O . PHE A 1 812 ? -39.802 14.634 32.019 1.00 88.94 812 PHE A O 1
ATOM 6555 N N . LYS A 1 813 ? -38.909 13.965 33.993 1.00 86.06 813 LYS A N 1
ATOM 6556 C CA . LYS A 1 813 ? -40.034 13.119 34.414 1.00 86.06 813 LYS A CA 1
ATOM 6557 C C . LYS A 1 813 ? -41.349 13.895 34.492 1.00 86.06 813 LYS A C 1
ATOM 6559 O O . LYS A 1 813 ? -42.401 13.363 34.157 1.00 86.06 813 LYS A O 1
ATOM 6564 N N . GLU A 1 814 ? -41.276 15.152 34.914 1.00 81.88 814 GLU A N 1
ATOM 6565 C CA . GLU A 1 814 ? -42.436 16.030 35.087 1.00 81.88 814 GLU A CA 1
ATOM 6566 C C . GLU A 1 814 ? -42.894 16.649 33.758 1.00 81.88 814 GLU A C 1
ATOM 6568 O O . GLU A 1 814 ? -44.076 16.923 33.574 1.00 81.88 814 GLU A O 1
ATOM 6573 N N . GLN A 1 815 ? -41.965 16.853 32.819 1.00 86.69 815 GLN A N 1
ATOM 6574 C CA . GLN A 1 815 ? -42.203 17.621 31.592 1.00 86.69 815 GLN A CA 1
ATOM 6575 C C . GLN A 1 815 ? -42.515 16.760 30.357 1.00 86.69 815 GLN A C 1
ATOM 6577 O O . GLN A 1 815 ? -43.097 17.267 29.404 1.00 86.69 815 GLN A O 1
ATOM 6582 N N . ASN A 1 816 ? -42.141 15.473 30.344 1.00 88.56 816 ASN A N 1
ATOM 6583 C CA . ASN A 1 816 ? -42.188 14.624 29.142 1.00 88.56 816 ASN A CA 1
ATOM 6584 C C . ASN A 1 816 ? -42.905 13.284 29.392 1.00 88.56 816 ASN A C 1
ATOM 6586 O O . ASN A 1 816 ? -42.370 12.211 29.104 1.00 88.56 816 ASN A O 1
ATOM 6590 N N . LEU A 1 817 ? -44.132 13.347 29.922 1.00 88.56 817 LEU A N 1
ATOM 6591 C CA . LEU A 1 817 ? -44.908 12.182 30.382 1.00 88.56 817 LEU A CA 1
ATOM 6592 C C . LEU A 1 817 ? -45.060 11.063 29.334 1.00 88.56 817 LEU A C 1
ATOM 6594 O O . LEU A 1 817 ? -44.999 9.885 29.682 1.00 88.56 817 LEU A O 1
ATOM 6598 N N . GLU A 1 818 ? -45.231 11.399 28.052 1.00 90.88 818 GLU A N 1
ATOM 6599 C CA . GLU A 1 818 ? -45.394 10.392 26.992 1.00 90.88 818 GLU A CA 1
ATOM 6600 C C . GLU A 1 818 ? -44.128 9.540 26.800 1.00 90.88 818 GLU A C 1
ATOM 6602 O O . GLU A 1 818 ? -44.203 8.314 26.695 1.00 90.88 818 GLU A O 1
ATOM 6607 N N . ILE A 1 819 ? -42.957 10.180 26.789 1.00 91.44 819 ILE A N 1
ATOM 6608 C CA . ILE A 1 819 ? -41.669 9.502 26.596 1.00 91.44 819 ILE A CA 1
ATOM 6609 C C . ILE A 1 819 ? -41.310 8.690 27.840 1.00 91.44 819 ILE A C 1
ATOM 6611 O O . ILE A 1 819 ? -40.829 7.564 27.719 1.00 91.44 819 ILE A O 1
ATOM 6615 N N . VAL A 1 820 ? -41.602 9.224 29.031 1.00 91.62 820 VAL A N 1
ATOM 6616 C CA . VAL A 1 820 ? -41.458 8.505 30.306 1.00 91.62 820 VAL A CA 1
ATOM 6617 C C . VAL A 1 820 ? -42.247 7.197 30.274 1.00 91.62 820 VAL A C 1
ATOM 6619 O O . VAL A 1 820 ? -41.679 6.149 30.568 1.00 91.62 820 VAL A O 1
ATOM 6622 N N . ARG A 1 821 ? -43.507 7.221 29.813 1.00 92.56 821 ARG A N 1
ATOM 6623 C CA . ARG A 1 821 ? -44.321 6.003 29.678 1.00 92.56 821 ARG A CA 1
ATOM 6624 C C . ARG A 1 821 ? -43.671 4.980 28.740 1.00 92.56 821 ARG A C 1
ATOM 6626 O O . ARG A 1 821 ? -43.586 3.806 29.085 1.00 92.56 821 ARG A O 1
ATOM 6633 N N . LYS A 1 822 ? -43.160 5.418 27.582 1.00 94.31 822 LYS A N 1
ATOM 6634 C CA . LYS A 1 822 ? -42.455 4.536 26.628 1.00 94.31 822 LYS A CA 1
ATOM 6635 C C . LYS A 1 822 ? -41.173 3.937 27.230 1.00 94.31 822 LYS A C 1
ATOM 6637 O O . LYS A 1 822 ? -40.858 2.779 26.960 1.00 94.31 822 LYS A O 1
ATOM 6642 N N . LEU A 1 823 ? -40.435 4.698 28.043 1.00 93.62 823 LEU A N 1
ATOM 6643 C CA . LEU A 1 823 ? -39.246 4.211 28.753 1.00 93.62 823 LEU A CA 1
ATOM 6644 C C . LEU A 1 823 ? -39.597 3.177 29.829 1.00 93.62 823 LEU A C 1
ATOM 6646 O O . LEU A 1 823 ? -38.936 2.145 29.898 1.00 93.62 823 LEU A O 1
ATOM 6650 N N . GLU A 1 824 ? -40.635 3.424 30.628 1.00 92.19 824 GLU A N 1
ATOM 6651 C CA . GLU A 1 824 ? -41.108 2.495 31.665 1.00 92.19 824 GLU A CA 1
ATOM 6652 C C . GLU A 1 824 ? -41.644 1.187 31.049 1.00 92.19 824 GLU A C 1
ATOM 6654 O O . GLU A 1 824 ? -41.356 0.093 31.539 1.00 92.19 824 GLU A O 1
ATOM 6659 N N . GLU A 1 825 ? -42.357 1.270 29.919 1.00 94.69 825 GLU A N 1
ATOM 6660 C CA . GLU A 1 825 ? -42.766 0.101 29.127 1.00 94.69 825 GLU A CA 1
ATOM 6661 C C . GLU A 1 825 ? -41.549 -0.698 28.628 1.00 94.69 825 GLU A C 1
ATOM 6663 O O . GLU A 1 825 ? -41.519 -1.931 28.726 1.00 94.69 825 GLU A O 1
ATOM 6668 N N . LEU A 1 826 ? -40.520 -0.006 28.123 1.00 95.50 826 LEU A N 1
ATOM 6669 C CA . LEU A 1 826 ? -39.289 -0.634 27.644 1.00 95.50 826 LEU A CA 1
ATOM 6670 C C . LEU A 1 826 ? -38.498 -1.293 28.786 1.00 95.50 826 LEU A C 1
ATOM 6672 O O . LEU A 1 826 ? -37.997 -2.408 28.624 1.00 95.50 826 LEU A O 1
ATOM 6676 N N . GLU A 1 827 ? -38.411 -0.632 29.940 1.00 95.25 827 GLU A N 1
ATOM 6677 C CA . GLU A 1 827 ? -37.770 -1.150 31.152 1.00 95.25 827 GLU A CA 1
ATOM 6678 C C . GLU A 1 827 ? -38.489 -2.395 31.676 1.00 95.25 827 GLU A C 1
ATOM 6680 O O . GLU A 1 827 ? -37.844 -3.396 31.994 1.00 95.25 827 GLU A O 1
ATOM 6685 N N . SER A 1 828 ? -39.825 -2.380 31.679 1.00 94.88 828 SER A N 1
ATOM 6686 C CA . SER A 1 828 ? -40.644 -3.541 32.034 1.00 94.88 828 SER A CA 1
ATOM 6687 C C . SER A 1 828 ? -40.403 -4.719 31.082 1.00 94.88 828 SER A C 1
ATOM 6689 O O . SER A 1 828 ? -40.187 -5.850 31.530 1.00 94.88 828 SER A O 1
ATOM 6691 N N . LYS A 1 829 ? -40.345 -4.457 29.766 1.00 94.75 829 LYS A N 1
ATOM 6692 C CA . LYS A 1 829 ? -40.072 -5.472 28.733 1.00 94.75 829 LYS A CA 1
ATOM 6693 C C . LYS A 1 829 ? -38.686 -6.106 28.876 1.00 94.75 829 LYS A C 1
ATOM 6695 O O . LYS A 1 829 ? -38.548 -7.314 28.696 1.00 94.75 829 LYS A O 1
ATOM 6700 N N . TYR A 1 830 ? -37.664 -5.315 29.197 1.00 93.94 830 TYR A N 1
ATOM 6701 C CA . TYR A 1 830 ? -36.272 -5.765 29.331 1.00 93.94 830 TYR A CA 1
ATOM 6702 C C . TYR A 1 830 ? -35.782 -5.708 30.783 1.00 93.94 830 TYR A C 1
ATOM 6704 O O . TYR A 1 830 ? -34.653 -5.292 31.071 1.00 93.94 830 TYR A O 1
ATOM 6712 N N . LYS A 1 831 ? -36.634 -6.156 31.710 1.00 87.75 831 LYS A N 1
ATOM 6713 C CA . LYS A 1 831 ? -36.368 -6.155 33.152 1.00 87.75 831 LYS A CA 1
ATOM 6714 C C . LYS A 1 831 ? -35.003 -6.776 33.471 1.00 87.75 831 LYS A C 1
ATOM 6716 O O . LYS A 1 831 ? -34.652 -7.826 32.935 1.00 87.75 831 LYS A O 1
ATOM 6721 N N . ARG A 1 832 ? -34.247 -6.151 34.385 1.00 88.50 832 ARG A N 1
ATOM 6722 C CA . ARG A 1 832 ? -32.855 -6.494 34.783 1.00 88.50 832 ARG A CA 1
ATOM 6723 C C . ARG A 1 832 ? -31.764 -6.162 33.757 1.00 88.50 832 ARG A C 1
ATOM 6725 O O . ARG A 1 832 ? -30.586 -6.258 34.103 1.00 88.50 832 ARG A O 1
ATOM 6732 N N . ARG A 1 833 ? -32.127 -5.787 32.529 1.00 94.00 833 ARG A N 1
ATOM 6733 C CA . ARG A 1 833 ? -31.183 -5.388 31.475 1.00 94.00 833 ARG A CA 1
ATOM 6734 C C . ARG A 1 833 ? -31.237 -3.903 31.165 1.00 94.00 833 ARG A C 1
ATOM 6736 O O . ARG A 1 833 ? -30.198 -3.351 30.835 1.00 94.00 833 ARG A O 1
ATOM 6743 N N . LEU A 1 834 ? -32.394 -3.266 31.300 1.00 96.50 834 LEU A N 1
ATOM 6744 C CA . LEU A 1 834 ? -32.526 -1.813 31.311 1.00 96.50 834 LEU A CA 1
ATOM 6745 C C . LEU A 1 834 ? -32.813 -1.345 32.741 1.00 96.50 834 LEU A C 1
ATOM 6747 O O . LEU A 1 834 ? -33.600 -1.978 33.443 1.00 96.50 834 LEU A O 1
ATOM 6751 N N . ASN A 1 835 ? -32.144 -0.273 33.157 1.00 96.06 835 ASN A N 1
ATOM 6752 C CA . ASN A 1 835 ? -32.394 0.431 34.409 1.00 96.06 835 ASN A CA 1
ATOM 6753 C C . ASN A 1 835 ? -32.508 1.931 34.122 1.00 96.06 835 ASN A C 1
ATOM 6755 O O . ASN A 1 835 ? -31.545 2.529 33.627 1.00 96.06 835 ASN A O 1
ATOM 6759 N N . VAL A 1 836 ? -33.666 2.519 34.413 1.00 94.88 836 VAL A N 1
ATOM 6760 C CA . VAL A 1 836 ? -33.939 3.948 34.218 1.00 94.88 836 VAL A CA 1
ATOM 6761 C C . VAL A 1 836 ? -33.881 4.654 35.571 1.00 94.88 836 VAL A C 1
ATOM 6763 O O . VAL A 1 836 ? -34.656 4.372 36.480 1.00 94.88 836 VAL A O 1
ATOM 6766 N N . ILE A 1 837 ? -32.946 5.588 35.713 1.00 94.25 837 ILE A N 1
ATOM 6767 C CA . ILE A 1 837 ? -32.698 6.335 36.945 1.00 94.25 837 ILE A CA 1
ATOM 6768 C C . ILE A 1 837 ? -32.997 7.810 36.681 1.00 94.25 837 ILE A C 1
ATOM 6770 O O . ILE A 1 837 ? -32.468 8.401 35.744 1.00 94.25 837 ILE A O 1
ATOM 6774 N N . TYR A 1 838 ? -33.806 8.424 37.541 1.00 93.44 838 TYR A N 1
ATOM 6775 C CA . TYR A 1 838 ? -33.963 9.877 37.577 1.00 93.44 838 TYR A CA 1
ATOM 6776 C C . TYR A 1 838 ? -33.075 10.443 38.680 1.00 93.44 838 TYR A C 1
ATOM 6778 O O . TYR A 1 838 ? -33.069 9.916 39.796 1.00 93.44 838 TYR A O 1
ATOM 6786 N N . THR A 1 839 ? -32.305 11.486 38.379 1.00 90.06 839 THR A N 1
ATOM 6787 C CA . THR A 1 839 ? -31.364 12.060 39.347 1.00 90.06 839 THR A CA 1
ATOM 6788 C C . THR A 1 839 ? -32.076 12.700 40.541 1.00 90.06 839 THR A C 1
ATOM 6790 O O . THR A 1 839 ? -33.247 13.067 40.484 1.00 90.06 839 THR A O 1
ATOM 6793 N N . THR A 1 840 ? -31.369 12.854 41.660 1.00 88.56 840 THR A N 1
ATOM 6794 C CA . THR A 1 840 ? -31.887 13.562 42.844 1.00 88.56 840 THR A CA 1
ATOM 6795 C C . THR A 1 840 ? -31.802 15.083 42.677 1.00 88.56 840 THR A C 1
ATOM 6797 O O . THR A 1 840 ? -32.713 15.824 43.067 1.00 88.56 840 THR A O 1
ATOM 6800 N N . GLU A 1 841 ? -30.731 15.551 42.034 1.00 87.81 841 GLU A N 1
ATOM 6801 C CA . GLU A 1 841 ? -30.471 16.956 41.721 1.00 87.81 841 GLU A CA 1
ATOM 6802 C C . GLU A 1 841 ? -30.565 17.225 40.208 1.00 87.81 841 GLU A C 1
ATOM 6804 O O . GLU A 1 841 ? -30.234 16.343 39.406 1.00 87.81 841 GLU A O 1
ATOM 6809 N N . PRO A 1 842 ? -31.020 18.422 39.788 1.00 87.88 842 PRO A N 1
ATOM 6810 C CA . PRO A 1 842 ? -30.968 18.827 38.385 1.00 87.88 842 PRO A CA 1
ATOM 6811 C C . PRO A 1 842 ? -29.534 18.829 37.836 1.00 87.88 842 PRO A C 1
ATOM 6813 O O . PRO A 1 842 ? -28.619 19.322 38.493 1.00 87.88 842 PRO A O 1
ATOM 6816 N N . HIS A 1 843 ? -29.338 18.363 36.604 1.00 91.06 843 HIS A N 1
ATOM 6817 C CA . HIS A 1 843 ? -28.058 18.424 35.900 1.00 91.06 843 HIS A CA 1
ATOM 6818 C C . HIS A 1 843 ? -28.249 18.716 34.411 1.00 91.06 843 HIS A C 1
ATOM 6820 O O . HIS A 1 843 ? -29.231 18.337 33.793 1.00 91.06 843 HIS A O 1
ATOM 6826 N N . HIS A 1 844 ? -27.241 19.321 33.784 1.00 90.25 844 HIS A N 1
ATOM 6827 C CA . HIS A 1 844 ? -27.178 19.446 32.321 1.00 90.25 844 HIS A CA 1
ATOM 6828 C C . HIS A 1 844 ? -26.086 18.568 31.687 1.00 90.25 844 HIS A C 1
ATOM 6830 O O . HIS A 1 844 ? -25.842 18.668 30.481 1.00 90.25 844 HIS A O 1
ATOM 6836 N N . GLY A 1 845 ? -25.433 17.708 32.479 1.00 90.25 845 GLY A N 1
ATOM 6837 C CA . GLY A 1 845 ? -24.371 16.804 32.025 1.00 90.25 845 GLY A CA 1
ATOM 6838 C C . GLY A 1 845 ? -24.851 15.772 31.002 1.00 90.25 845 GLY A C 1
ATOM 6839 O O . GLY A 1 845 ? -26.002 15.336 31.048 1.00 90.25 845 GLY A O 1
ATOM 6840 N N . LYS A 1 846 ? -23.965 15.414 30.066 1.00 94.31 846 LYS A N 1
ATOM 6841 C CA . LYS A 1 846 ? -24.221 14.466 28.976 1.00 94.31 846 LYS A CA 1
ATOM 6842 C C . LYS A 1 846 ? -22.989 13.596 28.769 1.00 94.31 846 LYS A C 1
ATOM 6844 O O . LYS A 1 846 ? -21.889 14.103 28.543 1.00 94.31 846 LYS A O 1
ATOM 6849 N N . MET A 1 847 ? -23.168 12.292 28.896 1.00 95.81 847 MET A N 1
ATOM 6850 C CA . MET A 1 847 ? -22.069 11.335 28.866 1.00 95.81 847 MET A CA 1
ATOM 6851 C C . MET A 1 847 ? -22.579 9.972 28.416 1.00 95.81 847 MET A C 1
ATOM 6853 O O . MET A 1 847 ? -23.679 9.565 28.782 1.00 95.81 847 MET A O 1
ATOM 6857 N N . ILE A 1 848 ? -21.764 9.253 27.654 1.00 95.75 848 ILE A N 1
ATOM 6858 C CA . ILE A 1 848 ? -22.024 7.874 27.249 1.00 95.75 848 ILE A CA 1
ATOM 6859 C C . ILE A 1 848 ? -20.806 7.047 27.632 1.00 95.75 848 ILE A C 1
ATOM 6861 O O . ILE A 1 848 ? -19.691 7.371 27.248 1.00 95.75 848 ILE A O 1
ATOM 6865 N N . VAL A 1 849 ? -21.007 5.981 28.390 1.00 97.19 849 VAL A N 1
ATOM 6866 C CA . VAL A 1 849 ? -19.962 5.030 28.760 1.00 97.19 849 VAL A CA 1
ATOM 6867 C C . VAL A 1 849 ? -20.270 3.707 28.081 1.00 97.19 849 VAL A C 1
ATOM 6869 O O . VAL A 1 849 ? -21.305 3.096 28.347 1.00 97.19 849 VAL A O 1
ATOM 6872 N N . ILE A 1 850 ? -19.390 3.298 27.179 1.00 96.50 850 ILE A N 1
ATOM 6873 C CA . ILE A 1 850 ? -19.537 2.166 26.270 1.00 96.50 850 ILE A CA 1
ATOM 6874 C C . ILE A 1 850 ? -18.403 1.198 26.591 1.00 96.50 850 ILE A C 1
ATOM 6876 O O . ILE A 1 850 ? -17.265 1.420 26.186 1.00 96.50 850 ILE A O 1
ATOM 6880 N N . ASP A 1 851 ? -18.703 0.135 27.331 1.00 95.44 851 ASP A N 1
ATOM 6881 C CA . ASP A 1 851 ? -17.698 -0.775 27.887 1.00 95.44 851 ASP A CA 1
ATOM 6882 C C . ASP A 1 851 ? -16.561 -0.031 28.632 1.00 95.44 851 ASP A C 1
ATOM 6884 O O . ASP A 1 851 ? -16.785 0.411 29.757 1.00 95.44 851 ASP A O 1
ATOM 6888 N N . PHE A 1 852 ? -15.367 0.118 28.035 1.00 95.56 852 PHE A N 1
ATOM 6889 C CA . PHE A 1 852 ? -14.223 0.843 28.617 1.00 95.56 852 PHE A CA 1
ATOM 6890 C C . PHE A 1 852 ? -14.099 2.294 28.139 1.00 95.56 852 PHE A C 1
ATOM 6892 O O . PHE A 1 852 ? -13.272 3.037 28.665 1.00 95.56 852 PHE A O 1
ATOM 6899 N N . LEU A 1 853 ? -14.867 2.701 27.128 1.00 96.88 853 LEU A N 1
ATOM 6900 C CA . LEU A 1 853 ? -14.803 4.039 26.550 1.00 96.88 853 LEU A CA 1
ATOM 6901 C C . LEU A 1 853 ? -15.835 4.952 27.208 1.00 96.88 853 LEU A C 1
ATOM 6903 O O . LEU A 1 853 ? -17.039 4.769 27.035 1.00 96.88 853 LEU A O 1
ATOM 6907 N N . LYS A 1 854 ? -15.376 5.987 27.901 1.00 96.56 854 LYS A N 1
ATOM 6908 C CA . LYS A 1 854 ? -16.216 7.087 28.370 1.00 96.56 854 LYS A CA 1
ATOM 6909 C C . LYS A 1 854 ? -16.157 8.224 27.357 1.00 96.56 854 LYS A C 1
ATOM 6911 O O . LYS A 1 854 ? -15.081 8.707 27.035 1.00 96.56 854 LYS A O 1
ATOM 6916 N N . VAL A 1 855 ? -17.314 8.672 26.890 1.00 95.00 855 VAL A N 1
ATOM 6917 C CA . VAL A 1 855 ? -17.490 9.778 25.946 1.00 95.00 855 VAL A CA 1
ATOM 6918 C C . VAL A 1 855 ? -18.266 10.897 26.628 1.00 95.00 855 VAL A C 1
ATOM 6920 O O . VAL A 1 855 ? -19.428 10.730 26.999 1.00 95.00 855 VAL A O 1
ATOM 6923 N N . ILE A 1 856 ? -17.636 12.056 26.772 1.00 93.56 856 ILE A N 1
ATOM 6924 C CA . ILE A 1 856 ? -18.257 13.310 27.198 1.00 93.56 856 ILE A CA 1
ATOM 6925 C C . ILE A 1 856 ? -18.687 14.059 25.936 1.00 93.56 856 ILE A C 1
ATOM 6927 O O . ILE A 1 856 ? -17.904 14.219 24.997 1.00 93.56 856 ILE A O 1
ATOM 6931 N N . THR A 1 857 ? -19.945 14.499 25.893 1.00 92.38 857 THR A N 1
ATOM 6932 C CA . THR A 1 857 ? -20.538 15.069 24.677 1.00 92.38 857 THR A CA 1
ATOM 6933 C C . THR A 1 857 ? -21.517 16.200 24.975 1.00 92.38 857 THR A C 1
ATOM 6935 O O . THR A 1 857 ? -21.970 16.369 26.100 1.00 92.38 857 THR A O 1
ATOM 6938 N N . SER A 1 858 ? -21.862 16.995 23.962 1.00 89.88 858 SER A N 1
ATOM 6939 C CA . SER A 1 858 ? -22.984 17.941 24.010 1.00 89.88 858 SER A CA 1
ATOM 6940 C C . SER A 1 858 ? -24.323 17.311 23.601 1.00 89.88 858 SER A C 1
ATOM 6942 O O . SER A 1 858 ? -25.361 17.967 23.713 1.00 89.88 858 SER A O 1
ATOM 6944 N N . TRP A 1 859 ? -24.316 16.051 23.157 1.00 90.44 859 TRP A N 1
ATOM 6945 C CA . TRP A 1 859 ? -25.484 15.363 22.613 1.00 90.44 859 TRP A CA 1
ATOM 6946 C C . TRP A 1 859 ? -26.456 14.912 23.707 1.00 90.44 859 TRP A C 1
ATOM 6948 O O . TRP A 1 859 ? -26.078 14.171 24.616 1.00 90.44 859 TRP A O 1
ATOM 6958 N N . ASN A 1 860 ? -27.719 15.345 23.632 1.00 89.81 860 ASN A N 1
ATOM 6959 C CA . ASN A 1 860 ? -28.778 14.683 24.394 1.00 89.81 860 ASN A CA 1
ATOM 6960 C C . ASN A 1 860 ? -29.083 13.349 23.708 1.00 89.81 860 ASN A C 1
ATOM 6962 O O . ASN A 1 860 ? -29.146 13.282 22.479 1.00 89.81 860 ASN A O 1
ATOM 6966 N N . PHE A 1 861 ? -29.248 12.279 24.478 1.00 89.81 861 PHE A N 1
ATOM 6967 C CA . PHE A 1 861 ? -29.310 10.946 23.895 1.00 89.81 861 PHE A CA 1
ATOM 6968 C C . PHE A 1 861 ? -30.564 10.805 23.018 1.00 89.81 861 PHE A C 1
ATOM 6970 O O . PHE A 1 861 ? -31.694 10.906 23.496 1.00 89.81 861 PHE A O 1
ATOM 6977 N N . GLY A 1 862 ? -30.352 10.604 21.714 1.00 83.00 862 GLY A N 1
ATOM 6978 C CA . GLY A 1 862 ? -31.425 10.540 20.722 1.00 83.00 862 GLY A CA 1
ATOM 6979 C C . GLY A 1 862 ? -31.921 11.890 20.186 1.00 83.00 862 GLY A C 1
ATOM 6980 O O . GLY A 1 862 ? -32.948 11.911 19.518 1.00 83.00 862 GLY A O 1
ATOM 6981 N N . SER A 1 863 ? -31.237 13.016 20.435 1.00 79.44 863 SER A N 1
ATOM 6982 C CA . SER A 1 863 ? -31.621 14.313 19.849 1.00 79.44 863 SER A CA 1
ATOM 6983 C C . SER A 1 863 ? -30.851 14.610 18.554 1.00 79.44 863 SER A C 1
ATOM 6985 O O . SER A 1 863 ? -29.648 14.838 18.617 1.00 79.44 863 SER A O 1
ATOM 6987 N N . GLY A 1 864 ? -31.522 14.651 17.398 1.00 67.88 864 GLY A N 1
ATOM 6988 C CA . GLY A 1 864 ? -31.004 15.215 16.137 1.00 67.88 864 GLY A CA 1
ATOM 6989 C C . GLY A 1 864 ? -29.669 14.646 15.625 1.00 67.88 864 GLY A C 1
ATOM 6990 O O . GLY A 1 864 ? -28.596 15.125 15.984 1.00 67.88 864 GLY A O 1
ATOM 6991 N N . GLU A 1 865 ? -29.718 13.695 14.688 1.00 64.12 865 GLU A N 1
ATOM 6992 C CA . GLU A 1 865 ? -28.518 13.017 14.156 1.00 64.12 865 GLU A CA 1
ATOM 6993 C C . GLU A 1 865 ? -27.534 13.947 13.412 1.00 64.12 865 GLU A C 1
ATOM 6995 O O . GLU A 1 865 ? -26.337 13.662 13.363 1.00 64.12 865 GLU A O 1
ATOM 7000 N N . ARG A 1 866 ? -28.014 15.077 12.870 1.00 59.78 866 ARG A N 1
ATOM 7001 C CA . ARG A 1 866 ? -27.227 15.998 12.022 1.00 59.78 866 ARG A CA 1
ATOM 7002 C C . ARG A 1 866 ? -26.553 17.155 12.762 1.00 59.78 866 ARG A C 1
ATOM 7004 O O . ARG A 1 866 ? -25.708 17.827 12.178 1.00 59.78 866 ARG A O 1
ATOM 7011 N N . VAL A 1 867 ? -26.930 17.428 14.010 1.00 69.12 867 VAL A N 1
ATOM 7012 C CA . VAL A 1 867 ? -26.387 18.577 14.753 1.00 69.12 867 VAL A CA 1
ATOM 7013 C C . VAL A 1 867 ? -24.957 18.257 15.183 1.00 69.12 867 VAL A C 1
ATOM 7015 O O . VAL A 1 867 ? -24.731 17.179 15.729 1.00 69.12 867 VAL A O 1
ATOM 7018 N N . ARG A 1 868 ? -24.007 19.177 14.959 1.00 79.06 868 ARG A N 1
ATOM 7019 C CA . ARG A 1 868 ? -22.618 19.010 15.416 1.00 79.06 868 ARG A CA 1
ATOM 7020 C C . ARG A 1 868 ? -22.565 18.903 16.940 1.00 79.06 868 ARG A C 1
ATOM 7022 O O . ARG A 1 868 ? -23.139 19.725 17.649 1.00 79.06 868 ARG A O 1
ATOM 7029 N N . GLN A 1 869 ? -21.866 17.885 17.419 1.00 86.38 869 GLN A N 1
ATOM 7030 C CA . GLN A 1 869 ? -21.684 17.534 18.816 1.00 86.38 869 GLN A CA 1
ATOM 7031 C C . GLN A 1 869 ? -20.202 17.483 19.158 1.00 86.38 869 GLN A C 1
ATOM 7033 O O . GLN A 1 869 ? -19.371 17.073 18.347 1.00 86.38 869 GLN A O 1
ATOM 7038 N N . LEU A 1 870 ? -19.894 17.841 20.398 1.00 85.69 870 LEU A N 1
ATOM 7039 C CA . LEU A 1 870 ? -18.578 17.633 20.987 1.00 85.69 870 LEU A CA 1
ATOM 7040 C C . LEU A 1 870 ? -18.357 16.146 21.286 1.00 85.69 870 LEU A C 1
ATOM 7042 O O . LEU A 1 870 ? -19.275 15.465 21.752 1.00 85.69 870 LEU A O 1
ATOM 7046 N N . TYR A 1 871 ? -17.137 15.669 21.055 1.00 90.75 871 TYR A N 1
ATOM 7047 C CA . TYR A 1 871 ? -16.660 14.359 21.485 1.00 90.75 871 TYR A CA 1
ATOM 7048 C C . TYR A 1 871 ? -15.333 14.527 22.230 1.00 90.75 871 TYR A C 1
ATOM 7050 O O . TYR A 1 871 ? -14.343 15.019 21.685 1.00 90.75 871 TYR A O 1
ATOM 7058 N N . ILE A 1 872 ? -15.316 14.112 23.491 1.00 91.06 872 ILE A N 1
ATOM 7059 C CA . ILE A 1 872 ? -14.103 13.973 24.295 1.00 91.06 872 ILE A CA 1
ATOM 7060 C C . ILE A 1 872 ? -14.159 12.590 24.924 1.00 91.06 872 ILE A C 1
ATOM 7062 O O . ILE A 1 872 ? -15.170 12.229 25.522 1.00 91.06 872 ILE A O 1
ATOM 7066 N N . SER A 1 873 ? -13.093 11.816 24.776 1.00 91.81 873 SER A N 1
ATOM 7067 C CA . SER A 1 873 ? -13.035 10.438 25.249 1.00 91.81 873 SER A CA 1
ATOM 7068 C C . SER A 1 873 ? -11.991 10.232 26.330 1.00 91.81 873 SER A C 1
ATOM 7070 O O . SER A 1 873 ? -10.905 10.804 26.274 1.00 91.81 873 SER A O 1
ATOM 7072 N N . GLU A 1 874 ? -12.309 9.340 27.258 1.00 93.69 874 GLU A N 1
ATOM 7073 C CA . GLU A 1 874 ? -11.451 8.868 28.341 1.00 93.69 874 GLU A CA 1
ATOM 7074 C C . GLU A 1 874 ? -11.630 7.349 28.484 1.00 93.69 874 GLU A C 1
ATOM 7076 O O . GLU A 1 874 ? -12.688 6.807 28.150 1.00 93.69 874 GLU A O 1
ATOM 7081 N N . LEU A 1 875 ? -10.614 6.652 28.989 1.00 91.81 875 LEU A N 1
ATOM 7082 C CA . LEU A 1 875 ? -10.758 5.257 29.413 1.00 91.81 875 LEU A CA 1
ATOM 7083 C C . LEU A 1 875 ? -11.323 5.174 30.840 1.00 91.81 875 LEU A C 1
ATOM 7085 O O . LEU A 1 875 ? -10.998 6.015 31.678 1.00 91.81 875 LEU A O 1
ATOM 7089 N N . GLN A 1 876 ? -12.157 4.161 31.104 1.00 81.00 876 GLN A N 1
ATOM 7090 C CA . GLN A 1 876 ? -12.761 3.886 32.417 1.00 81.00 876 GLN A CA 1
ATOM 7091 C C . GLN A 1 876 ? -11.980 2.872 33.265 1.00 81.00 876 GLN A C 1
ATOM 7093 O O . GLN A 1 876 ? -11.508 1.842 32.722 1.00 81.00 876 GLN A O 1
#

Organism: NCBI:txid334771

Sequence (876 aa):
MSAPHGIYTPRLKDIIDERLGVSEFVRPITHTIEVVFLPNIDEVYKYSFDEVFLRLPPFEPIAIKPSIYGQVELKGDYVWFITSIENLNNKESLSKVYKIVEEQYRGNIPGIKCREIICGEYEDIGTGIILKRLYIPRIVGDGKSKWSKEVELQLNDRTVIKIIYGFTHETLRNWIRTIKERFSSRGVYDKEIIQILSSPEKALKFTEIIQKFEEIEKKSGSYAPTTLNYVSSCYGGRVLTTDPFSNGKKCDECKDKSRGTLLCRDIPGYGIYHWRRRIFPRVYASPRNAVASYNVDDLGRYYRVPFVCIFTEGVRCVKKLESLDIQFDIGRVRLKLAKPIISDYFNTNAFLVVINRQLIEAFTNIIKKSASNIYCFVPTCGSSTKIPLINLLVSKFIWKNISMQEYNYDIDLKFDDNANKLQVIVKVGDDEFQVLYSENVNKLVERIAESNDFVKFVLESLTHTLAHSIYIGLSNIIPYFDEYGAYISHVDKNYVIAGGIENTRGGTLKLLRPSAEILSSERYFEDTEKGLMVFKPSSIIKIVKDVIEIVGKIESPKGVEEICKVKVENIERIASAVLSRLKEESSEEPSVGSTKKGRKYMILAQNQGLVRQIIKVMIGMFEELIQEILNAGMYIDRYAFTSVILWKVLRDLTIRGNIIKGVKYRVRNIDEFNSIPDSELDELIDLIFDVLIEVEMSTIITNILLPDYCSDGCEADLHLPRCSKALEQPYIISRCLLITFLRFAGIPVYAPQLEIERFECGGSELKTLSMLARDRLRILTHVLGDDGVKILSEILSNKQDLKIAIEIDKRFKEQNLEIVRKLEELESKYKRRLNVIYTTEPHHGKMIVIDFLKVITSWNFGSGERVRQLYISELQ